Protein AF-0000000082325625 (afdb_homodimer)

pLDDT: mean 93.33, std 6.2, range [50.34, 98.81]

Organism: Leishmania enriettii (NCBI:txid5663)

Nearest PDB structures (foldseek):
  3dyd-assembly1_A  TM=9.563E-01  e=2.583E-39  Homo sapiens
  3dyd-assembly1_B  TM=9.555E-01  e=7.907E-39  Homo sapiens
  4wp0-assembly1_A  TM=8.253E-01  e=5.421E-25  Homo sapiens
  3nra-assembly1_B  TM=8.679E-01  e=1.947E-24  Cereibacter sphaeroides 2.4.1
  3nra-assembly1_A  TM=8.933E-01  e=1.555E-23  Cereibacter sphaeroides 2.4.1

Radius of gyration: 28.06 Å; Cα contacts (8 Å, |Δi|>4): 2011; chains: 2; bounding box: 71×82×68 Å

Solvent-accessible surface area (backbone atoms only — not comparable to full-atom values): 41890 Å² total; per-residue (Å²): 128,87,39,47,48,79,74,58,63,39,8,75,54,12,68,54,67,51,65,67,59,54,51,49,48,52,54,48,47,49,47,63,76,39,41,65,60,30,53,76,68,67,31,66,83,43,73,29,48,67,80,49,43,29,72,81,55,85,31,56,49,56,66,68,42,50,53,41,39,43,52,43,52,72,67,57,79,38,30,25,74,63,52,26,41,45,46,68,64,33,22,36,23,49,29,51,36,43,32,69,73,39,12,69,76,42,61,80,77,71,43,42,37,90,32,30,36,43,17,41,15,39,54,33,25,49,44,36,49,51,46,6,51,37,37,69,72,22,27,35,35,33,49,30,50,29,51,54,65,57,58,49,47,24,56,52,52,45,30,40,75,42,76,33,54,34,37,67,95,60,64,47,40,73,41,61,68,60,44,48,49,55,58,70,64,39,81,80,40,41,56,47,30,39,42,48,56,45,25,18,54,52,52,0,26,53,61,52,56,69,57,46,46,51,51,50,49,50,27,34,75,60,42,31,34,36,37,33,40,31,46,29,57,76,38,34,33,31,55,94,41,71,84,48,85,42,82,62,61,40,79,70,39,51,93,63,67,33,33,33,41,40,23,20,42,40,29,59,74,43,15,29,46,7,59,27,41,13,26,33,37,52,42,43,79,73,51,73,46,50,54,34,50,51,9,28,54,27,47,29,50,62,40,54,39,51,35,29,44,56,44,59,28,45,29,50,37,53,70,64,65,55,69,70,60,57,49,50,52,36,49,52,34,31,54,33,43,35,52,49,47,60,53,42,52,69,27,70,32,40,44,50,45,78,46,29,12,39,49,28,30,24,30,36,46,38,40,85,36,29,38,90,67,46,44,34,14,58,46,35,30,50,50,38,27,65,76,52,27,35,37,43,29,39,14,52,71,27,60,33,70,27,11,30,29,35,36,27,61,62,56,60,70,57,51,53,53,49,47,52,47,50,41,53,49,33,63,69,35,38,56,130,130,89,41,47,50,78,70,62,66,40,10,74,53,13,69,53,68,52,65,66,60,52,49,49,49,51,53,48,47,48,45,62,74,38,40,67,60,31,55,74,69,69,33,67,81,42,73,28,50,65,82,48,42,29,71,81,56,86,31,58,48,56,65,67,40,48,54,42,38,42,52,43,51,71,67,54,79,39,30,24,72,62,46,26,41,44,46,66,62,32,21,35,23,49,29,49,36,44,32,68,74,39,12,68,77,41,60,78,77,73,43,41,36,91,33,32,35,44,20,43,15,41,54,34,24,50,44,34,49,52,46,5,50,36,35,69,74,22,26,35,34,33,50,30,51,29,49,52,64,58,58,51,48,24,54,52,53,46,30,41,76,42,76,34,55,34,37,68,94,59,66,49,40,70,42,61,67,58,43,49,50,56,60,71,65,38,83,79,42,42,55,48,31,39,43,47,57,45,26,16,54,49,53,0,25,52,61,52,56,70,53,43,45,49,54,50,4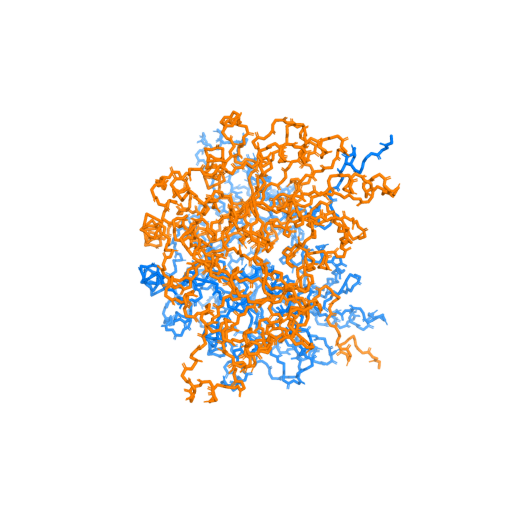9,48,27,34,75,59,44,31,33,36,39,34,41,31,46,29,58,74,36,35,33,32,52,93,41,70,84,47,84,44,82,60,60,41,77,71,39,50,94,62,66,33,32,33,39,39,25,20,44,40,29,58,73,43,14,29,45,8,62,29,41,12,25,33,37,49,43,45,78,71,51,77,45,50,56,33,50,51,8,29,52,25,48,29,50,61,38,57,40,54,38,28,43,56,42,60,26,45,27,51,37,50,71,65,64,53,71,71,61,56,49,50,51,37,46,53,32,31,53,32,42,35,50,49,46,61,54,43,50,70,28,68,32,40,43,52,45,80,46,30,13,38,50,27,29,24,31,36,46,39,41,85,33,27,39,90,68,47,44,35,13,57,48,34,27,51,49,38,25,66,75,51,28,34,36,43,30,39,15,52,73,27,60,33,68,27,12,32,28,35,36,27,61,60,56,59,71,58,50,52,54,49,48,53,46,49,40,52,49,31,64,70,36,38,54,128

Sequence (864 aa):
MARTWDNVKPSERSQFPHPLLAFGAKLGQIAAFNKEKHEAEGKPLLSLAVGDPALDGNIPPPKALTDVIDVIVTEGKSNGYSLSHGTVDVRKAIAEYWVRWFAPSMPGSAISENDVVISCGCSDGLSMVLGAVAGAGDRILIPEPFFSQYDMNCAYFNIDPVYYPCLAERHWEVDLDVLRELVERDHEHKIRAILINNPSNPCGSNFSRAHTEAIVKFADEMRIPIVADEIYAGMTYNIDNPSADVPFTSVADVGTNATRFVVSGASKRFGIPGERMGWIIRVDPTDAGSMIMKGILNLASRYYIPMTPLQAAMAQCLRTTDESYFSHAKQVLCENAAYMYASLSKIPGLSPMKPEGGMFMSVLLKGEDLDDGLSDGVSFASKLALEENVHVFPGEPFHMPCAFRLTLSRPLPIAEEAVRRIRAFCERHCRNMARTWDNVKPSERSQFPHPLLAFGAKLGQIAAFNKEKHEAEGKPLLSLAVGDPALDGNIPPPKALTDVIDVIVTEGKSNGYSLSHGTVDVRKAIAEYWVRWFAPSMPGSAISENDVVISCGCSDGLSMVLGAVAGAGDRILIPEPFFSQYDMNCAYFNIDPVYYPCLAERHWEVDLDVLRELVERDHEHKIRAILINNPSNPCGSNFSRAHTEAIVKFADEMRIPIVADEIYAGMTYNIDNPSADVPFTSVADVGTNATRFVVSGASKRFGIPGERMGWIIRVDPTDAGSMIMKGILNLASRYYIPMTPLQAAMAQCLRTTDESYFSHAKQVLCENAAYMYASLSKIPGLSPMKPEGGMFMSVLLKGEDLDDGLSDGVSFASKLALEENVHVFPGEPFHMPCAFRLTLSRPLPIAEEAVRRIRAFCERHCRN

Structure (mmCIF, N/CA/C/O backbone):
data_AF-0000000082325625-model_v1
#
loop_
_entity.id
_entity.type
_entity.pdbx_description
1 polymer 'Aminotransferase class I/classII large domain-containing protein'
#
loop_
_atom_site.group_PDB
_atom_site.id
_atom_site.type_symbol
_atom_site.label_atom_id
_atom_site.label_alt_id
_atom_site.label_comp_id
_atom_site.label_asym_id
_atom_site.label_entity_id
_atom_site.label_seq_id
_atom_site.pdbx_PDB_ins_code
_atom_site.Cartn_x
_atom_site.Cartn_y
_atom_site.Cartn_z
_atom_site.occupancy
_atom_site.B_iso_or_equiv
_atom_site.auth_seq_id
_atom_site.auth_comp_id
_atom_site.auth_asym_id
_atom_site.auth_atom_id
_atom_site.pdbx_PDB_model_num
ATOM 1 N N . MET A 1 1 ? -27.453 28.172 -11.516 1 51 1 MET A N 1
ATOM 2 C CA . MET A 1 1 ? -26.25 27.672 -12.18 1 51 1 MET A CA 1
ATOM 3 C C . MET A 1 1 ? -25.938 26.25 -11.719 1 51 1 MET A C 1
ATOM 5 O O . MET A 1 1 ? -26.016 25.938 -10.531 1 51 1 MET A O 1
ATOM 9 N N . ALA A 1 2 ? -25.906 25.469 -12.633 1 60.75 2 ALA A N 1
ATOM 10 C CA . ALA A 1 2 ? -25.641 24.047 -12.375 1 60.75 2 ALA A CA 1
ATOM 11 C C . ALA A 1 2 ? -24.344 23.844 -11.617 1 60.75 2 ALA A C 1
ATOM 13 O O . ALA A 1 2 ? -23.359 24.562 -11.859 1 60.75 2 ALA A O 1
ATOM 14 N N . ARG A 1 3 ? -24.438 23.203 -10.477 1 68.19 3 ARG A N 1
ATOM 15 C CA . ARG A 1 3 ? -23.281 22.891 -9.664 1 68.19 3 ARG A CA 1
ATOM 16 C C . ARG A 1 3 ? -22.75 21.5 -9.945 1 68.19 3 ARG A C 1
ATOM 18 O O . ARG A 1 3 ? -23.516 20.609 -10.367 1 68.19 3 ARG A O 1
ATOM 25 N N . THR A 1 4 ? -21.484 21.438 -9.945 1 71.62 4 THR A N 1
ATOM 26 C CA . THR A 1 4 ? -20.797 20.203 -10.312 1 71.62 4 THR A CA 1
ATOM 27 C C . THR A 1 4 ? -21.453 19 -9.664 1 71.62 4 THR A C 1
ATOM 29 O O . THR A 1 4 ? -21.531 17.922 -10.273 1 71.62 4 THR A O 1
ATOM 32 N N . TRP A 1 5 ? -22.141 19.141 -8.531 1 81.94 5 TRP A N 1
ATOM 33 C CA . TRP A 1 5 ? -22.609 17.969 -7.789 1 81.94 5 TRP A CA 1
ATOM 34 C C . TRP A 1 5 ? -24.125 17.828 -7.875 1 81.94 5 TRP A C 1
ATOM 36 O O . TRP A 1 5 ? -24.719 17.031 -7.148 1 81.94 5 TRP A O 1
ATOM 46 N N . ASP A 1 6 ? -24.844 18.609 -8.781 1 75.31 6 ASP A N 1
ATOM 47 C CA . ASP A 1 6 ? -26.281 18.406 -8.977 1 75.31 6 ASP A CA 1
ATOM 48 C C . ASP A 1 6 ? -26.547 17.031 -9.578 1 75.31 6 ASP A C 1
ATOM 50 O O . ASP A 1 6 ? -27.562 16.391 -9.258 1 75.31 6 ASP A O 1
ATOM 54 N N . ASN A 1 7 ? -25.641 16.484 -10.398 1 72.06 7 ASN A N 1
ATOM 55 C CA . ASN A 1 7 ? -25.766 15.164 -10.992 1 72.06 7 ASN A CA 1
ATOM 56 C C . ASN A 1 7 ? -24.438 14.398 -10.938 1 72.06 7 ASN A C 1
ATOM 58 O O . ASN A 1 7 ? -23.953 13.922 -11.969 1 72.06 7 ASN A O 1
ATOM 62 N N . VAL A 1 8 ? -24 14.352 -9.695 1 77.19 8 VAL A N 1
ATOM 63 C CA . VAL A 1 8 ? -22.641 13.859 -9.508 1 77.19 8 VAL A CA 1
ATOM 64 C C . VAL A 1 8 ? -22.562 12.391 -9.922 1 77.19 8 VAL A C 1
ATOM 66 O O . VAL A 1 8 ? -23.406 11.586 -9.539 1 77.19 8 VAL A O 1
ATOM 69 N N . LYS A 1 9 ? -21.75 12.078 -10.93 1 85.75 9 LYS A N 1
ATOM 70 C CA . LYS A 1 9 ? -21.359 10.727 -11.305 1 85.75 9 LYS A CA 1
ATOM 71 C C . LYS A 1 9 ? -19.922 10.422 -10.883 1 85.75 9 LYS A C 1
ATOM 73 O O . LYS A 1 9 ? -19.047 11.273 -11.008 1 85.75 9 LYS A O 1
ATOM 78 N N . PRO A 1 10 ? -19.719 9.18 -10.305 1 92.56 10 PRO A N 1
ATOM 79 C CA . PRO A 1 10 ? -18.344 8.812 -9.977 1 92.56 10 PRO A CA 1
ATOM 80 C C . PRO A 1 10 ? -17.453 8.656 -11.211 1 92.56 10 PRO A C 1
ATOM 82 O O . PRO A 1 10 ? -17.969 8.578 -12.328 1 92.56 10 PRO A O 1
ATOM 85 N N . SER A 1 11 ? -16.172 8.727 -10.977 1 94.94 11 SER A N 1
ATOM 86 C CA . SER A 1 11 ? -15.219 8.539 -12.078 1 94.94 11 SER A CA 1
ATOM 87 C C . SER A 1 11 ? -15.461 7.215 -12.789 1 94.94 11 SER A C 1
ATOM 89 O O . SER A 1 11 ? -15.945 6.258 -12.188 1 94.94 11 SER A O 1
ATOM 91 N N . GLU A 1 12 ? -15.141 7.18 -14.086 1 94.38 12 GLU A N 1
ATOM 92 C CA . GLU A 1 12 ? -15.344 5.973 -14.883 1 94.38 12 GLU A CA 1
ATOM 93 C C . GLU A 1 12 ? -14.594 4.785 -14.289 1 94.38 12 GLU A C 1
ATOM 95 O O . GLU A 1 12 ? -15.117 3.672 -14.242 1 94.38 12 GLU A O 1
ATOM 100 N N . ARG A 1 13 ? -13.398 5.016 -13.75 1 94.88 13 ARG A N 1
ATOM 101 C CA . ARG A 1 13 ? -12.555 3.953 -13.211 1 94.88 13 ARG A CA 1
ATOM 102 C C . ARG A 1 13 ? -13.195 3.303 -11.992 1 94.88 13 ARG A C 1
ATOM 104 O O . ARG A 1 13 ? -12.875 2.166 -11.641 1 94.88 13 ARG A O 1
ATOM 111 N N . SER A 1 14 ? -14.086 4.023 -11.32 1 95.12 14 SER A N 1
ATOM 112 C CA . SER A 1 14 ? -14.672 3.539 -10.078 1 95.12 14 SER A CA 1
ATOM 113 C C . SER A 1 14 ? -16.031 2.902 -10.312 1 95.12 14 SER A C 1
ATOM 115 O O . SER A 1 14 ? -16.734 2.553 -9.359 1 95.12 14 SER A O 1
ATOM 117 N N . GLN A 1 15 ? -16.453 2.799 -11.531 1 92.44 15 GLN A N 1
ATOM 118 C CA . GLN A 1 15 ? -17.797 2.303 -11.836 1 92.44 15 GLN A CA 1
ATOM 119 C C . GLN A 1 15 ? -17.766 0.823 -12.211 1 92.44 15 GLN A C 1
ATOM 121 O O . GLN A 1 15 ? -18.797 0.219 -12.461 1 92.44 15 GLN A O 1
ATOM 126 N N . PHE A 1 16 ? -16.609 0.202 -12.148 1 87.19 16 PHE A N 1
ATOM 127 C CA . PHE A 1 16 ? -16.469 -1.2 -12.523 1 87.19 16 PHE A CA 1
ATOM 128 C C . PHE A 1 16 ? -16.531 -2.1 -11.297 1 87.19 16 PHE A C 1
ATOM 130 O O . PHE A 1 16 ? -15.617 -2.109 -10.477 1 87.19 16 PHE A O 1
ATOM 137 N N . PRO A 1 17 ? -17.609 -2.793 -11.18 1 85.56 17 PRO A N 1
ATOM 138 C CA . PRO A 1 17 ? -17.656 -3.729 -10.055 1 85.56 17 PRO A CA 1
ATOM 139 C C . PRO A 1 17 ? -16.797 -4.969 -10.273 1 85.56 17 PRO A C 1
ATOM 141 O O . PRO A 1 17 ? -16.609 -5.395 -11.414 1 85.56 17 PRO A O 1
ATOM 144 N N . HIS A 1 18 ? -16.359 -5.445 -9.219 1 84.31 18 HIS A N 1
ATOM 145 C CA . HIS A 1 18 ? -15.609 -6.699 -9.305 1 84.31 18 HIS A CA 1
ATOM 146 C C . HIS A 1 18 ? -16.531 -7.855 -9.688 1 84.31 18 HIS A C 1
ATOM 148 O O . HIS A 1 18 ? -17.5 -8.148 -8.977 1 84.31 18 HIS A O 1
ATOM 154 N N . PRO A 1 19 ? -16.266 -8.539 -10.789 1 81.31 19 PRO A N 1
ATOM 155 C CA . PRO A 1 19 ? -17.219 -9.555 -11.281 1 81.31 19 PRO A CA 1
ATOM 156 C C . PRO A 1 19 ? -17.406 -10.703 -10.297 1 81.31 19 PRO A C 1
ATOM 158 O O . PRO A 1 19 ? -18.531 -11.18 -10.109 1 81.31 19 PRO A O 1
ATOM 161 N N . LEU A 1 20 ? -16.328 -11.102 -9.617 1 81.69 20 LEU A N 1
ATOM 162 C CA . LEU A 1 20 ? -16.438 -12.227 -8.688 1 81.69 20 LEU A CA 1
ATOM 163 C C . LEU A 1 20 ? -17.25 -11.836 -7.457 1 81.69 20 LEU A C 1
ATOM 165 O O . LEU A 1 20 ? -18.078 -12.609 -6.988 1 81.69 20 LEU A O 1
ATOM 169 N N . LEU A 1 21 ? -17.047 -10.688 -7.074 1 80.62 21 LEU A N 1
ATOM 170 C CA . LEU A 1 21 ? -17.781 -10.234 -5.891 1 80.62 21 LEU A CA 1
ATOM 171 C C . LEU A 1 21 ? -19.25 -10 -6.215 1 80.62 21 LEU A C 1
ATOM 173 O O . LEU A 1 21 ? -20.125 -10.266 -5.387 1 80.62 21 LEU A O 1
ATOM 177 N N . ALA A 1 22 ? -19.453 -9.516 -7.422 1 82.25 22 ALA A N 1
ATOM 178 C CA . ALA A 1 22 ? -20.844 -9.289 -7.84 1 82.25 22 ALA A CA 1
ATOM 179 C C . ALA A 1 22 ? -21.625 -10.602 -7.871 1 82.25 22 ALA A C 1
ATOM 181 O O . ALA A 1 22 ? -22.75 -10.664 -7.387 1 82.25 22 ALA A O 1
ATOM 182 N N . PHE A 1 23 ? -21.094 -11.648 -8.43 1 85.69 23 PHE A N 1
ATOM 183 C CA . PHE A 1 23 ? -21.797 -12.922 -8.461 1 85.69 23 PHE A CA 1
ATOM 184 C C . PHE A 1 23 ? -21.859 -13.547 -7.074 1 85.69 23 PHE A C 1
ATOM 186 O O . PHE A 1 23 ? -22.844 -14.195 -6.715 1 85.69 23 PHE A O 1
ATOM 193 N N . GLY A 1 24 ? -20.781 -13.352 -6.352 1 85.25 24 GLY A N 1
ATOM 194 C CA . GLY A 1 24 ? -20.828 -13.805 -4.969 1 85.25 24 GLY A CA 1
ATOM 195 C C . GLY A 1 24 ? -21.969 -13.188 -4.184 1 85.25 24 GLY A C 1
ATOM 196 O O . GLY A 1 24 ? -22.641 -13.867 -3.404 1 85.25 24 GLY A O 1
ATOM 197 N N . ALA A 1 25 ? -22.203 -11.992 -4.438 1 84.31 25 ALA A N 1
ATOM 198 C CA . ALA A 1 25 ? -23.312 -11.305 -3.791 1 84.31 25 ALA A CA 1
ATOM 199 C C . ALA A 1 25 ? -24.656 -11.906 -4.223 1 84.31 25 ALA A C 1
ATOM 201 O O . ALA A 1 25 ? -25.562 -12.07 -3.404 1 84.31 25 ALA A O 1
ATOM 202 N N . LYS A 1 26 ? -24.797 -12.18 -5.469 1 88.38 26 LYS A N 1
ATOM 203 C CA . LYS A 1 26 ? -26.016 -12.805 -5.973 1 88.38 26 LYS A CA 1
ATOM 204 C C . LYS A 1 26 ? -26.266 -14.156 -5.309 1 88.38 26 LYS A C 1
ATOM 206 O O . LYS A 1 26 ? -27.391 -14.469 -4.914 1 88.38 26 LYS A O 1
ATOM 211 N N . LEU A 1 27 ? -25.219 -14.992 -5.23 1 91.94 27 LEU A N 1
ATOM 212 C CA . LEU A 1 27 ? -25.344 -16.281 -4.555 1 91.94 27 LEU A CA 1
ATOM 213 C C . LEU A 1 27 ? -25.75 -16.078 -3.096 1 91.94 27 LEU A C 1
ATOM 215 O O . LEU A 1 27 ? -26.578 -16.828 -2.57 1 91.94 27 LEU A O 1
ATOM 219 N N . GLY A 1 28 ? -25.109 -15.07 -2.57 1 89.06 28 GLY A N 1
ATOM 220 C CA . GLY A 1 28 ? -25.5 -14.758 -1.203 1 89.06 28 GLY A CA 1
ATOM 221 C C . GLY A 1 28 ? -26.953 -14.383 -1.062 1 89.06 28 GLY A C 1
ATOM 222 O O . GLY A 1 28 ? -27.609 -14.781 -0.101 1 89.06 28 GLY A O 1
ATOM 223 N N . GLN A 1 29 ? -27.469 -13.68 -1.917 1 91.38 29 GLN A N 1
ATOM 224 C CA . GLN A 1 29 ? -28.875 -13.305 -1.915 1 91.38 29 GLN A CA 1
ATOM 225 C C . GLN A 1 29 ? -29.766 -14.531 -2.066 1 91.38 29 GLN A C 1
ATOM 227 O O . GLN A 1 29 ? -30.797 -14.648 -1.388 1 91.38 29 GLN A O 1
ATOM 232 N N . ILE A 1 30 ? -29.438 -15.328 -2.955 1 94.38 30 ILE A N 1
ATOM 233 C CA . ILE A 1 30 ? -30.203 -16.547 -3.146 1 94.38 30 ILE A CA 1
ATOM 234 C C . ILE A 1 30 ? -30.25 -17.344 -1.844 1 94.38 30 ILE A C 1
ATOM 236 O O . ILE A 1 30 ? -31.312 -17.797 -1.426 1 94.38 30 ILE A O 1
ATOM 240 N N . ALA A 1 31 ? -29.125 -17.484 -1.276 1 93.25 31 ALA A N 1
ATOM 241 C CA . ALA A 1 31 ? -29.062 -18.234 -0.025 1 93.25 31 ALA A CA 1
ATOM 242 C C . ALA A 1 31 ? -29.891 -17.562 1.063 1 93.25 31 ALA A C 1
ATOM 244 O O . ALA A 1 31 ? -30.609 -18.234 1.8 1 93.25 31 ALA A O 1
ATOM 245 N N . ALA A 1 32 ? -29.75 -16.297 1.153 1 91.56 32 ALA A N 1
ATOM 246 C CA . ALA A 1 32 ? -30.484 -15.555 2.178 1 91.56 32 ALA A CA 1
ATOM 247 C C . ALA A 1 32 ? -32 -15.68 1.965 1 91.56 32 ALA A C 1
ATOM 249 O O . ALA A 1 32 ? -32.75 -15.898 2.918 1 91.56 32 ALA A O 1
ATOM 250 N N . PHE A 1 33 ? -32.438 -15.523 0.757 1 94.12 33 PHE A N 1
ATOM 251 C CA . PHE A 1 33 ? -33.844 -15.562 0.426 1 94.12 33 PHE A CA 1
ATOM 252 C C . PHE A 1 33 ? -34.438 -16.953 0.675 1 94.12 33 PHE A C 1
ATOM 254 O O . PHE A 1 33 ? -35.625 -17.094 0.995 1 94.12 33 PHE A O 1
ATOM 261 N N . ASN A 1 34 ? -33.656 -17.938 0.614 1 96.38 34 ASN A N 1
ATOM 262 C CA . ASN A 1 34 ? -34.188 -19.312 0.713 1 96.38 34 ASN A CA 1
ATOM 263 C C . ASN A 1 34 ? -33.688 -19.984 1.99 1 96.38 34 ASN A C 1
ATOM 265 O O . ASN A 1 34 ? -33.688 -21.219 2.078 1 96.38 34 ASN A O 1
ATOM 269 N N . LYS A 1 35 ? -33.312 -19.203 2.859 1 94.5 35 LYS A N 1
ATOM 270 C CA . LYS A 1 35 ? -32.719 -19.719 4.086 1 94.5 35 LYS A CA 1
ATOM 271 C C . LYS A 1 35 ? -33.688 -20.672 4.801 1 94.5 35 LYS A C 1
ATOM 273 O O . LYS A 1 35 ? -33.281 -21.781 5.168 1 94.5 35 LYS A O 1
ATOM 278 N N . GLU A 1 36 ? -34.906 -20.344 4.969 1 95.94 36 GLU A N 1
ATOM 279 C CA . GLU A 1 36 ? -35.875 -21.172 5.68 1 95.94 36 GLU A CA 1
ATOM 280 C C . GLU A 1 36 ? -36.094 -22.484 4.953 1 95.94 36 GLU A C 1
ATOM 282 O O . GLU A 1 36 ? -36.156 -23.547 5.578 1 95.94 36 GLU A O 1
ATOM 287 N N . LYS A 1 37 ? -36.281 -22.312 3.756 1 97.06 37 LYS A N 1
ATOM 288 C CA . LYS A 1 37 ? -36.5 -23.516 2.961 1 97.06 37 LYS A CA 1
ATOM 289 C C . LYS A 1 37 ? -35.312 -24.469 3.076 1 97.06 37 LYS A C 1
ATOM 291 O O . LYS A 1 37 ? -35.5 -25.656 3.293 1 97.06 37 LYS A O 1
ATOM 296 N N . HIS A 1 38 ? -34.125 -23.969 2.875 1 97.81 38 HIS A N 1
ATOM 297 C CA . HIS A 1 38 ? -32.938 -24.812 2.949 1 97.81 38 HIS A CA 1
ATOM 298 C C . HIS A 1 38 ? -32.781 -25.406 4.34 1 97.81 38 HIS A C 1
ATOM 300 O O . HIS A 1 38 ? -32.375 -26.578 4.473 1 97.81 38 HIS A O 1
ATOM 306 N N . GLU A 1 39 ? -33.094 -24.672 5.297 1 96.38 39 GLU A N 1
ATOM 307 C CA . GLU A 1 39 ? -33.062 -25.203 6.656 1 96.38 39 GLU A CA 1
ATOM 308 C C . GLU A 1 39 ? -34.062 -26.344 6.84 1 96.38 39 GLU A C 1
ATOM 310 O O . GLU A 1 39 ? -33.719 -27.375 7.43 1 96.38 39 GLU A O 1
ATOM 315 N N . ALA A 1 40 ? -35.219 -26.109 6.469 1 96.38 40 ALA A N 1
ATOM 316 C CA . ALA A 1 40 ? -36.25 -27.141 6.578 1 96.38 40 ALA A CA 1
ATOM 317 C C . ALA A 1 40 ? -35.844 -28.406 5.844 1 96.38 40 ALA A C 1
ATOM 319 O O . ALA A 1 40 ? -36.188 -29.516 6.254 1 96.38 40 ALA A O 1
ATOM 320 N N . GLU A 1 41 ? -35.031 -28.281 4.898 1 96.69 41 GLU A N 1
ATOM 321 C CA . GLU A 1 41 ? -34.625 -29.422 4.098 1 96.69 41 GLU A CA 1
ATOM 322 C C . GLU A 1 41 ? -33.281 -29.984 4.574 1 96.69 41 GLU A C 1
ATOM 324 O O . GLU A 1 41 ? -32.781 -30.953 4.023 1 96.69 41 GLU A O 1
ATOM 32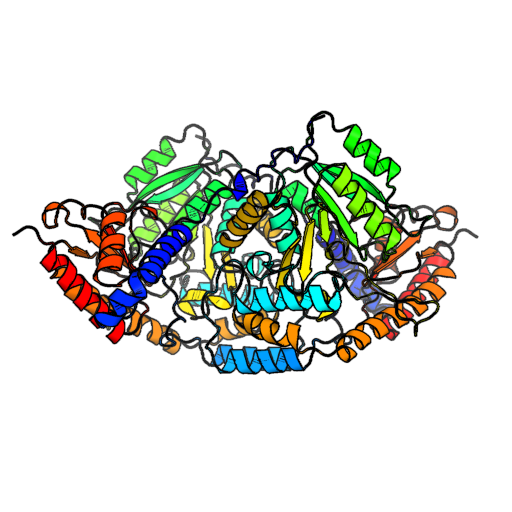9 N N . GLY A 1 42 ? -32.844 -29.328 5.527 1 96.75 42 GLY A N 1
ATOM 330 C CA . GLY A 1 42 ? -31.562 -29.797 6.074 1 96.75 42 GLY A CA 1
ATOM 331 C C . GLY A 1 42 ? -30.406 -29.594 5.129 1 96.75 42 GLY A C 1
ATOM 332 O O . GLY A 1 42 ? -29.5 -30.438 5.043 1 96.75 42 GLY A O 1
ATOM 333 N N . LYS A 1 43 ? -30.469 -28.5 4.453 1 97.31 43 LYS A N 1
ATOM 334 C CA . LYS A 1 43 ? -29.406 -28.188 3.494 1 97.31 43 LYS A CA 1
ATOM 335 C C . LYS A 1 43 ? -28.656 -26.922 3.896 1 97.31 43 LYS A C 1
ATOM 337 O O . LYS A 1 43 ? -28.875 -25.859 3.322 1 97.31 43 LYS A O 1
ATOM 342 N N . PRO A 1 44 ? -27.797 -27.203 4.848 1 96.62 44 PRO A N 1
ATOM 343 C CA . PRO A 1 44 ? -26.953 -26.062 5.172 1 96.62 44 PRO A CA 1
ATOM 344 C C . PRO A 1 44 ? -26.094 -25.609 3.994 1 96.62 44 PRO A C 1
ATOM 346 O O . PRO A 1 44 ? -25.797 -26.391 3.096 1 96.62 44 PRO A O 1
ATOM 349 N N . LEU A 1 45 ? -25.688 -24.234 4.086 1 94.69 45 LEU A N 1
ATOM 350 C CA . LEU A 1 45 ? -24.922 -23.672 2.98 1 94.69 45 LEU A CA 1
ATOM 351 C C . LEU A 1 45 ? -23.547 -24.297 2.893 1 94.69 45 LEU A C 1
ATOM 353 O O . LEU A 1 45 ? -22.828 -24.406 3.898 1 94.69 45 LEU A O 1
ATOM 357 N N . LEU A 1 46 ? -23.266 -24.891 1.758 1 96.94 46 LEU A N 1
ATOM 358 C CA . LEU A 1 46 ? -21.922 -25.328 1.389 1 96.94 46 LEU A CA 1
ATOM 359 C C . LEU A 1 46 ? -21.391 -24.516 0.214 1 96.94 46 LEU A C 1
ATOM 361 O O . LEU A 1 46 ? -21.875 -24.641 -0.911 1 96.94 46 LEU A O 1
ATOM 365 N N . SER A 1 47 ? -20.438 -23.594 0.556 1 95.12 47 SER A N 1
ATOM 366 C CA . SER A 1 47 ? -19.891 -22.797 -0.536 1 95.12 47 SER A CA 1
ATOM 367 C C . SER A 1 47 ? -18.547 -23.344 -1.003 1 95.12 47 SER A C 1
ATOM 369 O O . SER A 1 47 ? -17.609 -23.484 -0.206 1 95.12 47 SER A O 1
ATOM 371 N N . LEU A 1 48 ? -18.469 -23.672 -2.289 1 97 48 LEU A N 1
ATOM 372 C CA . LEU A 1 48 ? -17.219 -24.031 -2.973 1 97 48 LEU A CA 1
ATOM 373 C C . LEU A 1 48 ? -16.812 -22.938 -3.959 1 97 48 LEU A C 1
ATOM 375 O O . LEU A 1 48 ? -15.984 -23.172 -4.84 1 97 48 LEU A O 1
ATOM 379 N N . ALA A 1 49 ? -17.422 -21.766 -3.764 1 92.56 49 ALA A N 1
ATOM 380 C CA . ALA A 1 49 ? -17.25 -20.703 -4.754 1 92.56 49 ALA A CA 1
ATOM 381 C C . ALA A 1 49 ? -15.977 -19.906 -4.473 1 92.56 49 ALA A C 1
ATOM 383 O O . ALA A 1 49 ? -15.383 -19.328 -5.387 1 92.56 49 ALA A O 1
ATOM 384 N N . VAL A 1 50 ? -15.516 -19.734 -3.254 1 85.06 50 VAL A N 1
ATOM 385 C CA . VAL A 1 50 ? -14.391 -18.875 -2.898 1 85.06 50 VAL A CA 1
ATOM 386 C C . VAL A 1 50 ? -13.203 -19.734 -2.471 1 85.06 50 VAL A C 1
ATOM 388 O O . VAL A 1 50 ? -13.352 -20.672 -1.684 1 85.06 50 VAL A O 1
ATOM 391 N N . GLY A 1 51 ? -11.992 -19.406 -3.086 1 87.88 51 GLY A N 1
ATOM 392 C CA . GLY A 1 51 ? -10.766 -20.094 -2.734 1 87.88 51 GLY A CA 1
ATOM 393 C C . GLY A 1 51 ? -9.992 -19.422 -1.621 1 87.88 51 GLY A C 1
ATOM 394 O O . GLY A 1 51 ? -9.031 -18.688 -1.882 1 87.88 51 GLY A O 1
ATOM 395 N N . ASP A 1 52 ? -10.422 -19.641 -0.368 1 89.81 52 ASP A N 1
ATOM 396 C CA . ASP A 1 52 ? -9.758 -19.156 0.836 1 89.81 52 ASP A CA 1
ATOM 397 C C . ASP A 1 52 ? -9.156 -20.312 1.635 1 89.81 52 ASP A C 1
ATOM 399 O O . ASP A 1 52 ? -9.891 -21.078 2.258 1 89.81 52 ASP A O 1
ATOM 403 N N . PRO A 1 53 ? -7.773 -20.453 1.58 1 91.25 53 PRO A N 1
ATOM 404 C CA . PRO A 1 53 ? -7.152 -21.578 2.271 1 91.25 53 PRO A CA 1
ATOM 405 C C . PRO A 1 53 ? -7.312 -21.5 3.789 1 91.25 53 PRO A C 1
ATOM 407 O O . PRO A 1 53 ? -7.109 -22.5 4.484 1 91.25 53 PRO A O 1
ATOM 410 N N . ALA A 1 54 ? -7.727 -20.406 4.293 1 89.5 54 ALA A N 1
ATOM 411 C CA . ALA A 1 54 ? -7.785 -20.219 5.742 1 89.5 54 ALA A CA 1
ATOM 412 C C . ALA A 1 54 ? -9.203 -20.422 6.266 1 89.5 54 ALA A C 1
ATOM 414 O O . ALA A 1 54 ? -9.438 -20.406 7.477 1 89.5 54 ALA A O 1
ATOM 415 N N . LEU A 1 55 ? -10.125 -20.625 5.395 1 87.81 55 LEU A N 1
ATOM 416 C CA . LEU A 1 55 ? -11.547 -20.578 5.734 1 87.81 55 LEU A CA 1
ATOM 417 C C . LEU A 1 55 ? -11.883 -21.594 6.812 1 87.81 55 LEU A C 1
ATOM 419 O O . LEU A 1 55 ? -12.609 -21.281 7.758 1 87.81 55 LEU A O 1
ATOM 423 N N . ASP A 1 56 ? -11.359 -22.891 6.672 1 92.06 56 ASP A N 1
ATOM 424 C CA . ASP A 1 56 ? -11.789 -23.984 7.531 1 92.06 56 ASP A CA 1
ATOM 425 C C . ASP A 1 56 ? -10.703 -24.359 8.539 1 92.06 56 ASP A C 1
ATOM 427 O O . ASP A 1 56 ? -10.938 -25.172 9.438 1 92.06 56 ASP A O 1
ATOM 431 N N . GLY A 1 57 ? -9.555 -23.781 8.422 1 90.81 57 GLY A N 1
ATOM 432 C CA . GLY A 1 57 ? -8.453 -24.094 9.312 1 90.81 57 GLY A CA 1
ATOM 433 C C . GLY A 1 57 ? -7.695 -25.344 8.914 1 90.81 57 GLY A C 1
ATOM 434 O O . GLY A 1 57 ? -6.723 -25.734 9.57 1 90.81 57 GLY A O 1
ATOM 435 N N . ASN A 1 58 ? -8.07 -25.984 7.836 1 92.12 58 ASN A N 1
ATOM 436 C CA . ASN A 1 58 ? -7.438 -27.234 7.422 1 92.12 58 ASN A CA 1
ATOM 437 C C . ASN A 1 58 ? -6.145 -26.984 6.656 1 92.12 58 ASN A C 1
ATOM 439 O O . ASN A 1 58 ? -5.352 -27.906 6.445 1 92.12 58 ASN A O 1
ATOM 443 N N . ILE A 1 59 ? -5.879 -25.797 6.273 1 91.75 59 ILE A N 1
ATOM 444 C CA . ILE A 1 59 ? -4.609 -25.375 5.691 1 91.75 59 ILE A CA 1
ATOM 445 C C . ILE A 1 59 ? -4.074 -24.156 6.441 1 91.75 59 ILE A C 1
ATOM 447 O O . ILE A 1 59 ? -4.051 -23.047 5.906 1 91.75 59 ILE A O 1
ATOM 451 N N . PRO A 1 60 ? -3.658 -24.453 7.609 1 92.12 60 PRO A N 1
ATOM 452 C CA . PRO A 1 60 ? -3.23 -23.359 8.484 1 92.12 60 PRO A CA 1
ATOM 453 C C . PRO A 1 60 ? -1.868 -22.797 8.094 1 92.12 60 PRO A C 1
ATOM 455 O O . PRO A 1 60 ? -1.109 -23.438 7.371 1 92.12 60 PRO A O 1
ATOM 458 N N . PRO A 1 61 ? -1.557 -21.484 8.555 1 92 61 PRO A N 1
ATOM 459 C CA . PRO A 1 61 ? -0.195 -20.984 8.367 1 92 61 PRO A CA 1
ATOM 460 C C . PRO A 1 61 ? 0.846 -21.781 9.141 1 92 61 PRO A C 1
ATOM 462 O O . PRO A 1 61 ? 0.496 -22.531 10.055 1 92 61 PRO A O 1
ATOM 465 N N . PRO A 1 62 ? 2.15 -21.656 8.617 1 93.25 62 PRO A N 1
ATOM 466 C CA . PRO A 1 62 ? 3.199 -22.297 9.414 1 93.25 62 PRO A CA 1
ATOM 467 C C . PRO A 1 62 ? 3.242 -21.781 10.852 1 93.25 62 PRO A C 1
ATOM 469 O O . PRO A 1 62 ? 3.129 -20.578 11.086 1 93.25 62 PRO A O 1
ATOM 472 N N . LYS A 1 63 ? 3.365 -22.734 11.789 1 90.88 63 LYS A N 1
ATOM 473 C CA . LYS A 1 63 ? 3.449 -22.375 13.203 1 90.88 63 LYS A CA 1
ATOM 474 C C . LYS A 1 63 ? 4.586 -21.391 13.445 1 90.88 63 LYS A C 1
ATOM 476 O O . LYS A 1 63 ? 4.449 -20.469 14.25 1 90.88 63 LYS A O 1
ATOM 481 N N . ALA A 1 64 ? 5.691 -21.578 12.75 1 92 64 ALA A N 1
ATOM 482 C CA . ALA A 1 64 ? 6.84 -20.688 12.883 1 92 64 ALA A CA 1
ATOM 483 C C . ALA A 1 64 ? 6.453 -19.234 12.578 1 92 64 ALA A C 1
ATOM 485 O O . ALA A 1 64 ? 6.934 -18.312 13.234 1 92 64 ALA A O 1
ATOM 486 N N . LEU A 1 65 ? 5.609 -19.031 11.625 1 92.94 65 LEU A N 1
ATOM 487 C CA . LEU A 1 65 ? 5.188 -17.688 11.25 1 92.94 65 LEU A CA 1
ATOM 488 C C . LEU A 1 65 ? 4.352 -17.047 12.352 1 92.94 65 LEU A C 1
ATOM 490 O O . LEU A 1 65 ? 4.602 -15.906 12.734 1 92.94 65 LEU A O 1
ATOM 494 N N . THR A 1 66 ? 3.338 -17.781 12.891 1 91.69 66 THR A N 1
ATOM 495 C CA . THR A 1 66 ? 2.482 -17.219 13.938 1 91.69 66 THR A CA 1
ATOM 496 C C . THR A 1 66 ? 3.293 -16.922 15.195 1 91.69 66 THR A C 1
ATOM 498 O O . THR A 1 66 ? 3.053 -15.914 15.867 1 91.69 66 THR A O 1
ATOM 501 N N . ASP A 1 67 ? 4.375 -17.797 15.492 1 93.56 67 ASP A N 1
ATOM 502 C CA . ASP A 1 67 ? 5.25 -17.562 16.641 1 93.56 67 ASP A CA 1
ATOM 503 C C . ASP A 1 67 ? 6.074 -16.297 16.469 1 93.56 67 ASP A C 1
ATOM 505 O O . ASP A 1 67 ? 6.199 -15.5 17.406 1 93.56 67 ASP A O 1
ATOM 509 N N . VAL A 1 68 ? 6.562 -16.109 15.297 1 94.25 68 VAL A N 1
ATOM 510 C CA . VAL A 1 68 ? 7.418 -14.953 15.039 1 94.25 68 VAL A CA 1
ATOM 511 C C . VAL A 1 68 ? 6.59 -13.672 15.062 1 94.25 68 VAL A C 1
ATOM 513 O O . VAL A 1 68 ? 7.035 -12.648 15.578 1 94.25 68 VAL A O 1
ATOM 516 N N . ILE A 1 69 ? 5.395 -13.688 14.531 1 91.62 69 ILE A N 1
ATOM 517 C CA . ILE A 1 69 ? 4.512 -12.523 14.555 1 91.62 69 ILE A CA 1
ATOM 518 C C . ILE A 1 69 ? 4.219 -12.133 16 1 91.62 69 ILE A C 1
ATOM 520 O O . ILE A 1 69 ? 4.227 -10.945 16.344 1 91.62 69 ILE A O 1
ATOM 524 N N . ASP A 1 70 ? 3.941 -13.133 16.859 1 91.62 70 ASP A N 1
ATOM 525 C CA . ASP A 1 70 ? 3.666 -12.867 18.266 1 91.62 70 ASP A CA 1
ATOM 526 C C . ASP A 1 70 ? 4.832 -12.133 18.922 1 91.62 70 ASP A C 1
ATOM 528 O O . ASP A 1 70 ? 4.625 -11.148 19.641 1 91.62 70 ASP A O 1
ATOM 532 N N . VAL A 1 71 ? 6.051 -12.562 18.641 1 93.25 71 VAL A N 1
ATOM 533 C CA . VAL A 1 71 ? 7.254 -11.961 19.203 1 93.25 71 VAL A CA 1
ATOM 534 C C . VAL A 1 71 ? 7.395 -10.523 18.703 1 93.25 71 VAL A C 1
ATOM 536 O O . VAL A 1 71 ? 7.641 -9.609 19.5 1 93.25 71 VAL A O 1
ATOM 539 N N . ILE A 1 72 ? 7.168 -10.312 17.453 1 92.25 72 ILE A N 1
ATOM 540 C CA . ILE A 1 72 ? 7.352 -9.008 16.828 1 92.25 72 ILE A CA 1
ATOM 541 C C . ILE A 1 72 ? 6.344 -8.016 17.391 1 92.25 72 ILE A C 1
ATOM 543 O O . ILE A 1 72 ? 6.695 -6.875 17.719 1 92.25 72 ILE A O 1
ATOM 547 N N . VAL A 1 73 ? 5.117 -8.43 17.516 1 88.81 73 VAL A N 1
ATOM 548 C CA . VAL A 1 73 ? 4.055 -7.57 18.031 1 88.81 73 VAL A CA 1
ATOM 549 C C . VAL A 1 73 ? 4.332 -7.219 19.484 1 88.81 73 VAL A C 1
ATOM 551 O O . VAL A 1 73 ? 4.188 -6.066 19.891 1 88.81 73 VAL A O 1
ATOM 554 N N . THR A 1 74 ? 4.812 -8.156 20.25 1 87.25 74 THR A N 1
ATOM 555 C CA . THR A 1 74 ? 5.09 -7.965 21.672 1 87.25 74 THR A CA 1
ATOM 556 C C . THR A 1 74 ? 6.266 -7.008 21.859 1 87.25 74 THR A C 1
ATOM 558 O O . THR A 1 74 ? 6.238 -6.156 22.75 1 87.25 74 THR A O 1
ATOM 561 N N . GLU A 1 75 ? 7.289 -7.082 20.984 1 88.19 75 GLU A N 1
ATOM 562 C CA . GLU A 1 75 ? 8.469 -6.23 21.078 1 88.19 75 GLU A CA 1
ATOM 563 C C . GLU A 1 75 ? 8.141 -4.789 20.703 1 88.19 75 GLU A C 1
ATOM 565 O O . GLU A 1 75 ? 8.758 -3.85 21.203 1 88.19 75 GLU A O 1
ATOM 570 N N . GLY A 1 76 ? 7.188 -4.648 19.797 1 86.19 76 GLY A N 1
ATOM 571 C CA . GLY A 1 76 ? 6.703 -3.328 19.422 1 86.19 76 GLY A CA 1
ATOM 572 C C . GLY A 1 76 ? 7.723 -2.512 18.656 1 86.19 76 GLY A C 1
ATOM 573 O O . GLY A 1 76 ? 7.668 -1.279 18.656 1 86.19 76 GLY A O 1
ATOM 574 N N . LYS A 1 77 ? 8.727 -3.104 18.047 1 84.94 77 LYS A N 1
ATOM 575 C CA . LYS A 1 77 ? 9.797 -2.389 17.359 1 84.94 77 LYS A CA 1
ATOM 576 C C . LYS A 1 77 ? 9.547 -2.312 15.859 1 84.94 77 LYS A C 1
ATOM 578 O O . LYS A 1 77 ? 10.305 -1.674 15.133 1 84.94 77 LYS A O 1
ATOM 583 N N . SER A 1 78 ? 8.461 -2.967 15.406 1 86.25 78 SER A N 1
ATOM 584 C CA . SER A 1 78 ? 8.18 -3.01 13.977 1 86.25 78 SER A CA 1
ATOM 585 C C . SER A 1 78 ? 6.84 -2.361 13.648 1 86.25 78 SER A C 1
ATOM 587 O O . SER A 1 78 ? 6.137 -2.799 12.742 1 86.25 78 SER A O 1
ATOM 589 N N . ASN A 1 79 ? 6.516 -1.316 14.406 1 87.31 79 ASN A N 1
ATOM 590 C CA . ASN A 1 79 ? 5.234 -0.658 14.18 1 87.31 79 ASN A CA 1
ATOM 591 C C . ASN A 1 79 ? 5.395 0.602 13.336 1 87.31 79 ASN A C 1
ATOM 593 O O . ASN A 1 79 ? 4.406 1.229 12.953 1 87.31 79 ASN A O 1
ATOM 597 N N . GLY A 1 80 ? 6.555 1.006 13.031 1 89.25 80 GLY A N 1
ATOM 598 C CA . GLY A 1 80 ? 6.824 2.223 12.281 1 89.25 80 GLY A CA 1
ATOM 599 C C . GLY A 1 80 ? 6.73 2.031 10.781 1 89.25 80 GLY A C 1
ATOM 600 O O . GLY A 1 80 ? 6.488 0.92 10.305 1 89.25 80 GLY A O 1
ATOM 601 N N . TYR A 1 81 ? 6.832 3.123 10.086 1 86.56 81 TYR A N 1
ATOM 602 C CA . TYR A 1 81 ? 6.844 3.076 8.625 1 86.56 81 TYR A CA 1
ATOM 603 C C . TYR A 1 81 ? 8.055 2.303 8.117 1 86.56 81 TYR A C 1
ATOM 605 O O . TYR A 1 81 ? 9.117 2.314 8.75 1 86.56 81 TYR A O 1
ATOM 613 N N . SER A 1 82 ? 7.875 1.613 7.027 1 86.94 82 SER A N 1
ATOM 614 C CA . SER A 1 82 ? 8.969 1.021 6.258 1 86.94 82 SER A CA 1
ATOM 615 C C . SER A 1 82 ? 9.086 1.67 4.883 1 86.94 82 SER A C 1
ATOM 617 O O . SER A 1 82 ? 8.32 2.572 4.547 1 86.94 82 SER A O 1
ATOM 619 N N . LEU A 1 83 ? 10.117 1.24 4.227 1 85.94 83 LEU A N 1
ATOM 620 C CA . LEU A 1 83 ? 10.195 1.667 2.832 1 85.94 83 LEU A CA 1
ATO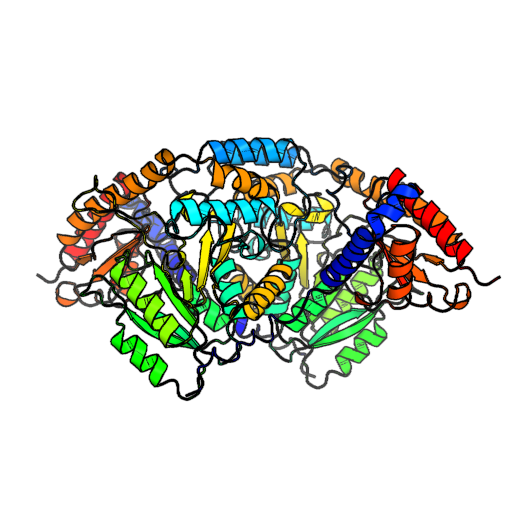M 621 C C . LEU A 1 83 ? 8.953 1.229 2.062 1 85.94 83 LEU A C 1
ATOM 623 O O . LEU A 1 83 ? 8.414 0.146 2.307 1 85.94 83 LEU A O 1
ATOM 627 N N . SER A 1 84 ? 8.523 2.064 1.124 1 86.25 84 SER A N 1
ATOM 628 C CA . SER A 1 84 ? 7.297 1.798 0.38 1 86.25 84 SER A CA 1
ATOM 629 C C . SER A 1 84 ? 7.383 0.471 -0.367 1 86.25 84 SER A C 1
ATOM 631 O O . SER A 1 84 ? 6.363 -0.176 -0.612 1 86.25 84 SER A O 1
ATOM 633 N N . HIS A 1 85 ? 8.578 0.058 -0.752 1 90.81 85 HIS A N 1
ATOM 634 C CA . HIS A 1 85 ? 8.75 -1.179 -1.506 1 90.81 85 HIS A CA 1
ATOM 635 C C . HIS A 1 85 ? 9.219 -2.312 -0.603 1 90.81 85 HIS A C 1
ATOM 637 O O . HIS A 1 85 ? 9.539 -3.402 -1.083 1 90.81 85 HIS A O 1
ATOM 643 N N . GLY A 1 86 ? 9.234 -2.154 0.695 1 92.5 86 GLY A N 1
ATOM 644 C CA . GLY A 1 86 ? 9.617 -3.172 1.658 1 92.5 86 GLY A CA 1
ATOM 645 C C . GLY A 1 86 ? 11.023 -2.977 2.199 1 92.5 86 GLY A C 1
ATOM 646 O O . GLY A 1 86 ? 11.867 -2.361 1.545 1 92.5 86 GLY A O 1
ATOM 647 N N . THR A 1 87 ? 11.266 -3.506 3.4 1 92.69 87 THR A N 1
ATOM 648 C CA . THR A 1 87 ? 12.602 -3.447 3.979 1 92.69 87 THR A CA 1
ATOM 649 C C . THR A 1 87 ? 13.586 -4.27 3.15 1 92.69 87 THR A C 1
ATOM 651 O O . THR A 1 87 ? 13.188 -5.191 2.438 1 92.69 87 THR A O 1
ATOM 654 N N . VAL A 1 88 ? 14.789 -3.82 3.26 1 94.19 88 VAL A N 1
ATOM 655 C CA . VAL A 1 88 ? 15.836 -4.523 2.529 1 94.19 88 VAL A CA 1
ATOM 656 C C . VAL A 1 88 ? 15.828 -6 2.91 1 94.19 88 VAL A C 1
ATOM 658 O O . VAL A 1 88 ? 15.922 -6.875 2.043 1 94.19 88 VAL A O 1
ATOM 661 N N . ASP A 1 89 ? 15.633 -6.289 4.109 1 96.25 89 ASP A N 1
ATOM 662 C CA . ASP A 1 89 ? 15.711 -7.656 4.613 1 96.25 89 ASP A CA 1
ATOM 663 C C . ASP A 1 89 ? 14.594 -8.523 4.039 1 96.25 89 ASP A C 1
ATOM 665 O O . ASP A 1 89 ? 14.844 -9.648 3.6 1 96.25 89 ASP A O 1
ATOM 669 N N . VAL A 1 90 ? 13.367 -8.047 4.039 1 96.44 90 VAL A N 1
ATOM 670 C CA . VAL A 1 90 ? 12.273 -8.859 3.525 1 96.44 90 VAL A CA 1
ATOM 671 C C . VAL A 1 90 ? 12.422 -9.039 2.016 1 96.44 90 VAL A C 1
ATOM 673 O O . VAL A 1 90 ? 12.117 -10.102 1.477 1 96.44 90 VAL A O 1
ATOM 676 N N . ARG A 1 91 ? 12.883 -8.023 1.27 1 96.62 91 ARG A N 1
ATOM 677 C CA . ARG A 1 91 ? 13.086 -8.141 -0.17 1 96.62 91 ARG A CA 1
ATOM 678 C C . ARG A 1 91 ? 14.18 -9.164 -0.487 1 96.62 91 ARG A C 1
ATOM 680 O O . ARG A 1 91 ? 14.047 -9.945 -1.433 1 96.62 91 ARG A O 1
ATOM 687 N N . LYS A 1 92 ? 15.227 -9.156 0.311 1 97.44 92 LYS A N 1
ATOM 688 C CA . LYS A 1 92 ? 16.266 -10.18 0.153 1 97.44 92 LYS A CA 1
ATOM 689 C C . LYS A 1 92 ? 15.711 -11.57 0.428 1 97.44 92 LYS A C 1
ATOM 691 O O . LYS A 1 92 ? 15.984 -12.516 -0.318 1 97.44 92 LYS A O 1
ATOM 696 N N . ALA A 1 93 ? 14.945 -11.703 1.438 1 97.62 93 ALA A N 1
ATOM 697 C CA . ALA A 1 93 ? 14.359 -12.992 1.785 1 97.62 93 ALA A CA 1
ATOM 698 C C . ALA A 1 93 ? 13.453 -13.5 0.666 1 97.62 93 ALA A C 1
ATOM 700 O O . ALA A 1 93 ? 13.445 -14.695 0.362 1 97.62 93 ALA A O 1
ATOM 701 N N . ILE A 1 94 ? 12.727 -12.586 0.056 1 97.5 94 ILE A N 1
ATOM 702 C CA . ILE A 1 94 ? 11.844 -12.953 -1.042 1 97.5 94 ILE A CA 1
ATOM 703 C C . ILE A 1 94 ? 12.672 -13.43 -2.234 1 97.5 94 ILE A C 1
ATOM 705 O O . ILE A 1 94 ? 12.344 -14.445 -2.854 1 97.5 94 ILE A O 1
ATOM 709 N N . ALA A 1 95 ? 13.688 -12.703 -2.541 1 97.19 95 ALA A N 1
ATOM 710 C CA . ALA A 1 95 ? 14.578 -13.109 -3.627 1 97.19 95 ALA A CA 1
ATOM 711 C C . ALA A 1 95 ? 15.156 -14.5 -3.373 1 97.19 95 ALA A C 1
ATOM 713 O O . ALA A 1 95 ? 15.109 -15.367 -4.246 1 97.19 95 ALA A O 1
ATOM 714 N N . GLU A 1 96 ? 15.672 -14.703 -2.158 1 96.5 96 GLU A N 1
ATOM 715 C CA . GLU A 1 96 ? 16.25 -15.984 -1.783 1 96.5 96 GLU A CA 1
ATOM 716 C C . GLU A 1 96 ? 15.211 -17.109 -1.848 1 96.5 96 GLU A C 1
ATOM 718 O O . GLU A 1 96 ? 15.484 -18.188 -2.367 1 96.5 96 GLU A O 1
ATOM 723 N N . TYR A 1 97 ? 14.094 -16.859 -1.349 1 96.5 97 TYR A N 1
ATOM 724 C CA . TYR A 1 97 ? 12.992 -17.812 -1.34 1 96.5 97 TYR A CA 1
ATOM 725 C C . TYR A 1 97 ? 12.617 -18.234 -2.758 1 96.5 97 TYR A C 1
ATOM 727 O O . TYR A 1 97 ? 12.453 -19.422 -3.039 1 96.5 97 TYR A O 1
ATOM 735 N N . TRP A 1 98 ? 12.523 -17.234 -3.664 1 96.31 98 TRP A N 1
ATOM 736 C CA . TRP A 1 98 ? 12.07 -17.531 -5.016 1 96.31 98 TRP A CA 1
ATOM 737 C C . TRP A 1 98 ? 13.109 -18.359 -5.766 1 96.31 98 TRP A C 1
ATOM 739 O O . TRP A 1 98 ? 12.766 -19.344 -6.438 1 96.31 98 TRP A O 1
ATOM 749 N N . VAL A 1 99 ? 14.344 -17.953 -5.672 1 95.44 99 VAL A N 1
ATOM 750 C CA . VAL A 1 99 ? 15.406 -18.703 -6.348 1 95.44 99 VAL A CA 1
ATOM 751 C C . VAL A 1 99 ? 15.477 -20.125 -5.801 1 95.44 99 VAL A C 1
ATOM 753 O O . VAL A 1 99 ? 15.539 -21.078 -6.566 1 95.44 99 VAL A O 1
ATOM 756 N N . ARG A 1 100 ? 15.391 -20.312 -4.473 1 93.19 100 ARG A N 1
ATOM 757 C CA . ARG A 1 100 ? 15.508 -21.609 -3.824 1 93.19 100 ARG A CA 1
ATOM 758 C C . ARG A 1 100 ? 14.398 -22.547 -4.281 1 93.19 100 ARG A C 1
ATOM 760 O O . ARG A 1 100 ? 14.656 -23.703 -4.625 1 93.19 100 ARG A O 1
ATOM 767 N N . TRP A 1 101 ? 13.242 -22.078 -4.406 1 93.94 101 TRP A N 1
ATOM 768 C CA . TRP A 1 101 ? 12.117 -22.984 -4.574 1 93.94 101 TRP A CA 1
ATOM 769 C C . TRP A 1 101 ? 11.656 -23.016 -6.027 1 93.94 101 TRP A C 1
ATOM 771 O O . TRP A 1 101 ? 11.133 -24.031 -6.496 1 93.94 101 TRP A O 1
ATOM 781 N N . PHE A 1 102 ? 11.875 -21.891 -6.785 1 95.31 102 PHE A N 1
ATOM 782 C CA . PHE A 1 102 ? 11.133 -21.812 -8.039 1 95.31 102 PHE A CA 1
ATOM 783 C C . PHE A 1 102 ? 12.031 -21.375 -9.18 1 95.31 102 PHE A C 1
ATOM 785 O O . PHE A 1 102 ? 11.609 -21.328 -10.336 1 95.31 102 PHE A O 1
ATOM 792 N N . ALA A 1 103 ? 13.172 -21.016 -8.898 1 93.94 103 ALA A N 1
ATOM 793 C CA . ALA A 1 103 ? 14.125 -20.672 -9.945 1 93.94 103 ALA A CA 1
ATOM 794 C C . ALA A 1 103 ? 15.508 -21.25 -9.641 1 93.94 103 ALA A C 1
ATOM 796 O O . ALA A 1 103 ? 16.516 -20.531 -9.672 1 93.94 103 ALA A O 1
ATOM 797 N N . PRO A 1 104 ? 15.578 -22.625 -9.539 1 91.38 104 PRO A N 1
ATOM 798 C CA . PRO A 1 104 ? 16.844 -23.234 -9.148 1 91.38 104 PRO A CA 1
ATOM 799 C C . PRO A 1 104 ? 17.906 -23.156 -10.242 1 91.38 104 PRO A C 1
ATOM 801 O O . PRO A 1 104 ? 19.094 -23.328 -9.969 1 91.38 104 PRO A O 1
ATOM 804 N N . SER A 1 105 ? 17.484 -22.953 -11.414 1 92.5 105 SER A N 1
ATOM 805 C CA . SER A 1 105 ? 18.469 -22.891 -12.5 1 92.5 105 SER A CA 1
ATOM 806 C C . SER A 1 105 ? 19.188 -21.547 -12.508 1 92.5 105 SER A C 1
ATOM 808 O O . SER A 1 105 ? 20.203 -21.391 -13.18 1 92.5 105 SER A O 1
ATOM 810 N N . MET A 1 106 ? 18.609 -20.672 -11.789 1 89.38 106 MET A N 1
ATOM 811 C CA . MET A 1 106 ? 19.234 -19.344 -11.719 1 89.38 106 MET A CA 1
ATOM 812 C C . MET A 1 106 ? 20.406 -19.359 -10.734 1 89.38 106 MET A C 1
ATOM 814 O O . MET A 1 106 ? 20.375 -20.047 -9.719 1 89.38 106 MET A O 1
ATOM 818 N N . PRO A 1 107 ? 21.453 -18.516 -11.156 1 83.75 107 PRO A N 1
ATOM 819 C CA . PRO A 1 107 ? 22.469 -18.297 -10.117 1 83.75 107 PRO A CA 1
ATOM 820 C C . PRO A 1 107 ? 21.906 -17.609 -8.883 1 83.75 107 PRO A C 1
ATOM 822 O O . PRO A 1 107 ? 20.984 -16.781 -8.992 1 83.75 107 PRO A O 1
ATOM 825 N N . GLY A 1 108 ? 22.234 -18.062 -7.812 1 73 108 GLY A N 1
ATOM 826 C CA . GLY A 1 108 ? 21.703 -17.578 -6.547 1 73 108 GLY A CA 1
ATOM 827 C C . GLY A 1 108 ? 21.609 -16.078 -6.461 1 73 108 GLY A C 1
ATOM 828 O O . GLY A 1 108 ? 20.719 -15.523 -5.812 1 73 108 GLY A O 1
ATOM 829 N N . SER A 1 109 ? 22.562 -15.359 -7.035 1 74.19 109 SER A N 1
ATOM 830 C CA . SER A 1 109 ? 22.625 -13.906 -6.914 1 74.19 109 SER A CA 1
ATOM 831 C C . SER A 1 109 ? 21.953 -13.219 -8.094 1 74.19 109 SER A C 1
ATOM 833 O O . SER A 1 109 ? 22.062 -12 -8.258 1 74.19 109 SER A O 1
ATOM 835 N N . ALA A 1 110 ? 21.188 -14 -8.844 1 82.31 110 ALA A N 1
ATOM 836 C CA . ALA A 1 110 ? 20.625 -13.43 -10.062 1 82.31 110 ALA A CA 1
ATOM 837 C C . ALA A 1 110 ? 19.453 -12.508 -9.75 1 82.31 110 ALA A C 1
ATOM 839 O O . ALA A 1 110 ? 19.172 -11.578 -10.516 1 82.31 110 ALA A O 1
ATOM 840 N N . ILE A 1 111 ? 18.844 -12.797 -8.633 1 92.44 111 ILE A N 1
ATOM 841 C CA . ILE A 1 111 ? 17.781 -11.922 -8.141 1 92.44 111 ILE A CA 1
ATOM 842 C C . ILE A 1 111 ? 18.172 -11.352 -6.781 1 92.44 111 ILE A C 1
ATOM 844 O O . ILE A 1 111 ? 18.547 -12.094 -5.867 1 92.44 111 ILE A O 1
ATOM 848 N N . SER A 1 112 ? 18.234 -10.016 -6.73 1 94.75 112 SER A N 1
ATOM 849 C CA . SER A 1 112 ? 18.594 -9.344 -5.484 1 94.75 112 SER A CA 1
ATOM 850 C C . SER A 1 112 ? 17.406 -8.602 -4.891 1 94.75 112 SER A C 1
ATOM 852 O O . SER A 1 112 ? 16.312 -8.602 -5.469 1 94.75 112 SER A O 1
ATOM 854 N N . GLU A 1 113 ? 17.688 -8 -3.723 1 95 113 GLU A N 1
ATOM 855 C CA . GLU A 1 113 ? 16.641 -7.207 -3.068 1 95 113 GLU A CA 1
ATOM 856 C C . GLU A 1 113 ? 16.203 -6.043 -3.951 1 95 113 GLU A C 1
ATOM 858 O O . GLU A 1 113 ? 15.062 -5.578 -3.844 1 95 113 GLU A O 1
ATOM 863 N N . ASN A 1 114 ? 17.047 -5.566 -4.871 1 95.25 114 ASN A N 1
ATOM 864 C CA . ASN A 1 114 ? 16.719 -4.453 -5.758 1 95.25 114 ASN A CA 1
ATOM 865 C C . ASN A 1 114 ? 15.742 -4.875 -6.852 1 95.25 114 ASN A C 1
ATOM 867 O O . ASN A 1 114 ? 15.156 -4.023 -7.527 1 95.25 114 ASN A O 1
ATOM 871 N N . ASP A 1 115 ? 15.555 -6.18 -6.988 1 97.38 115 ASP A N 1
ATOM 872 C CA . ASP A 1 115 ? 14.648 -6.703 -8.008 1 97.38 115 ASP A CA 1
ATOM 873 C C . ASP A 1 115 ? 13.289 -7.059 -7.402 1 97.38 115 ASP A C 1
ATOM 875 O O . ASP A 1 115 ? 12.43 -7.629 -8.086 1 97.38 115 ASP A O 1
ATOM 879 N N . VAL A 1 116 ? 13.188 -6.746 -6.176 1 97.38 116 VAL A N 1
ATOM 880 C CA . VAL A 1 116 ? 11.969 -7.184 -5.492 1 97.38 116 VAL A CA 1
ATOM 881 C C . VAL A 1 116 ? 11.219 -5.973 -4.949 1 97.38 116 VAL A C 1
ATOM 883 O O . VAL A 1 116 ? 11.828 -5.066 -4.367 1 97.38 116 VAL A O 1
ATOM 886 N N . VAL A 1 117 ? 9.914 -5.867 -5.164 1 96.56 117 VAL A N 1
ATOM 887 C CA . VAL A 1 117 ? 8.992 -4.891 -4.598 1 96.56 117 VAL A CA 1
ATOM 888 C C . VAL A 1 117 ? 7.855 -5.609 -3.869 1 96.56 117 VAL A C 1
ATOM 890 O O . VAL A 1 117 ? 7.254 -6.539 -4.414 1 96.56 117 VAL A O 1
ATOM 893 N N . ILE A 1 118 ? 7.629 -5.301 -2.666 1 94.69 118 ILE A N 1
ATOM 894 C CA . ILE A 1 118 ? 6.527 -5.93 -1.946 1 94.69 118 ILE A CA 1
ATOM 895 C C . ILE A 1 118 ? 5.215 -5.234 -2.301 1 94.69 118 ILE A C 1
ATOM 897 O O . ILE A 1 118 ? 5.215 -4.105 -2.793 1 94.69 118 ILE A O 1
ATOM 901 N N . SER A 1 119 ? 4.09 -5.855 -2.076 1 92.62 119 SER A N 1
ATOM 902 C CA . SER A 1 119 ? 2.75 -5.375 -2.4 1 92.62 119 SER A CA 1
ATOM 903 C C . SER A 1 119 ? 1.727 -5.855 -1.38 1 92.62 119 SER A C 1
ATOM 905 O O . SER A 1 119 ? 2.012 -6.754 -0.584 1 92.62 119 SER A O 1
ATOM 907 N N . CYS A 1 120 ? 0.538 -5.262 -1.329 1 90.12 120 CYS A N 1
ATOM 908 C CA . CYS A 1 120 ? -0.59 -5.688 -0.507 1 90.12 120 CYS A CA 1
ATOM 909 C C . CYS A 1 120 ? -1.325 -6.855 -1.151 1 90.12 120 CYS A C 1
ATOM 911 O O . CYS A 1 120 ? -2.463 -6.707 -1.603 1 90.12 120 CYS A O 1
ATOM 913 N N . GLY A 1 121 ? -0.704 -7.992 -1.124 1 91.25 121 GLY A N 1
ATOM 914 C CA . GLY A 1 121 ? -1.202 -9.164 -1.832 1 91.25 121 GLY A CA 1
ATOM 915 C C . GLY A 1 121 ? -0.854 -9.156 -3.309 1 91.25 121 GLY A C 1
ATOM 916 O O . GLY A 1 121 ? -0.354 -8.156 -3.832 1 91.25 121 GLY A O 1
ATOM 917 N N . CYS A 1 122 ? -1.085 -10.258 -3.926 1 93.62 122 CYS A N 1
ATOM 918 C CA . CYS A 1 122 ? -0.775 -10.43 -5.34 1 93.62 122 CYS A CA 1
ATOM 919 C C . CYS A 1 122 ? -1.612 -9.484 -6.199 1 93.62 122 CYS A C 1
ATOM 921 O O . CYS A 1 122 ? -1.139 -8.984 -7.219 1 93.62 122 CYS A O 1
ATOM 923 N N . SER A 1 123 ? -2.885 -9.234 -5.781 1 92.31 123 SER A N 1
ATOM 924 C CA . SER A 1 123 ? -3.758 -8.344 -6.539 1 92.31 123 SER A CA 1
ATOM 925 C C . SER A 1 123 ? -3.156 -6.949 -6.656 1 92.31 123 SER A C 1
ATOM 927 O O . SER A 1 123 ? -3.188 -6.34 -7.727 1 92.31 123 SER A O 1
ATOM 929 N N . ASP A 1 124 ? -2.574 -6.441 -5.59 1 92.19 124 ASP A N 1
ATOM 930 C CA . ASP A 1 124 ? -1.894 -5.148 -5.617 1 92.19 124 ASP A CA 1
ATOM 931 C C . ASP A 1 124 ? -0.647 -5.207 -6.5 1 92.19 124 ASP A C 1
ATOM 933 O O . ASP A 1 124 ? -0.365 -4.27 -7.246 1 92.19 124 ASP A O 1
ATOM 937 N N . GLY A 1 125 ? 0.174 -6.281 -6.406 1 95.38 125 GLY A N 1
ATOM 938 C CA . GLY A 1 125 ? 1.328 -6.465 -7.27 1 95.38 125 GLY A CA 1
ATOM 939 C C . GLY A 1 125 ? 0.983 -6.41 -8.75 1 95.38 125 GLY A C 1
ATOM 940 O O . GLY A 1 125 ? 1.656 -5.73 -9.523 1 95.38 125 GLY A O 1
ATOM 941 N N . LEU A 1 126 ? -0.091 -7.141 -9.109 1 96.81 126 LEU A N 1
ATOM 942 C CA . LEU A 1 126 ? -0.549 -7.141 -10.492 1 96.81 126 LEU A CA 1
ATOM 943 C C . LEU A 1 126 ? -0.979 -5.742 -10.93 1 96.81 126 LEU A C 1
ATOM 945 O O . LEU A 1 126 ? -0.688 -5.32 -12.047 1 96.81 126 LEU A O 1
ATOM 949 N N . SER A 1 127 ? -1.648 -5.082 -10.016 1 94.81 127 SER A N 1
ATOM 950 C CA . SER A 1 127 ? -2.076 -3.719 -10.32 1 94.81 127 SER A CA 1
ATOM 951 C C . SER A 1 127 ? -0.881 -2.805 -10.562 1 94.81 127 SER A C 1
ATOM 953 O O . SER A 1 127 ? -0.884 -2.008 -11.5 1 94.81 127 SER A O 1
ATOM 955 N N . MET A 1 128 ? 0.195 -2.881 -9.758 1 95.44 128 MET A N 1
ATOM 956 C CA . MET A 1 128 ? 1.378 -2.041 -9.922 1 95.44 128 MET A CA 1
ATOM 957 C C . MET A 1 128 ? 2.096 -2.361 -11.227 1 95.44 128 MET A C 1
ATOM 959 O O . MET A 1 128 ? 2.486 -1.453 -11.961 1 95.44 128 MET A O 1
ATOM 963 N N . VAL A 1 129 ? 2.215 -3.682 -11.57 1 98 129 VAL A N 1
ATOM 964 C CA . VAL A 1 129 ? 2.936 -4.062 -12.781 1 98 129 VAL A CA 1
ATOM 965 C C . VAL A 1 129 ? 2.156 -3.605 -14.008 1 98 129 VAL A C 1
ATOM 967 O O . VAL A 1 129 ? 2.709 -2.947 -14.898 1 98 129 VAL A O 1
ATOM 970 N N . LEU A 1 130 ? 0.889 -3.869 -14.031 1 97.69 130 LEU A N 1
ATOM 971 C CA . LEU A 1 130 ? 0.087 -3.469 -15.18 1 97.69 130 LEU A CA 1
ATOM 972 C C . LEU A 1 130 ? -0.012 -1.95 -15.273 1 97.69 130 LEU A C 1
ATOM 974 O O . LEU A 1 130 ? 0.034 -1.388 -16.375 1 97.69 130 LEU A O 1
ATOM 978 N N . GLY A 1 131 ? -0.123 -1.351 -14.117 1 96.75 131 GLY A N 1
ATOM 979 C CA . GLY A 1 131 ? -0.193 0.101 -14.078 1 96.75 131 GLY A CA 1
ATOM 980 C C . GLY A 1 131 ? 1.073 0.772 -14.578 1 96.75 131 GLY A C 1
ATOM 981 O O . GLY A 1 131 ? 1.031 1.9 -15.07 1 96.75 131 GLY A O 1
ATOM 982 N N . ALA A 1 132 ? 2.184 0.144 -14.406 1 97.31 132 ALA A N 1
ATOM 983 C CA . ALA A 1 132 ? 3.463 0.702 -14.844 1 97.31 132 ALA A CA 1
ATOM 984 C C . ALA A 1 132 ? 3.746 0.35 -16.297 1 97.31 132 ALA A C 1
ATOM 986 O O . ALA A 1 132 ? 4.246 1.184 -17.062 1 97.31 132 ALA A O 1
ATOM 987 N N . VAL A 1 133 ? 3.377 -0.832 -16.797 1 96.94 133 VAL A N 1
ATOM 988 C CA . VAL A 1 133 ? 3.818 -1.351 -18.094 1 96.94 133 VAL A CA 1
ATOM 989 C C . VAL A 1 133 ? 2.953 -0.766 -19.203 1 96.94 133 VAL A C 1
ATOM 991 O O . VAL A 1 133 ? 3.4 -0.651 -20.344 1 96.94 133 VAL A O 1
ATOM 994 N N . ALA A 1 134 ? 1.695 -0.32 -18.891 1 96.44 134 ALA A N 1
ATOM 995 C CA . ALA A 1 134 ? 0.774 0.087 -19.953 1 96.44 134 ALA A CA 1
ATOM 996 C C . ALA A 1 134 ? 0.035 1.367 -19.562 1 96.44 134 ALA A C 1
ATOM 998 O O . ALA A 1 134 ? -0.347 1.551 -18.406 1 96.44 134 ALA A O 1
ATOM 999 N N . GLY A 1 135 ? -0.05 2.242 -20.484 1 95.31 135 GLY A N 1
ATOM 1000 C CA . GLY A 1 135 ? -0.898 3.418 -20.359 1 95.31 135 GLY A CA 1
ATOM 1001 C C . GLY A 1 135 ? -2.277 3.225 -20.969 1 95.31 135 GLY A C 1
ATOM 1002 O O . GLY A 1 135 ? -2.582 2.16 -21.5 1 95.31 135 GLY A O 1
ATOM 1003 N N . ALA A 1 136 ? -3.201 4.266 -20.766 1 94.31 136 ALA A N 1
ATOM 1004 C CA . ALA A 1 136 ? -4.539 4.223 -21.359 1 94.31 136 ALA A CA 1
ATOM 1005 C C . ALA A 1 136 ? -4.477 3.943 -22.859 1 94.31 136 ALA A C 1
ATOM 1007 O O . ALA A 1 136 ? -3.717 4.586 -23.578 1 94.31 136 ALA A O 1
ATOM 1008 N N . GLY A 1 137 ? -5.258 2.938 -23.328 1 95.69 137 GLY A N 1
ATOM 1009 C CA . GLY A 1 137 ? -5.309 2.605 -24.734 1 95.69 137 GLY A CA 1
ATOM 1010 C C . GLY A 1 137 ? -4.309 1.535 -25.141 1 95.69 137 GLY A C 1
ATOM 1011 O O . GLY A 1 137 ? -4.426 0.938 -26.203 1 95.69 137 GLY A O 1
ATOM 1012 N N . ASP A 1 138 ? -3.254 1.32 -24.25 1 96.44 138 ASP A N 1
ATOM 1013 C CA . ASP A 1 138 ? -2.352 0.202 -24.516 1 96.44 138 ASP A CA 1
ATOM 1014 C C . ASP A 1 138 ? -3.062 -1.134 -24.312 1 96.44 138 ASP A C 1
ATOM 1016 O O . ASP A 1 138 ? -4.199 -1.173 -23.828 1 96.44 138 ASP A O 1
ATOM 1020 N N . ARG A 1 139 ? -2.396 -2.203 -24.812 1 97 139 ARG A N 1
ATOM 1021 C CA . ARG A 1 139 ? -3.029 -3.52 -24.797 1 97 139 ARG A CA 1
ATOM 1022 C C . ARG A 1 139 ? -2.203 -4.52 -24 1 97 139 ARG A C 1
ATOM 1024 O O . ARG A 1 139 ? -0.976 -4.422 -23.953 1 97 139 ARG A O 1
ATOM 1031 N N . ILE A 1 140 ? -2.828 -5.41 -23.328 1 97.75 140 ILE A N 1
ATOM 1032 C CA . ILE A 1 140 ? -2.209 -6.516 -22.594 1 97.75 140 ILE A CA 1
ATOM 1033 C C . ILE A 1 140 ? -2.83 -7.836 -23.047 1 97.75 140 ILE A C 1
ATOM 1035 O O . ILE A 1 140 ? -4.055 -7.953 -23.141 1 97.75 140 ILE A O 1
ATOM 1039 N N . LEU A 1 141 ? -1.956 -8.773 -23.484 1 98.31 141 LEU A N 1
ATOM 1040 C CA . LEU A 1 141 ? -2.41 -10.125 -23.781 1 98.31 141 LEU A CA 1
ATOM 1041 C C . LEU A 1 141 ? -2.805 -10.867 -22.5 1 98.31 141 LEU A C 1
ATOM 1043 O O . LEU A 1 141 ? -2.006 -10.969 -21.578 1 98.31 141 LEU A O 1
ATOM 1047 N N . ILE A 1 142 ? -4.031 -11.383 -22.391 1 98.5 142 ILE A N 1
ATOM 1048 C CA . ILE A 1 142 ? -4.59 -12.055 -21.234 1 98.5 142 ILE A CA 1
ATOM 1049 C C . ILE A 1 142 ? -5.137 -13.422 -21.625 1 98.5 142 ILE A C 1
ATOM 1051 O O . ILE A 1 142 ? -5.797 -13.555 -22.656 1 98.5 142 ILE A O 1
ATOM 1055 N N . PRO A 1 143 ? -4.812 -14.43 -20.875 1 98.5 143 PRO A N 1
ATOM 1056 C CA . PRO A 1 143 ? -5.336 -15.75 -21.219 1 98.5 143 PRO A CA 1
ATOM 1057 C C . PRO A 1 143 ? -6.859 -15.836 -21.109 1 98.5 143 PRO A C 1
ATOM 1059 O O . PRO A 1 143 ? -7.469 -15.07 -20.359 1 98.5 143 PRO A O 1
ATOM 1062 N N . GLU A 1 144 ? -7.402 -16.625 -21.875 1 97.81 144 GLU A N 1
ATOM 1063 C CA . GLU A 1 144 ? -8.812 -17.016 -21.812 1 97.81 144 GLU A CA 1
ATOM 1064 C C . GLU A 1 144 ? -8.961 -18.516 -21.688 1 97.81 144 GLU A C 1
ATOM 1066 O O . GLU A 1 144 ? -8.57 -19.281 -22.578 1 97.81 144 GLU A O 1
ATOM 1071 N N . PRO A 1 145 ? -9.555 -19.031 -20.516 1 97.06 145 PRO A N 1
ATOM 1072 C CA . PRO A 1 145 ? -10.141 -18.281 -19.391 1 97.06 145 PRO A CA 1
ATOM 1073 C C . PRO A 1 145 ? -9.094 -17.578 -18.531 1 97.06 145 PRO A C 1
ATOM 1075 O O . PRO A 1 145 ? -7.895 -17.828 -18.688 1 97.06 145 PRO A O 1
ATOM 1078 N N . PHE A 1 146 ? -9.516 -16.625 -17.781 1 96.06 146 PHE A N 1
ATOM 1079 C CA . PHE A 1 146 ? -8.602 -15.852 -16.953 1 96.06 146 PHE A CA 1
ATOM 1080 C C . PHE A 1 146 ? -9.234 -15.547 -15.594 1 96.06 146 PHE A C 1
ATOM 1082 O O . PHE A 1 146 ? -10.438 -15.719 -15.414 1 96.06 146 PHE A O 1
ATOM 1089 N N . PHE A 1 147 ? -8.391 -15.211 -14.641 1 94 147 PHE A N 1
ATOM 1090 C CA . PHE A 1 147 ? -8.859 -14.672 -13.367 1 94 147 PHE A CA 1
ATOM 1091 C C . PHE A 1 147 ? -9.359 -13.242 -13.539 1 94 147 PHE A C 1
ATOM 1093 O O . PHE A 1 147 ? -8.664 -12.398 -14.102 1 94 147 PHE A O 1
ATOM 1100 N N . SER A 1 148 ? -10.57 -12.961 -13.016 1 91.12 148 SER A N 1
ATOM 1101 C CA . SER A 1 148 ? -11.344 -11.773 -13.367 1 91.12 148 SER A CA 1
ATOM 1102 C C . SER A 1 148 ? -10.641 -10.5 -12.906 1 91.12 148 SER A C 1
ATOM 1104 O O . SER A 1 148 ? -10.938 -9.406 -13.406 1 91.12 148 SER A O 1
ATOM 1106 N N . GLN A 1 149 ? -9.672 -10.578 -11.992 1 91.25 149 GLN A N 1
ATOM 1107 C CA . GLN A 1 149 ? -8.914 -9.43 -11.516 1 91.25 149 GLN A CA 1
ATOM 1108 C C . GLN A 1 149 ? -8.133 -8.773 -12.648 1 91.25 149 GLN A C 1
ATOM 1110 O O . GLN A 1 149 ? -7.91 -7.559 -12.633 1 91.25 149 GLN A O 1
ATOM 1115 N N . TYR A 1 150 ? -7.676 -9.539 -13.672 1 95.81 150 TYR A N 1
ATOM 1116 C CA . TYR A 1 150 ? -6.918 -8.984 -14.789 1 95.81 150 TYR A CA 1
ATOM 1117 C C . TYR A 1 150 ? -7.754 -7.977 -15.57 1 95.81 150 TYR A C 1
ATOM 1119 O O . TYR A 1 150 ? -7.297 -6.867 -15.859 1 95.81 150 TYR A O 1
ATOM 1127 N N . ASP A 1 151 ? -8.984 -8.43 -15.82 1 92.88 151 ASP A N 1
ATOM 1128 C CA . ASP A 1 151 ? -9.906 -7.562 -16.547 1 92.88 151 ASP A CA 1
ATOM 1129 C C . ASP A 1 151 ? -10.266 -6.328 -15.727 1 92.88 151 ASP A C 1
ATOM 1131 O O . ASP A 1 151 ? -10.422 -5.234 -16.281 1 92.88 151 ASP A O 1
ATOM 1135 N N . MET A 1 152 ? -10.391 -6.516 -14.492 1 92 152 MET A N 1
ATOM 1136 C CA . MET A 1 152 ? -10.688 -5.391 -13.609 1 92 152 MET A CA 1
ATOM 1137 C C . MET A 1 152 ? -9.555 -4.371 -13.633 1 92 152 MET A C 1
ATOM 1139 O O . MET A 1 152 ? -9.805 -3.166 -13.695 1 92 152 MET A O 1
ATOM 1143 N N . ASN A 1 153 ? -8.297 -4.82 -13.547 1 94.5 153 ASN A N 1
ATOM 1144 C CA . ASN A 1 153 ? -7.156 -3.914 -13.625 1 94.5 153 ASN A CA 1
ATOM 1145 C C . ASN A 1 153 ? -7.117 -3.186 -14.969 1 94.5 153 ASN A C 1
ATOM 1147 O O . ASN A 1 153 ? -6.805 -1.995 -15.023 1 94.5 153 ASN A O 1
ATOM 1151 N N . CYS A 1 154 ? -7.379 -3.924 -16.094 1 95.81 154 CYS A N 1
ATOM 1152 C CA . CYS A 1 154 ? -7.422 -3.305 -17.422 1 95.81 154 CYS A CA 1
ATOM 1153 C C . CYS A 1 154 ? -8.453 -2.18 -17.453 1 95.81 154 CYS A C 1
ATOM 1155 O O . CYS A 1 154 ? -8.156 -1.082 -17.938 1 95.81 154 CYS A O 1
ATOM 1157 N N . ALA A 1 155 ? -9.711 -2.527 -16.891 1 93.94 155 ALA A N 1
ATOM 1158 C CA . ALA A 1 155 ? -10.766 -1.516 -16.875 1 93.94 155 ALA A CA 1
ATOM 1159 C C . ALA A 1 155 ? -10.352 -0.319 -16.016 1 93.94 155 ALA A C 1
ATOM 1161 O O . ALA A 1 155 ? -10.578 0.832 -16.406 1 93.94 155 ALA A O 1
ATOM 1162 N N . TYR A 1 156 ? -9.68 -0.53 -14.875 1 94.31 156 TYR A N 1
ATOM 1163 C CA . TYR A 1 156 ? -9.25 0.508 -13.945 1 94.31 156 TYR A CA 1
ATOM 1164 C C . TYR A 1 156 ? -8.266 1.463 -14.609 1 94.31 156 TYR A C 1
ATOM 1166 O O . TYR A 1 156 ? -8.32 2.676 -14.391 1 94.31 156 TYR A O 1
ATOM 1174 N N . PHE A 1 157 ? -7.367 0.953 -15.477 1 96.06 157 PHE A N 1
ATOM 1175 C CA . PHE A 1 157 ? -6.289 1.741 -16.062 1 96.06 157 PHE A CA 1
ATOM 1176 C C . PHE A 1 157 ? -6.617 2.129 -17.5 1 96.06 157 PHE A C 1
ATOM 1178 O O . PHE A 1 157 ? -5.812 2.771 -18.172 1 96.06 157 PHE A O 1
ATOM 1185 N N . ASN A 1 158 ? -7.871 1.728 -17.984 1 96.44 158 ASN A N 1
ATOM 1186 C CA . ASN A 1 158 ? -8.266 1.94 -19.375 1 96.44 158 ASN A CA 1
ATOM 1187 C C . ASN A 1 158 ? -7.301 1.263 -20.344 1 96.44 158 ASN A C 1
ATOM 1189 O O . ASN A 1 158 ? -6.898 1.859 -21.344 1 96.44 158 ASN A O 1
ATOM 1193 N N . ILE A 1 159 ? -6.844 0.065 -19.953 1 97.31 159 ILE A N 1
ATOM 1194 C CA . ILE A 1 159 ? -6.043 -0.823 -20.797 1 97.31 159 ILE A CA 1
ATOM 1195 C C . ILE A 1 159 ? -6.957 -1.785 -21.547 1 97.31 159 ILE A C 1
ATOM 1197 O O . ILE A 1 159 ? -7.969 -2.242 -21.016 1 97.31 159 ILE A O 1
ATOM 1201 N N . ASP A 1 160 ? -6.637 -2.023 -22.797 1 97.75 160 ASP A N 1
ATOM 1202 C CA . ASP A 1 160 ? -7.457 -2.916 -23.609 1 97.75 160 ASP A CA 1
ATOM 1203 C C . ASP A 1 160 ? -6.957 -4.355 -23.516 1 97.75 160 ASP A C 1
ATOM 1205 O O . ASP A 1 160 ? -5.855 -4.668 -23.969 1 97.75 160 ASP A O 1
ATOM 1209 N N . PRO A 1 161 ? -7.715 -5.223 -22.938 1 97.56 161 PRO A N 1
ATOM 1210 C CA . PRO A 1 161 ? -7.293 -6.629 -22.922 1 97.56 161 PRO A CA 1
ATOM 1211 C C . PRO A 1 161 ? -7.406 -7.285 -24.297 1 97.56 161 PRO A C 1
ATOM 1213 O O . PRO A 1 161 ? -8.359 -7.02 -25.047 1 97.56 161 PRO A O 1
ATOM 1216 N N . VAL A 1 162 ? -6.449 -7.957 -24.766 1 98.19 162 VAL A N 1
ATOM 1217 C CA . VAL A 1 162 ? -6.445 -8.844 -25.922 1 98.19 162 VAL A CA 1
ATOM 1218 C C . VAL A 1 162 ? -6.355 -10.297 -25.453 1 98.19 162 VAL A C 1
ATOM 1220 O O . VAL A 1 162 ? -5.324 -10.727 -24.938 1 98.19 162 VAL A O 1
ATOM 1223 N N . TYR A 1 163 ? -7.41 -11.047 -25.688 1 97.94 163 TYR A N 1
ATOM 1224 C CA . TYR A 1 163 ? -7.508 -12.391 -25.125 1 97.94 163 TYR A CA 1
ATOM 1225 C C . TYR A 1 163 ? -6.883 -13.422 -26.047 1 97.94 163 TYR A C 1
ATOM 1227 O O . TYR A 1 163 ? -7.035 -13.344 -27.266 1 97.94 163 TYR A O 1
ATOM 1235 N N . TYR A 1 164 ? -6.176 -14.297 -25.484 1 98.25 164 TYR A N 1
ATOM 1236 C CA . TYR A 1 164 ? -5.672 -15.445 -26.219 1 98.25 164 TYR A CA 1
ATOM 1237 C C . TYR A 1 164 ? -6.152 -16.75 -25.594 1 98.25 164 TYR A C 1
ATOM 1239 O O . TYR A 1 164 ? -6.309 -16.828 -24.375 1 98.25 164 TYR A O 1
ATOM 1247 N N . PRO A 1 165 ? -6.344 -17.75 -26.359 1 98.12 165 PRO A N 1
ATOM 1248 C CA . PRO A 1 165 ? -7.004 -18.953 -25.875 1 98.12 165 PRO A CA 1
ATOM 1249 C C . PRO A 1 165 ? -6.035 -19.922 -25.188 1 98.12 165 PRO A C 1
ATOM 1251 O O . PRO A 1 165 ? -4.895 -20.062 -25.625 1 98.12 165 PRO A O 1
ATOM 1254 N N . CYS A 1 166 ? -6.414 -20.438 -24.109 1 97.5 166 CYS A N 1
ATOM 1255 C CA . CYS A 1 166 ? -5.895 -21.672 -23.516 1 97.5 166 CYS A CA 1
ATOM 1256 C C . CYS A 1 166 ? -6.812 -22.844 -23.828 1 97.5 166 CYS A C 1
ATOM 1258 O O . CYS A 1 166 ? -8.016 -22.781 -23.578 1 97.5 166 CYS A O 1
ATOM 1260 N N . LEU A 1 167 ? -6.238 -23.891 -24.359 1 96.38 167 LEU A N 1
ATOM 1261 C CA . LEU A 1 167 ? -7.016 -24.953 -25.016 1 96.38 167 LEU A CA 1
ATOM 1262 C C . LEU A 1 167 ? -7.363 -26.062 -24.031 1 96.38 167 LEU A C 1
ATOM 1264 O O . LEU A 1 167 ? -6.484 -26.781 -23.562 1 96.38 167 LEU A O 1
ATOM 1268 N N . ALA A 1 168 ? -8.625 -26.219 -23.781 1 94 168 ALA A N 1
ATOM 1269 C CA . ALA A 1 168 ? -9.109 -27.25 -22.859 1 94 168 ALA A CA 1
ATOM 1270 C C . ALA A 1 168 ? -8.672 -28.641 -23.312 1 94 168 ALA A C 1
ATOM 1272 O O . ALA A 1 168 ? -8.328 -29.484 -22.484 1 94 168 ALA A O 1
ATOM 1273 N N . GLU A 1 169 ? -8.75 -28.906 -24.609 1 93.56 169 GLU A N 1
ATOM 1274 C CA . GLU A 1 169 ? -8.422 -30.219 -25.156 1 93.56 169 GLU A CA 1
ATOM 1275 C C . GLU A 1 169 ? -6.941 -30.531 -24.984 1 93.56 169 GLU A C 1
ATOM 1277 O O . GLU A 1 169 ? -6.523 -31.688 -25.125 1 93.56 169 GLU A O 1
ATOM 1282 N N . ARG A 1 170 ? -6.188 -29.625 -24.578 1 95.31 170 ARG A N 1
ATOM 1283 C CA . ARG A 1 170 ? -4.766 -29.812 -24.312 1 95.31 170 ARG A CA 1
ATOM 1284 C C . ARG A 1 170 ? -4.414 -29.375 -22.891 1 95.31 170 ARG A C 1
ATOM 1286 O O . ARG A 1 170 ? -3.373 -28.766 -22.672 1 95.31 170 ARG A O 1
ATOM 1293 N N . HIS A 1 171 ? -5.359 -29.531 -22.062 1 93.06 171 HIS A N 1
ATOM 1294 C CA . HIS A 1 171 ? -5.215 -29.266 -20.641 1 93.06 171 HIS A CA 1
ATOM 1295 C C . HIS A 1 171 ? -4.879 -27.797 -20.391 1 93.06 171 HIS A C 1
ATOM 1297 O O . HIS A 1 171 ? -3.99 -27.484 -19.594 1 93.06 171 HIS A O 1
ATOM 1303 N N . TRP A 1 172 ? -5.426 -26.953 -21.172 1 96.38 172 TRP A N 1
ATOM 1304 C CA . TRP A 1 172 ? -5.453 -25.5 -21.016 1 96.38 172 TRP A CA 1
ATOM 1305 C C . TRP A 1 172 ? -4.098 -24.891 -21.359 1 96.38 172 TRP A C 1
ATOM 1307 O O . TRP A 1 172 ? -3.74 -23.828 -20.859 1 96.38 172 TRP A O 1
ATOM 1317 N N . GLU A 1 173 ? -3.277 -25.578 -22.219 1 97.62 173 GLU A N 1
ATOM 1318 C CA . GLU A 1 173 ? -2.062 -24.953 -22.734 1 97.62 173 GLU A CA 1
ATOM 1319 C C . GLU A 1 173 ? -2.387 -23.703 -23.547 1 97.62 173 GLU A C 1
ATOM 1321 O O . GLU A 1 173 ? -3.453 -23.609 -24.156 1 97.62 173 GLU A O 1
ATOM 1326 N N . VAL A 1 174 ? -1.451 -22.812 -23.484 1 98.19 174 VAL A N 1
ATOM 1327 C CA . VAL A 1 174 ? -1.546 -21.609 -24.312 1 98.19 174 VAL A CA 1
ATOM 1328 C C . VAL A 1 174 ? -1.48 -21.984 -25.781 1 98.19 174 VAL A C 1
ATOM 1330 O O . VAL A 1 174 ? -0.655 -22.812 -26.188 1 98.19 174 VAL A O 1
ATOM 1333 N N . ASP A 1 175 ? -2.412 -21.531 -26.562 1 98.31 175 ASP A N 1
ATOM 1334 C CA . ASP A 1 175 ? -2.291 -21.641 -28 1 98.31 175 ASP A CA 1
ATOM 1335 C C . ASP A 1 175 ? -1.265 -20.656 -28.547 1 98.31 175 ASP A C 1
ATOM 1337 O O . ASP A 1 175 ? -1.603 -19.516 -28.859 1 98.31 175 ASP A O 1
ATOM 1341 N N . LEU A 1 176 ? -0.096 -21.094 -28.719 1 97.5 176 LEU A N 1
ATOM 1342 C CA . LEU A 1 176 ? 1.036 -20.25 -29.078 1 97.5 176 LEU A CA 1
ATOM 1343 C C . LEU A 1 176 ? 0.887 -19.719 -30.484 1 97.5 176 LEU A C 1
ATOM 1345 O O . LEU A 1 176 ? 1.366 -18.625 -30.797 1 97.5 176 LEU A O 1
ATOM 1349 N N . ASP A 1 177 ? 0.266 -20.516 -31.312 1 97.94 177 ASP A N 1
ATOM 1350 C CA . ASP A 1 177 ? 0.05 -20.031 -32.688 1 97.94 177 ASP A CA 1
ATOM 1351 C C . ASP A 1 177 ? -0.88 -18.828 -32.688 1 97.94 177 ASP A C 1
ATOM 1353 O O . ASP A 1 177 ? -0.578 -17.812 -33.344 1 97.94 177 ASP A O 1
ATOM 1357 N N . VAL A 1 178 ? -1.925 -18.938 -31.984 1 97.62 178 VAL A N 1
ATOM 1358 C CA . VAL A 1 178 ? -2.865 -17.828 -31.922 1 97.62 178 VAL A CA 1
ATOM 1359 C C . VAL A 1 178 ? -2.215 -16.641 -31.219 1 97.62 178 VAL A C 1
ATOM 1361 O O . VAL A 1 178 ? -2.385 -15.492 -31.656 1 97.62 178 VAL A O 1
ATOM 1364 N N . LEU A 1 179 ? -1.522 -16.969 -30.234 1 97.12 179 LEU A N 1
ATOM 1365 C CA . LEU A 1 179 ? -0.777 -15.938 -29.516 1 97.12 179 LEU A CA 1
ATOM 1366 C C . LEU A 1 179 ? 0.153 -15.195 -30.469 1 97.12 179 LEU A C 1
ATOM 1368 O O . LEU A 1 179 ? 0.196 -13.961 -30.469 1 97.12 179 LEU A O 1
ATOM 1372 N N . ARG A 1 180 ? 0.847 -15.844 -31.25 1 96.5 180 ARG A N 1
ATOM 1373 C CA . ARG A 1 180 ? 1.753 -15.242 -32.219 1 96.5 180 ARG A CA 1
ATOM 1374 C C . ARG A 1 180 ? 0.987 -14.391 -33.25 1 96.5 180 ARG A C 1
ATOM 1376 O O . ARG A 1 180 ? 1.391 -13.266 -33.531 1 96.5 180 ARG A O 1
ATOM 1383 N N . GLU A 1 181 ? -0.087 -14.828 -33.688 1 95.44 181 GLU A N 1
ATOM 1384 C CA . GLU A 1 181 ? -0.908 -14.102 -34.656 1 95.44 181 GLU A CA 1
ATOM 1385 C C . GLU A 1 181 ? -1.4 -12.781 -34.062 1 95.44 181 GLU A C 1
ATOM 1387 O O . GLU A 1 181 ? -1.399 -11.75 -34.75 1 95.44 181 GLU A O 1
ATOM 1392 N N . LEU A 1 182 ? -1.789 -12.93 -32.844 1 96.56 182 LEU A N 1
ATOM 1393 C CA . LEU A 1 182 ? -2.283 -11.727 -32.188 1 96.56 182 LEU A CA 1
ATOM 1394 C C . LEU A 1 182 ? -1.195 -10.664 -32.125 1 96.56 182 LEU A C 1
ATOM 1396 O O . LEU A 1 182 ? -1.459 -9.484 -32.375 1 96.56 182 LEU A O 1
ATOM 1400 N N . VAL A 1 183 ? -0.002 -11.055 -31.797 1 94.56 183 VAL A N 1
ATOM 1401 C CA . VAL A 1 183 ? 1.118 -10.125 -31.672 1 94.56 183 VAL A CA 1
ATOM 1402 C C . VAL A 1 183 ? 1.499 -9.594 -33.062 1 94.56 183 VAL A C 1
ATOM 1404 O O . VAL A 1 183 ? 1.74 -8.398 -33.219 1 94.56 183 VAL A O 1
ATOM 1407 N N . GLU A 1 184 ? 1.573 -10.5 -34 1 93.38 184 GLU A N 1
ATOM 1408 C CA . GLU A 1 184 ? 1.961 -10.102 -35.375 1 93.38 184 GLU A CA 1
ATOM 1409 C C . GLU A 1 184 ? 0.926 -9.164 -35.969 1 93.38 184 GLU A C 1
ATOM 1411 O O . GLU A 1 184 ? 1.267 -8.305 -36.812 1 93.38 184 GLU A O 1
ATOM 1416 N N . ARG A 1 185 ? -0.343 -9.281 -35.531 1 93.56 185 ARG A N 1
ATOM 1417 C CA . ARG A 1 185 ? -1.41 -8.453 -36.094 1 93.56 185 ARG A CA 1
ATOM 1418 C C . ARG A 1 185 ? -1.502 -7.113 -35.375 1 93.56 185 ARG A C 1
ATOM 1420 O O . ARG A 1 185 ? -2.264 -6.234 -35.781 1 93.56 185 ARG A O 1
ATOM 1427 N N . ASP A 1 186 ? -0.753 -7.016 -34.344 1 92.38 186 ASP A N 1
ATOM 1428 C CA . ASP A 1 186 ? -0.732 -5.75 -33.594 1 92.38 186 ASP A CA 1
ATOM 1429 C C . ASP A 1 186 ? 0.136 -4.719 -34.312 1 92.38 186 ASP A C 1
ATOM 1431 O O . ASP A 1 186 ? 1.197 -4.336 -33.812 1 92.38 186 ASP A O 1
ATOM 1435 N N . HIS A 1 187 ? -0.377 -4.129 -35.406 1 90.31 187 HIS A N 1
ATOM 1436 C CA . HIS A 1 187 ? 0.376 -3.26 -36.281 1 90.31 187 HIS A CA 1
ATOM 1437 C C . HIS A 1 187 ? 0.722 -1.938 -35.625 1 90.31 187 HIS A C 1
ATOM 1439 O O . HIS A 1 187 ? 1.695 -1.279 -36 1 90.31 187 HIS A O 1
ATOM 1445 N N . GLU A 1 188 ? -0.034 -1.662 -34.625 1 89.62 188 GLU A N 1
ATOM 1446 C CA . GLU A 1 188 ? 0.218 -0.391 -33.969 1 89.62 188 GLU A CA 1
ATOM 1447 C C . GLU A 1 188 ? 1.175 -0.568 -32.781 1 89.62 188 GLU A C 1
ATOM 1449 O O . GLU A 1 188 ? 1.523 0.403 -32.125 1 89.62 188 GLU A O 1
ATOM 1454 N N . HIS A 1 189 ? 1.554 -1.775 -32.594 1 89.38 189 HIS A N 1
ATOM 1455 C CA . HIS A 1 189 ? 2.521 -2.109 -31.547 1 89.38 189 HIS A CA 1
ATOM 1456 C C . HIS A 1 189 ? 2.08 -1.569 -30.203 1 89.38 189 HIS A C 1
ATOM 1458 O O . HIS A 1 189 ? 2.85 -0.888 -29.516 1 89.38 189 HIS A O 1
ATOM 1464 N N . LYS A 1 190 ? 0.852 -1.931 -29.859 1 92.81 190 LYS A N 1
ATOM 1465 C CA . LYS A 1 190 ? 0.238 -1.463 -28.609 1 92.81 190 LYS A CA 1
ATOM 1466 C C . LYS A 1 190 ? 0.279 -2.545 -27.531 1 92.81 190 LYS A C 1
ATOM 1468 O O . LYS A 1 190 ? -0.026 -2.281 -26.375 1 92.81 190 LYS A O 1
ATOM 1473 N N . ILE A 1 191 ? 0.615 -3.703 -27.859 1 95.69 191 ILE A N 1
ATOM 1474 C CA . ILE A 1 191 ? 0.722 -4.773 -26.875 1 95.69 191 ILE A CA 1
ATOM 1475 C C . ILE A 1 191 ? 1.975 -4.574 -26.031 1 95.69 191 ILE A C 1
ATOM 1477 O O . ILE A 1 191 ? 3.094 -4.598 -26.547 1 95.69 191 ILE A O 1
ATOM 1481 N N . ARG A 1 192 ? 1.705 -4.48 -24.75 1 96.12 192 ARG A N 1
ATOM 1482 C CA . ARG A 1 192 ? 2.789 -4.059 -23.875 1 96.12 192 ARG A CA 1
ATOM 1483 C C . ARG A 1 192 ? 3.293 -5.223 -23.031 1 96.12 192 ARG A C 1
ATOM 1485 O O . ARG A 1 192 ? 4.395 -5.164 -22.484 1 96.12 192 ARG A O 1
ATOM 1492 N N . ALA A 1 193 ? 2.574 -6.23 -22.891 1 96.81 193 ALA A N 1
ATOM 1493 C CA . ALA A 1 193 ? 2.967 -7.383 -22.078 1 96.81 193 ALA A CA 1
ATOM 1494 C C . ALA A 1 193 ? 2.039 -8.57 -22.344 1 96.81 193 ALA A C 1
ATOM 1496 O O . ALA A 1 193 ? 0.942 -8.406 -22.875 1 96.81 193 ALA A O 1
ATOM 1497 N N . ILE A 1 194 ? 2.506 -9.742 -22.078 1 98.06 194 ILE A N 1
ATOM 1498 C CA . ILE A 1 194 ? 1.706 -10.961 -21.984 1 98.06 194 ILE A CA 1
ATOM 1499 C C . ILE A 1 194 ? 1.545 -11.367 -20.531 1 98.06 194 ILE A C 1
ATOM 1501 O O . ILE A 1 194 ? 2.533 -11.516 -19.797 1 98.06 194 ILE A O 1
ATOM 1505 N N . LEU A 1 195 ? 0.337 -11.406 -20.078 1 98.69 195 LEU A N 1
ATOM 1506 C CA . LEU A 1 195 ? 0.039 -11.891 -18.734 1 98.69 195 LEU A CA 1
ATOM 1507 C C . LEU A 1 195 ? -0.226 -13.398 -18.75 1 98.69 195 LEU A C 1
ATOM 1509 O O . LEU A 1 195 ? -0.999 -13.883 -19.578 1 98.69 195 LEU A O 1
ATOM 1513 N N . ILE A 1 196 ? 0.419 -14.203 -17.938 1 98.5 196 ILE A N 1
ATOM 1514 C CA . ILE A 1 196 ? 0.183 -15.641 -17.812 1 98.5 196 ILE A CA 1
ATOM 1515 C C . ILE A 1 196 ? -0.143 -15.977 -16.359 1 98.5 196 ILE A C 1
ATOM 1517 O O . ILE A 1 196 ? 0.266 -15.258 -15.438 1 98.5 196 ILE A O 1
ATOM 1521 N N . ASN A 1 197 ? -0.887 -16.844 -16.141 1 98.56 197 ASN A N 1
ATOM 1522 C CA . ASN A 1 197 ? -1.284 -17.359 -14.836 1 98.56 197 ASN A CA 1
ATOM 1523 C C . ASN A 1 197 ? -1.086 -18.859 -14.734 1 98.56 197 ASN A C 1
ATOM 1525 O O . ASN A 1 197 ? -1.789 -19.625 -15.391 1 98.56 197 ASN A O 1
ATOM 1529 N N . ASN A 1 198 ? -0.096 -19.297 -14.031 1 98.25 198 ASN A N 1
ATOM 1530 C CA . ASN A 1 198 ? 0.29 -20.703 -13.859 1 98.25 198 ASN A CA 1
ATOM 1531 C C . ASN A 1 198 ? 0.821 -20.969 -12.453 1 98.25 198 ASN A C 1
ATOM 1533 O O . ASN A 1 198 ? 1.74 -20.281 -11.992 1 98.25 198 ASN A O 1
ATOM 1537 N N . PRO A 1 199 ? 0.382 -21.875 -11.68 1 97.81 199 PRO A N 1
ATOM 1538 C CA . PRO A 1 199 ? -0.834 -22.625 -11.977 1 97.81 199 PRO A CA 1
ATOM 1539 C C . PRO A 1 199 ? -2.062 -21.734 -12.133 1 97.81 199 PRO A C 1
ATOM 1541 O O . PRO A 1 199 ? -2.086 -20.625 -11.617 1 97.81 199 PRO A O 1
ATOM 1544 N N . SER A 1 200 ? -3.115 -22.281 -12.883 1 97.88 200 SER A N 1
ATOM 1545 C CA . SER A 1 200 ? -4.156 -21.422 -13.43 1 97.88 200 SER A CA 1
ATOM 1546 C C . SER A 1 200 ? -5.359 -21.344 -12.492 1 97.88 200 SER A C 1
ATOM 1548 O O . SER A 1 200 ? -5.773 -22.359 -11.922 1 97.88 200 SER A O 1
ATOM 1550 N N . ASN A 1 201 ? -5.773 -20.234 -12.203 1 96.88 201 ASN A N 1
ATOM 1551 C CA . ASN A 1 201 ? -7.133 -19.891 -11.797 1 96.88 201 ASN A CA 1
ATOM 1552 C C . ASN A 1 201 ? -7.898 -19.203 -12.914 1 96.88 201 ASN A C 1
ATOM 1554 O O . ASN A 1 201 ? -7.535 -18.094 -13.328 1 96.88 201 ASN A O 1
ATOM 1558 N N . PRO A 1 202 ? -8.875 -19.812 -13.492 1 97 202 PRO A N 1
ATOM 1559 C CA . PRO A 1 202 ? -9.797 -20.766 -12.875 1 97 202 PRO A CA 1
ATOM 1560 C C . PRO A 1 202 ? -9.523 -22.219 -13.297 1 97 202 PRO A C 1
ATOM 1562 O O . PRO A 1 202 ? -10.148 -23.141 -12.781 1 97 202 PRO A O 1
ATOM 1565 N N . CYS A 1 203 ? -8.586 -22.516 -14.164 1 97.38 203 CYS A N 1
ATOM 1566 C CA . CYS A 1 203 ? -8.57 -23.766 -14.914 1 97.38 203 CYS A CA 1
ATOM 1567 C C . CYS A 1 203 ? -8.047 -24.906 -14.055 1 97.38 203 CYS A C 1
ATOM 1569 O O . CYS A 1 203 ? -8.383 -26.062 -14.297 1 97.38 203 CYS A O 1
ATOM 1571 N N . GLY A 1 204 ? -7.195 -24.578 -13.102 1 97.12 204 GLY A N 1
ATOM 1572 C CA . GLY A 1 204 ? -6.574 -25.609 -12.281 1 97.12 204 GLY A CA 1
ATOM 1573 C C . GLY A 1 204 ? -5.418 -26.297 -12.977 1 97.12 204 GLY A C 1
ATOM 1574 O O . GLY A 1 204 ? -4.875 -27.281 -12.461 1 97.12 204 GLY A O 1
ATOM 1575 N N . SER A 1 205 ? -5.02 -25.844 -14.062 1 97.06 205 SER A N 1
ATOM 1576 C CA . SER A 1 205 ? -3.951 -26.469 -14.836 1 97.06 205 SER A CA 1
ATOM 1577 C C . SER A 1 205 ? -2.58 -26 -14.367 1 97.06 205 SER A C 1
ATOM 1579 O O . SER A 1 205 ? -2.471 -24.984 -13.68 1 97.06 205 SER A O 1
ATOM 1581 N N . ASN A 1 206 ? -1.551 -26.672 -14.703 1 97.5 206 ASN A N 1
ATOM 1582 C CA . ASN A 1 206 ? -0.129 -26.406 -14.516 1 97.5 206 ASN A CA 1
ATOM 1583 C C . ASN A 1 206 ? 0.67 -26.703 -15.781 1 97.5 206 ASN A C 1
ATOM 1585 O O . ASN A 1 206 ? 0.657 -27.828 -16.281 1 97.5 206 ASN A O 1
ATOM 1589 N N . PHE A 1 207 ? 1.303 -25.766 -16.297 1 97.62 207 PHE A N 1
ATOM 1590 C CA . PHE A 1 207 ? 2.068 -25.938 -17.516 1 97.62 207 PHE A CA 1
ATOM 1591 C C . PHE A 1 207 ? 3.285 -26.828 -17.281 1 97.62 207 PHE A C 1
ATOM 1593 O O . PHE A 1 207 ? 3.922 -26.734 -16.219 1 97.62 207 PHE A O 1
ATOM 1600 N N . SER A 1 208 ? 3.607 -27.641 -18.266 1 96.38 208 SER A N 1
ATOM 1601 C CA . SER A 1 208 ? 4.883 -28.359 -18.25 1 96.38 208 SER A CA 1
ATOM 1602 C C . SER A 1 208 ? 6.055 -27.391 -18.406 1 96.38 208 SER A C 1
ATOM 1604 O O . SER A 1 208 ? 5.875 -26.25 -18.812 1 96.38 208 SER A O 1
ATOM 1606 N N . ARG A 1 209 ? 7.152 -27.859 -18.031 1 96 209 ARG A N 1
ATOM 1607 C CA . ARG A 1 209 ? 8.352 -27.062 -18.25 1 96 209 ARG A CA 1
ATOM 1608 C C . ARG A 1 209 ? 8.508 -26.688 -19.719 1 96 209 ARG A C 1
ATOM 1610 O O . ARG A 1 209 ? 8.812 -25.531 -20.031 1 96 209 ARG A O 1
ATOM 1617 N N . ALA A 1 210 ? 8.391 -27.656 -20.516 1 97.5 210 ALA A N 1
ATOM 1618 C CA . ALA A 1 210 ? 8.555 -27.406 -21.938 1 97.5 210 ALA A CA 1
ATOM 1619 C C . ALA A 1 210 ? 7.605 -26.312 -22.422 1 97.5 210 ALA A C 1
ATOM 1621 O O . ALA A 1 210 ? 8 -25.438 -23.203 1 97.5 210 ALA A O 1
ATOM 1622 N N . HIS A 1 211 ? 6.395 -26.359 -21.969 1 97.69 211 HIS A N 1
ATOM 1623 C CA . HIS A 1 211 ? 5.422 -25.359 -22.406 1 97.69 211 HIS A CA 1
ATOM 1624 C C . HIS A 1 211 ? 5.738 -23.984 -21.828 1 97.69 211 HIS A C 1
ATOM 1626 O O . HIS A 1 211 ? 5.625 -22.969 -22.531 1 97.69 211 HIS A O 1
ATOM 1632 N N . THR A 1 212 ? 6.105 -23.953 -20.594 1 98.12 212 THR A N 1
ATOM 1633 C CA . THR A 1 212 ? 6.551 -22.703 -19.984 1 98.12 212 THR A CA 1
ATOM 1634 C C . THR A 1 212 ? 7.73 -22.109 -20.75 1 98.12 212 THR A C 1
ATOM 1636 O O . THR A 1 212 ? 7.75 -20.922 -21.047 1 98.12 212 THR A O 1
ATOM 1639 N N . GLU A 1 213 ? 8.695 -22.922 -21.078 1 98.12 213 GLU A N 1
ATOM 1640 C CA . GLU A 1 213 ? 9.844 -22.484 -21.859 1 98.12 213 GLU A CA 1
ATOM 1641 C C . GLU A 1 213 ? 9.414 -21.922 -23.219 1 98.12 213 GLU A C 1
ATOM 1643 O O . GLU A 1 213 ? 9.953 -20.906 -23.672 1 98.12 213 GLU A O 1
ATOM 1648 N N . ALA A 1 214 ? 8.492 -22.562 -23.797 1 98.44 214 ALA A N 1
ATOM 1649 C CA . ALA A 1 214 ? 8.008 -22.109 -25.094 1 98.44 214 ALA A CA 1
ATOM 1650 C C . ALA A 1 214 ? 7.375 -20.719 -24.984 1 98.44 214 ALA A C 1
ATOM 1652 O O . ALA A 1 214 ? 7.566 -19.875 -25.859 1 98.44 214 ALA A O 1
ATOM 1653 N N . ILE A 1 215 ? 6.652 -20.484 -23.938 1 98.25 215 ILE A N 1
ATOM 1654 C CA . ILE A 1 215 ? 6.016 -19.188 -23.734 1 98.25 215 ILE A CA 1
ATOM 1655 C C . ILE A 1 215 ? 7.082 -18.125 -23.516 1 98.25 215 ILE A C 1
ATOM 1657 O O . ILE A 1 215 ? 7.012 -17.031 -24.094 1 98.25 215 ILE A O 1
ATOM 1661 N N . VAL A 1 216 ? 8.07 -18.406 -22.688 1 98.06 216 VAL A N 1
ATOM 1662 C CA . VAL A 1 216 ? 9.125 -17.438 -22.375 1 98.06 216 VAL A CA 1
ATOM 1663 C C . VAL A 1 216 ? 9.945 -17.156 -23.641 1 98.06 216 VAL A C 1
ATOM 1665 O O . VAL A 1 216 ? 10.312 -16 -23.891 1 98.06 216 VAL A O 1
ATOM 1668 N N . LYS A 1 217 ? 10.312 -18.172 -24.375 1 97.81 217 LYS A N 1
ATOM 1669 C CA . LYS A 1 217 ? 11.047 -17.984 -25.625 1 97.81 217 LYS A CA 1
ATOM 1670 C C . LYS A 1 217 ? 10.258 -17.125 -26.609 1 97.81 217 LYS A C 1
ATOM 1672 O O . LYS A 1 217 ? 10.828 -16.281 -27.297 1 97.81 217 LYS A O 1
ATOM 1677 N N . PHE A 1 218 ? 8.844 -17.406 -26.75 1 95.12 218 PHE A N 1
ATOM 1678 C CA . PHE A 1 218 ? 7.973 -16.594 -27.578 1 95.12 218 PHE A CA 1
ATOM 1679 C C . PHE A 1 218 ? 8.07 -15.125 -27.172 1 95.12 218 PHE A C 1
ATOM 1681 O O . PHE A 1 218 ? 8.227 -14.242 -28.016 1 95.12 218 PHE A O 1
ATOM 1688 N N . ALA A 1 219 ? 8.055 -14.859 -25.812 1 96.06 219 ALA A N 1
ATOM 1689 C CA . ALA A 1 219 ? 8.133 -13.5 -25.281 1 96.06 219 ALA A CA 1
ATOM 1690 C C . ALA A 1 219 ? 9.477 -12.852 -25.641 1 96.06 219 ALA A C 1
ATOM 1692 O O . ALA A 1 219 ? 9.531 -11.672 -25.984 1 96.06 219 ALA A O 1
ATOM 1693 N N . ASP A 1 220 ? 10.477 -13.641 -25.547 1 96 220 ASP A N 1
ATOM 1694 C CA . ASP A 1 220 ? 11.797 -13.172 -25.938 1 96 220 ASP A CA 1
ATOM 1695 C C . ASP A 1 220 ? 11.852 -12.82 -27.422 1 96 220 ASP A C 1
ATOM 1697 O O . ASP A 1 220 ? 12.305 -11.742 -27.797 1 96 220 ASP A O 1
ATOM 1701 N N . GLU A 1 221 ? 11.406 -13.742 -28.172 1 93.81 221 GLU A N 1
ATOM 1702 C CA . GLU A 1 221 ? 11.414 -13.547 -29.609 1 93.81 221 GLU A CA 1
ATOM 1703 C C . GLU A 1 221 ? 10.641 -12.297 -30 1 93.81 221 GLU A C 1
ATOM 1705 O O . GLU A 1 221 ? 11.07 -11.531 -30.875 1 93.81 221 GLU A O 1
ATOM 1710 N N . MET A 1 222 ? 9.516 -12.102 -29.391 1 92 222 MET A N 1
ATOM 1711 C CA . MET A 1 222 ? 8.641 -10.984 -29.75 1 92 222 MET A CA 1
ATOM 1712 C C . MET A 1 222 ? 9.031 -9.719 -28.984 1 92 222 MET A C 1
ATOM 1714 O O . MET A 1 222 ? 8.5 -8.641 -29.266 1 92 222 MET A O 1
ATOM 1718 N N . ARG A 1 223 ? 9.93 -9.766 -28.047 1 91.12 223 ARG A N 1
ATOM 1719 C CA . ARG A 1 223 ? 10.398 -8.672 -27.203 1 91.12 223 ARG A CA 1
ATOM 1720 C C . ARG A 1 223 ? 9.242 -8.039 -26.422 1 91.12 223 ARG A C 1
ATOM 1722 O O . ARG A 1 223 ? 9.094 -6.816 -26.422 1 91.12 223 ARG A O 1
ATOM 1729 N N . ILE A 1 224 ? 8.5 -8.805 -25.844 1 93.69 224 ILE A N 1
ATOM 1730 C CA . ILE A 1 224 ? 7.402 -8.406 -24.969 1 93.69 224 ILE A CA 1
ATOM 1731 C C . ILE A 1 224 ? 7.617 -8.992 -23.578 1 93.69 224 ILE A C 1
ATOM 1733 O O . ILE A 1 224 ? 7.941 -10.172 -23.438 1 93.69 224 ILE A O 1
ATOM 1737 N N . PRO A 1 225 ? 7.508 -8.133 -22.594 1 95.75 225 PRO A N 1
ATOM 1738 C CA . PRO A 1 225 ? 7.711 -8.688 -21.25 1 95.75 225 PRO A CA 1
ATOM 1739 C C . PRO A 1 225 ? 6.562 -9.586 -20.797 1 95.75 225 PRO A C 1
ATOM 1741 O O . PRO A 1 225 ? 5.461 -9.508 -21.344 1 95.75 225 PRO A O 1
ATOM 1744 N N . ILE A 1 226 ? 6.941 -10.469 -19.891 1 98.12 226 ILE A N 1
ATOM 1745 C CA . ILE A 1 226 ? 5.949 -11.352 -19.281 1 98.12 226 ILE A CA 1
ATOM 1746 C C . ILE A 1 226 ? 5.551 -10.82 -17.906 1 98.12 226 ILE A C 1
ATOM 1748 O O . ILE A 1 226 ? 6.406 -10.438 -17.109 1 98.12 226 ILE A O 1
ATOM 1752 N N . VAL A 1 227 ? 4.254 -10.648 -17.672 1 98.69 227 VAL A N 1
ATOM 1753 C CA . VAL A 1 227 ? 3.682 -10.531 -16.344 1 98.69 227 VAL A CA 1
ATOM 1754 C C . VAL A 1 227 ? 3.135 -11.883 -15.891 1 98.69 227 VAL A C 1
ATOM 1756 O O . VAL A 1 227 ? 2.115 -12.352 -16.406 1 98.69 227 VAL A O 1
ATOM 1759 N N . ALA A 1 228 ? 3.84 -12.5 -14.984 1 98.81 228 ALA A N 1
ATOM 1760 C CA . ALA A 1 228 ? 3.488 -13.859 -14.594 1 98.81 228 ALA A CA 1
ATOM 1761 C C . ALA A 1 228 ? 2.836 -13.891 -13.211 1 98.81 228 ALA A C 1
ATOM 1763 O O . ALA A 1 228 ? 3.486 -13.594 -12.211 1 98.81 228 ALA A O 1
ATOM 1764 N N . ASP A 1 229 ? 1.541 -14.148 -13.188 1 98.75 229 ASP A N 1
ATOM 1765 C CA . ASP A 1 229 ? 0.845 -14.43 -11.938 1 98.75 229 ASP A CA 1
ATOM 1766 C C . ASP A 1 229 ? 1.11 -15.867 -11.477 1 98.75 229 ASP A C 1
ATOM 1768 O O . ASP A 1 229 ? 0.514 -16.812 -12 1 98.75 229 ASP A O 1
ATOM 1772 N N . GLU A 1 230 ? 1.99 -15.961 -10.523 1 98.75 230 GLU A N 1
ATOM 1773 C CA . GLU A 1 230 ? 2.408 -17.266 -10.031 1 98.75 230 GLU A CA 1
ATOM 1774 C C . GLU A 1 230 ? 2.09 -17.422 -8.547 1 98.75 230 GLU A C 1
ATOM 1776 O O . GLU A 1 230 ? 2.887 -17.984 -7.789 1 98.75 230 GLU A O 1
ATOM 1781 N N . ILE A 1 231 ? 0.896 -16.969 -8.164 1 97.88 231 ILE A N 1
ATOM 1782 C CA . ILE A 1 231 ? 0.455 -16.969 -6.773 1 97.88 231 ILE A CA 1
ATOM 1783 C C . ILE A 1 231 ? 0.361 -18.406 -6.266 1 97.88 231 ILE A C 1
ATOM 1785 O O . ILE A 1 231 ? 0.528 -18.656 -5.07 1 97.88 231 ILE A O 1
ATOM 1789 N N . TYR A 1 232 ? 0.148 -19.422 -7.172 1 97.94 232 TYR A N 1
ATOM 1790 C CA . TYR A 1 232 ? -0.004 -20.812 -6.77 1 97.94 232 TYR A CA 1
ATOM 1791 C C . TYR A 1 232 ? 1.287 -21.594 -7 1 97.94 232 TYR A C 1
ATOM 1793 O O . TYR A 1 232 ? 1.279 -22.828 -7.035 1 97.94 232 TYR A O 1
ATOM 1801 N N . ALA A 1 233 ? 2.451 -20.797 -7.141 1 97.31 233 ALA A N 1
ATOM 1802 C CA . ALA A 1 233 ? 3.738 -21.469 -7.32 1 97.31 233 ALA A CA 1
ATOM 1803 C C . ALA A 1 233 ? 3.99 -22.484 -6.215 1 97.31 233 ALA A C 1
ATOM 1805 O O . ALA A 1 233 ? 3.883 -22.156 -5.027 1 97.31 233 ALA A O 1
ATOM 1806 N N . GLY A 1 234 ? 4.285 -23.719 -6.695 1 94.38 234 GLY A N 1
ATOM 1807 C CA . GLY A 1 234 ? 4.625 -24.781 -5.77 1 94.38 234 GLY A CA 1
ATOM 1808 C C . GLY A 1 234 ? 3.416 -25.578 -5.301 1 94.38 234 GLY A C 1
ATOM 1809 O O . GLY A 1 234 ? 3.559 -26.594 -4.633 1 94.38 234 GLY A O 1
ATOM 1810 N N . MET A 1 235 ? 2.209 -25.078 -5.586 1 96.19 235 MET A N 1
ATOM 1811 C CA . MET A 1 235 ? 0.993 -25.797 -5.215 1 96.19 235 MET A CA 1
ATOM 1812 C C . MET A 1 235 ? 0.506 -26.672 -6.367 1 96.19 235 MET A C 1
ATOM 1814 O O . MET A 1 235 ? -0.604 -26.484 -6.867 1 96.19 235 MET A O 1
ATOM 1818 N N . THR A 1 236 ? 1.333 -27.672 -6.785 1 96.94 236 THR A N 1
ATOM 1819 C CA . THR A 1 236 ? 1.048 -28.578 -7.883 1 96.94 236 THR A CA 1
ATOM 1820 C C . THR A 1 236 ? 0.917 -30.016 -7.367 1 96.94 236 THR A C 1
ATOM 1822 O O . THR A 1 236 ? 1.485 -30.359 -6.332 1 96.94 236 THR A O 1
ATOM 1825 N N . TYR A 1 237 ? 0.148 -30.828 -8.039 1 96.25 237 TYR A N 1
ATOM 1826 C CA . TYR A 1 237 ? -0.102 -32.188 -7.641 1 96.25 237 TYR A CA 1
ATOM 1827 C C . TYR A 1 237 ? -0.565 -33.031 -8.828 1 96.25 237 TYR A C 1
ATOM 1829 O O . TYR A 1 237 ? -0.897 -32.5 -9.883 1 96.25 237 TYR A O 1
ATOM 1837 N N . ASN A 1 238 ? -0.415 -34.281 -8.602 1 95.19 238 ASN A N 1
ATOM 1838 C CA . ASN A 1 238 ? -0.882 -35.281 -9.539 1 95.19 238 ASN A CA 1
ATOM 1839 C C . ASN A 1 238 ? -1.92 -36.219 -8.898 1 95.19 238 ASN A C 1
ATOM 1841 O O . ASN A 1 238 ? -1.588 -37.031 -8.031 1 95.19 238 ASN A O 1
ATOM 1845 N N . ILE A 1 239 ? -3.145 -36.094 -9.469 1 95.56 239 ILE A N 1
ATOM 1846 C CA . ILE A 1 239 ? -4.219 -36.812 -8.789 1 95.56 239 ILE A CA 1
ATOM 1847 C C . ILE A 1 239 ? -4.172 -38.312 -9.172 1 95.56 239 ILE A C 1
ATOM 1849 O O . ILE A 1 239 ? -4.727 -39.156 -8.469 1 95.56 239 ILE A O 1
ATOM 1853 N N . ASP A 1 240 ? -3.564 -38.656 -10.281 1 94.12 240 ASP A N 1
ATOM 1854 C CA . ASP A 1 240 ? -3.424 -40.062 -10.68 1 94.12 240 ASP A CA 1
ATOM 1855 C C . ASP A 1 240 ? -2.291 -40.75 -9.906 1 94.12 240 ASP A C 1
ATOM 1857 O O . ASP A 1 240 ? -2.273 -41.969 -9.773 1 94.12 240 ASP A O 1
ATOM 1861 N N . ASN A 1 241 ? -1.403 -39.938 -9.422 1 91.69 241 ASN A N 1
ATOM 1862 C CA . ASN A 1 241 ? -0.285 -40.406 -8.602 1 91.69 241 ASN A CA 1
ATOM 1863 C C . ASN A 1 241 ? 0.064 -39.375 -7.512 1 91.69 241 ASN A C 1
ATOM 1865 O O . ASN A 1 241 ? 1.077 -38.688 -7.609 1 91.69 241 ASN A O 1
ATOM 1869 N N . PRO A 1 242 ? -0.648 -39.5 -6.5 1 87.19 242 PRO A N 1
ATOM 1870 C CA . PRO A 1 242 ? -0.555 -38.438 -5.469 1 87.19 242 PRO A CA 1
ATOM 1871 C C . PRO A 1 242 ? 0.818 -38.406 -4.801 1 87.19 242 PRO A C 1
ATOM 1873 O O . PRO A 1 242 ? 1.182 -37.406 -4.199 1 87.19 242 PRO A O 1
ATOM 1876 N N . SER A 1 243 ? 1.527 -39.531 -4.941 1 87.31 243 SER A N 1
ATOM 1877 C CA . SER A 1 243 ? 2.844 -39.594 -4.312 1 87.31 243 SER A CA 1
ATOM 1878 C C . SER A 1 243 ? 3.912 -38.969 -5.207 1 87.31 243 SER A C 1
ATOM 1880 O O . SER A 1 243 ? 5.031 -38.719 -4.762 1 87.31 243 SER A O 1
ATOM 1882 N N . ALA A 1 244 ? 3.531 -38.75 -6.32 1 87 244 ALA A N 1
ATOM 1883 C CA . ALA A 1 244 ? 4.508 -38.188 -7.262 1 87 244 ALA A CA 1
ATOM 1884 C C . ALA A 1 244 ? 4.73 -36.719 -7.023 1 87 244 ALA A C 1
ATOM 1886 O O . ALA A 1 244 ? 3.793 -35.969 -6.703 1 87 244 ALA A O 1
ATOM 1887 N N . ASP A 1 245 ? 5.883 -36.406 -7.156 1 84.19 245 ASP A N 1
ATOM 1888 C CA . ASP A 1 245 ? 6.227 -34.969 -7.16 1 84.19 245 ASP A CA 1
ATOM 1889 C C . ASP A 1 245 ? 5.883 -34.344 -8.5 1 84.19 245 ASP A C 1
ATOM 1891 O O . ASP A 1 245 ? 6.254 -34.844 -9.562 1 84.19 245 ASP A O 1
ATOM 1895 N N . VAL A 1 246 ? 5.082 -33.375 -8.461 1 88.19 246 VAL A N 1
ATOM 1896 C CA . VAL A 1 246 ? 4.738 -32.625 -9.664 1 88.19 246 VAL A CA 1
ATOM 1897 C C . VAL A 1 246 ? 5.445 -31.281 -9.656 1 88.19 246 VAL A C 1
ATOM 1899 O O . VAL A 1 246 ? 5.148 -30.422 -8.828 1 88.19 246 VAL A O 1
ATOM 1902 N N . PRO A 1 247 ? 6.383 -31.141 -10.617 1 90.12 247 PRO A N 1
ATOM 1903 C CA . PRO A 1 247 ? 7.172 -29.906 -10.609 1 90.12 247 PRO A CA 1
ATOM 1904 C C . PRO A 1 247 ? 6.383 -28.688 -11.094 1 90.12 247 PRO A C 1
ATOM 1906 O O . PRO A 1 247 ? 5.457 -28.828 -11.898 1 90.12 247 PRO A O 1
ATOM 1909 N N . PHE A 1 248 ? 6.586 -27.578 -10.516 1 94.81 248 PHE A N 1
ATOM 1910 C CA . PHE A 1 248 ? 6.207 -26.266 -11.031 1 94.81 248 PHE A CA 1
ATOM 1911 C C . PHE A 1 248 ? 7.406 -25.562 -11.641 1 94.81 248 PHE A C 1
ATOM 1913 O O . PHE A 1 248 ? 8.5 -25.562 -11.07 1 94.81 248 PHE A O 1
ATOM 1920 N N . THR A 1 249 ? 7.277 -25.031 -12.883 1 96.12 249 THR A N 1
ATOM 1921 C CA . THR A 1 249 ? 8.32 -24.234 -13.531 1 96.12 249 THR A CA 1
ATOM 1922 C C . THR A 1 249 ? 7.938 -22.766 -13.586 1 96.12 249 THR A C 1
ATOM 1924 O O . THR A 1 249 ? 7.008 -22.391 -14.305 1 96.12 249 THR A O 1
ATOM 1927 N N . SER A 1 250 ? 8.633 -22 -12.766 1 98.12 250 SER A N 1
ATOM 1928 C CA . SER A 1 250 ? 8.469 -20.547 -12.867 1 98.12 250 SER A CA 1
ATOM 1929 C C . SER A 1 250 ? 9.078 -20.016 -14.156 1 98.12 250 SER A C 1
ATOM 1931 O O . SER A 1 250 ? 10.102 -20.516 -14.625 1 98.12 250 SER A O 1
ATOM 1933 N N . VAL A 1 251 ? 8.453 -18.938 -14.703 1 98.12 251 VAL A N 1
ATOM 1934 C CA . VAL A 1 251 ? 9.047 -18.266 -15.852 1 98.12 251 VAL A CA 1
ATOM 1935 C C . VAL A 1 251 ? 10.43 -17.734 -15.477 1 98.12 251 VAL A C 1
ATOM 1937 O O . VAL A 1 251 ? 11.281 -17.531 -16.359 1 98.12 251 VAL A O 1
ATOM 1940 N N . ALA A 1 252 ? 10.695 -17.531 -14.188 1 97.19 252 ALA A N 1
ATOM 1941 C CA . ALA A 1 252 ? 11.984 -17.047 -13.711 1 97.19 252 ALA A CA 1
ATOM 1942 C C . ALA A 1 252 ? 13.086 -18.078 -13.93 1 97.19 252 ALA A C 1
ATOM 1944 O O . ALA A 1 252 ? 14.273 -17.734 -13.969 1 97.19 252 ALA A O 1
ATOM 1945 N N . ASP A 1 253 ? 12.711 -19.328 -14.039 1 96.75 253 ASP A N 1
ATOM 1946 C CA . ASP A 1 253 ? 13.688 -20.406 -14.109 1 96.75 253 ASP A CA 1
ATOM 1947 C C . ASP A 1 253 ? 14.078 -20.703 -15.555 1 96.75 253 ASP A C 1
ATOM 1949 O O . ASP A 1 253 ? 14.789 -21.672 -15.82 1 96.75 253 ASP A O 1
ATOM 1953 N N . VAL A 1 254 ? 13.648 -19.969 -16.438 1 96.31 254 VAL A N 1
ATOM 1954 C CA . VAL A 1 254 ? 13.945 -20.172 -17.844 1 96.31 254 VAL A CA 1
ATOM 1955 C C . VAL A 1 254 ? 15.008 -19.172 -18.297 1 96.31 254 VAL A C 1
ATOM 1957 O O . VAL A 1 254 ? 14.844 -17.969 -18.141 1 96.31 254 VAL A O 1
ATOM 1960 N N . GLY A 1 255 ? 16 -19.672 -18.844 1 93.38 255 GLY A N 1
ATOM 1961 C CA . GLY A 1 255 ? 17.094 -18.828 -19.328 1 93.38 255 GLY A CA 1
ATOM 1962 C C . GLY A 1 255 ? 16.812 -18.203 -20.688 1 93.38 255 GLY A C 1
ATOM 1963 O O . GLY A 1 255 ? 16.812 -18.891 -21.703 1 93.38 255 GLY A O 1
ATOM 1964 N N . THR A 1 256 ? 16.547 -16.984 -20.688 1 94.88 256 THR A N 1
ATOM 1965 C CA . THR A 1 256 ? 16.359 -16.172 -21.891 1 94.88 256 THR A CA 1
ATOM 1966 C C . THR A 1 256 ? 16.594 -14.703 -21.578 1 94.88 256 THR A C 1
ATOM 1968 O O . THR A 1 256 ? 16.906 -14.336 -20.453 1 94.88 256 THR A O 1
ATOM 1971 N N . ASN A 1 257 ? 16.344 -13.867 -22.609 1 93.56 257 ASN A N 1
ATOM 1972 C CA . ASN A 1 257 ? 16.531 -12.438 -22.422 1 93.56 257 ASN A CA 1
ATOM 1973 C C . ASN A 1 257 ? 15.211 -11.727 -22.141 1 93.56 257 ASN A C 1
ATOM 1975 O O . ASN A 1 257 ? 15.195 -10.516 -21.875 1 93.56 257 ASN A O 1
ATOM 1979 N N . ALA A 1 258 ? 14.234 -12.484 -22.078 1 94.69 258 ALA A N 1
ATOM 1980 C CA . ALA A 1 258 ? 12.922 -11.867 -21.891 1 94.69 258 ALA A CA 1
ATOM 1981 C C . ALA A 1 258 ? 12.805 -11.258 -20.484 1 94.69 258 ALA A C 1
ATOM 1983 O O . ALA A 1 258 ? 13.195 -11.883 -19.5 1 94.69 258 ALA A O 1
ATOM 1984 N N . THR A 1 259 ? 12.281 -9.984 -20.516 1 95.62 259 THR A N 1
ATOM 1985 C CA . THR A 1 259 ? 11.969 -9.359 -19.234 1 95.62 259 THR A CA 1
ATOM 1986 C C . THR A 1 259 ? 10.688 -9.945 -18.641 1 95.62 259 THR A C 1
ATOM 1988 O O . THR A 1 259 ? 9.695 -10.117 -19.359 1 95.62 259 THR A O 1
ATOM 1991 N N . ARG A 1 260 ? 10.883 -10.375 -17.359 1 97 260 ARG A N 1
ATOM 1992 C CA . ARG A 1 260 ? 9.734 -10.961 -16.672 1 97 260 ARG A CA 1
ATOM 1993 C C . ARG A 1 260 ? 9.477 -10.266 -15.352 1 97 260 ARG A C 1
ATOM 1995 O O . ARG A 1 260 ? 10.414 -9.953 -14.609 1 97 260 ARG A O 1
ATOM 2002 N N . PHE A 1 261 ? 8.172 -9.93 -15.117 1 98.62 261 PHE A N 1
ATOM 2003 C CA . PHE A 1 261 ? 7.688 -9.523 -13.805 1 98.62 261 PHE A CA 1
ATOM 2004 C C . PHE A 1 261 ? 6.832 -10.625 -13.18 1 98.62 261 PHE A C 1
ATOM 2006 O O . PHE A 1 261 ? 5.699 -10.852 -13.609 1 98.62 261 PHE A O 1
ATOM 2013 N N . VAL A 1 262 ? 7.512 -11.336 -12.195 1 98.75 262 VAL A N 1
ATOM 2014 C CA . VAL A 1 262 ? 6.82 -12.422 -11.508 1 98.75 262 VAL A CA 1
ATOM 2015 C C . VAL A 1 262 ? 6.086 -11.875 -10.281 1 98.75 262 VAL A C 1
ATOM 2017 O O . VAL A 1 262 ? 6.691 -11.219 -9.43 1 98.75 262 VAL A O 1
ATOM 2020 N N . VAL A 1 263 ? 4.777 -12.086 -10.242 1 98.62 263 VAL A N 1
ATOM 2021 C CA . VAL A 1 263 ? 3.941 -11.648 -9.125 1 98.62 263 VAL A CA 1
ATOM 2022 C C . VAL A 1 263 ? 3.465 -12.859 -8.328 1 98.62 263 VAL A C 1
ATOM 2024 O O . VAL A 1 263 ? 2.963 -13.828 -8.906 1 98.62 263 VAL A O 1
ATOM 2027 N N . SER A 1 264 ? 3.678 -12.836 -7.086 1 98.31 264 SER A N 1
ATOM 2028 C CA . SER A 1 264 ? 3.271 -13.891 -6.168 1 98.31 264 SER A CA 1
ATOM 2029 C C . SER A 1 264 ? 3.064 -13.352 -4.758 1 98.31 264 SER A C 1
ATOM 2031 O O . SER A 1 264 ? 2.928 -12.141 -4.562 1 98.31 264 SER A O 1
ATOM 2033 N N . GLY A 1 265 ? 2.928 -14.227 -3.793 1 96.56 265 GLY A N 1
ATOM 2034 C CA . GLY A 1 265 ? 2.668 -13.758 -2.443 1 96.56 265 GLY A CA 1
ATOM 2035 C C . GLY A 1 265 ? 2.518 -14.883 -1.436 1 96.56 265 GLY A C 1
ATOM 2036 O O . GLY A 1 265 ? 2.754 -16.047 -1.759 1 96.56 265 GLY A O 1
ATOM 2037 N N . ALA A 1 266 ? 2.162 -14.477 -0.227 1 94.88 266 ALA A N 1
ATOM 2038 C CA . ALA A 1 266 ? 2.121 -15.414 0.892 1 94.88 266 ALA A CA 1
ATOM 2039 C C . ALA A 1 266 ? 0.702 -15.922 1.129 1 94.88 266 ALA A C 1
ATOM 2041 O O . ALA A 1 266 ? 0.488 -16.828 1.932 1 94.88 266 ALA A O 1
ATOM 2042 N N . SER A 1 267 ? -0.288 -15.477 0.419 1 93.94 267 SER A N 1
ATOM 2043 C CA . SER A 1 267 ? -1.703 -15.719 0.673 1 93.94 267 SER A CA 1
ATOM 2044 C C . SER A 1 267 ? -2.029 -17.203 0.584 1 93.94 267 SER A C 1
ATOM 2046 O O . SER A 1 267 ? -2.867 -17.719 1.336 1 93.94 267 SER A O 1
ATOM 2048 N N . LYS A 1 268 ? -1.48 -17.875 -0.436 1 96 268 LYS A N 1
ATOM 2049 C CA . LYS A 1 268 ? -1.916 -19.234 -0.744 1 96 268 LYS A CA 1
ATOM 2050 C C . LYS A 1 268 ? -0.951 -20.266 -0.166 1 96 268 LYS A C 1
ATOM 2052 O O . LYS A 1 268 ? -1.291 -20.969 0.779 1 96 268 LYS A O 1
ATOM 2057 N N . ARG A 1 269 ? 0.299 -20.125 -0.546 1 95.06 269 ARG A N 1
ATOM 2058 C CA . ARG A 1 269 ? 1.262 -21.156 -0.16 1 95.06 269 ARG A CA 1
ATOM 2059 C C . ARG A 1 269 ? 1.56 -21.078 1.334 1 95.06 269 ARG A C 1
ATOM 2061 O O . ARG A 1 269 ? 1.942 -22.094 1.939 1 95.06 269 ARG A O 1
ATOM 2068 N N . PHE A 1 270 ? 1.377 -19.938 1.948 1 95 270 PHE A N 1
ATOM 2069 C CA . PHE A 1 270 ? 1.635 -19.812 3.377 1 95 270 PHE A CA 1
ATOM 2070 C C . PHE A 1 270 ? 0.329 -19.719 4.156 1 95 270 PHE A C 1
ATOM 2072 O O . PHE A 1 270 ? 0.339 -19.578 5.383 1 95 270 PHE A O 1
ATOM 2079 N N . GLY A 1 271 ? -0.736 -19.766 3.521 1 92.88 271 GLY A N 1
ATOM 2080 C CA . GLY A 1 271 ? -2.045 -19.891 4.145 1 92.88 271 GLY A CA 1
ATOM 2081 C C . GLY A 1 271 ? -2.447 -18.656 4.938 1 92.88 271 GLY A C 1
ATOM 2082 O O . GLY A 1 271 ? -3.102 -18.766 5.977 1 92.88 271 GLY A O 1
ATOM 2083 N N . ILE A 1 272 ? -2.074 -17.469 4.492 1 92.12 272 ILE A N 1
ATOM 2084 C CA . ILE A 1 272 ? -2.4 -16.25 5.227 1 92.12 272 ILE A CA 1
ATOM 2085 C C . ILE A 1 272 ? -2.967 -15.195 4.27 1 92.12 272 ILE A C 1
ATOM 2087 O O . ILE A 1 272 ? -2.457 -14.078 4.188 1 92.12 272 ILE A O 1
ATOM 2091 N N . PRO A 1 273 ? -4.105 -15.531 3.57 1 92.44 273 PRO A N 1
ATOM 2092 C CA . PRO A 1 273 ? -4.664 -14.594 2.598 1 92.44 273 PRO A CA 1
ATOM 2093 C C . PRO A 1 273 ? -5.102 -13.273 3.236 1 92.44 273 PRO A C 1
ATOM 2095 O O . PRO A 1 273 ? -5.09 -12.234 2.576 1 92.44 273 PRO A O 1
ATOM 2098 N N . GLY A 1 274 ? -5.48 -13.305 4.523 1 90.88 274 GLY A N 1
ATOM 2099 C CA . GLY A 1 274 ? -5.977 -12.117 5.199 1 90.88 274 GLY A CA 1
ATOM 2100 C C . GLY A 1 274 ? -4.871 -11.156 5.602 1 90.88 274 GLY A C 1
ATOM 2101 O O . GLY A 1 274 ? -5.137 -9.992 5.914 1 90.88 274 GLY A O 1
ATOM 2102 N N . GLU A 1 275 ? -3.562 -11.594 5.656 1 90.06 275 GLU A N 1
ATOM 2103 C CA . GLU A 1 275 ? -2.439 -10.766 6.07 1 90.06 275 GLU A CA 1
ATOM 2104 C C . GLU A 1 275 ? -1.938 -9.898 4.922 1 90.06 275 GLU A C 1
ATOM 2106 O O . GLU A 1 275 ? -1.229 -8.914 5.145 1 90.06 275 GLU A O 1
ATOM 2111 N N . ARG A 1 276 ? -2.311 -10.18 3.707 1 88.88 276 ARG A N 1
ATOM 2112 C CA . ARG A 1 276 ? -2.158 -9.375 2.498 1 88.88 276 ARG A CA 1
ATOM 2113 C C . ARG A 1 276 ? -0.689 -9.07 2.227 1 88.88 276 ARG A C 1
ATOM 2115 O O . ARG A 1 276 ? -0.293 -7.902 2.174 1 88.88 276 ARG A O 1
ATOM 2122 N N . MET A 1 277 ? 0.129 -10.07 1.948 1 92.75 277 MET A N 1
ATOM 2123 C CA . MET A 1 277 ? 1.509 -9.852 1.526 1 92.75 277 MET A CA 1
ATOM 2124 C C . MET A 1 277 ? 1.78 -10.508 0.178 1 92.75 277 MET A C 1
ATOM 2126 O O . MET A 1 277 ? 1.617 -11.719 0.032 1 92.75 277 MET A O 1
ATOM 2130 N N . GLY A 1 278 ? 2.074 -9.703 -0.755 1 94.94 278 GLY A N 1
ATOM 2131 C CA . GLY A 1 278 ? 2.543 -10.141 -2.061 1 94.94 278 GLY A CA 1
ATOM 2132 C C . GLY A 1 278 ? 3.852 -9.492 -2.473 1 94.94 278 GLY A C 1
ATOM 2133 O O . GLY A 1 278 ? 4.418 -8.695 -1.724 1 94.94 278 GLY A O 1
ATOM 2134 N N . TRP A 1 279 ? 4.398 -9.891 -3.611 1 97.06 279 TRP A N 1
ATOM 2135 C CA . TRP A 1 279 ? 5.641 -9.305 -4.098 1 97.06 279 TRP A CA 1
ATOM 2136 C C . TRP A 1 279 ? 5.738 -9.414 -5.613 1 97.06 279 TRP A C 1
ATOM 2138 O O . TRP A 1 279 ? 5.062 -10.242 -6.23 1 97.06 279 TRP A O 1
ATOM 2148 N N . ILE A 1 280 ? 6.477 -8.516 -6.168 1 98.06 280 ILE A N 1
ATOM 2149 C CA . ILE A 1 280 ? 6.898 -8.484 -7.562 1 98.06 280 ILE A CA 1
ATOM 2150 C C . ILE A 1 280 ? 8.398 -8.773 -7.652 1 98.06 280 ILE A C 1
ATOM 2152 O O . ILE A 1 280 ? 9.195 -8.18 -6.926 1 98.06 280 ILE A O 1
ATOM 2156 N N . ILE A 1 281 ? 8.781 -9.711 -8.445 1 98.44 281 ILE A N 1
ATOM 2157 C CA . ILE A 1 281 ? 10.18 -10.016 -8.734 1 98.44 281 ILE A CA 1
ATOM 2158 C C . ILE A 1 281 ? 10.477 -9.719 -10.203 1 98.44 281 ILE A C 1
ATOM 2160 O O . ILE A 1 281 ? 9.82 -10.25 -11.094 1 98.44 281 ILE A O 1
ATOM 2164 N N . ARG A 1 282 ? 11.398 -8.898 -10.43 1 97.69 282 ARG A N 1
ATOM 2165 C CA . ARG A 1 282 ? 11.867 -8.617 -11.781 1 97.69 282 ARG A CA 1
ATOM 2166 C C . ARG A 1 282 ? 13.008 -9.555 -12.164 1 97.69 282 ARG A C 1
ATOM 2168 O O . ARG A 1 282 ? 14 -9.664 -11.438 1 97.69 282 ARG A O 1
ATOM 2175 N N . VAL A 1 283 ? 12.82 -10.312 -13.203 1 97.12 283 VAL A N 1
ATOM 2176 C CA . VAL A 1 283 ? 13.867 -11.062 -13.891 1 97.12 283 VAL A CA 1
ATOM 2177 C C . VAL A 1 283 ? 14.188 -10.391 -15.227 1 97.12 283 VAL A C 1
ATOM 2179 O O . VAL A 1 283 ? 13.398 -10.461 -16.172 1 97.12 283 VAL A O 1
ATOM 2182 N N . ASP A 1 284 ? 15.266 -9.773 -15.25 1 93.88 284 ASP A N 1
ATOM 2183 C CA . ASP A 1 284 ? 15.57 -8.875 -16.359 1 93.88 284 ASP A CA 1
ATOM 2184 C C . ASP A 1 284 ? 17.062 -8.914 -16.703 1 93.88 284 ASP A C 1
ATOM 2186 O O . ASP A 1 284 ? 17.781 -7.957 -16.438 1 93.88 284 ASP A O 1
ATOM 2190 N N . PRO A 1 285 ? 17.438 -10.023 -17.422 1 91.44 285 PRO A N 1
ATOM 2191 C CA . PRO A 1 285 ? 18.859 -10.227 -17.703 1 91.44 285 PRO A CA 1
ATOM 2192 C C . PRO A 1 285 ? 19.469 -9.086 -18.531 1 91.44 285 PRO A C 1
ATOM 2194 O O . PRO A 1 285 ? 20.672 -8.844 -18.453 1 91.44 285 PRO A O 1
ATOM 2197 N N . THR A 1 286 ? 18.703 -8.273 -19.203 1 90.25 286 THR A N 1
ATOM 2198 C CA . THR A 1 286 ? 19.234 -7.266 -20.109 1 90.25 286 THR A CA 1
ATOM 2199 C C . THR A 1 286 ? 19 -5.863 -19.547 1 90.25 286 THR A C 1
ATOM 2201 O O . THR A 1 286 ? 19.453 -4.875 -20.141 1 90.25 286 THR A O 1
ATOM 2204 N N . ASP A 1 287 ? 18.234 -5.746 -18.531 1 91.12 287 ASP A N 1
ATOM 2205 C CA . ASP A 1 287 ? 17.875 -4.492 -17.859 1 91.12 287 ASP A CA 1
ATOM 2206 C C . ASP A 1 287 ? 16.891 -3.682 -18.719 1 91.12 287 ASP A C 1
ATOM 2208 O O . ASP A 1 287 ? 16.75 -2.475 -18.516 1 91.12 287 ASP A O 1
ATOM 2212 N N . ALA A 1 288 ? 16.297 -4.355 -19.688 1 92.12 288 ALA A N 1
ATOM 2213 C CA . ALA A 1 288 ? 15.352 -3.682 -20.578 1 92.12 288 ALA A CA 1
ATOM 2214 C C . ALA A 1 288 ? 14.141 -3.174 -19.797 1 92.12 288 ALA A C 1
ATOM 2216 O O . ALA A 1 288 ? 13.469 -2.236 -20.234 1 92.12 288 ALA A O 1
ATOM 2217 N N . GLY A 1 289 ? 13.922 -3.832 -18.672 1 94.12 289 GLY A N 1
ATOM 2218 C CA . GLY A 1 289 ? 12.734 -3.469 -17.922 1 94.12 289 GLY A CA 1
ATOM 2219 C C . GLY A 1 289 ? 13.016 -2.482 -16.797 1 94.12 289 GLY A C 1
ATOM 2220 O O . GLY A 1 289 ? 12.18 -2.271 -15.922 1 94.12 289 GLY A O 1
ATOM 2221 N N . SER A 1 290 ? 14.188 -1.74 -16.797 1 93.75 290 SER A N 1
ATOM 2222 C CA . SER A 1 290 ? 14.625 -0.896 -15.695 1 93.75 290 SER A CA 1
ATOM 2223 C C . SER A 1 290 ? 13.672 0.277 -15.484 1 93.75 290 SER A C 1
ATOM 2225 O O . SER A 1 290 ? 13.359 0.631 -14.344 1 93.75 290 SER A O 1
ATOM 2227 N N . MET A 1 291 ? 13.227 0.835 -16.562 1 94.75 291 MET A N 1
ATOM 2228 C CA . MET A 1 291 ? 12.336 1.982 -16.438 1 94.75 291 MET A CA 1
ATOM 2229 C C . MET A 1 291 ? 10.977 1.561 -15.898 1 94.75 291 MET A C 1
ATOM 2231 O O . MET A 1 291 ? 10.336 2.309 -15.156 1 94.75 291 MET A O 1
ATOM 2235 N N . ILE A 1 292 ? 10.461 0.387 -16.281 1 96.38 292 ILE A N 1
ATOM 2236 C CA . ILE A 1 292 ? 9.195 -0.136 -15.758 1 96.38 292 ILE A CA 1
ATOM 2237 C C . ILE A 1 292 ? 9.328 -0.4 -14.258 1 96.38 292 ILE A C 1
ATOM 2239 O O . ILE A 1 292 ? 8.414 -0.102 -13.484 1 96.38 292 ILE A O 1
ATOM 2243 N N . MET A 1 293 ? 10.516 -0.975 -13.906 1 95.69 293 MET A N 1
ATOM 2244 C CA . MET A 1 293 ? 10.758 -1.219 -12.484 1 95.69 293 MET A CA 1
ATOM 2245 C C . MET A 1 293 ? 10.727 0.085 -11.695 1 95.69 293 MET A C 1
ATOM 2247 O O . MET A 1 293 ? 10.156 0.141 -10.609 1 95.69 293 MET A O 1
ATOM 2251 N N . LYS A 1 294 ? 11.312 1.124 -12.266 1 94.69 294 LYS A N 1
ATOM 2252 C CA . LYS A 1 294 ? 11.234 2.441 -11.641 1 94.69 294 LYS A CA 1
ATOM 2253 C C . LYS A 1 294 ? 9.789 2.91 -11.508 1 94.69 294 LYS A C 1
ATOM 2255 O O . LYS A 1 294 ? 9.414 3.496 -10.492 1 94.69 294 LYS A O 1
ATOM 2260 N N . GLY A 1 295 ? 9.031 2.676 -12.516 1 96.25 295 GLY A N 1
ATOM 2261 C CA . GLY A 1 295 ? 7.609 2.984 -12.453 1 96.25 295 GLY A CA 1
ATOM 2262 C C . GLY A 1 295 ? 6.883 2.229 -11.359 1 96.25 295 GLY A C 1
ATOM 2263 O O . GLY A 1 295 ? 6.051 2.799 -10.648 1 96.25 295 GLY A O 1
ATOM 2264 N N . ILE A 1 296 ? 7.184 0.973 -11.258 1 96.75 296 ILE A N 1
ATOM 2265 C CA . ILE A 1 296 ? 6.59 0.134 -10.219 1 96.75 296 ILE A CA 1
ATOM 2266 C C . ILE A 1 296 ? 6.945 0.687 -8.844 1 96.75 296 ILE A C 1
ATOM 2268 O O . ILE A 1 296 ? 6.09 0.764 -7.957 1 96.75 296 ILE A O 1
ATOM 2272 N N . LEU A 1 297 ? 8.203 1.071 -8.695 1 93.88 297 LEU A N 1
ATOM 2273 C CA . LEU A 1 297 ? 8.648 1.649 -7.434 1 93.88 297 LEU A CA 1
ATOM 2274 C C . LEU A 1 297 ? 7.895 2.939 -7.125 1 93.88 297 LEU A C 1
ATOM 2276 O O . LEU A 1 297 ? 7.5 3.174 -5.98 1 93.88 297 LEU A O 1
ATOM 2280 N N . ASN A 1 298 ? 7.676 3.756 -8.117 1 93.44 298 ASN A N 1
ATOM 2281 C CA . ASN A 1 298 ? 6.891 4.973 -7.934 1 93.44 298 ASN A CA 1
ATOM 2282 C C . ASN A 1 298 ? 5.457 4.66 -7.52 1 93.44 298 ASN A C 1
ATOM 2284 O O . ASN A 1 298 ? 4.906 5.312 -6.629 1 93.44 298 ASN A O 1
ATOM 2288 N N . LEU A 1 299 ? 4.859 3.656 -8.117 1 94 299 LEU A N 1
ATOM 2289 C CA . LEU A 1 299 ? 3.49 3.273 -7.785 1 94 299 LEU A CA 1
ATOM 2290 C C . LEU A 1 299 ? 3.412 2.703 -6.375 1 94 299 LEU A C 1
ATOM 2292 O O . LEU A 1 299 ? 2.418 2.9 -5.672 1 94 299 LEU A O 1
ATOM 2296 N N . ALA A 1 300 ? 4.48 1.998 -5.973 1 91.19 300 ALA A N 1
ATOM 2297 C CA . ALA A 1 300 ? 4.52 1.452 -4.617 1 91.19 300 ALA A CA 1
ATOM 2298 C C . ALA A 1 300 ? 4.566 2.566 -3.576 1 91.19 300 ALA A C 1
ATOM 2300 O O . ALA A 1 300 ? 4.062 2.406 -2.463 1 91.19 300 ALA A O 1
ATOM 2301 N N . SER A 1 301 ? 5.09 3.666 -3.949 1 88.06 301 SER A N 1
ATOM 2302 C CA . SER A 1 301 ? 5.254 4.789 -3.033 1 88.06 301 SER A CA 1
ATOM 2303 C C . SER A 1 301 ? 3.936 5.527 -2.822 1 88.06 301 SER A C 1
ATOM 2305 O O . SER A 1 301 ? 3.818 6.355 -1.917 1 88.06 301 SER A O 1
ATOM 2307 N N . ARG A 1 302 ? 2.873 5.219 -3.545 1 82.12 302 ARG A N 1
ATOM 2308 C CA . ARG A 1 302 ? 1.589 5.902 -3.42 1 82.12 302 ARG A CA 1
ATOM 2309 C C . ARG A 1 302 ? 0.873 5.492 -2.137 1 82.12 302 ARG A C 1
ATOM 2311 O O . ARG A 1 302 ? 0.077 6.258 -1.592 1 82.12 302 ARG A O 1
ATOM 2318 N N . TYR A 1 303 ? 1.023 4.242 -1.68 1 71.44 303 TYR A N 1
ATOM 2319 C CA . TYR A 1 303 ? 0.22 3.744 -0.57 1 71.44 303 TYR A CA 1
ATOM 2320 C C . TYR A 1 303 ? 1.098 3.396 0.626 1 71.44 303 TYR A C 1
ATOM 2322 O O . TYR A 1 303 ? 0.595 3.184 1.731 1 71.44 303 TYR A O 1
ATOM 2330 N N . TYR A 1 304 ? 2.367 3.701 0.603 1 62.75 304 TYR A N 1
ATOM 2331 C CA . TYR A 1 304 ? 3.318 3.336 1.646 1 62.75 304 TYR A CA 1
ATOM 2332 C C . TYR A 1 304 ? 3.08 1.909 2.125 1 62.75 304 TYR A C 1
ATOM 2334 O O . TYR A 1 304 ? 2.484 1.693 3.182 1 62.75 304 TYR A O 1
ATOM 2342 N N . ILE A 1 305 ? 3.285 0.975 1.322 1 63.84 305 ILE A N 1
ATOM 2343 C CA . ILE A 1 305 ? 2.91 -0.421 1.128 1 63.84 305 ILE A CA 1
ATOM 2344 C C . ILE A 1 305 ? 2.848 -1.133 2.479 1 63.84 305 ILE A C 1
ATOM 2346 O O . ILE A 1 305 ? 3.256 -0.574 3.5 1 63.84 305 ILE A O 1
ATOM 2350 N N . PRO A 1 306 ? 2.9 -2.752 2.6 1 63.38 306 PRO A N 1
ATOM 2351 C CA . PRO A 1 306 ? 2.322 -3.77 3.479 1 63.38 306 PRO A CA 1
ATOM 2352 C C . PRO A 1 306 ? 2.75 -3.604 4.934 1 63.38 306 PRO A C 1
ATOM 2354 O O . PRO A 1 306 ? 3.629 -2.789 5.234 1 63.38 306 PRO A O 1
ATOM 2357 N N . MET A 1 307 ? 2.211 -4.25 5.906 1 80.69 307 MET A N 1
ATOM 2358 C CA . MET A 1 307 ? 2.266 -4.297 7.367 1 80.69 307 MET A CA 1
ATOM 2359 C C . MET A 1 307 ? 3.682 -4.59 7.848 1 80.69 307 MET A C 1
ATOM 2361 O O . MET A 1 307 ? 4.195 -5.691 7.645 1 80.69 307 MET A O 1
ATOM 2365 N N . THR A 1 308 ? 4.367 -3.57 8.359 1 90 308 THR A N 1
ATOM 2366 C CA . THR A 1 308 ? 5.758 -3.629 8.789 1 90 308 THR A CA 1
ATOM 2367 C C . THR A 1 308 ? 5.988 -4.82 9.711 1 90 308 THR A C 1
ATOM 2369 O O . THR A 1 308 ? 6.973 -5.547 9.562 1 90 308 THR A O 1
ATOM 2372 N N . PRO A 1 309 ? 5.043 -5.117 10.641 1 90.75 309 PRO A N 1
ATOM 2373 C CA . PRO A 1 309 ? 5.266 -6.309 11.461 1 90.75 309 PRO A CA 1
ATOM 2374 C C . PRO A 1 309 ? 5.27 -7.598 10.641 1 90.75 309 PRO A C 1
ATOM 2376 O O . PRO A 1 309 ? 6.059 -8.508 10.914 1 90.75 309 PRO A O 1
ATOM 2379 N N . LEU A 1 310 ? 4.375 -7.715 9.672 1 92.12 310 LEU A N 1
ATOM 2380 C CA . LEU A 1 310 ? 4.328 -8.906 8.828 1 92.12 310 LEU A CA 1
ATOM 2381 C C . LEU A 1 310 ? 5.598 -9.039 8 1 92.12 310 LEU A C 1
ATOM 2383 O O . LEU A 1 310 ? 6.094 -10.148 7.785 1 92.12 310 LEU A O 1
ATOM 2387 N N . GLN A 1 311 ? 6.145 -7.867 7.469 1 93.75 311 GLN A N 1
ATOM 2388 C CA . GLN A 1 311 ? 7.395 -7.895 6.719 1 93.75 311 GLN A CA 1
ATOM 2389 C C . GLN A 1 311 ? 8.516 -8.531 7.535 1 93.75 311 GLN A C 1
ATOM 2391 O O . GLN A 1 311 ? 9.25 -9.383 7.039 1 93.75 311 GLN A O 1
ATOM 2396 N N . ALA A 1 312 ? 8.555 -8.086 8.742 1 93.94 312 ALA A N 1
ATOM 2397 C CA . ALA A 1 312 ? 9.609 -8.602 9.617 1 93.94 312 ALA A CA 1
ATOM 2398 C C . ALA A 1 312 ? 9.438 -10.102 9.844 1 93.94 312 ALA A C 1
ATOM 2400 O O . ALA A 1 312 ? 10.406 -10.859 9.805 1 93.94 312 ALA A O 1
ATOM 2401 N N . ALA A 1 313 ? 8.227 -10.547 10.062 1 95.12 313 ALA A N 1
ATOM 2402 C CA . ALA A 1 313 ? 7.945 -11.961 10.289 1 95.12 313 ALA A CA 1
ATOM 2403 C C . ALA A 1 313 ? 8.234 -12.789 9.039 1 95.12 313 ALA A C 1
ATOM 2405 O O . ALA A 1 313 ? 8.844 -13.859 9.117 1 95.12 313 ALA A O 1
ATOM 2406 N N . MET A 1 314 ? 7.848 -12.281 7.875 1 95.94 314 MET A N 1
ATOM 2407 C CA . MET A 1 314 ? 8.016 -13.016 6.625 1 95.94 314 MET A CA 1
ATOM 2408 C C . MET A 1 314 ? 9.484 -13.086 6.227 1 95.94 314 MET A C 1
ATOM 2410 O O . MET A 1 314 ? 9.93 -14.062 5.625 1 95.94 314 MET A O 1
ATOM 2414 N N . ALA A 1 315 ? 10.273 -12.023 6.605 1 96 315 ALA A N 1
ATOM 2415 C CA . ALA A 1 315 ? 11.703 -12.062 6.305 1 96 315 ALA A CA 1
ATOM 2416 C C . ALA A 1 315 ? 12.359 -13.305 6.91 1 96 315 ALA A C 1
ATOM 2418 O O . ALA A 1 315 ? 13.227 -13.922 6.289 1 96 315 ALA A O 1
ATOM 2419 N N . GLN A 1 316 ? 11.891 -13.688 8.008 1 95.62 316 GLN A N 1
ATOM 2420 C CA . GLN A 1 316 ? 12.414 -14.875 8.664 1 95.62 316 GLN A CA 1
ATOM 2421 C C . GLN A 1 316 ? 11.758 -16.141 8.117 1 95.62 316 GLN A C 1
ATOM 2423 O O . GLN A 1 316 ? 12.445 -17.109 7.77 1 95.62 316 GLN A O 1
ATOM 2428 N N . CYS A 1 317 ? 10.484 -16.109 7.969 1 96.38 317 CYS A N 1
ATOM 2429 C CA . CYS A 1 317 ? 9.734 -17.328 7.648 1 96.38 317 CYS A CA 1
ATOM 2430 C C . CYS A 1 317 ? 10.023 -17.797 6.23 1 96.38 317 CYS A C 1
ATOM 2432 O O . CYS A 1 317 ? 10.031 -19 5.957 1 96.38 317 CYS A O 1
ATOM 2434 N N . LEU A 1 318 ? 10.266 -16.906 5.32 1 96.94 318 LEU A N 1
ATOM 2435 C CA . LEU A 1 318 ? 10.586 -17.266 3.941 1 96.94 318 LEU A CA 1
ATOM 2436 C C . LEU A 1 318 ? 11.898 -18.047 3.871 1 96.94 318 LEU A C 1
ATOM 2438 O O . LEU A 1 318 ? 12.117 -18.812 2.934 1 96.94 318 LEU A O 1
ATOM 2442 N N . ARG A 1 319 ? 12.75 -17.891 4.844 1 95.06 319 ARG A N 1
ATOM 2443 C CA . ARG A 1 319 ? 14.055 -18.547 4.859 1 95.06 319 ARG A CA 1
ATOM 2444 C C . ARG A 1 319 ? 13.992 -19.875 5.617 1 95.06 319 ARG A C 1
ATOM 2446 O O . ARG A 1 319 ? 14.734 -20.797 5.312 1 95.06 319 ARG A O 1
ATOM 2453 N N . THR A 1 320 ? 13.062 -19.953 6.57 1 93.94 320 THR A N 1
ATOM 2454 C CA . THR A 1 320 ? 13.227 -21.016 7.547 1 93.94 320 THR A CA 1
ATOM 2455 C C . THR A 1 320 ? 12.086 -22.016 7.453 1 93.94 320 THR A C 1
ATOM 2457 O O . THR A 1 320 ? 12.148 -23.109 8.039 1 93.94 320 THR A O 1
ATOM 2460 N N . THR A 1 321 ? 10.977 -21.688 6.719 1 93.19 321 THR A N 1
ATOM 2461 C CA . THR A 1 321 ? 9.867 -22.641 6.641 1 93.19 321 THR A CA 1
ATOM 2462 C C . THR A 1 321 ? 10.3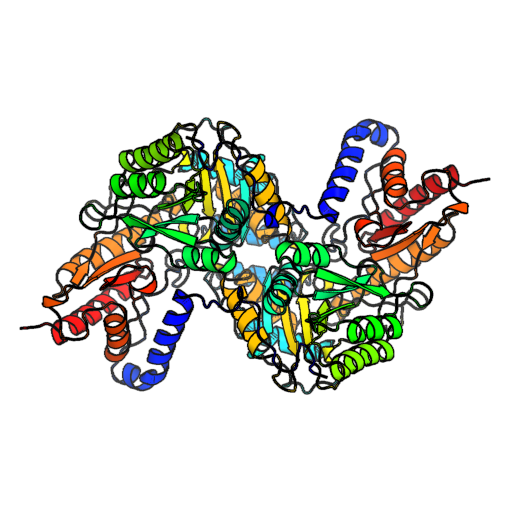05 -23.922 5.961 1 93.19 321 THR A C 1
ATOM 2464 O O . THR A 1 321 ? 10.898 -23.891 4.883 1 93.19 321 THR A O 1
ATOM 2467 N N . ASP A 1 322 ? 9.984 -25.047 6.625 1 89.56 322 ASP A N 1
ATOM 2468 C CA . ASP A 1 322 ? 10.422 -26.359 6.172 1 89.56 322 ASP A CA 1
ATOM 2469 C C . ASP A 1 322 ? 9.539 -26.859 5.027 1 89.56 322 ASP A C 1
ATOM 2471 O O . ASP A 1 322 ? 8.359 -26.516 4.941 1 89.56 322 ASP A O 1
ATOM 2475 N N . GLU A 1 323 ? 10.203 -27.719 4.25 1 88.56 323 GLU A N 1
ATOM 2476 C CA . GLU A 1 323 ? 9.5 -28.312 3.117 1 88.56 323 GLU A CA 1
ATOM 2477 C C . GLU A 1 323 ? 8.289 -29.125 3.582 1 88.56 323 GLU A C 1
ATOM 2479 O O . GLU A 1 323 ? 7.289 -29.219 2.869 1 88.56 323 GLU A O 1
ATOM 2484 N N . SER A 1 324 ? 8.422 -29.672 4.746 1 90.88 324 SER A N 1
ATOM 2485 C CA . SER A 1 324 ? 7.344 -30.5 5.266 1 90.88 324 SER A CA 1
ATOM 2486 C C . SER A 1 324 ? 6.059 -29.703 5.438 1 90.88 324 SER A C 1
ATOM 2488 O O . SER A 1 324 ? 4.961 -30.234 5.273 1 90.88 324 SER A O 1
ATOM 2490 N N . TYR A 1 325 ? 6.211 -28.469 5.613 1 92.38 325 TYR A N 1
ATOM 2491 C CA . TYR A 1 325 ? 5.023 -27.625 5.727 1 92.38 325 TYR A CA 1
ATOM 2492 C C . TYR A 1 325 ? 4.273 -27.562 4.402 1 92.38 325 TYR A C 1
ATOM 2494 O O . TYR A 1 325 ? 3.049 -27.719 4.367 1 92.38 325 TYR A O 1
ATOM 2502 N N . PHE A 1 326 ? 4.98 -27.391 3.4 1 91.19 326 PHE A N 1
ATOM 2503 C CA . PHE A 1 326 ? 4.355 -27.156 2.104 1 91.19 326 PHE A CA 1
ATOM 2504 C C . PHE A 1 326 ? 3.707 -28.438 1.579 1 91.19 326 PHE A C 1
ATOM 2506 O O . PHE A 1 326 ? 2.807 -28.375 0.738 1 91.19 326 PHE A O 1
ATOM 2513 N N . SER A 1 327 ? 4.164 -29.594 2.109 1 91.31 327 SER A N 1
ATOM 2514 C CA . SER A 1 327 ? 3.609 -30.875 1.672 1 91.31 327 SER A CA 1
ATOM 2515 C C . SER A 1 327 ? 2.18 -31.062 2.172 1 91.31 327 SER A C 1
ATOM 2517 O O . SER A 1 327 ? 1.362 -31.703 1.511 1 91.31 327 SER A O 1
ATOM 2519 N N . HIS A 1 328 ? 1.885 -30.438 3.26 1 89.88 328 HIS A N 1
ATOM 2520 C CA . HIS A 1 328 ? 0.561 -30.641 3.832 1 89.88 328 HIS A CA 1
ATOM 2521 C C . HIS A 1 328 ? -0.526 -30.047 2.945 1 89.88 328 HIS A C 1
ATOM 2523 O O . HIS A 1 328 ? -1.479 -30.734 2.574 1 89.88 328 HIS A O 1
ATOM 2529 N N . ALA A 1 329 ? -0.372 -28.812 2.623 1 89.81 329 ALA A N 1
ATOM 2530 C CA . ALA A 1 329 ? -1.364 -28.172 1.763 1 89.81 329 ALA A CA 1
ATOM 2531 C C . ALA A 1 329 ? -1.518 -28.922 0.445 1 89.81 329 ALA A C 1
ATOM 2533 O O . ALA A 1 329 ? -2.635 -29.109 -0.045 1 89.81 329 ALA A O 1
ATOM 2534 N N . LYS A 1 330 ? -0.464 -29.359 -0.114 1 92.88 330 LYS A N 1
ATOM 2535 C CA . LYS A 1 330 ? -0.489 -30.109 -1.362 1 92.88 330 LYS A CA 1
ATOM 2536 C C . LYS A 1 330 ? -1.287 -31.406 -1.206 1 92.88 330 LYS A C 1
ATOM 2538 O O . LYS A 1 330 ? -2.051 -31.781 -2.098 1 92.88 330 LYS A O 1
ATOM 2543 N N . GLN A 1 331 ? -1.042 -31.984 -0.078 1 91.81 331 GLN A N 1
ATOM 2544 C CA . GLN A 1 331 ? -1.738 -33.25 0.172 1 91.81 331 GLN A CA 1
ATOM 2545 C C . GLN A 1 331 ? -3.244 -33.031 0.291 1 91.81 331 GLN A C 1
ATOM 2547 O O . GLN A 1 331 ? -4.031 -33.75 -0.305 1 91.81 331 GLN A O 1
ATOM 2552 N N . VAL A 1 332 ? -3.664 -32.031 0.982 1 93 332 VAL A N 1
ATOM 2553 C CA . VAL A 1 332 ? -5.078 -31.734 1.157 1 93 332 VAL A CA 1
ATOM 2554 C C . VAL A 1 332 ? -5.715 -31.422 -0.197 1 93 332 VAL A C 1
ATOM 2556 O O . VAL A 1 332 ? -6.762 -31.984 -0.54 1 93 332 VAL A O 1
ATOM 2559 N N . LEU A 1 333 ? -5.031 -30.609 -0.974 1 95.19 333 LEU A N 1
ATOM 2560 C CA . LEU A 1 333 ? -5.547 -30.203 -2.277 1 95.19 333 LEU A CA 1
ATOM 2561 C C . LEU A 1 333 ? -5.609 -31.406 -3.229 1 95.19 333 LEU A C 1
ATOM 2563 O O . LEU A 1 333 ? -6.594 -31.562 -3.957 1 95.19 333 LEU A O 1
ATOM 2567 N N . CYS A 1 334 ? -4.57 -32.219 -3.225 1 96.5 334 CYS A N 1
ATOM 2568 C CA . CYS A 1 334 ? -4.504 -33.406 -4.094 1 96.5 334 CYS A CA 1
ATOM 2569 C C . CYS A 1 334 ? -5.605 -34.375 -3.754 1 96.5 334 CYS A C 1
ATOM 2571 O O . CYS A 1 334 ? -6.258 -34.938 -4.648 1 96.5 334 CYS A O 1
ATOM 2573 N N . GLU A 1 335 ? -5.793 -34.594 -2.482 1 94.88 335 GLU A N 1
ATOM 2574 C CA . GLU A 1 335 ? -6.816 -35.531 -2.047 1 94.88 335 GLU A CA 1
ATOM 2575 C C . GLU A 1 335 ? -8.211 -35.062 -2.457 1 94.88 335 GLU A C 1
ATOM 2577 O O . GLU A 1 335 ? -9 -35.844 -2.984 1 94.88 335 GLU A O 1
ATOM 2582 N N . ASN A 1 336 ? -8.5 -33.844 -2.207 1 96.5 336 ASN A N 1
ATOM 2583 C CA . ASN A 1 336 ? -9.781 -33.281 -2.617 1 96.5 336 ASN A CA 1
ATOM 2584 C C . ASN A 1 336 ? -9.945 -33.312 -4.137 1 96.5 336 ASN A C 1
ATOM 2586 O O . ASN A 1 336 ? -11.016 -33.656 -4.645 1 96.5 336 ASN A O 1
ATOM 2590 N N . ALA A 1 337 ? -8.898 -32.938 -4.812 1 97.62 337 ALA A N 1
ATOM 2591 C CA . ALA A 1 337 ? -8.93 -32.938 -6.273 1 97.62 337 ALA A CA 1
ATOM 2592 C C . ALA A 1 337 ? -9.227 -34.344 -6.82 1 97.62 337 ALA A C 1
ATOM 2594 O O . ALA A 1 337 ? -10.047 -34.5 -7.727 1 97.62 337 ALA A O 1
ATOM 2595 N N . ALA A 1 338 ? -8.547 -35.312 -6.309 1 97.44 338 ALA A N 1
ATOM 2596 C CA . ALA A 1 338 ? -8.75 -36.688 -6.758 1 97.44 338 ALA A CA 1
ATOM 2597 C C . ALA A 1 338 ? -10.188 -37.125 -6.527 1 97.44 338 ALA A C 1
ATOM 2599 O O . ALA A 1 338 ? -10.828 -37.656 -7.43 1 97.44 338 ALA A O 1
ATOM 2600 N N . TYR A 1 339 ? -10.625 -36.875 -5.414 1 97.62 339 TYR A N 1
ATOM 2601 C CA . TYR A 1 339 ? -11.984 -37.312 -5.074 1 97.62 339 TYR A CA 1
ATOM 2602 C C . TYR A 1 339 ? -13.008 -36.594 -5.945 1 97.62 339 TYR A C 1
ATOM 2604 O O . TYR A 1 339 ? -13.883 -37.219 -6.543 1 97.62 339 TYR A O 1
ATOM 2612 N N . MET A 1 340 ? -12.898 -35.281 -5.98 1 98.31 340 MET A N 1
ATOM 2613 C CA . MET A 1 340 ? -13.906 -34.5 -6.703 1 98.31 340 MET A CA 1
ATOM 2614 C C . MET A 1 340 ? -13.844 -34.781 -8.203 1 98.31 340 MET A C 1
ATOM 2616 O O . MET A 1 340 ? -14.875 -34.906 -8.859 1 98.31 340 MET A O 1
ATOM 2620 N N . TYR A 1 341 ? -12.672 -34.875 -8.742 1 98.25 341 TYR A N 1
ATOM 2621 C CA . TYR A 1 341 ? -12.562 -35.219 -10.156 1 98.25 341 TYR A CA 1
ATOM 2622 C C . TYR A 1 341 ? -13.219 -36.562 -10.445 1 98.25 341 TYR A C 1
ATOM 2624 O O . TYR A 1 341 ? -14.031 -36.688 -11.367 1 98.25 341 TYR A O 1
ATOM 2632 N N . ALA A 1 342 ? -12.891 -37.531 -9.672 1 98.06 342 ALA A N 1
ATOM 2633 C CA . ALA A 1 342 ? -13.438 -38.844 -9.883 1 98.06 342 ALA A CA 1
ATOM 2634 C C . ALA A 1 342 ? -14.953 -38.844 -9.727 1 98.06 342 ALA A C 1
ATOM 2636 O O . ALA A 1 342 ? -15.664 -39.5 -10.516 1 98.06 342 ALA A O 1
ATOM 2637 N N . SER A 1 343 ? -15.383 -38.219 -8.797 1 98.25 343 SER A N 1
ATOM 2638 C CA . SER A 1 343 ? -16.812 -38.25 -8.5 1 98.25 343 SER A CA 1
ATOM 2639 C C . SER A 1 343 ? -17.609 -37.406 -9.508 1 98.25 343 SER A C 1
ATOM 2641 O O . SER A 1 343 ? -18.625 -37.875 -10.023 1 98.25 343 SER A O 1
ATOM 2643 N N . LEU A 1 344 ? -17.156 -36.25 -9.758 1 98.44 344 LEU A N 1
ATOM 2644 C CA . LEU A 1 344 ? -17.891 -35.375 -10.672 1 98.44 344 LEU A CA 1
ATOM 2645 C C . LEU A 1 344 ? -17.859 -35.938 -12.086 1 98.44 344 LEU A C 1
ATOM 2647 O O . LEU A 1 344 ? -18.781 -35.688 -12.867 1 98.44 344 LEU A O 1
ATOM 2651 N N . SER A 1 345 ? -16.844 -36.625 -12.438 1 97.81 345 SER A N 1
ATOM 2652 C CA . SER A 1 345 ? -16.734 -37.219 -13.773 1 97.81 345 SER A CA 1
ATOM 2653 C C . SER A 1 345 ? -17.859 -38.219 -14.023 1 97.81 345 SER A C 1
ATOM 2655 O O . SER A 1 345 ? -18.172 -38.531 -15.172 1 97.81 345 SER A O 1
ATOM 2657 N N . LYS A 1 346 ? -18.406 -38.688 -12.977 1 97 346 LYS A N 1
ATOM 2658 C CA . LYS A 1 346 ? -19.453 -39.719 -13.109 1 97 346 LYS A CA 1
ATOM 2659 C C . LYS A 1 346 ? -20.844 -39.094 -13.141 1 97 346 LYS A C 1
ATOM 2661 O O . LYS A 1 346 ? -21.844 -39.781 -13.328 1 97 346 LYS A O 1
ATOM 2666 N N . ILE A 1 347 ? -20.828 -37.844 -12.977 1 95.88 347 ILE A N 1
ATOM 2667 C CA . ILE A 1 347 ? -22.125 -37.188 -12.938 1 95.88 347 ILE A CA 1
ATOM 2668 C C . ILE A 1 347 ? -22.516 -36.75 -14.352 1 95.88 347 ILE A C 1
ATOM 2670 O O . ILE A 1 347 ? -21.75 -36.062 -15.023 1 95.88 347 ILE A O 1
ATOM 2674 N N . PRO A 1 348 ? -23.844 -37.188 -14.641 1 92.75 348 PRO A N 1
ATOM 2675 C CA . PRO A 1 348 ? -24.281 -36.75 -15.969 1 92.75 348 PRO A CA 1
ATOM 2676 C C . PRO A 1 348 ? -24.328 -35.25 -16.125 1 92.75 348 PRO A C 1
ATOM 2678 O O . PRO A 1 348 ? -24.688 -34.531 -15.188 1 92.75 348 PRO A O 1
ATOM 2681 N N . GLY A 1 349 ? -23.797 -34.906 -17.219 1 93.56 349 GLY A N 1
ATOM 2682 C CA . GLY A 1 349 ? -23.875 -33.469 -17.562 1 93.56 349 GLY A CA 1
ATOM 2683 C C . GLY A 1 349 ? -22.641 -32.688 -17.109 1 93.56 349 GLY A C 1
ATOM 2684 O O . GLY A 1 349 ? -22.5 -31.531 -17.453 1 93.56 349 GLY A O 1
ATOM 2685 N N . LEU A 1 350 ? -21.812 -33.344 -16.469 1 96.94 350 LEU A N 1
ATOM 2686 C CA . LEU A 1 350 ? -20.609 -32.688 -15.984 1 96.94 350 LEU A CA 1
ATOM 2687 C C . LEU A 1 350 ? -19.359 -33.281 -16.609 1 96.94 350 LEU A C 1
ATOM 2689 O O . LEU A 1 350 ? -19.297 -34.469 -16.859 1 96.94 350 LEU A O 1
ATOM 2693 N N . SER A 1 351 ? -18.484 -32.469 -16.938 1 96.25 351 SER A N 1
ATOM 2694 C CA . SER A 1 351 ? -17.172 -32.844 -17.422 1 96.25 351 SER A CA 1
ATOM 2695 C C . SER A 1 351 ? -16.062 -32.062 -16.734 1 96.25 351 SER A C 1
ATOM 2697 O O . SER A 1 351 ? -15.586 -31.047 -17.266 1 96.25 351 SER A O 1
ATOM 2699 N N . PRO A 1 352 ? -15.664 -32.469 -15.562 1 97.62 352 PRO A N 1
ATOM 2700 C CA . PRO A 1 352 ? -14.594 -31.781 -14.844 1 97.62 352 PRO A CA 1
ATOM 2701 C C . PRO A 1 352 ? -13.242 -31.875 -15.547 1 97.62 352 PRO A C 1
ATOM 2703 O O . PRO A 1 352 ? -12.93 -32.906 -16.141 1 97.62 352 PRO A O 1
ATOM 2706 N N . MET A 1 353 ? -12.57 -30.828 -15.539 1 97.12 353 MET A N 1
ATOM 2707 C CA . MET A 1 353 ? -11.188 -30.844 -16.016 1 97.12 353 MET A CA 1
ATOM 2708 C C . MET A 1 353 ? -10.234 -31.234 -14.891 1 97.12 353 MET A C 1
ATOM 2710 O O . MET A 1 353 ? -10.359 -30.75 -13.758 1 97.12 353 MET A O 1
ATOM 2714 N N . LYS A 1 354 ? -9.289 -32.156 -15.328 1 96.81 354 LYS A N 1
ATOM 2715 C CA . LYS A 1 354 ? -8.352 -32.656 -14.344 1 96.81 354 LYS A CA 1
ATOM 2716 C C . LYS A 1 354 ? -7.445 -31.562 -13.805 1 96.81 354 LYS A C 1
ATOM 2718 O O . LYS A 1 354 ? -6.695 -30.938 -14.562 1 96.81 354 LYS A O 1
ATOM 2723 N N . PRO A 1 355 ? -7.551 -31.297 -12.469 1 96.81 355 PRO A N 1
ATOM 2724 C CA . PRO A 1 355 ? -6.672 -30.266 -11.898 1 96.81 355 PRO A CA 1
ATOM 2725 C C . PRO A 1 355 ? -5.25 -30.766 -11.672 1 96.81 355 PRO A C 1
ATOM 2727 O O . PRO A 1 355 ? -5.055 -31.938 -11.32 1 96.81 355 PRO A O 1
ATOM 2730 N N . GLU A 1 356 ? -4.277 -29.891 -11.867 1 96.69 356 GLU A N 1
ATOM 2731 C CA . GLU A 1 356 ? -2.869 -30.25 -11.695 1 96.69 356 GLU A CA 1
ATOM 2732 C C . GLU A 1 356 ? -2.158 -29.234 -10.789 1 96.69 356 GLU A C 1
ATOM 2734 O O . GLU A 1 356 ? -0.979 -29.406 -10.477 1 96.69 356 GLU A O 1
ATOM 2739 N N . GLY A 1 357 ? -2.863 -28.312 -10.406 1 96.44 357 GLY A N 1
ATOM 2740 C CA . GLY A 1 357 ? -2.277 -27.312 -9.531 1 96.44 357 GLY A CA 1
ATOM 2741 C C . GLY A 1 357 ? -3.268 -26.25 -9.094 1 96.44 357 GLY A C 1
ATOM 2742 O O . GLY A 1 357 ? -4.363 -26.156 -9.656 1 96.44 357 GLY A O 1
ATOM 2743 N N . GLY A 1 358 ? -2.844 -25.344 -8.148 1 96.38 358 GLY A N 1
ATOM 2744 C CA . GLY A 1 358 ? -3.709 -24.312 -7.598 1 96.38 358 GLY A CA 1
ATOM 2745 C C . GLY A 1 358 ? -4.801 -24.875 -6.699 1 96.38 358 GLY A C 1
ATOM 2746 O O . GLY A 1 358 ? -4.652 -25.953 -6.125 1 96.38 358 GLY A O 1
ATOM 2747 N N . MET A 1 359 ? -5.859 -24.172 -6.527 1 97.06 359 MET A N 1
ATOM 2748 C CA . MET A 1 359 ? -6.867 -24.531 -5.531 1 97.06 359 MET A CA 1
ATOM 2749 C C . MET A 1 359 ? -8.242 -24.656 -6.172 1 97.06 359 MET A C 1
ATOM 2751 O O . MET A 1 359 ? -9.266 -24.625 -5.48 1 97.06 359 MET A O 1
ATOM 2755 N N . PHE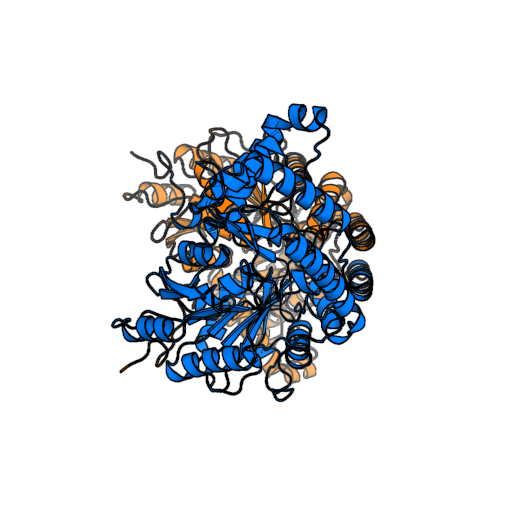 A 1 360 ? -8.227 -24.781 -7.57 1 98.06 360 PHE A N 1
ATOM 2756 C CA . PHE A 1 360 ? -9.523 -24.766 -8.242 1 98.06 360 PHE A CA 1
ATOM 2757 C C . PHE A 1 360 ? -9.602 -25.859 -9.289 1 98.06 360 PHE A C 1
ATOM 2759 O O . PHE A 1 360 ? -8.57 -26.375 -9.734 1 98.06 360 PHE A O 1
ATOM 2766 N N . MET A 1 361 ? -10.797 -26.25 -9.578 1 98.06 361 MET A N 1
ATOM 2767 C CA . MET A 1 361 ? -11.141 -27.156 -10.664 1 98.06 361 MET A CA 1
ATOM 2768 C C . MET A 1 361 ? -12.273 -26.578 -11.516 1 98.06 361 MET A C 1
ATOM 2770 O O . MET A 1 361 ? -13.258 -26.078 -10.984 1 98.06 361 MET A O 1
ATOM 2774 N N . SER A 1 362 ? -12.062 -26.594 -12.758 1 98.06 362 SER A N 1
ATOM 2775 C CA . SER A 1 362 ? -13.094 -26.219 -13.719 1 98.06 362 SER A CA 1
ATOM 2776 C C . SER A 1 362 ? -13.953 -27.422 -14.102 1 98.06 362 SER A C 1
ATOM 2778 O O . SER A 1 362 ? -13.43 -28.516 -14.297 1 98.06 362 SER A O 1
ATOM 2780 N N . VAL A 1 363 ? -15.211 -27.188 -14.156 1 97.81 363 VAL A N 1
ATOM 2781 C CA . VAL A 1 363 ? -16.156 -28.219 -14.578 1 97.81 363 VAL A CA 1
ATOM 2782 C C . VAL A 1 363 ? -16.953 -27.719 -15.773 1 97.81 363 VAL A C 1
ATOM 2784 O O . VAL A 1 363 ? -17.75 -26.781 -15.648 1 97.81 363 VAL A O 1
ATOM 2787 N N . LEU A 1 364 ? -16.781 -28.25 -16.875 1 96.44 364 LEU A N 1
ATOM 2788 C CA . LEU A 1 364 ? -17.531 -27.938 -18.078 1 96.44 364 LEU A CA 1
ATOM 2789 C C . LEU A 1 364 ? -18.906 -28.609 -18.031 1 96.44 364 LEU A C 1
ATOM 2791 O O . LEU A 1 364 ? -19.047 -29.734 -17.547 1 96.44 364 LEU A O 1
ATOM 2795 N N . LEU A 1 365 ? -19.812 -27.922 -18.516 1 95.94 365 LEU A N 1
ATOM 2796 C CA . LEU A 1 365 ? -21.172 -28.422 -18.578 1 95.94 365 LEU A CA 1
ATOM 2797 C C . LEU A 1 365 ? -21.469 -29.016 -19.953 1 95.94 365 LEU A C 1
ATOM 2799 O O . LEU A 1 365 ? -21.156 -28.406 -20.984 1 95.94 365 LEU A O 1
ATOM 2803 N N . LYS A 1 366 ? -21.906 -30.266 -19.875 1 93.19 366 LYS A N 1
ATOM 2804 C CA . LYS A 1 366 ? -22.422 -30.891 -21.078 1 93.19 366 LYS A CA 1
ATOM 2805 C C . LYS A 1 366 ? -23.906 -30.547 -21.281 1 93.19 366 LYS A C 1
ATOM 2807 O O . LYS A 1 366 ? -24.781 -31.281 -20.828 1 93.19 366 LYS A O 1
ATOM 2812 N N . GLY A 1 367 ? -24.016 -29.453 -21.906 1 87.69 367 GLY A N 1
ATOM 2813 C CA . GLY A 1 367 ? -25.359 -28.922 -22.062 1 87.69 367 GLY A CA 1
ATOM 2814 C C . GLY A 1 367 ? -26.344 -29.906 -22.656 1 87.69 367 GLY A C 1
ATOM 2815 O O . GLY A 1 367 ? -27.547 -29.844 -22.375 1 87.69 367 GLY A O 1
ATOM 2816 N N . GLU A 1 368 ? -26 -30.766 -23.438 1 87.25 368 GLU A N 1
ATOM 2817 C CA . GLU A 1 368 ? -26.891 -31.719 -24.078 1 87.25 368 GLU A CA 1
ATOM 2818 C C . GLU A 1 368 ? -27.422 -32.75 -23.078 1 87.25 368 GLU A C 1
ATOM 2820 O O . GLU A 1 368 ? -28.453 -33.375 -23.312 1 87.25 368 GLU A O 1
ATOM 2825 N N . ASP A 1 369 ? -26.719 -32.906 -22.062 1 90.31 369 ASP A N 1
ATOM 2826 C CA . ASP A 1 369 ? -27.109 -33.875 -21.078 1 90.31 369 ASP A CA 1
ATOM 2827 C C . ASP A 1 369 ? -27.953 -33.25 -19.984 1 90.31 369 ASP A C 1
ATOM 2829 O O . ASP A 1 369 ? -28.516 -33.969 -19.141 1 90.31 369 ASP A O 1
ATOM 2833 N N . LEU A 1 370 ? -28.062 -32.031 -20 1 90.81 370 LEU A N 1
ATOM 2834 C CA . LEU A 1 370 ? -28.781 -31.328 -18.953 1 90.81 370 LEU A CA 1
ATOM 2835 C C . LEU A 1 370 ? -30.031 -30.625 -19.516 1 90.81 370 LEU A C 1
ATOM 2837 O O . LEU A 1 370 ? -30.125 -30.391 -20.719 1 90.81 370 LEU A O 1
ATOM 2841 N N . ASP A 1 371 ? -31.062 -30.391 -18.469 1 88.69 371 ASP A N 1
ATOM 2842 C CA . ASP A 1 371 ? -32.281 -29.688 -18.859 1 88.69 371 ASP A CA 1
ATOM 2843 C C . ASP A 1 371 ? -31.953 -28.359 -19.531 1 88.69 371 ASP A C 1
ATOM 2845 O O . ASP A 1 371 ? -30.906 -27.766 -19.266 1 88.69 371 ASP A O 1
ATOM 2849 N N . ASP A 1 372 ? -33.062 -28.016 -20.125 1 80.06 372 ASP A N 1
ATOM 2850 C CA . ASP A 1 372 ? -32.969 -26.719 -20.797 1 80.06 372 ASP A CA 1
ATOM 2851 C C . ASP A 1 372 ? -32.812 -25.578 -19.781 1 80.06 372 ASP A C 1
ATOM 2853 O O . ASP A 1 372 ? -33.375 -25.641 -18.688 1 80.06 372 ASP A O 1
ATOM 2857 N N . GLY A 1 373 ? -31.797 -24.797 -19.781 1 82.88 373 GLY A N 1
ATOM 2858 C CA . GLY A 1 373 ? -31.578 -23.656 -18.922 1 82.88 373 GLY A CA 1
ATOM 2859 C C . GLY A 1 373 ? -30.359 -23.797 -18.031 1 82.88 373 GLY A C 1
ATOM 2860 O O . GLY A 1 373 ? -30.031 -22.891 -17.281 1 82.88 373 GLY A O 1
ATOM 2861 N N . LEU A 1 374 ? -29.984 -25.016 -18.109 1 87.56 374 LEU A N 1
ATOM 2862 C CA . LEU A 1 374 ? -28.797 -25.25 -17.297 1 87.56 374 LEU A CA 1
ATOM 2863 C C . LEU A 1 374 ? -27.547 -25.391 -18.172 1 87.56 374 LEU A C 1
ATOM 2865 O O . LEU A 1 374 ? -26.578 -26.031 -17.781 1 87.56 374 LEU A O 1
ATOM 2869 N N . SER A 1 375 ? -27.703 -24.734 -19.328 1 86 375 SER A N 1
ATOM 2870 C CA . SER A 1 375 ? -26.641 -24.938 -20.297 1 86 375 SER A CA 1
ATOM 2871 C C . SER A 1 375 ? -25.516 -23.938 -20.094 1 86 375 SER A C 1
ATOM 2873 O O . SER A 1 375 ? -24.438 -24.078 -20.672 1 86 375 SER A O 1
ATOM 2875 N N . ASP A 1 376 ? -25.781 -22.969 -19.25 1 91.19 376 ASP A N 1
ATOM 2876 C CA . ASP A 1 376 ? -24.688 -22.062 -18.953 1 91.19 376 ASP A CA 1
ATOM 2877 C C . ASP A 1 376 ? -24.375 -22.031 -17.453 1 91.19 376 ASP A C 1
ATOM 2879 O O . ASP A 1 376 ? -25.203 -22.453 -16.641 1 91.19 376 ASP A O 1
ATOM 2883 N N . GLY A 1 377 ? -23.062 -21.547 -17.188 1 95.06 377 GLY A N 1
ATOM 2884 C CA . GLY A 1 377 ? -22.547 -21.594 -15.828 1 95.06 377 GLY A CA 1
ATOM 2885 C C . GLY A 1 377 ? -23.359 -20.766 -14.844 1 95.06 377 GLY A C 1
ATOM 2886 O O . GLY A 1 377 ? -23.516 -21.141 -13.688 1 95.06 377 GLY A O 1
ATOM 2887 N N . VAL A 1 378 ? -23.922 -19.562 -15.266 1 94.88 378 VAL A N 1
ATOM 2888 C CA . VAL A 1 378 ? -24.688 -18.672 -14.383 1 94.88 378 VAL A CA 1
ATOM 2889 C C . VAL A 1 378 ? -26 -19.344 -13.977 1 94.88 378 VAL A C 1
ATOM 2891 O O . VAL A 1 378 ? -26.328 -19.391 -12.797 1 94.88 378 VAL A O 1
ATOM 2894 N N . SER A 1 379 ? -26.781 -19.844 -14.992 1 95.5 379 SER A N 1
ATOM 2895 C CA . SER A 1 379 ? -28.031 -20.547 -14.703 1 95.5 379 SER A CA 1
ATOM 2896 C C . SER A 1 379 ? -27.781 -21.781 -13.836 1 95.5 379 SER A C 1
ATOM 2898 O O . SER A 1 379 ? -28.516 -22.031 -12.883 1 95.5 379 SER A O 1
ATOM 2900 N N . PHE A 1 380 ? -26.781 -22.547 -14.18 1 96.69 380 PHE A N 1
ATOM 2901 C CA . PHE A 1 380 ? -26.469 -23.75 -13.414 1 96.69 380 PHE A CA 1
ATOM 2902 C C . PHE A 1 380 ? -26.156 -23.406 -11.961 1 96.69 380 PHE A C 1
ATOM 2904 O O . PHE A 1 380 ? -26.766 -23.953 -11.047 1 96.69 380 PHE A O 1
ATOM 2911 N N . ALA A 1 381 ? -25.219 -22.484 -11.758 1 97.25 381 ALA A N 1
ATOM 2912 C CA . ALA A 1 381 ? -24.797 -22.109 -10.406 1 97.25 381 ALA A CA 1
ATOM 2913 C C . ALA A 1 381 ? -25.969 -21.547 -9.609 1 97.25 381 ALA A C 1
ATOM 2915 O O . ALA A 1 381 ? -26.125 -21.844 -8.422 1 97.25 381 ALA A O 1
ATOM 2916 N N . SER A 1 382 ? -26.766 -20.656 -10.195 1 96.12 382 SER A N 1
ATOM 2917 C CA . SER A 1 382 ? -27.906 -20.062 -9.516 1 96.12 382 SER A CA 1
ATOM 2918 C C . SER A 1 382 ? -28.922 -21.125 -9.102 1 96.12 382 SER A C 1
ATOM 2920 O O . SER A 1 382 ? -29.422 -21.109 -7.977 1 96.12 382 SER A O 1
ATOM 2922 N N . LYS A 1 383 ? -29.328 -22.016 -9.992 1 96.69 383 LYS A N 1
ATOM 2923 C CA . LYS A 1 383 ? -30.312 -23.047 -9.68 1 96.69 383 LYS A CA 1
ATOM 2924 C C . LYS A 1 383 ? -29.766 -24.047 -8.664 1 96.69 383 LYS A C 1
ATOM 2926 O O . LYS A 1 383 ? -30.516 -24.531 -7.816 1 96.69 383 LYS A O 1
ATOM 2931 N N . LEU A 1 384 ? -28.484 -24.359 -8.828 1 97.88 384 LEU A N 1
ATOM 2932 C CA . LEU A 1 384 ? -27.859 -25.234 -7.828 1 97.88 384 LEU A CA 1
ATOM 2933 C C . LEU A 1 384 ? -27.938 -24.594 -6.445 1 97.88 384 LEU A C 1
ATOM 2935 O O . LEU A 1 384 ? -28.219 -25.266 -5.457 1 97.88 384 LEU A O 1
ATOM 2939 N N . ALA A 1 385 ? -27.594 -23.328 -6.352 1 97.56 385 ALA A N 1
ATOM 2940 C CA . ALA A 1 385 ? -27.719 -22.594 -5.086 1 97.56 385 ALA A CA 1
ATOM 2941 C C . ALA A 1 385 ? -29.156 -22.625 -4.586 1 97.56 385 ALA A C 1
ATOM 2943 O O . ALA A 1 385 ? -29.406 -22.859 -3.398 1 97.56 385 ALA A O 1
ATOM 2944 N N . LEU A 1 386 ? -30.062 -22.438 -5.488 1 96.31 386 LEU A N 1
ATOM 2945 C CA . LEU A 1 386 ? -31.469 -22.375 -5.133 1 96.31 386 LEU A CA 1
ATOM 2946 C C . LEU A 1 386 ? -31.953 -23.719 -4.594 1 96.31 386 LEU A C 1
ATOM 2948 O O . LEU A 1 386 ? -32.625 -23.781 -3.551 1 96.31 386 LEU A O 1
ATOM 2952 N N . GLU A 1 387 ? -31.641 -24.781 -5.195 1 97.12 387 GLU A N 1
ATOM 2953 C CA . GLU A 1 387 ? -32.25 -26.078 -4.883 1 97.12 387 GLU A CA 1
ATOM 2954 C C . GLU A 1 387 ? -31.438 -26.844 -3.846 1 97.12 387 GLU A C 1
ATOM 2956 O O . GLU A 1 387 ? -31.984 -27.609 -3.051 1 97.12 387 GLU A O 1
ATOM 2961 N N . GLU A 1 388 ? -30.172 -26.594 -3.916 1 97.69 388 GLU A N 1
ATOM 2962 C CA . GLU A 1 388 ? -29.344 -27.453 -3.09 1 97.69 388 GLU A CA 1
ATOM 2963 C C . GLU A 1 388 ? -28.5 -26.656 -2.109 1 97.69 388 GLU A C 1
ATOM 2965 O O . GLU A 1 388 ? -27.766 -27.219 -1.295 1 97.69 388 GLU A O 1
ATOM 2970 N N . ASN A 1 389 ? -28.578 -25.422 -2.164 1 98.31 389 ASN A N 1
ATOM 2971 C CA . ASN A 1 389 ? -27.812 -24.531 -1.303 1 98.31 389 ASN A CA 1
ATOM 2972 C C . ASN A 1 389 ? -26.312 -24.812 -1.371 1 98.31 389 ASN A C 1
ATOM 2974 O O . ASN A 1 389 ? -25.641 -24.859 -0.341 1 98.31 389 ASN A O 1
ATOM 2978 N N . VAL A 1 390 ? -25.844 -25.141 -2.498 1 98.31 390 VAL A N 1
ATOM 2979 C CA . VAL A 1 390 ? -24.422 -25.312 -2.826 1 98.31 390 VAL A CA 1
ATOM 2980 C C . VAL A 1 390 ? -23.984 -24.203 -3.783 1 98.31 390 VAL A C 1
ATOM 2982 O O . VAL A 1 390 ? -24.594 -24 -4.836 1 98.31 390 VAL A O 1
ATOM 2985 N N . HIS A 1 391 ? -22.984 -23.469 -3.299 1 97.94 391 HIS A N 1
ATOM 2986 C CA . HIS A 1 391 ? -22.469 -22.375 -4.121 1 97.94 391 HIS A CA 1
ATOM 2987 C C . HIS A 1 391 ? -21.234 -22.797 -4.891 1 97.94 391 HIS A C 1
ATOM 2989 O O . HIS A 1 391 ? -20.266 -23.281 -4.297 1 97.94 391 HIS A O 1
ATOM 2995 N N . VAL A 1 392 ? -21.25 -22.719 -6.234 1 97.75 392 VAL A N 1
ATOM 2996 C CA . VAL A 1 392 ? -20.109 -22.797 -7.141 1 97.75 392 VAL A CA 1
ATOM 2997 C C . VAL A 1 392 ? -20.031 -21.516 -7.984 1 97.75 392 VAL A C 1
ATOM 2999 O O . VAL A 1 392 ? -20.984 -20.75 -8.047 1 97.75 392 VAL A O 1
ATOM 3002 N N . PHE A 1 393 ? -18.953 -21.312 -8.508 1 96.19 393 PHE A N 1
ATOM 3003 C CA . PHE A 1 393 ? -18.797 -20.062 -9.258 1 96.19 393 PHE A CA 1
ATOM 3004 C C . PHE A 1 393 ? -18.969 -20.312 -10.75 1 96.19 393 PHE A C 1
ATOM 3006 O O . PHE A 1 393 ? -18.297 -21.172 -11.32 1 96.19 393 PHE A O 1
ATOM 3013 N N . PRO A 1 394 ? -19.875 -19.438 -11.414 1 95.81 394 PRO A N 1
ATOM 3014 C CA . PRO A 1 394 ? -20.047 -19.625 -12.859 1 95.81 394 PRO A CA 1
ATOM 3015 C C . PRO A 1 394 ? -18.797 -19.266 -13.656 1 95.81 394 PRO A C 1
ATOM 3017 O O . PRO A 1 394 ? -18.031 -18.391 -13.25 1 95.81 394 PRO A O 1
ATOM 3020 N N . GLY A 1 395 ? -18.578 -19.953 -14.742 1 96 395 GLY A N 1
ATOM 3021 C CA . GLY A 1 395 ? -17.391 -19.781 -15.562 1 96 395 GLY A CA 1
ATOM 3022 C C . GLY A 1 395 ? -17.438 -18.531 -16.422 1 96 395 GLY A C 1
ATOM 3023 O O . GLY A 1 395 ? -16.391 -18.062 -16.906 1 96 395 GLY A O 1
ATOM 3024 N N . GLU A 1 396 ? -18.656 -17.906 -16.547 1 93.25 396 GLU A N 1
ATOM 3025 C CA . GLU A 1 396 ? -18.859 -16.812 -17.484 1 93.25 396 GLU A CA 1
ATOM 3026 C C . GLU A 1 396 ? -18 -15.609 -17.125 1 93.25 396 GLU A C 1
ATOM 3028 O O . GLU A 1 396 ? -17.312 -15.031 -17.984 1 93.25 396 GLU A O 1
ATOM 3033 N N . PRO A 1 397 ? -17.797 -15.336 -15.812 1 93.25 397 PRO A N 1
ATOM 3034 C CA . PRO A 1 397 ? -16.953 -14.195 -15.469 1 93.25 397 PRO A CA 1
ATOM 3035 C C . PRO A 1 397 ? -15.469 -14.461 -15.773 1 93.25 397 PRO A C 1
ATOM 3037 O O . PRO A 1 397 ? -14.672 -13.523 -15.82 1 93.25 397 PRO A O 1
ATOM 3040 N N . PHE A 1 398 ? -15.039 -15.672 -15.938 1 95.69 398 PHE A N 1
ATOM 3041 C CA . PHE A 1 398 ? -13.68 -16.062 -16.281 1 95.69 398 PHE A CA 1
ATOM 3042 C C . PHE A 1 398 ? -13.508 -16.203 -17.781 1 95.69 398 PHE A C 1
ATOM 3044 O O . PHE A 1 398 ? -12.453 -16.625 -18.266 1 95.69 398 PHE A O 1
ATOM 3051 N N . HIS A 1 399 ? -14.562 -15.938 -18.578 1 96.19 399 HIS A N 1
ATOM 3052 C CA . HIS A 1 399 ? -14.617 -16.25 -20 1 96.19 399 HIS A CA 1
ATOM 3053 C C . HIS A 1 399 ? -14.422 -17.734 -20.25 1 96.19 399 HIS A C 1
ATOM 3055 O O . HIS A 1 399 ? -13.664 -18.141 -21.141 1 96.19 399 HIS A O 1
ATOM 3061 N N . MET A 1 400 ? -15.016 -18.469 -19.422 1 95.62 400 MET A N 1
ATOM 3062 C CA . MET A 1 400 ? -15.148 -19.922 -19.516 1 95.62 400 MET A CA 1
ATOM 3063 C C . MET A 1 400 ? -16.609 -20.344 -19.531 1 95.62 400 MET A C 1
ATOM 3065 O O . MET A 1 400 ? -17.125 -20.891 -18.562 1 95.62 400 MET A O 1
ATOM 3069 N N . PRO A 1 401 ? -17.297 -20 -20.734 1 93.81 401 PRO A N 1
ATOM 3070 C CA . PRO A 1 401 ? -18.75 -20.234 -20.766 1 93.81 401 PRO A CA 1
ATOM 3071 C C . PRO A 1 401 ? -19.109 -21.719 -20.625 1 93.81 401 PRO A C 1
ATOM 3073 O O . PRO A 1 401 ? -18.266 -22.578 -20.891 1 93.81 401 PRO A O 1
ATOM 3076 N N . CYS A 1 402 ? -20.297 -21.891 -20.172 1 95.44 402 CYS A N 1
ATOM 3077 C CA . CYS A 1 402 ? -20.844 -23.234 -20 1 95.44 402 CYS A CA 1
ATOM 3078 C C . CYS A 1 402 ? -19.969 -24.078 -19.078 1 95.44 402 CYS A C 1
ATOM 3080 O O . CYS A 1 402 ? -19.641 -25.219 -19.406 1 95.44 402 CYS A O 1
ATOM 3082 N N . ALA A 1 403 ? -19.688 -23.484 -18.031 1 96.94 403 ALA A N 1
ATOM 3083 C CA . ALA A 1 403 ? -18.844 -24.141 -17.031 1 96.94 403 ALA A CA 1
ATOM 3084 C C . ALA A 1 403 ? -19.031 -23.5 -15.648 1 96.94 403 ALA A C 1
ATOM 3086 O O . ALA A 1 403 ? -19.656 -22.453 -15.531 1 96.94 403 ALA A O 1
ATOM 3087 N N . PHE A 1 404 ? -18.562 -24.109 -14.625 1 97.44 404 PHE A N 1
ATOM 3088 C CA . PHE A 1 404 ? -18.406 -23.5 -13.312 1 97.44 404 PHE A CA 1
ATOM 3089 C C . PHE A 1 404 ? -17.078 -23.906 -12.688 1 97.44 404 PHE A C 1
ATOM 3091 O O . PHE A 1 404 ? -16.422 -24.828 -13.172 1 97.44 404 PHE A O 1
ATOM 3098 N N . ARG A 1 405 ? -16.688 -23.156 -11.789 1 97.31 405 ARG A N 1
ATOM 3099 C CA . ARG A 1 405 ? -15.461 -23.406 -11.023 1 97.31 405 ARG A CA 1
ATOM 3100 C C . ARG A 1 405 ? -15.781 -23.719 -9.562 1 97.31 405 ARG A C 1
ATOM 3102 O O . ARG A 1 405 ? -16.672 -23.094 -8.969 1 97.31 405 ARG A O 1
ATOM 3109 N N . LEU A 1 406 ? -15.125 -24.672 -8.992 1 97.81 406 LEU A N 1
ATOM 3110 C CA . LEU A 1 406 ? -15.258 -24.938 -7.562 1 97.81 406 LEU A CA 1
ATOM 3111 C C . LEU A 1 406 ? -13.891 -25.016 -6.891 1 97.81 406 LEU A C 1
ATOM 3113 O O . LEU A 1 406 ? -12.891 -25.344 -7.535 1 97.81 406 LEU A O 1
ATOM 3117 N N . THR A 1 407 ? -13.812 -24.625 -5.637 1 97.25 407 THR A N 1
ATOM 3118 C CA . THR A 1 407 ? -12.562 -24.641 -4.887 1 97.25 407 THR A CA 1
ATOM 3119 C C . THR A 1 407 ? -12.266 -26.047 -4.359 1 97.25 407 THR A C 1
ATOM 3121 O O . THR A 1 407 ? -13.18 -26.828 -4.094 1 97.25 407 THR A O 1
ATOM 3124 N N . LEU A 1 408 ? -10.922 -26.406 -4.266 1 97.81 408 LEU A N 1
ATOM 3125 C CA . LEU A 1 408 ? -10.43 -27.688 -3.762 1 97.81 408 LEU A CA 1
ATOM 3126 C C . LEU A 1 408 ? -9.922 -27.547 -2.33 1 97.81 408 LEU A C 1
ATOM 3128 O O . LEU A 1 408 ? -9.453 -28.531 -1.736 1 97.81 408 LEU A O 1
ATOM 3132 N N . SER A 1 409 ? -10.125 -26.375 -1.764 1 95.62 409 SER A N 1
ATOM 3133 C CA . SER A 1 409 ? -9.414 -26.062 -0.529 1 95.62 409 SER A CA 1
ATOM 3134 C C . SER A 1 409 ? -10.25 -26.406 0.696 1 95.62 409 SER A C 1
ATOM 3136 O O . SER A 1 409 ? -9.766 -26.344 1.828 1 95.62 409 SER A O 1
ATOM 3138 N N . ARG A 1 410 ? -11.555 -26.812 0.527 1 95.69 410 ARG A N 1
ATOM 3139 C CA . ARG A 1 410 ? -12.414 -27.156 1.653 1 95.69 410 ARG A CA 1
ATOM 3140 C C . ARG A 1 410 ? -12.07 -28.547 2.207 1 95.69 410 ARG A C 1
ATOM 3142 O O . ARG A 1 410 ? -11.453 -29.359 1.521 1 95.69 410 ARG A O 1
ATOM 3149 N N . PRO A 1 411 ? -12.492 -28.859 3.449 1 94.62 411 PRO A N 1
ATOM 3150 C CA . PRO A 1 411 ? -12.281 -30.219 3.955 1 94.62 411 PRO A CA 1
ATOM 3151 C C . PRO A 1 411 ? -13.047 -31.266 3.156 1 94.62 411 PRO A C 1
ATOM 3153 O O . PRO A 1 411 ? -14.117 -30.969 2.609 1 94.62 411 PRO A O 1
ATOM 3156 N N . LEU A 1 412 ? -12.383 -32.469 3.18 1 95.88 412 LEU A N 1
ATOM 3157 C CA . LEU A 1 412 ? -12.906 -33.562 2.359 1 95.88 412 LEU A CA 1
ATOM 3158 C C . LEU A 1 412 ? -14.375 -33.812 2.693 1 95.88 412 LEU A C 1
ATOM 3160 O O . LEU A 1 412 ? -15.195 -34 1.793 1 95.88 412 LEU A O 1
ATOM 3164 N N . PRO A 1 413 ? -14.82 -33.781 3.906 1 96.62 413 PRO A N 1
ATOM 3165 C CA . PRO A 1 413 ? -16.234 -34.031 4.18 1 96.62 413 PRO A CA 1
ATOM 3166 C C . PRO A 1 413 ? -17.172 -33 3.557 1 96.62 413 PRO A C 1
ATOM 3168 O O . PRO A 1 413 ? -18.281 -33.344 3.143 1 96.62 413 PRO A O 1
ATOM 3171 N N . ILE A 1 414 ? -16.734 -31.797 3.531 1 96.38 414 ILE A N 1
ATOM 3172 C CA . ILE A 1 414 ? -17.516 -30.75 2.889 1 96.38 414 ILE A CA 1
ATOM 3173 C C . ILE A 1 414 ? -17.594 -31 1.384 1 96.38 414 ILE A C 1
ATOM 3175 O O . ILE A 1 414 ? -18.656 -30.891 0.776 1 96.38 414 ILE A O 1
ATOM 3179 N N . ALA A 1 415 ? -16.469 -31.375 0.809 1 96.81 415 ALA A N 1
ATOM 3180 C CA . ALA A 1 415 ? -16.438 -31.703 -0.613 1 96.81 415 ALA A CA 1
ATOM 3181 C C . ALA A 1 415 ? -17.359 -32.875 -0.923 1 96.81 415 ALA A C 1
ATOM 3183 O O . ALA A 1 415 ? -18.078 -32.844 -1.92 1 96.81 415 ALA A O 1
ATOM 3184 N N . GLU A 1 416 ? -17.344 -33.875 -0.089 1 97.69 416 GLU A N 1
ATOM 3185 C CA . GLU A 1 416 ? -18.172 -35.062 -0.3 1 97.69 416 GLU A CA 1
ATOM 3186 C C . GLU A 1 416 ? -19.656 -34.719 -0.269 1 97.69 416 GLU A C 1
ATOM 3188 O O . GLU A 1 416 ? -20.422 -35.156 -1.139 1 97.69 416 GLU A O 1
ATOM 3193 N N . GLU A 1 417 ? -19.984 -33.906 0.722 1 98 417 GLU A N 1
ATOM 3194 C CA . GLU A 1 417 ? -21.375 -33.531 0.811 1 98 417 GLU A CA 1
ATOM 3195 C C . GLU A 1 417 ? -21.781 -32.625 -0.361 1 98 417 GLU A C 1
ATOM 3197 O O . GLU A 1 417 ? -22.875 -32.781 -0.919 1 98 417 GLU A O 1
ATOM 3202 N N . ALA A 1 418 ? -20.969 -31.781 -0.736 1 98.25 418 ALA A N 1
ATOM 3203 C CA . ALA A 1 418 ? -21.25 -30.922 -1.883 1 98.25 418 ALA A CA 1
ATOM 3204 C C . ALA A 1 418 ? -21.422 -31.75 -3.154 1 98.25 418 ALA A C 1
ATOM 3206 O O . ALA A 1 418 ? -22.359 -31.516 -3.934 1 98.25 418 ALA A O 1
ATOM 3207 N N . VAL A 1 419 ? -20.578 -32.719 -3.379 1 98.38 419 VAL A N 1
ATOM 3208 C CA . VAL A 1 419 ? -20.641 -33.562 -4.57 1 98.38 419 VAL A CA 1
ATOM 3209 C C . VAL A 1 419 ? -21.938 -34.375 -4.566 1 98.38 419 VAL A C 1
ATOM 3211 O O . VAL A 1 419 ? -22.578 -34.531 -5.605 1 98.38 419 VAL A O 1
ATOM 3214 N N . ARG A 1 420 ? -22.281 -34.812 -3.408 1 98.12 420 ARG A N 1
ATOM 3215 C CA . ARG A 1 420 ? -23.547 -35.562 -3.301 1 98.12 420 ARG A CA 1
ATOM 3216 C C . ARG A 1 420 ? -24.719 -34.688 -3.727 1 98.12 420 ARG A C 1
ATOM 3218 O O . ARG A 1 420 ? -25.594 -35.125 -4.477 1 98.12 420 ARG A O 1
ATOM 3225 N N . ARG A 1 421 ? -24.672 -33.562 -3.324 1 98.44 421 ARG A N 1
ATOM 3226 C CA . ARG A 1 421 ? -25.781 -32.656 -3.645 1 98.44 421 ARG A CA 1
ATOM 3227 C C . ARG A 1 421 ? -25.734 -32.219 -5.105 1 98.44 421 ARG A C 1
ATOM 3229 O O . ARG A 1 421 ? -26.766 -32.094 -5.754 1 98.44 421 ARG A O 1
ATOM 3236 N N . ILE A 1 422 ? -24.594 -32 -5.605 1 98.56 422 ILE A N 1
ATOM 3237 C CA . ILE A 1 422 ? -24.453 -31.688 -7.023 1 98.56 422 ILE A CA 1
ATOM 3238 C C . ILE A 1 422 ? -24.953 -32.844 -7.867 1 98.56 422 ILE A C 1
ATOM 3240 O O . ILE A 1 422 ? -25.641 -32.656 -8.867 1 98.56 422 ILE A O 1
ATOM 3244 N N . ARG A 1 423 ? -24.594 -34.031 -7.484 1 97.94 423 ARG A N 1
ATOM 3245 C CA . ARG A 1 423 ? -25.062 -35.219 -8.203 1 97.94 423 ARG A CA 1
ATOM 3246 C C . ARG A 1 423 ? -26.578 -35.281 -8.219 1 97.94 423 ARG A C 1
ATOM 3248 O O . ARG A 1 423 ? -27.188 -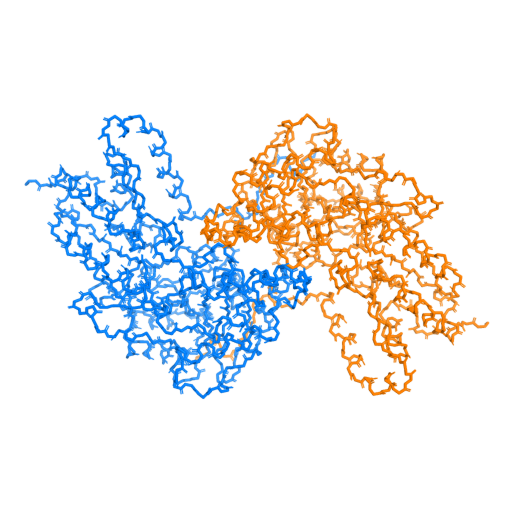35.469 -9.273 1 97.94 423 ARG A O 1
ATOM 3255 N N . ALA A 1 424 ? -27.125 -35.094 -7.062 1 97.12 424 ALA A N 1
ATOM 3256 C CA . ALA A 1 424 ? -28.578 -35.156 -6.98 1 97.12 424 ALA A CA 1
ATOM 3257 C C . ALA A 1 424 ? -29.219 -34.094 -7.875 1 97.12 424 ALA A C 1
ATOM 3259 O O . ALA A 1 424 ? -30.203 -34.375 -8.562 1 97.12 424 ALA A O 1
ATOM 3260 N N . PHE A 1 425 ? -28.656 -33.031 -7.84 1 97.5 425 PHE A N 1
ATOM 3261 C CA . PHE A 1 425 ? -29.141 -31.953 -8.672 1 97.5 425 PHE A CA 1
ATOM 3262 C C . PHE A 1 425 ? -29.062 -32.312 -10.148 1 97.5 425 PHE A C 1
ATOM 3264 O O . PHE A 1 425 ? -30.031 -32.156 -10.891 1 97.5 425 PHE A O 1
ATOM 3271 N N . CYS A 1 426 ? -27.922 -32.719 -10.555 1 97.06 426 CYS A N 1
ATOM 3272 C CA . CYS A 1 426 ? -27.734 -33.031 -11.969 1 97.06 426 CYS A CA 1
ATOM 3273 C C . CYS A 1 426 ? -28.609 -34.219 -12.391 1 97.06 426 CYS A C 1
ATOM 3275 O O . CYS A 1 426 ? -29.109 -34.25 -13.516 1 97.06 426 CYS A O 1
ATOM 3277 N N . GLU A 1 427 ? -28.766 -35.156 -11.531 1 95.38 427 GLU A N 1
ATOM 3278 C CA . GLU A 1 427 ? -29.625 -36.281 -11.859 1 95.38 427 GLU A CA 1
ATOM 3279 C C . GLU A 1 427 ? -31.078 -35.812 -12.023 1 95.38 427 GLU A C 1
ATOM 3281 O O . GLU A 1 427 ? -31.797 -36.344 -12.883 1 95.38 427 GLU A O 1
ATOM 3286 N N . ARG A 1 428 ? -31.312 -34.969 -11.211 1 94.81 428 ARG A N 1
ATOM 3287 C CA . ARG A 1 428 ? -32.656 -34.438 -11.312 1 94.81 428 ARG A CA 1
ATOM 3288 C C . ARG A 1 428 ? -32.875 -33.656 -12.602 1 94.81 428 ARG A C 1
ATOM 3290 O O . ARG A 1 428 ? -33.969 -33.594 -13.148 1 94.81 428 ARG A O 1
ATOM 3297 N N . HIS A 1 429 ? -31.875 -33.188 -12.977 1 95.62 429 HIS A N 1
ATOM 3298 C CA . HIS A 1 429 ? -32 -32.312 -14.133 1 95.62 429 HIS A CA 1
ATOM 3299 C C . HIS A 1 429 ? -31.328 -32.906 -15.359 1 95.62 429 HIS A C 1
ATOM 3301 O O . HIS A 1 429 ? -30.984 -32.188 -16.297 1 95.62 429 HIS A O 1
ATOM 3307 N N . CYS A 1 430 ? -31.203 -34.094 -15.344 1 91.06 430 CYS A N 1
ATOM 3308 C CA . CYS A 1 430 ? -30.609 -34.781 -16.484 1 91.06 430 CYS A CA 1
ATOM 3309 C C . CYS A 1 430 ? -31.656 -35.031 -17.562 1 91.06 430 CYS A C 1
ATOM 3311 O O . CYS A 1 430 ? -32.812 -35.344 -17.266 1 91.06 430 CYS A O 1
ATOM 3313 N N . ARG A 1 431 ? -31.297 -34.812 -18.734 1 84.25 431 ARG A N 1
ATOM 3314 C CA . ARG A 1 431 ? -32.188 -35.156 -19.828 1 84.25 431 ARG A CA 1
ATOM 3315 C C . ARG A 1 431 ? -32.281 -36.656 -20.078 1 84.25 431 ARG A C 1
ATOM 3317 O O . ARG A 1 431 ? -31.25 -37.344 -20 1 84.25 431 ARG A O 1
ATOM 3324 N N . ASN A 1 432 ? -33.344 -37.531 -19.531 1 61.84 432 ASN A N 1
ATOM 3325 C CA . ASN A 1 432 ? -33.625 -38.938 -19.797 1 61.84 432 ASN A CA 1
ATOM 3326 C C . ASN A 1 432 ? -33.438 -39.281 -21.266 1 61.84 432 ASN A C 1
ATOM 3328 O O . ASN A 1 432 ? -33.719 -38.469 -22.141 1 61.84 432 ASN A O 1
ATOM 3332 N N . MET B 1 1 ? 10.898 -4.766 -37.969 1 50.34 1 MET B N 1
ATOM 3333 C CA . MET B 1 1 ? 9.68 -4.129 -37.469 1 50.34 1 MET B CA 1
ATOM 3334 C C . MET B 1 1 ? 9.805 -3.816 -35.969 1 50.34 1 MET B C 1
ATOM 3336 O O . MET B 1 1 ? 10.266 -4.656 -35.188 1 50.34 1 MET B O 1
ATOM 3340 N N . ALA B 1 2 ? 9.609 -2.559 -35.688 1 61.75 2 ALA B N 1
ATOM 3341 C CA . ALA B 1 2 ? 9.75 -2.059 -34.312 1 61.75 2 ALA B CA 1
ATOM 3342 C C . ALA B 1 2 ? 8.766 -2.758 -33.375 1 61.75 2 ALA B C 1
ATOM 3344 O O . ALA B 1 2 ? 7.648 -3.096 -33.781 1 61.75 2 ALA B O 1
ATOM 3345 N N . ARG B 1 3 ? 9.227 -3.324 -32.281 1 71.31 3 ARG B N 1
ATOM 3346 C CA . ARG B 1 3 ? 8.422 -3.975 -31.266 1 71.31 3 ARG B CA 1
ATOM 3347 C C . ARG B 1 3 ? 8.188 -3.043 -30.078 1 71.31 3 ARG B C 1
ATOM 3349 O O . ARG B 1 3 ? 8.992 -2.145 -29.828 1 71.31 3 ARG B O 1
ATOM 3356 N N . THR B 1 4 ? 6.961 -3.115 -29.609 1 71.56 4 THR B N 1
ATOM 3357 C CA . THR B 1 4 ? 6.508 -2.189 -28.578 1 71.56 4 THR B CA 1
ATOM 3358 C C . THR B 1 4 ? 7.551 -2.059 -27.469 1 71.56 4 THR B C 1
ATOM 3360 O O . THR B 1 4 ? 7.715 -0.985 -26.891 1 71.56 4 THR B O 1
ATOM 3363 N N . TRP B 1 5 ? 8.352 -3.08 -27.266 1 81.25 5 TRP B N 1
ATOM 3364 C CA . TRP B 1 5 ? 9.234 -3.09 -26.109 1 81.25 5 TRP B CA 1
ATOM 3365 C C . TRP B 1 5 ? 10.664 -2.756 -26.5 1 81.25 5 TRP B C 1
ATOM 3367 O O . TRP B 1 5 ? 11.586 -2.852 -25.688 1 81.25 5 TRP B O 1
ATOM 3377 N N . ASP B 1 6 ? 10.961 -2.287 -27.797 1 76.94 6 ASP B N 1
ATOM 3378 C CA . ASP B 1 6 ? 12.289 -1.835 -28.203 1 76.94 6 ASP B CA 1
ATOM 3379 C C . ASP B 1 6 ? 12.664 -0.542 -27.484 1 76.94 6 ASP B C 1
ATOM 3381 O O . ASP B 1 6 ? 13.836 -0.327 -27.156 1 76.94 6 ASP B O 1
ATOM 3385 N N . ASN B 1 7 ? 11.711 0.357 -27.203 1 74.62 7 ASN B N 1
ATOM 3386 C CA . ASN B 1 7 ? 11.93 1.583 -26.438 1 74.62 7 ASN B CA 1
ATOM 3387 C C . ASN B 1 7 ? 10.945 1.709 -25.281 1 74.62 7 ASN B C 1
ATOM 3389 O O . ASN B 1 7 ? 10.102 2.609 -25.281 1 74.62 7 ASN B O 1
ATOM 3393 N N . VAL B 1 8 ? 11.117 0.87 -24.375 1 78.44 8 VAL B N 1
ATOM 3394 C CA . VAL B 1 8 ? 10.18 0.666 -23.281 1 78.44 8 VAL B CA 1
ATOM 3395 C C . VAL B 1 8 ? 10.102 1.934 -22.422 1 78.44 8 VAL B C 1
ATOM 3397 O O . VAL B 1 8 ? 11.125 2.453 -21.969 1 78.44 8 VAL B O 1
ATOM 3400 N N . LYS B 1 9 ? 8.961 2.645 -22.422 1 85.69 9 LYS B N 1
ATOM 3401 C CA . LYS B 1 9 ? 8.633 3.688 -21.453 1 85.69 9 LYS B CA 1
ATOM 3402 C C . LYS B 1 9 ? 7.461 3.27 -20.578 1 85.69 9 LYS B C 1
ATOM 3404 O O . LYS B 1 9 ? 6.457 2.744 -21.062 1 85.69 9 LYS B O 1
ATOM 3409 N N . PRO B 1 10 ? 7.602 3.523 -19.203 1 92.56 10 PRO B N 1
ATOM 3410 C CA . PRO B 1 10 ? 6.473 3.203 -18.328 1 92.56 10 PRO B CA 1
ATOM 3411 C C . PRO B 1 10 ? 5.289 4.148 -18.516 1 92.56 10 PRO B C 1
ATOM 3413 O O . PRO B 1 10 ? 5.426 5.191 -19.156 1 92.56 10 PRO B O 1
ATOM 3416 N N . SER B 1 11 ? 4.133 3.721 -18.062 1 95.12 11 SER B N 1
ATOM 3417 C CA . SER B 1 11 ? 2.939 4.555 -18.141 1 95.12 11 SER B CA 1
ATOM 3418 C C . SER B 1 11 ? 3.168 5.91 -17.484 1 95.12 11 SER B C 1
ATOM 3420 O O . SER B 1 11 ? 3.988 6.039 -16.578 1 95.12 11 SER B O 1
ATOM 3422 N N . GLU B 1 12 ? 2.447 6.93 -17.984 1 94.44 12 GLU B N 1
ATOM 3423 C CA . GLU B 1 12 ? 2.588 8.281 -17.453 1 94.44 12 GLU B CA 1
ATOM 3424 C C . GLU B 1 12 ? 2.285 8.32 -15.961 1 94.44 12 GLU B C 1
ATOM 3426 O O . GLU B 1 12 ? 2.984 8.992 -15.195 1 94.44 12 GLU B O 1
ATOM 3431 N N . ARG B 1 13 ? 1.322 7.594 -15.477 1 95 13 ARG B N 1
ATOM 3432 C CA . ARG B 1 13 ? 0.896 7.602 -14.078 1 95 13 ARG B CA 1
ATOM 3433 C C . ARG B 1 13 ? 2 7.082 -13.164 1 95 13 ARG B C 1
ATOM 3435 O O . ARG B 1 13 ? 2.016 7.379 -11.969 1 95 13 ARG B O 1
ATOM 3442 N N . SER B 1 14 ? 2.891 6.246 -13.734 1 95.38 14 SER B N 1
ATOM 3443 C CA . SER B 1 14 ? 3.914 5.605 -12.914 1 95.38 14 SER B CA 1
ATOM 3444 C C . SER B 1 14 ? 5.223 6.387 -12.953 1 95.38 14 SER B C 1
ATOM 3446 O O . SER B 1 14 ? 6.238 5.934 -12.422 1 95.38 14 SER B O 1
ATOM 3448 N N . GLN B 1 15 ? 5.273 7.578 -13.547 1 92.5 15 GLN B N 1
ATOM 3449 C CA . GLN B 1 15 ? 6.508 8.336 -13.711 1 92.5 15 GLN B CA 1
ATOM 3450 C C . GLN B 1 15 ? 6.609 9.453 -12.68 1 92.5 15 GLN B C 1
ATOM 3452 O O . GLN B 1 15 ? 7.621 10.156 -12.609 1 92.5 15 GLN B O 1
ATOM 3457 N N . PHE B 1 16 ? 5.598 9.484 -11.859 1 87.31 16 PHE B N 1
ATOM 3458 C CA . PHE B 1 16 ? 5.594 10.562 -10.875 1 87.31 16 PHE B CA 1
ATOM 3459 C C . PHE B 1 16 ? 6.207 10.086 -9.562 1 87.31 16 PHE B C 1
ATOM 3461 O O . PHE B 1 16 ? 5.613 9.266 -8.852 1 87.31 16 PHE B O 1
ATOM 3468 N N . PRO B 1 17 ? 7.434 10.648 -9.203 1 85.12 17 PRO B N 1
ATOM 3469 C CA . PRO B 1 17 ? 7.996 10.266 -7.91 1 85.12 17 PRO B CA 1
ATOM 3470 C C . PRO B 1 17 ? 7.332 10.984 -6.738 1 85.12 17 PRO B C 1
ATOM 3472 O O . PRO B 1 17 ? 6.867 12.117 -6.891 1 85.12 17 PRO B O 1
ATOM 3475 N N . HIS B 1 18 ? 7.254 10.32 -5.688 1 84.31 18 HIS B N 1
ATOM 3476 C CA . HIS B 1 18 ? 6.742 10.945 -4.477 1 84.31 18 HIS B CA 1
ATOM 3477 C C . HIS B 1 18 ? 7.672 12.062 -4 1 84.31 18 HIS B C 1
ATOM 3479 O O . HIS B 1 18 ? 8.844 11.812 -3.715 1 84.31 18 HIS B O 1
ATOM 3485 N N . PRO B 1 19 ? 7.168 13.289 -3.869 1 81.12 19 PRO B N 1
ATOM 3486 C CA . PRO B 1 19 ? 8.055 14.422 -3.592 1 81.12 19 PRO B CA 1
ATOM 3487 C C . PRO B 1 19 ? 8.742 14.312 -2.234 1 81.12 19 PRO B C 1
ATOM 3489 O O . PRO B 1 19 ? 9.93 14.625 -2.111 1 81.12 19 PRO B O 1
ATOM 3492 N N . LEU B 1 20 ? 8.055 13.828 -1.232 1 81.81 20 LEU B N 1
ATOM 3493 C CA . LEU B 1 20 ? 8.641 13.719 0.099 1 81.81 20 LEU B CA 1
ATOM 3494 C C . LEU B 1 20 ? 9.727 12.648 0.13 1 81.81 20 LEU B C 1
ATOM 3496 O O . LEU B 1 20 ? 10.789 12.852 0.73 1 81.81 20 LEU B O 1
ATOM 3500 N N . LEU B 1 21 ? 9.422 11.609 -0.55 1 79.94 21 LEU B N 1
ATOM 3501 C CA . LEU B 1 21 ? 10.406 10.531 -0.563 1 79.94 21 LEU B CA 1
ATOM 3502 C C . LEU B 1 21 ? 11.633 10.93 -1.374 1 79.94 21 LEU B C 1
ATOM 3504 O O . LEU B 1 21 ? 12.758 10.562 -1.024 1 79.94 21 LEU B O 1
ATOM 3508 N N . ALA B 1 22 ? 11.375 11.734 -2.385 1 82.12 22 ALA B N 1
ATOM 3509 C CA . ALA B 1 22 ? 12.492 12.195 -3.207 1 82.12 22 ALA B CA 1
ATOM 3510 C C . ALA B 1 22 ? 13.422 13.102 -2.408 1 82.12 22 ALA B C 1
ATOM 3512 O O . ALA B 1 22 ? 14.648 12.953 -2.473 1 82.12 22 ALA B O 1
ATOM 3513 N N . PHE B 1 23 ? 12.922 13.969 -1.688 1 86.44 23 PHE B N 1
ATOM 3514 C CA . PHE B 1 23 ? 13.781 14.852 -0.896 1 86.44 23 PHE B CA 1
ATOM 3515 C C . PHE B 1 23 ? 14.383 14.094 0.284 1 86.44 23 PHE B C 1
ATOM 3517 O O . PHE B 1 23 ? 15.523 14.344 0.67 1 86.44 23 PHE B O 1
ATOM 3524 N N . GLY B 1 24 ? 13.547 13.242 0.833 1 85.56 24 GLY B N 1
ATOM 3525 C CA . GLY B 1 24 ? 14.109 12.383 1.859 1 85.56 24 GLY B CA 1
ATOM 3526 C C . GLY B 1 24 ? 15.336 11.617 1.391 1 85.56 24 GLY B C 1
ATOM 3527 O O . GLY B 1 24 ? 16.312 11.484 2.131 1 85.56 24 GLY B O 1
ATOM 3528 N N . ALA B 1 25 ? 15.234 11.172 0.217 1 84 25 ALA B N 1
ATOM 3529 C CA . ALA B 1 25 ? 16.375 10.469 -0.363 1 84 25 ALA B CA 1
ATOM 3530 C C . ALA B 1 25 ? 17.578 11.398 -0.51 1 84 25 ALA B C 1
ATOM 3532 O O . ALA B 1 25 ? 18.719 11 -0.253 1 84 25 ALA B O 1
ATOM 3533 N N . LYS B 1 26 ? 17.328 12.609 -0.937 1 88.62 26 LYS B N 1
ATOM 3534 C CA . LYS B 1 26 ? 18.406 13.586 -1.065 1 88.62 26 LYS B CA 1
ATOM 3535 C C . LYS B 1 26 ? 19.062 13.859 0.283 1 88.62 26 LYS B C 1
ATOM 3537 O O . LYS B 1 26 ? 20.297 13.914 0.378 1 88.62 26 LYS B O 1
ATOM 3542 N N . LEU B 1 27 ? 18.266 14.055 1.307 1 92.12 27 LEU B N 1
ATOM 3543 C CA . LEU B 1 27 ? 18.797 14.266 2.645 1 92.12 27 LEU B CA 1
ATOM 3544 C C . LEU B 1 27 ? 19.625 13.055 3.088 1 92.12 27 LEU B C 1
ATOM 3546 O O . LEU B 1 27 ? 20.688 13.219 3.699 1 92.12 27 LEU B O 1
ATOM 3550 N N . GLY B 1 28 ? 19.047 11.938 2.752 1 87.75 28 GLY B N 1
ATOM 3551 C CA . GLY B 1 28 ? 19.797 10.727 3.049 1 87.75 28 GLY B CA 1
ATOM 3552 C C . GLY B 1 28 ? 21.141 10.672 2.355 1 87.75 28 GLY B C 1
ATOM 3553 O O . GLY B 1 28 ? 22.141 10.234 2.947 1 87.75 28 GLY B O 1
ATOM 3554 N N . GLN B 1 29 ? 21.172 11.078 1.173 1 91.5 29 GLN B N 1
ATOM 3555 C CA . GLN B 1 29 ? 22.422 11.109 0.432 1 91.5 29 GLN B CA 1
ATOM 3556 C C . GLN B 1 29 ? 23.422 12.086 1.064 1 91.5 29 GLN B C 1
ATOM 3558 O O . GLN B 1 29 ? 24.609 11.781 1.179 1 91.5 29 GLN B O 1
ATOM 3563 N N . ILE B 1 30 ? 22.953 13.18 1.459 1 94.31 30 ILE B N 1
ATOM 3564 C CA . ILE B 1 30 ? 23.812 14.164 2.104 1 94.31 30 ILE B CA 1
ATOM 3565 C C . ILE B 1 30 ? 24.406 13.578 3.381 1 94.31 30 ILE B C 1
ATOM 3567 O O . ILE B 1 30 ? 25.609 13.695 3.623 1 94.31 30 ILE B O 1
ATOM 3571 N N . ALA B 1 31 ? 23.562 12.992 4.059 1 91.19 31 ALA B N 1
ATOM 3572 C CA . ALA B 1 31 ? 24.016 12.391 5.305 1 91.19 31 ALA B CA 1
ATOM 3573 C C . ALA B 1 31 ? 25.031 11.281 5.039 1 91.19 31 ALA B C 1
ATOM 3575 O O . ALA B 1 31 ? 26.047 11.18 5.727 1 91.19 31 ALA B O 1
ATOM 3576 N N . ALA B 1 32 ? 24.703 10.516 4.094 1 91.62 32 ALA B N 1
ATOM 3577 C CA . ALA B 1 32 ? 25.594 9.406 3.777 1 91.62 32 ALA B CA 1
ATOM 3578 C C . ALA B 1 32 ? 26.953 9.906 3.281 1 91.62 32 ALA B C 1
ATOM 3580 O O . ALA B 1 32 ? 28 9.391 3.689 1 91.62 32 ALA B O 1
ATOM 3581 N N . PHE B 1 33 ? 26.906 10.859 2.465 1 93.62 33 PHE B N 1
ATOM 3582 C CA . PHE B 1 33 ? 28.125 11.391 1.88 1 93.62 33 PHE B CA 1
ATOM 3583 C C . PHE B 1 33 ? 28.984 12.078 2.941 1 93.62 33 PHE B C 1
ATOM 3585 O O . PHE B 1 33 ? 30.203 12.109 2.832 1 93.62 33 PHE B O 1
ATOM 3592 N N . ASN B 1 34 ? 28.406 12.562 3.934 1 96.06 34 ASN B N 1
ATOM 3593 C CA . ASN B 1 34 ? 29.141 13.344 4.926 1 96.06 34 ASN B CA 1
ATOM 3594 C C . ASN B 1 34 ? 29.219 12.617 6.266 1 96.06 34 ASN B C 1
ATOM 3596 O O . ASN B 1 34 ? 29.453 13.242 7.301 1 96.06 34 ASN B O 1
ATOM 3600 N N . LYS B 1 35 ? 28.969 11.406 6.219 1 94.75 35 LYS B N 1
ATOM 3601 C CA . LYS B 1 35 ? 28.891 10.594 7.43 1 94.75 35 LYS B CA 1
ATOM 3602 C C . LYS B 1 35 ? 30.172 10.727 8.258 1 94.75 35 LYS B C 1
ATOM 3604 O O . LYS B 1 35 ? 30.109 10.969 9.469 1 94.75 35 LYS B O 1
ATOM 3609 N N . GLU B 1 36 ? 31.344 10.625 7.598 1 95.06 36 GLU B N 1
ATOM 3610 C CA . GLU B 1 36 ? 32.625 10.688 8.32 1 95.06 36 GLU B CA 1
ATOM 3611 C C . GLU B 1 36 ? 32.812 12.055 8.961 1 95.06 36 GLU B C 1
ATOM 3613 O O . GLU B 1 36 ? 33.25 12.148 10.117 1 95.06 36 GLU B O 1
ATOM 3618 N N . LYS B 1 37 ? 32.5 12.93 8.211 1 96.75 37 LYS B N 1
ATOM 3619 C CA . LYS B 1 37 ? 32.656 14.289 8.734 1 96.75 37 LYS B CA 1
ATOM 3620 C C . LYS B 1 37 ? 31.734 14.516 9.93 1 96.75 37 LYS B C 1
ATOM 3622 O O . LYS B 1 37 ? 32.156 15.047 10.953 1 96.75 37 LYS B O 1
ATOM 3627 N N . HIS B 1 38 ? 30.531 14.18 9.852 1 96.62 38 HIS B N 1
ATOM 3628 C CA . HIS B 1 38 ? 29.578 14.367 10.938 1 96.62 38 HIS B CA 1
ATOM 3629 C C . HIS B 1 38 ? 29.969 13.555 12.164 1 96.62 38 HIS B C 1
ATOM 3631 O O . HIS B 1 38 ? 29.828 14.023 13.297 1 96.62 38 HIS B O 1
ATOM 3637 N N . GLU B 1 39 ? 30.453 12.438 11.898 1 95.06 39 GLU B N 1
ATOM 3638 C CA . GLU B 1 39 ? 30.938 11.625 13.008 1 95.06 39 GLU B CA 1
ATOM 3639 C C . GLU B 1 39 ? 32.125 12.289 13.711 1 95.06 39 GLU B C 1
ATOM 3641 O O . GLU B 1 39 ? 32.188 12.328 14.938 1 95.06 39 GLU B O 1
ATOM 3646 N N . ALA B 1 40 ? 33 12.742 12.969 1 97 40 ALA B N 1
ATOM 3647 C CA . ALA B 1 40 ? 34.188 13.414 13.531 1 97 40 ALA B CA 1
ATOM 3648 C C . ALA B 1 40 ? 33.781 14.641 14.336 1 97 40 ALA B C 1
ATOM 3650 O O . ALA B 1 40 ? 34.406 14.984 15.328 1 97 40 ALA B O 1
ATOM 3651 N N . GLU B 1 41 ? 32.75 15.211 14.031 1 96 41 GLU B N 1
ATOM 3652 C CA . GLU B 1 41 ? 32.281 16.422 14.695 1 96 41 GLU B CA 1
ATOM 3653 C C . GLU B 1 41 ? 31.281 16.109 15.812 1 96 41 GLU B C 1
ATOM 3655 O O . GLU B 1 41 ? 30.797 17.016 16.484 1 96 41 GLU B O 1
ATOM 3660 N N . GLY B 1 42 ? 31.031 14.898 15.945 1 95.5 42 GLY B N 1
ATOM 3661 C CA . GLY B 1 42 ? 30.109 14.477 16.984 1 95.5 42 GLY B CA 1
ATOM 3662 C C . GLY B 1 42 ? 28.672 14.898 16.734 1 95.5 42 GLY B C 1
ATOM 3663 O O . GLY B 1 42 ? 27.953 15.266 17.656 1 95.5 42 GLY B O 1
ATOM 3664 N N . LYS B 1 43 ? 28.359 14.797 15.477 1 96.69 43 LYS B N 1
ATOM 3665 C CA . LYS B 1 43 ? 27.016 15.211 15.078 1 96.69 43 LYS B CA 1
ATOM 3666 C C . LYS B 1 43 ? 26.234 14.039 14.484 1 96.69 43 LYS B C 1
ATOM 3668 O O . LYS B 1 43 ? 26.094 13.938 13.266 1 96.69 43 LYS B O 1
ATOM 3673 N N . PRO B 1 44 ? 25.797 13.227 15.406 1 94.44 44 PRO B N 1
ATOM 3674 C CA . PRO B 1 44 ? 24.938 12.164 14.891 1 94.44 44 PRO B CA 1
ATOM 3675 C C . PRO B 1 44 ? 23.672 12.711 14.219 1 94.44 44 PRO B C 1
ATOM 3677 O O . PRO B 1 44 ? 23.25 13.828 14.523 1 94.44 44 PRO B O 1
ATOM 3680 N N . LEU B 1 45 ? 23.203 11.82 13.289 1 93.94 45 LEU B N 1
ATOM 3681 C CA . LEU B 1 45 ? 22.047 12.25 12.523 1 93.94 45 LEU B CA 1
ATOM 3682 C C . LEU B 1 45 ? 20.828 12.422 13.43 1 93.94 45 LEU B C 1
ATOM 3684 O O . LEU B 1 45 ? 20.531 11.547 14.234 1 93.94 45 LEU B O 1
ATOM 3688 N N . LEU B 1 46 ? 20.281 13.555 13.414 1 96.06 46 LEU B N 1
ATOM 3689 C CA . LEU B 1 46 ? 18.984 13.852 14.008 1 96.06 46 LEU B CA 1
ATOM 3690 C C . LEU B 1 46 ? 17.969 14.258 12.945 1 96.06 46 LEU B C 1
ATOM 3692 O O . LEU B 1 46 ? 18.078 15.336 12.352 1 96.06 46 LEU B O 1
ATOM 3696 N N . SER B 1 47 ? 17.094 13.344 12.672 1 94.88 47 SER B N 1
ATOM 3697 C CA . SER B 1 47 ? 16.094 13.672 11.664 1 94.88 47 SER B CA 1
ATOM 3698 C C . SER B 1 47 ? 14.789 14.109 12.312 1 94.88 47 SER B C 1
ATOM 3700 O O . SER B 1 47 ? 14.211 13.375 13.117 1 94.88 47 SER B O 1
ATOM 3702 N N . LEU B 1 48 ? 14.359 15.312 11.984 1 96.75 48 LEU B N 1
ATOM 3703 C CA . LEU B 1 48 ? 13.047 15.844 12.328 1 96.75 48 LEU B CA 1
ATOM 3704 C C . LEU B 1 48 ? 12.164 15.961 11.094 1 96.75 48 LEU B C 1
ATOM 3706 O O . LEU B 1 48 ? 11.141 16.656 11.117 1 96.75 48 LEU B O 1
ATOM 3710 N N . ALA B 1 49 ? 12.609 15.266 10.016 1 91.75 49 ALA B N 1
ATOM 3711 C CA . ALA B 1 49 ? 11.945 15.43 8.727 1 91.75 49 ALA B CA 1
ATOM 3712 C C . ALA B 1 49 ? 10.719 14.523 8.617 1 91.75 49 ALA B C 1
ATOM 3714 O O . ALA B 1 49 ? 9.781 14.828 7.883 1 91.75 49 ALA B O 1
ATOM 3715 N N . VAL B 1 50 ? 10.664 13.422 9.25 1 85.75 50 VAL B N 1
ATOM 3716 C CA . VAL B 1 50 ? 9.602 12.438 9.07 1 85.75 50 VAL B CA 1
ATOM 3717 C C . VAL B 1 50 ? 8.766 12.352 10.344 1 85.75 50 VAL B C 1
ATOM 3719 O O . VAL B 1 50 ? 9.305 12.273 11.453 1 85.75 50 VAL B O 1
ATOM 3722 N N . GLY B 1 51 ? 7.461 12.336 10.109 1 88.56 51 GLY B N 1
ATOM 3723 C CA . GLY B 1 51 ? 6.527 12.227 11.219 1 88.56 51 GLY B CA 1
ATOM 3724 C C . GLY B 1 51 ? 6.051 10.805 11.461 1 88.56 51 GLY B C 1
ATOM 3725 O O . GLY B 1 51 ? 4.949 10.438 11.047 1 88.56 51 GLY B O 1
ATOM 3726 N N . ASP B 1 52 ? 6.867 10.023 12.094 1 89.94 52 ASP B N 1
ATOM 3727 C CA . ASP B 1 52 ? 6.555 8.656 12.5 1 89.94 52 ASP B CA 1
ATOM 3728 C C . ASP B 1 52 ? 6.445 8.547 14.023 1 89.94 52 ASP B C 1
ATOM 3730 O O . ASP B 1 52 ? 7.453 8.609 14.727 1 89.94 52 ASP B O 1
ATOM 3734 N N . PRO B 1 53 ? 5.234 8.352 14.555 1 91.06 53 PRO B N 1
ATOM 3735 C CA . PRO B 1 53 ? 5.066 8.305 16.016 1 91.06 53 PRO B CA 1
ATOM 3736 C C . PRO B 1 53 ? 5.684 7.055 16.641 1 91.06 53 PRO B C 1
ATOM 3738 O O . PRO B 1 53 ? 5.883 7 17.859 1 91.06 53 PRO B O 1
ATOM 3741 N N . ALA B 1 54 ? 6.016 6.141 15.867 1 89.69 54 ALA B N 1
ATOM 3742 C CA . ALA B 1 54 ? 6.504 4.871 16.391 1 89.69 54 ALA B CA 1
ATOM 3743 C C . ALA B 1 54 ? 8.031 4.809 16.359 1 89.69 54 ALA B C 1
ATOM 3745 O O . ALA B 1 54 ? 8.633 3.85 16.844 1 89.69 54 ALA B O 1
ATOM 3746 N N . LEU B 1 55 ? 8.625 5.781 15.82 1 87.81 55 LEU B N 1
ATOM 3747 C CA . LEU B 1 55 ? 10.047 5.727 15.492 1 87.81 55 LEU B CA 1
ATOM 3748 C C . LEU B 1 55 ? 10.883 5.48 16.75 1 87.81 55 LEU B C 1
ATOM 3750 O O . LEU B 1 55 ? 11.828 4.68 16.719 1 87.81 55 LEU B O 1
ATOM 3754 N N . ASP B 1 56 ? 10.562 6.188 17.859 1 92.12 56 ASP B N 1
ATOM 3755 C CA . ASP B 1 56 ? 11.43 6.168 19.031 1 92.12 56 ASP B CA 1
ATOM 3756 C C . ASP B 1 56 ? 10.805 5.359 20.156 1 92.12 56 ASP B C 1
ATOM 3758 O O . ASP B 1 56 ? 11.445 5.113 21.188 1 92.12 56 ASP B O 1
ATOM 3762 N N . GLY B 1 57 ? 9.617 4.953 20.016 1 90.81 57 GLY B N 1
ATOM 3763 C CA . GLY B 1 57 ? 8.938 4.199 21.047 1 90.81 57 GLY B CA 1
ATOM 3764 C C . GLY B 1 57 ? 8.305 5.082 22.109 1 90.81 57 GLY B C 1
ATOM 3765 O O . GLY B 1 57 ? 7.676 4.582 23.047 1 90.81 57 GLY B O 1
ATOM 3766 N N . ASN B 1 58 ? 8.438 6.398 22 1 92.12 58 ASN B N 1
ATOM 3767 C CA . ASN B 1 58 ? 7.922 7.316 23 1 92.12 58 ASN B CA 1
ATOM 3768 C C . ASN B 1 58 ? 6.422 7.543 22.844 1 92.12 58 ASN B C 1
ATOM 3770 O O . ASN B 1 58 ? 5.766 8.07 23.75 1 92.12 58 ASN B O 1
ATOM 3774 N N . ILE B 1 59 ? 5.855 7.152 21.781 1 91.81 59 ILE B N 1
ATOM 3775 C CA . ILE B 1 59 ? 4.418 7.16 21.547 1 91.81 59 ILE B CA 1
ATOM 3776 C C . ILE B 1 59 ? 3.961 5.773 21.094 1 91.81 59 ILE B C 1
ATOM 3778 O O . ILE B 1 59 ? 3.6 5.586 19.938 1 91.81 59 ILE B O 1
ATOM 3782 N N . PRO B 1 60 ? 4.004 4.852 22.016 1 91.75 60 PRO B N 1
ATOM 3783 C CA . PRO B 1 60 ? 3.693 3.459 21.688 1 91.75 60 PRO B CA 1
ATOM 3784 C C . PRO B 1 60 ? 2.201 3.223 21.469 1 91.75 60 PRO B C 1
ATOM 3786 O O . PRO B 1 60 ? 1.374 4.039 21.875 1 91.75 60 PRO B O 1
ATOM 3789 N N . PRO B 1 61 ? 1.878 2.127 20.703 1 92 61 PRO B N 1
ATOM 3790 C CA . PRO B 1 61 ? 0.466 1.747 20.625 1 92 61 PRO B CA 1
ATOM 3791 C C . PRO B 1 61 ? -0.121 1.385 21.984 1 92 61 PRO B C 1
ATOM 3793 O O . PRO B 1 61 ? 0.624 1.128 22.938 1 92 61 PRO B O 1
ATOM 3796 N N . PRO B 1 62 ? -1.542 1.451 22.062 1 93.06 62 PRO B N 1
ATOM 3797 C CA . PRO B 1 62 ? -2.17 0.962 23.281 1 93.06 62 PRO B CA 1
ATOM 3798 C C . PRO B 1 62 ? -1.827 -0.496 23.578 1 93.06 62 PRO B C 1
ATOM 3800 O O . PRO B 1 62 ? -1.833 -1.333 22.672 1 93.06 62 PRO B O 1
ATOM 3803 N N . LYS B 1 63 ? -1.472 -0.762 24.812 1 90.5 63 LYS B N 1
ATOM 3804 C CA . LYS B 1 63 ? -1.16 -2.129 25.234 1 90.5 63 LYS B CA 1
ATOM 3805 C C . LYS B 1 63 ? -2.312 -3.074 24.906 1 90.5 63 LYS B C 1
ATOM 3807 O O . LYS B 1 63 ? -2.09 -4.219 24.516 1 90.5 63 LYS B O 1
ATOM 3812 N N . ALA B 1 64 ? -3.535 -2.605 25.078 1 91.62 64 ALA B N 1
ATOM 3813 C CA . ALA B 1 64 ? -4.719 -3.406 24.781 1 91.62 64 ALA B CA 1
ATOM 3814 C C . ALA B 1 64 ? -4.691 -3.891 23.328 1 91.62 64 ALA B C 1
ATOM 3816 O O . ALA B 1 64 ? -5.098 -5.02 23.031 1 91.62 64 ALA B O 1
ATOM 3817 N N . LEU B 1 65 ? -4.23 -3.049 22.453 1 92.94 65 LEU B N 1
ATOM 3818 C CA . LEU B 1 65 ? -4.188 -3.412 21.031 1 92.94 65 LEU B CA 1
ATOM 3819 C C . LEU B 1 65 ? -3.168 -4.52 20.797 1 92.94 65 LEU B C 1
ATOM 3821 O O . LEU B 1 65 ? -3.473 -5.516 20.125 1 92.94 65 LEU B O 1
ATOM 3825 N N . THR B 1 66 ? -1.971 -4.422 21.344 1 91.56 66 THR B N 1
ATOM 3826 C CA . THR B 1 66 ? -0.938 -5.43 21.125 1 91.56 66 THR B CA 1
ATOM 3827 C C . THR B 1 66 ? -1.348 -6.758 21.75 1 91.56 66 THR B C 1
ATOM 3829 O O . THR B 1 66 ? -1.088 -7.824 21.188 1 91.56 66 THR B O 1
ATOM 3832 N N . ASP B 1 67 ? -2.033 -6.719 22.906 1 93.38 67 ASP B N 1
ATOM 3833 C CA . ASP B 1 67 ? -2.514 -7.926 23.562 1 93.38 67 ASP B CA 1
ATOM 3834 C C . ASP B 1 67 ? -3.562 -8.641 22.719 1 93.38 67 ASP B C 1
ATOM 3836 O O . ASP B 1 67 ? -3.523 -9.859 22.578 1 93.38 67 ASP B O 1
ATOM 3840 N N . VAL B 1 68 ? -4.449 -7.852 22.172 1 94 68 VAL B N 1
ATOM 3841 C CA . VAL B 1 68 ? -5.531 -8.43 21.375 1 94 68 VAL B CA 1
ATOM 3842 C C . VAL B 1 68 ? -4.973 -9.016 20.078 1 94 68 VAL B C 1
ATOM 3844 O O . VAL B 1 68 ? -5.402 -10.086 19.641 1 94 68 VAL B O 1
ATOM 3847 N N . ILE B 1 69 ? -4.027 -8.375 19.453 1 91.69 69 ILE B N 1
ATOM 3848 C CA . ILE B 1 69 ? -3.4 -8.891 18.25 1 91.69 69 ILE B CA 1
ATOM 3849 C C . ILE B 1 69 ? -2.736 -10.234 18.547 1 91.69 69 ILE B C 1
ATOM 3851 O O . ILE B 1 69 ? -2.836 -11.172 17.75 1 91.69 69 ILE B O 1
ATOM 3855 N N . ASP B 1 70 ? -2.064 -10.336 19.688 1 91.62 70 ASP B N 1
ATOM 3856 C CA . ASP B 1 70 ? -1.41 -11.586 20.062 1 91.62 70 ASP B CA 1
ATOM 3857 C C . ASP B 1 70 ? -2.418 -12.727 20.172 1 91.62 70 ASP B C 1
ATOM 3859 O O . ASP B 1 70 ? -2.176 -13.828 19.672 1 91.62 70 ASP B O 1
ATOM 3863 N N . VAL B 1 71 ? -3.52 -12.469 20.75 1 92.88 71 VAL B N 1
ATOM 3864 C CA . VAL B 1 71 ? -4.566 -13.469 20.922 1 92.88 71 VAL B CA 1
ATOM 3865 C C . VAL B 1 71 ? -5.109 -13.883 19.547 1 92.88 71 VAL B C 1
ATOM 3867 O O . VAL B 1 71 ? -5.254 -15.07 19.266 1 92.88 71 VAL B O 1
ATOM 3870 N N . ILE B 1 72 ? -5.352 -12.906 18.719 1 92.25 72 ILE B N 1
ATOM 3871 C CA . ILE B 1 72 ? -5.949 -13.148 17.406 1 92.25 72 ILE B CA 1
ATOM 3872 C C . ILE B 1 72 ? -5.004 -13.992 16.562 1 92.25 72 ILE B C 1
ATOM 3874 O O . ILE B 1 72 ? -5.434 -14.953 15.906 1 92.25 72 ILE B O 1
ATOM 3878 N N . VAL B 1 73 ? -3.771 -13.68 16.578 1 88.81 73 VAL B N 1
ATOM 3879 C CA . VAL B 1 73 ? -2.773 -14.398 15.797 1 88.81 73 VAL B CA 1
ATOM 3880 C C . VAL B 1 73 ? -2.645 -15.828 16.312 1 88.81 73 VAL B C 1
ATOM 3882 O O . VAL B 1 73 ? -2.588 -16.781 15.531 1 88.81 73 VAL B O 1
ATOM 3885 N N . THR B 1 74 ? -2.664 -16.016 17.578 1 87.38 74 THR B N 1
ATOM 3886 C CA . THR B 1 74 ? -2.52 -17.328 18.203 1 87.38 74 THR B CA 1
ATOM 3887 C C . THR B 1 74 ? -3.732 -18.203 17.906 1 87.38 74 THR B C 1
ATOM 3889 O O . THR B 1 74 ? -3.59 -19.406 17.641 1 87.38 74 THR B O 1
ATOM 3892 N N . GLU B 1 75 ? -4.93 -17.594 17.859 1 88.31 75 GLU B N 1
ATOM 3893 C CA . GLU B 1 75 ? -6.152 -18.344 17.609 1 88.31 75 GLU B CA 1
ATOM 3894 C C . GLU B 1 75 ? -6.234 -18.781 16.141 1 88.31 75 GLU B C 1
ATOM 3896 O O . GLU B 1 75 ? -6.828 -19.812 15.82 1 88.31 75 GLU B O 1
ATOM 3901 N N . GLY B 1 76 ? -5.66 -17.969 15.289 1 86 76 GLY B N 1
ATOM 3902 C CA . GLY B 1 76 ? -5.57 -18.312 13.883 1 86 76 GLY B CA 1
ATOM 3903 C C . GLY B 1 76 ? -6.914 -18.297 13.18 1 86 76 GLY B C 1
ATOM 3904 O O . GLY B 1 76 ? -7.098 -18.969 12.156 1 86 76 GLY B O 1
ATOM 3905 N N . LYS B 1 77 ? -7.922 -17.594 13.703 1 84.69 77 LYS B N 1
ATOM 3906 C CA . LYS B 1 77 ? -9.266 -17.609 13.133 1 84.69 77 LYS B CA 1
ATOM 3907 C C . LYS B 1 77 ? -9.516 -16.375 12.273 1 84.69 77 LYS B C 1
ATOM 3909 O O . LYS B 1 77 ? -10.57 -16.25 11.656 1 84.69 77 LYS B O 1
ATOM 3914 N N . SER B 1 78 ? -8.508 -15.469 12.219 1 86.06 78 SER B N 1
ATOM 3915 C CA . SER B 1 78 ? -8.688 -14.227 11.477 1 86.06 78 SER B CA 1
ATOM 3916 C C . SER B 1 78 ? -7.648 -14.086 10.367 1 86.06 78 SER B C 1
ATOM 3918 O O . SER B 1 78 ? -7.191 -12.984 10.07 1 86.06 78 SER B O 1
ATOM 3920 N N . ASN B 1 79 ? -7.27 -15.227 9.758 1 86.94 79 ASN B N 1
ATOM 3921 C CA . ASN B 1 79 ? -6.258 -15.188 8.703 1 86.94 79 ASN B CA 1
ATOM 3922 C C . ASN B 1 79 ? -6.895 -15.227 7.32 1 86.94 79 ASN B C 1
ATOM 3924 O O . ASN B 1 79 ? -6.199 -15.117 6.309 1 86.94 79 ASN B O 1
ATOM 3928 N N . GLY B 1 80 ? -8.148 -15.367 7.254 1 88.94 80 GLY B N 1
ATOM 3929 C CA . GLY B 1 80 ? -8.836 -15.484 5.977 1 88.94 80 GLY B CA 1
ATOM 3930 C C . GLY B 1 80 ? -9.188 -14.141 5.371 1 88.94 80 GLY B C 1
ATOM 3931 O O . GLY B 1 80 ? -8.93 -13.094 5.969 1 88.94 80 GLY B O 1
ATOM 3932 N N . TYR B 1 81 ? -9.672 -14.211 4.121 1 86.44 81 TYR B N 1
ATOM 3933 C CA . TYR B 1 81 ? -10.141 -13.008 3.449 1 86.44 81 TYR B CA 1
ATOM 3934 C C . TYR B 1 81 ? -11.297 -12.375 4.211 1 86.44 81 TYR B C 1
ATOM 3936 O O . TYR B 1 81 ? -12.086 -13.078 4.844 1 86.44 81 TYR B O 1
ATOM 3944 N N . SER B 1 82 ? -11.328 -11.07 4.199 1 87 82 SER B N 1
ATOM 3945 C CA . SER B 1 82 ? -12.469 -10.289 4.66 1 87 82 SER B CA 1
ATOM 3946 C C . SER B 1 82 ? -13.148 -9.562 3.504 1 87 82 SER B C 1
ATOM 3948 O O . SER B 1 82 ? -12.719 -9.68 2.354 1 87 82 SER B O 1
ATOM 3950 N N . LEU B 1 83 ? -14.297 -8.961 3.859 1 86.19 83 LEU B N 1
ATOM 3951 C CA . LEU B 1 83 ? -14.883 -8.078 2.857 1 86.19 83 LEU B CA 1
ATOM 3952 C C . LEU B 1 83 ? -13.891 -6.992 2.449 1 86.19 83 LEU B C 1
ATOM 3954 O O . LEU B 1 83 ? -13.133 -6.496 3.281 1 86.19 83 LEU B O 1
ATOM 3958 N N . SER B 1 84 ? -13.906 -6.66 1.186 1 86.31 84 SER B N 1
ATOM 3959 C CA . SER B 1 84 ? -12.945 -5.699 0.652 1 86.31 84 SER B CA 1
ATOM 3960 C C . SER B 1 84 ? -13.031 -4.367 1.386 1 86.31 84 SER B C 1
ATOM 3962 O O . SER B 1 84 ? -12.055 -3.627 1.463 1 86.31 84 SER B O 1
ATOM 3964 N N . HIS B 1 85 ? -14.211 -4.035 1.865 1 90.5 85 HIS B N 1
ATOM 3965 C CA . HIS B 1 85 ? -14.398 -2.766 2.557 1 90.5 85 HIS B CA 1
ATOM 3966 C C . HIS B 1 85 ? -14.352 -2.949 4.07 1 90.5 85 HIS B C 1
ATOM 3968 O O . HIS B 1 85 ? -14.609 -2.008 4.824 1 90.5 85 HIS B O 1
ATOM 3974 N N . GLY B 1 86 ? -13.984 -4.133 4.574 1 92.12 86 GLY B N 1
ATOM 3975 C CA . GLY B 1 86 ? -13.859 -4.414 5.996 1 92.12 86 GLY B CA 1
ATOM 3976 C C . GLY B 1 86 ? -15.031 -5.203 6.551 1 92.12 86 GLY B C 1
ATOM 3977 O O . GLY B 1 86 ? -16.141 -5.156 6.004 1 92.12 86 GLY B O 1
ATOM 3978 N N . THR B 1 87 ? -14.75 -5.961 7.66 1 92.31 87 THR B N 1
ATOM 3979 C CA . THR B 1 87 ? -15.82 -6.699 8.328 1 92.31 87 THR B CA 1
ATOM 3980 C C . THR B 1 87 ? -16.859 -5.742 8.898 1 92.31 87 THR B C 1
ATOM 3982 O O . THR B 1 87 ? -16.562 -4.578 9.164 1 92.31 87 THR B O 1
ATOM 3985 N N . VAL B 1 88 ? -18.062 -6.281 8.922 1 93.94 88 VAL B N 1
ATOM 3986 C CA . VAL B 1 88 ? -19.156 -5.48 9.461 1 93.94 88 VAL B CA 1
ATOM 3987 C C . VAL B 1 88 ? -18.781 -4.965 10.852 1 93.94 88 VAL B C 1
ATOM 3989 O O . VAL B 1 88 ? -18.984 -3.789 11.156 1 93.94 88 VAL B O 1
ATOM 3992 N N . ASP B 1 89 ? -18.125 -5.785 11.633 1 96.19 89 ASP B N 1
ATOM 3993 C CA . ASP B 1 89 ? -17.812 -5.449 13.016 1 96.19 89 ASP B CA 1
ATOM 3994 C C . ASP B 1 89 ? -16.812 -4.297 13.086 1 96.19 89 ASP B C 1
ATOM 3996 O O . ASP B 1 89 ? -16.984 -3.357 13.859 1 96.19 89 ASP B O 1
ATOM 4000 N N . VAL B 1 90 ? -15.75 -4.352 12.32 1 96.12 90 VAL B N 1
ATOM 4001 C CA . VAL B 1 90 ? -14.75 -3.291 12.391 1 96.12 90 VAL B CA 1
ATOM 4002 C C . VAL B 1 90 ? -15.336 -1.989 11.844 1 96.12 90 VAL B C 1
ATOM 4004 O O . VAL B 1 90 ? -15.039 -0.907 12.359 1 96.12 90 VAL B O 1
ATOM 4007 N N . ARG B 1 91 ? -16.172 -2.018 10.758 1 96.81 91 ARG B N 1
ATOM 4008 C CA . ARG B 1 91 ? -16.797 -0.82 10.219 1 96.81 91 ARG B CA 1
ATOM 4009 C C . ARG B 1 91 ? -17.734 -0.188 11.234 1 96.81 91 ARG B C 1
ATOM 4011 O O . ARG B 1 91 ? -17.797 1.037 11.359 1 96.81 91 ARG B O 1
ATOM 4018 N N . LYS B 1 92 ? -18.5 -1.062 11.945 1 97.31 92 LYS B N 1
ATOM 4019 C CA . LYS B 1 92 ? -19.344 -0.555 13.023 1 97.31 92 LYS B CA 1
ATOM 4020 C C . LYS B 1 92 ? -18.5 0.104 14.109 1 97.31 92 LYS B C 1
ATOM 4022 O O . LYS B 1 92 ? -18.844 1.185 14.594 1 97.31 92 LYS B O 1
ATOM 4027 N N . ALA B 1 93 ? -17.406 -0.557 14.516 1 97.44 93 ALA B N 1
ATOM 4028 C CA . ALA B 1 93 ? -16.531 -0.018 15.547 1 97.44 93 ALA B CA 1
ATOM 4029 C C . ALA B 1 93 ? -15.961 1.341 15.133 1 97.44 93 ALA B C 1
ATOM 4031 O O . ALA B 1 93 ? -15.852 2.25 15.961 1 97.44 93 ALA B O 1
ATOM 4032 N N . ILE B 1 94 ? -15.609 1.513 13.867 1 97.69 94 ILE B N 1
ATOM 4033 C CA . ILE B 1 94 ? -15.078 2.771 13.352 1 97.69 94 ILE B CA 1
ATOM 4034 C C . ILE B 1 94 ? -16.156 3.854 13.422 1 97.69 94 ILE B C 1
ATOM 4036 O O . ILE B 1 94 ? -15.883 4.98 13.852 1 97.69 94 ILE B O 1
ATOM 4040 N N . ALA B 1 95 ? -17.359 3.486 12.961 1 97.25 95 ALA B N 1
ATOM 4041 C CA . ALA B 1 95 ? -18.469 4.434 13.039 1 97.25 95 ALA B CA 1
ATOM 4042 C C . ALA B 1 95 ? -18.703 4.895 14.477 1 97.25 95 ALA B C 1
ATOM 4044 O O . ALA B 1 95 ? -18.781 6.094 14.742 1 97.25 95 ALA B O 1
ATOM 4045 N N . GLU B 1 96 ? -18.781 3.943 15.375 1 96.62 96 GLU B N 1
ATOM 4046 C CA . GLU B 1 96 ? -18.984 4.246 16.797 1 96.62 96 GLU B CA 1
ATOM 4047 C C . GLU B 1 96 ? -17.844 5.109 17.344 1 96.62 96 GLU B C 1
ATOM 4049 O O . GLU B 1 96 ? -18.094 6.078 18.062 1 96.62 96 GLU B O 1
ATOM 4054 N N . TYR B 1 97 ? -16.656 4.73 17.062 1 96.31 97 TYR B N 1
ATOM 4055 C CA . TYR B 1 97 ? -15.477 5.457 17.5 1 96.31 97 TYR B CA 1
ATOM 4056 C C . TYR B 1 97 ? -15.516 6.906 17.031 1 96.31 97 TYR B C 1
ATOM 4058 O O . TYR B 1 97 ? -15.258 7.824 17.812 1 96.31 97 TYR B O 1
ATOM 4066 N N . TRP B 1 98 ? -15.867 7.117 15.742 1 96.75 98 TRP B N 1
ATOM 4067 C CA . TRP B 1 98 ? -15.836 8.469 15.195 1 96.75 98 TRP B CA 1
ATOM 4068 C C . TRP B 1 98 ? -16.906 9.344 15.836 1 96.75 98 TRP B C 1
ATOM 4070 O O . TRP B 1 98 ? -16.656 10.492 16.188 1 96.75 98 TRP B O 1
ATOM 4080 N N . VAL B 1 99 ? -18.109 8.797 15.961 1 95.19 99 VAL B N 1
ATOM 4081 C CA . VAL B 1 99 ? -19.188 9.562 16.562 1 95.19 99 VAL B CA 1
ATOM 4082 C C . VAL B 1 99 ? -18.844 9.891 18.016 1 95.19 99 VAL B C 1
ATOM 4084 O O . VAL B 1 99 ? -18.984 11.031 18.453 1 95.19 99 VAL B O 1
ATOM 4087 N N . ARG B 1 100 ? -18.312 8.984 18.75 1 93.38 100 ARG B N 1
ATOM 4088 C CA . ARG B 1 100 ? -17.984 9.148 20.156 1 93.38 100 ARG B CA 1
ATOM 4089 C C . ARG B 1 100 ? -16.953 10.242 20.359 1 93.38 100 ARG B C 1
ATOM 4091 O O . ARG B 1 100 ? -17.109 11.109 21.219 1 93.38 100 ARG B O 1
ATOM 4098 N N . TRP B 1 101 ? -15.992 10.234 19.578 1 94 101 TRP B N 1
ATOM 4099 C CA . TRP B 1 101 ? -14.844 11.078 19.891 1 94 101 TRP B CA 1
ATOM 4100 C C . TRP B 1 101 ? -14.875 12.359 19.062 1 94 101 TRP B C 1
ATOM 4102 O O . TRP B 1 101 ? -14.367 13.398 19.5 1 94 101 TRP B O 1
ATOM 4112 N N . PHE B 1 102 ? -15.5 12.352 17.812 1 95.81 102 PHE B N 1
ATOM 4113 C CA . PHE B 1 102 ? -15.219 13.461 16.906 1 95.81 102 PHE B CA 1
ATOM 4114 C C . PHE B 1 102 ? -16.5 13.984 16.281 1 95.81 102 PHE B C 1
ATOM 4116 O O . PHE B 1 102 ? -16.484 14.984 15.562 1 95.81 102 PHE B O 1
ATOM 4123 N N . ALA B 1 103 ? -17.562 13.359 16.5 1 94.56 103 ALA B N 1
ATOM 4124 C CA . ALA B 1 103 ? -18.859 13.836 16.016 1 94.56 103 ALA B CA 1
ATOM 4125 C C . ALA B 1 103 ? -19.938 13.672 17.062 1 94.56 103 ALA B C 1
ATOM 4127 O O . ALA B 1 103 ? -21 13.117 16.781 1 94.56 103 ALA B O 1
ATOM 4128 N N . PRO B 1 104 ? -19.734 14.234 18.203 1 91.06 104 PRO B N 1
ATOM 4129 C CA . PRO B 1 104 ? -20.688 14.031 19.312 1 91.06 104 PRO B CA 1
ATOM 4130 C C . PRO B 1 104 ? -22.047 14.68 19.047 1 91.06 104 PRO B C 1
ATOM 4132 O O . PRO B 1 104 ? -23.031 14.328 19.688 1 91.06 104 PRO B O 1
ATOM 4135 N N . SER B 1 105 ? -22.109 15.609 18.188 1 91 105 SER B N 1
ATOM 4136 C CA . SER B 1 105 ? -23.375 16.266 17.906 1 91 105 SER B CA 1
ATOM 4137 C C . SER B 1 105 ? -24.266 15.406 17.016 1 91 105 SER B C 1
ATOM 4139 O O . SER B 1 105 ? -25.469 15.68 16.875 1 91 105 SER B O 1
ATOM 4141 N N . MET B 1 106 ? -23.641 14.406 16.516 1 89.06 106 MET B N 1
ATOM 4142 C CA . MET B 1 106 ? -24.422 13.5 15.664 1 89.06 106 MET B CA 1
ATOM 4143 C C . MET B 1 106 ? -25.188 12.5 16.516 1 89.06 106 MET B C 1
ATOM 4145 O O . MET B 1 106 ? -24.719 12.062 17.562 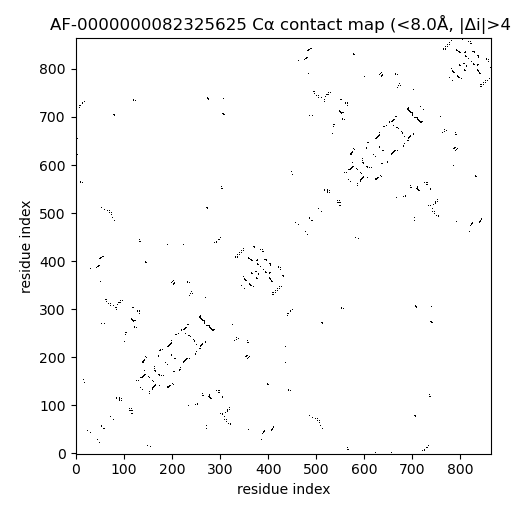1 89.06 106 MET B O 1
ATOM 4149 N N . PRO B 1 107 ? -26.453 12.227 15.945 1 83.88 107 PRO B N 1
ATOM 4150 C CA . PRO B 1 107 ? -27.094 11.078 16.594 1 83.88 107 PRO B CA 1
ATOM 4151 C C . PRO B 1 107 ? -26.281 9.797 16.453 1 83.88 107 PRO B C 1
ATOM 4153 O O . PRO B 1 107 ? -25.578 9.602 15.445 1 83.88 107 PRO B O 1
ATOM 4156 N N . GLY B 1 108 ? -26.109 9.117 17.453 1 74.5 108 GLY B N 1
ATOM 4157 C CA . GLY B 1 108 ? -25.281 7.922 17.516 1 74.5 108 GLY B CA 1
ATOM 4158 C C . GLY B 1 108 ? -25.422 7.027 16.297 1 74.5 108 GLY B C 1
ATOM 4159 O O . GLY B 1 108 ? -24.469 6.383 15.883 1 74.5 108 GLY B O 1
ATOM 4160 N N . SER B 1 109 ? -26.609 6.93 15.695 1 76.31 109 SER B N 1
ATOM 4161 C CA . SER B 1 109 ? -26.844 6.012 14.586 1 76.31 109 SER B CA 1
ATOM 4162 C C . SER B 1 109 ? -26.719 6.723 13.242 1 76.31 109 SER B C 1
ATOM 4164 O O . SER B 1 109 ? -27.062 6.156 12.203 1 76.31 109 SER B O 1
ATOM 4166 N N . ALA B 1 110 ? -26.156 7.934 13.305 1 81.81 110 ALA B N 1
ATOM 4167 C CA . ALA B 1 110 ? -26.125 8.719 12.07 1 81.81 110 ALA B CA 1
ATOM 4168 C C . ALA B 1 110 ? -25.078 8.164 11.102 1 81.81 110 ALA B C 1
ATOM 4170 O O . ALA B 1 110 ? -25.219 8.32 9.883 1 81.81 110 ALA B O 1
ATOM 4171 N N . ILE B 1 111 ? -24.109 7.566 11.664 1 91.88 111 ILE B N 1
ATOM 4172 C CA . ILE B 1 111 ? -23.109 6.867 10.859 1 91.88 111 ILE B CA 1
ATOM 4173 C C . ILE B 1 111 ? -23.141 5.375 11.172 1 91.88 111 ILE B C 1
ATOM 4175 O O . ILE B 1 111 ? -23.062 4.977 12.344 1 91.88 111 ILE B O 1
ATOM 4179 N N . SER B 1 112 ? -23.422 4.59 10.164 1 94.25 112 SER B N 1
ATOM 4180 C CA . SER B 1 112 ? -23.484 3.143 10.328 1 94.25 112 SER B CA 1
ATOM 4181 C C . SER B 1 112 ? -22.297 2.463 9.633 1 94.25 112 SER B C 1
ATOM 4183 O O . SER B 1 112 ? -21.469 3.129 9.016 1 94.25 112 SER B O 1
ATOM 4185 N N . GLU B 1 113 ? -22.234 1.174 9.828 1 94.88 113 GLU B N 1
ATOM 4186 C CA . GLU B 1 113 ? -21.203 0.389 9.172 1 94.88 113 GLU B CA 1
ATOM 4187 C C . GLU B 1 113 ? -21.266 0.544 7.652 1 94.88 113 GLU B C 1
ATOM 4189 O O . GLU B 1 113 ? -20.25 0.409 6.965 1 94.88 113 GLU B O 1
ATOM 4194 N N . ASN B 1 114 ? -22.438 0.857 7.062 1 94.75 114 ASN B N 1
ATOM 4195 C CA . ASN B 1 114 ? -22.609 1.015 5.621 1 94.75 114 ASN B CA 1
ATOM 4196 C C . ASN B 1 114 ? -21.984 2.312 5.121 1 94.75 114 ASN B C 1
ATOM 4198 O O . ASN B 1 114 ? -21.797 2.492 3.916 1 94.75 114 ASN B O 1
ATOM 4202 N N . ASP B 1 115 ? -21.625 3.211 6.074 1 97.31 115 ASP B N 1
ATOM 4203 C CA . ASP B 1 115 ? -21.016 4.492 5.727 1 97.31 115 ASP B CA 1
ATOM 4204 C C . ASP B 1 115 ? -19.5 4.438 5.879 1 97.31 115 ASP B C 1
ATOM 4206 O O . ASP B 1 115 ? -18.828 5.457 5.734 1 97.31 115 ASP B O 1
ATOM 4210 N N . VAL B 1 116 ? -19.047 3.264 6.188 1 97.38 116 VAL B N 1
ATOM 4211 C CA . VAL B 1 116 ? -17.625 3.156 6.5 1 97.38 116 VAL B CA 1
ATOM 4212 C C . VAL B 1 116 ? -16.969 2.17 5.543 1 97.38 116 VAL B C 1
ATOM 4214 O O . VAL B 1 116 ? -17.5 1.093 5.277 1 97.38 116 VAL B O 1
ATOM 4217 N N . VAL B 1 117 ? -15.836 2.586 4.961 1 96.44 117 VAL B N 1
ATOM 4218 C CA . VAL B 1 117 ? -14.953 1.734 4.16 1 96.44 117 VAL B CA 1
ATOM 4219 C C . VAL B 1 117 ? -13.547 1.756 4.742 1 96.44 117 VAL B C 1
ATOM 4221 O O . VAL B 1 117 ? -13 2.824 5.035 1 96.44 117 VAL B O 1
ATOM 4224 N N . ILE B 1 118 ? -12.961 0.603 4.957 1 94.38 118 ILE B N 1
ATOM 4225 C CA . ILE B 1 118 ? -11.602 0.565 5.473 1 94.38 118 ILE B CA 1
ATOM 4226 C C . ILE B 1 118 ? -10.609 0.701 4.316 1 94.38 118 ILE B C 1
ATOM 4228 O O . ILE B 1 118 ? -10.961 0.487 3.156 1 94.38 118 ILE B O 1
ATOM 4232 N N . SER B 1 119 ? -9.398 1.114 4.633 1 92.69 119 SER B N 1
ATOM 4233 C CA . SER B 1 119 ? -8.336 1.335 3.654 1 92.69 119 SER B CA 1
ATOM 4234 C C . SER B 1 119 ? -6.973 0.965 4.223 1 92.69 119 SER B C 1
ATOM 4236 O O . SER B 1 119 ? -6.832 0.77 5.434 1 92.69 119 SER B O 1
ATOM 4238 N N . CYS B 1 120 ? -5.93 0.773 3.338 1 90.25 120 CYS B N 1
ATOM 4239 C CA . CYS B 1 120 ? -4.543 0.548 3.738 1 90.25 120 CYS B CA 1
ATOM 4240 C C . CYS B 1 120 ? -3.873 1.855 4.137 1 90.25 120 CYS B C 1
ATOM 4242 O O . CYS B 1 120 ? -2.988 2.346 3.434 1 90.25 120 CYS B O 1
ATOM 4244 N N . GLY B 1 121 ? -4.285 2.34 5.285 1 91.31 121 GLY B N 1
ATOM 4245 C CA . GLY B 1 121 ? -3.859 3.654 5.734 1 91.31 121 GLY B CA 1
ATOM 4246 C C . GLY B 1 121 ? -4.652 4.785 5.113 1 91.31 121 GLY B C 1
ATOM 4247 O O . GLY B 1 121 ? -5.457 4.562 4.203 1 91.31 121 GLY B O 1
ATOM 4248 N N . CYS B 1 122 ? -4.406 5.973 5.633 1 93.69 122 CYS B N 1
ATOM 4249 C CA . CYS B 1 122 ? -5.117 7.16 5.176 1 93.69 122 CYS B CA 1
ATOM 4250 C C . CYS B 1 122 ? -4.766 7.48 3.725 1 93.69 122 CYS B C 1
ATOM 4252 O O . CYS B 1 122 ? -5.617 7.949 2.967 1 93.69 122 CYS B O 1
ATOM 4254 N N . SER B 1 123 ? -3.523 7.23 3.328 1 92.38 123 SER B N 1
ATOM 4255 C CA . SER B 1 123 ? -3.098 7.496 1.958 1 92.38 123 SER B CA 1
ATOM 4256 C C . SER B 1 123 ? -3.934 6.707 0.957 1 92.38 123 SER B C 1
ATOM 4258 O O . SER B 1 123 ? -4.348 7.242 -0.074 1 92.38 123 SER B O 1
ATOM 4260 N N . ASP B 1 124 ? -4.211 5.453 1.225 1 92.12 124 ASP B N 1
ATOM 4261 C CA . ASP B 1 124 ? -5.082 4.645 0.375 1 92.12 124 ASP B CA 1
ATOM 4262 C C . ASP B 1 124 ? -6.512 5.18 0.387 1 92.12 124 ASP B C 1
ATOM 4264 O O . ASP B 1 124 ? -7.176 5.215 -0.652 1 92.12 124 ASP B O 1
ATOM 4268 N N . GLY B 1 125 ? -7.035 5.543 1.593 1 95.31 125 GLY B N 1
ATOM 4269 C CA . GLY B 1 125 ? -8.359 6.137 1.682 1 95.31 125 GLY B CA 1
ATOM 4270 C C . GLY B 1 125 ? -8.516 7.371 0.813 1 95.31 125 GLY B C 1
ATOM 4271 O O . GLY B 1 125 ? -9.508 7.504 0.094 1 95.31 125 GLY B O 1
ATOM 4272 N N . LEU B 1 126 ? -7.535 8.242 0.873 1 96.81 126 LEU B N 1
ATOM 4273 C CA . LEU B 1 126 ? -7.559 9.453 0.057 1 96.81 126 LEU B CA 1
ATOM 4274 C C . LEU B 1 126 ? -7.523 9.109 -1.428 1 96.81 126 LEU B C 1
ATOM 4276 O O . LEU B 1 126 ? -8.219 9.734 -2.232 1 96.81 126 LEU B O 1
ATOM 4280 N N . SER B 1 127 ? -6.723 8.141 -1.733 1 94.94 127 SER B N 1
ATOM 4281 C CA . SER B 1 127 ? -6.656 7.695 -3.123 1 94.94 127 SER B CA 1
ATOM 4282 C C . SER B 1 127 ? -8.008 7.18 -3.604 1 94.94 127 SER B C 1
ATOM 4284 O O . SER B 1 127 ? -8.438 7.496 -4.715 1 94.94 127 SER B O 1
ATOM 4286 N N . MET B 1 128 ? -8.711 6.387 -2.809 1 95.5 128 MET B N 1
ATOM 4287 C CA . MET B 1 128 ? -10.016 5.844 -3.199 1 95.5 128 MET B CA 1
ATOM 4288 C C . MET B 1 128 ? -11.047 6.957 -3.346 1 95.5 128 MET B C 1
ATOM 4290 O O . MET B 1 128 ? -11.797 6.984 -4.32 1 95.5 128 MET B O 1
ATOM 4294 N N . VAL B 1 129 ? -11.047 7.887 -2.414 1 97.94 129 VAL B N 1
ATOM 4295 C CA . VAL B 1 129 ? -12.039 8.953 -2.465 1 97.94 129 VAL B CA 1
ATOM 4296 C C . VAL B 1 129 ? -11.789 9.844 -3.682 1 97.94 129 VAL B C 1
ATOM 4298 O O . VAL B 1 129 ? -12.703 10.094 -4.473 1 97.94 129 VAL B O 1
ATOM 4301 N N . LEU B 1 130 ? -10.562 10.281 -3.871 1 97.69 130 LEU B N 1
ATOM 4302 C CA . LEU B 1 130 ? -10.25 11.133 -5.016 1 97.69 130 LEU B CA 1
ATOM 4303 C C . LEU B 1 130 ? -10.453 10.375 -6.324 1 97.69 130 LEU B C 1
ATOM 4305 O O . LEU B 1 130 ? -10.938 10.945 -7.305 1 97.69 130 LEU B O 1
ATOM 4309 N N . GLY B 1 131 ? -10.078 9.102 -6.301 1 96.75 131 GLY B N 1
ATOM 4310 C CA . GLY B 1 131 ? -10.258 8.273 -7.484 1 96.75 131 GLY B CA 1
ATOM 4311 C C . GLY B 1 131 ? -11.711 8.086 -7.875 1 96.75 131 GLY B C 1
ATOM 4312 O O . GLY B 1 131 ? -12.023 7.875 -9.047 1 96.75 131 GLY B O 1
ATOM 4313 N N . ALA B 1 132 ? -12.586 8.117 -6.906 1 97.25 132 ALA B N 1
ATOM 4314 C CA . ALA B 1 132 ? -14.008 7.934 -7.172 1 97.25 132 ALA B CA 1
ATOM 4315 C C . ALA B 1 132 ? -14.688 9.258 -7.5 1 97.25 132 ALA B C 1
ATOM 4317 O O . ALA B 1 132 ? -15.531 9.328 -8.398 1 97.25 132 ALA B O 1
ATOM 4318 N N . VAL B 1 133 ? -14.281 10.352 -6.918 1 96.75 133 VAL B N 1
ATOM 4319 C CA . VAL B 1 133 ? -15.008 11.617 -6.988 1 96.75 133 VAL B CA 1
ATOM 4320 C C . VAL B 1 133 ? -14.664 12.336 -8.289 1 96.75 133 VAL B C 1
ATOM 4322 O O . VAL B 1 133 ? -15.469 13.117 -8.805 1 96.75 133 VAL B O 1
ATOM 4325 N N . ALA B 1 134 ? -13.469 12.102 -8.867 1 96.5 134 ALA B N 1
ATOM 4326 C CA . ALA B 1 134 ? -13.023 12.891 -10.008 1 96.5 134 ALA B CA 1
ATOM 4327 C C . ALA B 1 134 ? -12.43 12 -11.094 1 96.5 134 ALA B C 1
ATOM 4329 O O . ALA B 1 134 ? -11.727 11.031 -10.797 1 96.5 134 ALA B O 1
ATOM 4330 N N . GLY B 1 135 ? -12.805 12.258 -12.305 1 95.12 135 GLY B N 1
ATOM 4331 C CA . GLY B 1 135 ? -12.172 11.648 -13.461 1 95.12 135 GLY B CA 1
ATOM 4332 C C . GLY B 1 135 ? -11.039 12.492 -14.031 1 95.12 135 GLY B C 1
ATOM 4333 O O . GLY B 1 135 ? -10.75 13.578 -13.531 1 95.12 135 GLY B O 1
ATOM 4334 N N . ALA B 1 136 ? -10.281 11.922 -15.07 1 94.38 136 ALA B N 1
ATOM 4335 C CA . ALA B 1 136 ? -9.211 12.656 -15.742 1 94.38 136 ALA B CA 1
ATOM 4336 C C . ALA B 1 136 ? -9.703 14.016 -16.234 1 94.38 136 ALA B C 1
ATOM 4338 O O . ALA B 1 136 ? -10.75 14.109 -16.875 1 94.38 136 ALA B O 1
ATOM 4339 N N . GLY B 1 137 ? -8.961 15.094 -15.891 1 95.75 137 GLY B N 1
ATOM 4340 C CA . GLY B 1 137 ? -9.312 16.438 -16.328 1 95.75 137 GLY B CA 1
ATOM 4341 C C . GLY B 1 137 ? -10.188 17.172 -15.336 1 95.75 137 GLY B C 1
ATOM 4342 O O . GLY B 1 137 ? -10.328 18.391 -15.406 1 95.75 137 GLY B O 1
ATOM 4343 N N . ASP B 1 138 ? -10.867 16.406 -14.375 1 96.38 138 ASP B N 1
ATOM 4344 C CA . ASP B 1 138 ? -11.602 17.078 -13.305 1 96.38 138 ASP B CA 1
ATOM 4345 C C . ASP B 1 138 ? -10.648 17.781 -12.336 1 96.38 138 ASP B C 1
ATOM 4347 O O . ASP B 1 138 ? -9.43 17.609 -12.43 1 96.38 138 ASP B O 1
ATOM 4351 N N . ARG B 1 139 ? -11.234 18.656 -11.5 1 96.75 139 ARG B N 1
ATOM 4352 C CA . ARG B 1 139 ? -10.43 19.5 -10.625 1 96.75 139 ARG B CA 1
ATOM 4353 C C . ARG B 1 139 ? -10.773 19.25 -9.156 1 96.75 139 ARG B C 1
ATOM 4355 O O . ARG B 1 139 ? -11.922 18.953 -8.828 1 96.75 139 ARG B O 1
ATOM 4362 N N . ILE B 1 140 ? -9.836 19.328 -8.297 1 97.94 140 ILE B N 1
ATOM 4363 C CA . ILE B 1 140 ? -9.992 19.234 -6.852 1 97.94 140 ILE B CA 1
ATOM 4364 C C . ILE B 1 140 ? -9.344 20.453 -6.188 1 97.94 140 ILE B C 1
ATOM 4366 O O . ILE B 1 140 ? -8.219 20.828 -6.531 1 97.94 140 ILE B O 1
ATOM 4370 N N . LEU B 1 141 ? -10.156 21.156 -5.34 1 98.31 141 LEU B N 1
ATOM 4371 C CA . LEU B 1 141 ? -9.602 22.234 -4.527 1 98.31 141 LEU B CA 1
ATOM 4372 C C . LEU B 1 141 ? -8.695 21.672 -3.432 1 98.31 141 LEU B C 1
ATOM 4374 O O . LEU B 1 141 ? -9.125 20.828 -2.639 1 98.31 141 LEU B O 1
ATOM 4378 N N . ILE B 1 142 ? -7.43 22.141 -3.334 1 98.56 142 ILE B N 1
ATOM 4379 C CA . ILE B 1 142 ? -6.418 21.672 -2.391 1 98.56 142 ILE B CA 1
ATOM 4380 C C . ILE B 1 142 ? -5.812 22.859 -1.649 1 98.56 142 ILE B C 1
ATOM 4382 O O . ILE B 1 142 ? -5.508 23.891 -2.26 1 98.56 142 ILE B O 1
ATOM 4386 N N . PRO B 1 143 ? -5.723 22.703 -0.353 1 98.44 143 PRO B N 1
ATOM 4387 C CA . PRO B 1 143 ? -5.125 23.812 0.398 1 98.44 143 PRO B CA 1
ATOM 4388 C C . PRO B 1 143 ? -3.66 24.047 0.039 1 98.44 143 PRO B C 1
ATOM 4390 O O . PRO B 1 143 ? -2.973 23.109 -0.398 1 98.44 143 PRO B O 1
ATOM 4393 N N . GLU B 1 144 ? -3.266 25.219 0.155 1 97.75 144 GLU B N 1
ATOM 4394 C CA . GLU B 1 144 ? -1.868 25.641 0.07 1 97.75 144 GLU B CA 1
ATOM 4395 C C . GLU B 1 144 ? -1.439 26.391 1.327 1 97.75 144 GLU B C 1
ATOM 4397 O O . GLU B 1 144 ? -1.969 27.453 1.626 1 97.75 144 GLU B O 1
ATOM 4402 N N . PRO B 1 145 ? -0.45 25.828 2.105 1 97.38 145 PRO B N 1
ATOM 4403 C CA . PRO B 1 145 ? 0.335 24.609 1.874 1 97.38 145 PRO B CA 1
ATOM 4404 C C . PRO B 1 145 ? -0.489 23.328 2.039 1 97.38 145 PRO B C 1
ATOM 4406 O O . PRO B 1 145 ? -1.616 23.375 2.537 1 97.38 145 PRO B O 1
ATOM 4409 N N . PHE B 1 146 ? -0.023 22.281 1.457 1 96.19 146 PHE B N 1
ATOM 4410 C CA . PHE B 1 146 ? -0.73 21.016 1.511 1 96.19 146 PHE B CA 1
ATOM 4411 C C . PHE B 1 146 ? 0.244 19.859 1.74 1 96.19 146 PHE B C 1
ATOM 4413 O O . PHE B 1 146 ? 1.457 20.031 1.605 1 96.19 146 PHE B O 1
ATOM 4420 N N . PHE B 1 147 ? -0.227 18.719 2.184 1 94.19 147 PHE B N 1
ATOM 4421 C CA . PHE B 1 147 ? 0.525 17.469 2.223 1 94.19 147 PHE B CA 1
ATOM 4422 C C . PHE B 1 147 ? 0.707 16.906 0.818 1 94.19 147 PHE B C 1
ATOM 4424 O O . PHE B 1 147 ? -0.263 16.766 0.069 1 94.19 147 PHE B O 1
ATOM 4431 N N . SER B 1 148 ? 1.909 16.531 0.436 1 91.31 148 SER B N 1
ATOM 4432 C CA . SER B 1 148 ? 2.326 16.297 -0.941 1 91.31 148 SER B CA 1
ATOM 4433 C C . SER B 1 148 ? 1.604 15.086 -1.532 1 91.31 148 SER B C 1
ATOM 4435 O O . SER B 1 148 ? 1.537 14.938 -2.754 1 91.31 148 SER B O 1
ATOM 4437 N N . GLN B 1 149 ? 1.039 14.234 -0.729 1 91.44 149 GLN B N 1
ATOM 4438 C CA . GLN B 1 149 ? 0.293 13.07 -1.194 1 91.44 149 GLN B CA 1
ATOM 4439 C C . GLN B 1 149 ? -0.908 13.484 -2.039 1 91.44 149 GLN B C 1
ATOM 4441 O O . GLN B 1 149 ? -1.322 12.758 -2.941 1 91.44 149 GLN B O 1
ATOM 4446 N N . TYR B 1 150 ? -1.522 14.641 -1.78 1 95.81 150 TYR B N 1
ATOM 4447 C CA . TYR B 1 150 ? -2.676 15.102 -2.543 1 95.81 150 TYR B CA 1
ATOM 4448 C C . TYR B 1 150 ? -2.311 15.32 -4.008 1 95.81 150 TYR B C 1
ATOM 4450 O O . TYR B 1 150 ? -3.016 14.852 -4.902 1 95.81 150 TYR B O 1
ATOM 4458 N N . ASP B 1 151 ? -1.173 16 -4.117 1 92.75 151 ASP B N 1
ATOM 4459 C CA . ASP B 1 151 ? -0.692 16.281 -5.469 1 92.75 151 ASP B CA 1
ATOM 4460 C C . ASP B 1 151 ? -0.303 14.984 -6.184 1 92.75 151 ASP B C 1
ATOM 4462 O O . ASP B 1 151 ? -0.519 14.844 -7.391 1 92.75 151 ASP B O 1
ATOM 4466 N N . MET B 1 152 ? 0.248 14.078 -5.508 1 92.12 152 MET B N 1
ATOM 4467 C CA . MET B 1 152 ? 0.609 12.781 -6.074 1 92.12 152 MET B CA 1
ATOM 4468 C C . MET B 1 152 ? -0.628 12.039 -6.566 1 92.12 152 MET B C 1
ATOM 4470 O O . MET B 1 152 ? -0.619 11.461 -7.652 1 92.12 152 MET B O 1
ATOM 4474 N N . ASN B 1 153 ? -1.746 12.008 -5.742 1 94.69 153 ASN B N 1
ATOM 4475 C CA . ASN B 1 153 ? -2.992 11.375 -6.164 1 94.69 153 ASN B CA 1
ATOM 4476 C C . ASN B 1 153 ? -3.574 12.055 -7.402 1 94.69 153 ASN B C 1
ATOM 4478 O O . ASN B 1 153 ? -4.086 11.383 -8.297 1 94.69 153 ASN B O 1
ATOM 4482 N N . CYS B 1 154 ? -3.451 13.438 -7.438 1 95.94 154 CYS B N 1
ATOM 4483 C CA . CYS B 1 154 ? -3.938 14.164 -8.602 1 95.94 154 CYS B CA 1
ATOM 4484 C C . CYS B 1 154 ? -3.18 13.75 -9.859 1 95.94 154 CYS B C 1
ATOM 4486 O O . CYS B 1 154 ? -3.789 13.477 -10.898 1 95.94 154 CYS B O 1
ATOM 4488 N N . ALA B 1 155 ? -1.856 13.688 -9.719 1 94.19 155 ALA B N 1
ATOM 4489 C CA . ALA B 1 155 ? -1.032 13.281 -10.852 1 94.19 155 ALA B CA 1
ATOM 4490 C C . ALA B 1 155 ? -1.344 11.852 -11.281 1 94.19 155 ALA B C 1
ATOM 4492 O O . ALA B 1 155 ? -1.448 11.562 -12.477 1 94.19 155 ALA B O 1
ATOM 4493 N N . TYR B 1 156 ? -1.556 10.938 -10.336 1 94.44 156 TYR B N 1
ATOM 4494 C CA . TYR B 1 156 ? -1.839 9.531 -10.594 1 94.44 156 TYR B CA 1
ATOM 4495 C C . TYR B 1 156 ? -3.133 9.367 -11.383 1 94.44 156 TYR B C 1
ATOM 4497 O O . TYR B 1 156 ? -3.219 8.523 -12.281 1 94.44 156 TYR B O 1
ATOM 4505 N N . PHE B 1 157 ? -4.129 10.18 -11.133 1 96.25 157 PHE B N 1
ATOM 4506 C CA . PHE B 1 157 ? -5.453 10.023 -11.719 1 96.25 157 PHE B CA 1
ATOM 4507 C C . PHE B 1 157 ? -5.676 11.039 -12.836 1 96.25 157 PHE B C 1
ATOM 4509 O O . PHE B 1 157 ? -6.75 11.086 -13.438 1 96.25 157 PHE B O 1
ATOM 4516 N N . ASN B 1 158 ? -4.594 11.898 -13.141 1 96.44 158 ASN B N 1
ATOM 4517 C CA . ASN B 1 158 ? -4.707 12.977 -14.117 1 96.44 158 ASN B CA 1
ATOM 4518 C C . ASN B 1 158 ? -5.805 13.969 -13.734 1 96.44 158 ASN B C 1
ATOM 4520 O O . ASN B 1 158 ? -6.598 14.383 -14.578 1 96.44 158 ASN B O 1
ATOM 4524 N N . ILE B 1 159 ? -5.922 14.25 -12.398 1 97.31 159 ILE B N 1
ATOM 4525 C CA . ILE B 1 159 ? -6.785 15.281 -11.836 1 97.31 159 ILE B CA 1
ATOM 4526 C C . ILE B 1 159 ? -6.016 16.594 -11.711 1 97.31 159 ILE B C 1
ATOM 4528 O O . ILE B 1 159 ? -4.82 16.594 -11.391 1 97.31 159 ILE B O 1
ATOM 4532 N N . ASP B 1 160 ? -6.672 17.672 -12.016 1 97.69 160 ASP B N 1
ATOM 4533 C CA . ASP B 1 160 ? -6.031 18.984 -11.945 1 97.69 160 ASP B CA 1
ATOM 4534 C C . ASP B 1 160 ? -6.227 19.625 -10.578 1 97.69 160 ASP B C 1
ATOM 4536 O O . ASP B 1 160 ? -7.348 19.969 -10.203 1 97.69 160 ASP B O 1
ATOM 4540 N N . PRO B 1 161 ? -5.188 19.781 -9.82 1 97.75 161 PRO B N 1
ATOM 4541 C CA . PRO B 1 161 ? -5.34 20.469 -8.539 1 97.75 161 PRO B CA 1
ATOM 4542 C C . PRO B 1 161 ? -5.57 21.969 -8.703 1 97.75 161 PRO B C 1
ATOM 4544 O O . PRO B 1 161 ? -4.969 22.594 -9.578 1 97.75 161 PRO B O 1
ATOM 4547 N N . VAL B 1 162 ? -6.516 22.547 -8.047 1 98.19 162 VAL B N 1
ATOM 4548 C CA . VAL B 1 162 ? -6.754 23.984 -7.883 1 98.19 162 VAL B CA 1
ATOM 4549 C C . VAL B 1 162 ? -6.441 24.406 -6.449 1 98.19 162 VAL B C 1
ATOM 4551 O O . VAL B 1 162 ? -7.16 24.031 -5.516 1 98.19 162 VAL B O 1
ATOM 4554 N N . TYR B 1 163 ? -5.371 25.219 -6.285 1 98 163 TYR B N 1
ATOM 4555 C CA . TYR B 1 163 ? -4.875 25.516 -4.945 1 98 163 TYR B CA 1
ATOM 4556 C C . TYR B 1 163 ? -5.59 26.734 -4.363 1 98 163 TYR B C 1
ATOM 4558 O O . TYR B 1 163 ? -5.855 27.703 -5.074 1 98 163 TYR B O 1
ATOM 4566 N N . TYR B 1 164 ? -5.957 26.641 -3.104 1 98.44 164 TYR B N 1
ATOM 4567 C CA . TYR B 1 164 ? -6.48 27.781 -2.359 1 98.44 164 TYR B CA 1
ATOM 4568 C C . TYR B 1 164 ? -5.605 28.094 -1.149 1 98.44 164 TYR B C 1
ATOM 4570 O O . TYR B 1 164 ? -5.039 27.172 -0.537 1 98.44 164 TYR B O 1
ATOM 4578 N N . PRO B 1 165 ? -5.539 29.281 -0.785 1 98.19 165 PRO B N 1
ATOM 4579 C CA . PRO B 1 165 ? -4.562 29.672 0.236 1 98.19 165 PRO B CA 1
ATOM 4580 C C . PRO B 1 165 ? -5.09 29.484 1.657 1 98.19 165 PRO B C 1
ATOM 4582 O O . PRO B 1 165 ? -6.27 29.719 1.919 1 98.19 165 PRO B O 1
ATOM 4585 N N . CYS B 1 166 ? -4.266 28.953 2.518 1 97.88 166 CYS B N 1
ATOM 4586 C CA . CYS B 1 166 ? -4.352 29.062 3.969 1 97.88 166 CYS B CA 1
ATOM 4587 C C . CYS B 1 166 ? -3.402 30.125 4.492 1 97.88 166 CYS B C 1
ATOM 4589 O O . CYS B 1 166 ? -2.209 30.109 4.18 1 97.88 166 CYS B O 1
ATOM 4591 N N . LEU B 1 167 ? -3.994 31.031 5.273 1 96.75 167 LEU B N 1
ATOM 4592 C CA . LEU B 1 167 ? -3.305 32.281 5.57 1 96.75 167 LEU B CA 1
ATOM 4593 C C . LEU B 1 167 ? -2.477 32.156 6.844 1 96.75 167 LEU B C 1
ATOM 4595 O O . LEU B 1 167 ? -3.027 32.031 7.938 1 96.75 167 LEU B O 1
ATOM 4599 N N . ALA B 1 168 ? -1.169 32.281 6.746 1 94.31 168 ALA B N 1
ATOM 4600 C CA . ALA B 1 168 ? -0.256 32.188 7.883 1 94.31 168 ALA B CA 1
ATOM 4601 C C . ALA B 1 168 ? -0.583 33.25 8.938 1 94.31 168 ALA B C 1
ATOM 4603 O O . ALA B 1 168 ? -0.494 33 10.133 1 94.31 168 ALA B O 1
ATOM 4604 N N . GLU B 1 169 ? -0.922 34.469 8.477 1 93.62 169 GLU B N 1
ATOM 4605 C CA . GLU B 1 169 ? -1.19 35.594 9.391 1 93.62 169 GLU B CA 1
ATOM 4606 C C . GLU B 1 169 ? -2.463 35.344 10.195 1 93.62 169 GLU B C 1
ATOM 4608 O O . GLU B 1 169 ? -2.717 36.031 11.188 1 93.62 169 GLU B O 1
ATOM 4613 N N . ARG B 1 170 ? -3.156 34.375 9.844 1 95.75 170 ARG B N 1
ATOM 4614 C CA . ARG B 1 170 ? -4.367 34 10.57 1 95.75 170 ARG B CA 1
ATOM 4615 C C . ARG B 1 170 ? -4.301 32.562 11.023 1 95.75 170 ARG B C 1
ATOM 4617 O O . ARG B 1 170 ? -5.297 31.828 10.953 1 95.75 170 ARG B O 1
ATOM 4624 N N . HIS B 1 171 ? -3.127 32.125 11.273 1 94 171 HIS B N 1
ATOM 4625 C CA . HIS B 1 171 ? -2.844 30.797 11.789 1 94 171 HIS B CA 1
ATOM 4626 C C . HIS B 1 171 ? -3.316 29.719 10.812 1 94 171 HIS B C 1
ATOM 4628 O O . HIS B 1 171 ? -3.936 28.734 11.227 1 94 171 HIS B O 1
ATOM 4634 N N . TRP B 1 172 ? -3.203 29.984 9.609 1 97.06 172 TRP B N 1
ATOM 4635 C CA . TRP B 1 172 ? -3.375 29.062 8.484 1 97.06 172 TRP B CA 1
ATOM 4636 C C . TRP B 1 172 ? -4.852 28.766 8.25 1 97.06 172 TRP B C 1
ATOM 4638 O O . TRP B 1 172 ? -5.199 27.688 7.742 1 97.06 172 TRP B O 1
ATOM 4648 N N . GLU B 1 173 ? -5.801 29.625 8.625 1 97.44 173 GLU B N 1
ATOM 4649 C CA . GLU B 1 173 ? -7.199 29.5 8.234 1 97.44 173 GLU B CA 1
ATOM 4650 C C . GLU B 1 173 ? -7.348 29.5 6.715 1 97.44 173 GLU B C 1
ATOM 4652 O O . GLU B 1 173 ? -6.555 30.141 6.012 1 97.44 173 GLU B O 1
ATOM 4657 N N . VAL B 1 174 ? -8.328 28.906 6.305 1 98.38 174 VAL B N 1
ATOM 4658 C CA . VAL B 1 174 ? -8.695 28.922 4.891 1 98.38 174 VAL B CA 1
ATOM 4659 C C . VAL B 1 174 ? -9.172 30.328 4.5 1 98.38 174 VAL B C 1
ATOM 4661 O O . VAL B 1 174 ? -9.938 30.953 5.234 1 98.38 174 VAL B O 1
ATOM 4664 N N . ASP B 1 175 ? -8.602 30.812 3.445 1 98.44 175 ASP B N 1
ATOM 4665 C CA . ASP B 1 175 ? -9.164 32.031 2.869 1 98.44 175 ASP B CA 1
ATOM 4666 C C . ASP B 1 175 ? -10.469 31.734 2.123 1 98.44 175 ASP B C 1
ATOM 4668 O O . ASP B 1 175 ? -10.445 31.406 0.934 1 98.44 175 ASP B O 1
ATOM 4672 N N . LEU B 1 176 ? -11.547 31.891 2.771 1 97.75 176 LEU B N 1
ATOM 4673 C CA . LEU B 1 176 ? -12.859 31.5 2.26 1 97.75 176 LEU B CA 1
ATOM 4674 C C . LEU B 1 176 ? -13.258 32.375 1.079 1 97.75 176 LEU B C 1
ATOM 4676 O O . LEU B 1 176 ? -13.984 31.938 0.189 1 97.75 176 LEU B O 1
ATOM 4680 N N . ASP B 1 177 ? -12.82 33.625 1.104 1 97.88 177 ASP B N 1
ATOM 4681 C CA . ASP B 1 177 ? -13.133 34.5 -0.013 1 97.88 177 ASP B CA 1
ATOM 4682 C C . ASP B 1 177 ? -12.469 34 -1.3 1 97.88 177 ASP B C 1
ATOM 4684 O O . ASP B 1 177 ? -13.117 33.906 -2.342 1 97.88 177 ASP B O 1
ATOM 4688 N N . VAL B 1 178 ? -11.266 33.688 -1.159 1 98.19 178 VAL B N 1
ATOM 4689 C CA . VAL B 1 178 ? -10.547 33.188 -2.328 1 98.19 178 VAL B CA 1
ATOM 4690 C C . VAL B 1 178 ? -11.133 31.859 -2.758 1 98.19 178 VAL B C 1
ATOM 4692 O O . VAL B 1 178 ? -11.289 31.594 -3.951 1 98.19 178 VAL B O 1
ATOM 4695 N N . LEU B 1 179 ? -11.383 31.094 -1.777 1 97.56 179 LEU B N 1
ATOM 4696 C CA . LEU B 1 179 ? -12.016 29.797 -2.045 1 97.56 179 LEU B CA 1
ATOM 4697 C C . LEU B 1 179 ? -13.305 29.984 -2.832 1 97.56 179 LEU B C 1
ATOM 4699 O O . LEU B 1 179 ? -13.539 29.281 -3.822 1 97.56 179 LEU B O 1
ATOM 4703 N N . ARG B 1 180 ? -14.133 30.859 -2.49 1 96.25 180 ARG B N 1
ATOM 4704 C CA . ARG B 1 180 ? -15.383 31.141 -3.182 1 96.25 180 ARG B CA 1
ATOM 4705 C C . ARG B 1 180 ? -15.117 31.625 -4.609 1 96.25 180 ARG B C 1
ATOM 4707 O O . ARG B 1 180 ? -15.781 31.156 -5.547 1 96.25 180 ARG B O 1
ATOM 4714 N N . GLU B 1 181 ? -14.203 32.469 -4.754 1 97.38 181 GLU B N 1
ATOM 4715 C CA . GLU B 1 181 ? -13.867 32.969 -6.074 1 97.38 181 GLU B CA 1
ATOM 4716 C C . GLU B 1 181 ? -13.43 31.859 -7.016 1 97.38 181 GLU B C 1
ATOM 4718 O O . GLU B 1 181 ? -13.82 31.844 -8.188 1 97.38 181 GLU B O 1
ATOM 4723 N N . LEU B 1 182 ? -12.625 31 -6.5 1 97.19 182 LEU B N 1
ATOM 4724 C CA . LEU B 1 182 ? -12.148 29.891 -7.305 1 97.19 182 LEU B CA 1
ATOM 4725 C C . LEU B 1 182 ? -13.32 29.031 -7.797 1 97.19 182 LEU B C 1
ATOM 4727 O O . LEU B 1 182 ? -13.344 28.625 -8.953 1 97.19 182 LEU B O 1
ATOM 4731 N N . VAL B 1 183 ? -14.281 28.766 -6.941 1 95 183 VAL B N 1
ATOM 4732 C CA . VAL B 1 183 ? -15.438 27.938 -7.289 1 95 183 VAL B CA 1
ATOM 4733 C C . VAL B 1 183 ? -16.328 28.688 -8.281 1 95 183 VAL B C 1
ATOM 4735 O O . VAL B 1 183 ? -16.797 28.109 -9.258 1 95 183 VAL B O 1
ATOM 4738 N N . GLU B 1 184 ? -16.516 29.969 -8.031 1 93.06 184 GLU B N 1
ATOM 4739 C CA . GLU B 1 184 ? -17.375 30.766 -8.898 1 93.06 184 GLU B CA 1
ATOM 4740 C C . GLU B 1 184 ? -16.766 30.922 -10.289 1 93.06 184 GLU B C 1
ATOM 4742 O O . GLU B 1 184 ? -17.484 31.047 -11.273 1 93.06 184 GLU B O 1
ATOM 4747 N N . ARG B 1 185 ? -15.484 30.859 -10.32 1 94.38 185 ARG B N 1
ATOM 4748 C CA . ARG B 1 185 ? -14.797 31.047 -11.594 1 94.38 185 ARG B CA 1
ATOM 4749 C C . ARG B 1 185 ? -14.711 29.734 -12.359 1 94.38 185 ARG B C 1
ATOM 4751 O O . ARG B 1 185 ? -14.266 29.719 -13.516 1 94.38 185 ARG B O 1
ATOM 4758 N N . ASP B 1 186 ? -15.07 28.688 -11.734 1 92.75 186 ASP B N 1
ATOM 4759 C CA . ASP B 1 186 ? -15.07 27.391 -12.398 1 92.75 186 ASP B CA 1
ATOM 4760 C C . ASP B 1 186 ? -16.281 27.234 -13.305 1 92.75 186 ASP B C 1
ATOM 4762 O O . ASP B 1 186 ? -17.172 26.422 -13.031 1 92.75 186 ASP B O 1
ATOM 4766 N N . HIS B 1 187 ? -16.25 27.875 -14.469 1 90.31 187 HIS B N 1
ATOM 4767 C CA . HIS B 1 187 ? -17.391 27.984 -15.367 1 90.31 187 HIS B CA 1
ATOM 4768 C C . HIS B 1 187 ? -17.719 26.625 -16 1 90.31 187 HIS B C 1
ATOM 4770 O O . HIS B 1 187 ? -18.859 26.391 -16.422 1 90.31 187 HIS B O 1
ATOM 4776 N N . GLU B 1 188 ? -16.719 25.828 -16 1 88.88 188 GLU B N 1
ATOM 4777 C CA . GLU B 1 188 ? -16.938 24.531 -16.625 1 88.88 188 GLU B CA 1
ATOM 4778 C C . GLU B 1 188 ? -17.422 23.5 -15.609 1 88.88 188 GLU B C 1
ATOM 4780 O O . GLU B 1 188 ? -17.688 22.344 -15.961 1 88.88 188 GLU B O 1
ATOM 4785 N N . HIS B 1 189 ? -17.547 23.938 -14.398 1 89.12 189 HIS B N 1
ATOM 4786 C CA . HIS B 1 189 ? -18.047 23.094 -13.32 1 89.12 189 HIS B CA 1
ATOM 4787 C C . HIS B 1 189 ? -17.281 21.781 -13.234 1 89.12 189 HIS B C 1
ATOM 4789 O O . HIS B 1 189 ? -17.891 20.703 -13.211 1 89.12 189 HIS B O 1
ATOM 4795 N N . LYS B 1 190 ? -15.961 21.984 -13.156 1 92.88 190 LYS B N 1
ATOM 4796 C CA . LYS B 1 190 ? -15.062 20.828 -13.125 1 92.88 190 LYS B CA 1
ATOM 4797 C C . LYS B 1 190 ? -14.562 20.562 -11.711 1 92.88 190 LYS B C 1
ATOM 4799 O O . LYS B 1 190 ? -13.93 19.531 -11.453 1 92.88 190 LYS B O 1
ATOM 4804 N N . ILE B 1 191 ? -14.789 21.422 -10.805 1 95.81 191 ILE B N 1
ATOM 4805 C CA . ILE B 1 191 ? -14.383 21.203 -9.422 1 95.81 191 ILE B CA 1
ATOM 4806 C C . ILE B 1 191 ? -15.312 20.172 -8.766 1 95.81 191 ILE B C 1
ATOM 4808 O O . ILE B 1 191 ? -16.516 20.406 -8.633 1 95.81 191 ILE B O 1
ATOM 4812 N N . ARG B 1 192 ? -14.688 19.125 -8.32 1 96 192 ARG B N 1
ATOM 4813 C CA . ARG B 1 192 ? -15.477 17.984 -7.895 1 96 192 ARG B CA 1
ATOM 4814 C C . ARG B 1 192 ? -15.477 17.859 -6.375 1 96 192 ARG B C 1
ATOM 4816 O O . ARG B 1 192 ? -16.328 17.156 -5.805 1 96 192 ARG B O 1
ATOM 4823 N N . ALA B 1 193 ? -14.57 18.469 -5.691 1 97.19 193 ALA B N 1
ATOM 4824 C CA . ALA B 1 193 ? -14.492 18.391 -4.234 1 97.19 193 ALA B CA 1
ATOM 4825 C C . ALA B 1 193 ? -13.516 19.422 -3.686 1 97.19 193 ALA B C 1
ATOM 4827 O O . ALA B 1 193 ? -12.688 19.969 -4.43 1 97.19 193 ALA B O 1
ATOM 4828 N N . ILE B 1 194 ? -13.711 19.75 -2.473 1 97.81 194 ILE B N 1
ATOM 4829 C CA . ILE B 1 194 ? -12.727 20.5 -1.702 1 97.81 194 ILE B CA 1
ATOM 4830 C C . ILE B 1 194 ? -12.047 19.578 -0.694 1 97.81 194 ILE B C 1
ATOM 4832 O O . ILE B 1 194 ? -12.711 18.922 0.101 1 97.81 194 ILE B O 1
ATOM 4836 N N . LEU B 1 195 ? -10.727 19.484 -0.798 1 98.75 195 LEU B N 1
ATOM 4837 C CA . LEU B 1 195 ? -9.945 18.719 0.168 1 98.75 195 LEU B CA 1
ATOM 4838 C C . LEU B 1 195 ? -9.461 19.625 1.3 1 98.75 195 LEU B C 1
ATOM 4840 O O . LEU B 1 195 ? -8.922 20.703 1.052 1 98.75 195 LEU B O 1
ATOM 4844 N N . ILE B 1 196 ? -9.727 19.234 2.555 1 98.44 196 ILE B N 1
ATOM 4845 C CA . ILE B 1 196 ? -9.227 19.969 3.713 1 98.44 196 ILE B CA 1
ATOM 4846 C C . ILE B 1 196 ? -8.391 19.031 4.594 1 98.44 196 ILE B C 1
ATOM 4848 O O . ILE B 1 196 ? -8.602 17.812 4.59 1 98.44 196 ILE B O 1
ATOM 4852 N N . ASN B 1 197 ? -7.48 19.531 5.172 1 98.44 197 ASN B N 1
ATOM 4853 C CA . ASN B 1 197 ? -6.602 18.828 6.102 1 98.44 197 ASN B CA 1
ATOM 4854 C C . ASN B 1 197 ? -6.504 19.547 7.441 1 98.44 197 ASN B C 1
ATOM 4856 O O . ASN B 1 197 ? -5.93 20.625 7.523 1 98.44 197 ASN B O 1
ATOM 4860 N N . ASN B 1 198 ? -7.121 18.953 8.453 1 98.19 198 ASN B N 1
ATOM 4861 C CA . ASN B 1 198 ? -7.199 19.531 9.797 1 98.19 198 ASN B CA 1
ATOM 4862 C C . ASN B 1 198 ? -7.195 18.438 10.867 1 98.19 198 ASN B C 1
ATOM 4864 O O . ASN B 1 198 ? -8.016 17.516 10.82 1 98.19 198 ASN B O 1
ATOM 4868 N N . PRO B 1 199 ? -6.387 18.469 11.852 1 97.94 199 PRO B N 1
ATOM 4869 C CA . PRO B 1 199 ? -5.227 19.359 11.945 1 97.94 199 PRO B CA 1
ATOM 4870 C C . PRO B 1 199 ? -4.281 19.219 10.758 1 97.94 199 PRO B C 1
ATOM 4872 O O . PRO B 1 199 ? -4.273 18.172 10.086 1 97.94 199 PRO B O 1
ATOM 4875 N N . SER B 1 200 ? -3.496 20.266 10.562 1 98.12 200 SER B N 1
ATOM 4876 C CA . SER B 1 200 ? -2.852 20.422 9.266 1 98.12 200 SER B CA 1
ATOM 4877 C C . SER B 1 200 ? -1.442 19.828 9.273 1 98.12 200 SER B C 1
ATOM 4879 O O . SER B 1 200 ? -0.69 20.031 10.234 1 98.12 200 SER B O 1
ATOM 4881 N N . ASN B 1 201 ? -1.063 19.094 8.328 1 97.12 201 ASN B N 1
ATOM 4882 C CA . ASN B 1 201 ? 0.277 18.812 7.82 1 97.12 201 ASN B CA 1
ATOM 4883 C C . ASN B 1 201 ? 0.517 19.484 6.473 1 97.12 201 ASN B C 1
ATOM 4885 O O . ASN B 1 201 ? -0.136 19.156 5.484 1 97.12 201 ASN B O 1
ATOM 4889 N N . PRO B 1 202 ? 1.28 20.484 6.41 1 97 202 PRO B N 1
ATOM 4890 C CA . PRO B 1 202 ? 2.492 20.672 7.207 1 97 202 PRO B CA 1
ATOM 4891 C C . PRO B 1 202 ? 2.334 21.766 8.266 1 97 202 PRO B C 1
ATOM 4893 O O . PRO B 1 202 ? 3.234 21.984 9.078 1 97 202 PRO B O 1
ATOM 4896 N N . CYS B 1 203 ? 1.253 22.453 8.367 1 97.31 203 CYS B N 1
ATOM 4897 C CA . CYS B 1 203 ? 1.201 23.75 9.023 1 97.31 203 CYS B CA 1
ATOM 4898 C C . CYS B 1 203 ? 1.186 23.594 10.539 1 97.31 203 CYS B C 1
ATOM 4900 O O . CYS B 1 203 ? 1.603 24.5 11.266 1 97.31 203 CYS B O 1
ATOM 4902 N N . GLY B 1 204 ? 0.646 22.469 11.023 1 97.38 204 GLY B N 1
ATOM 4903 C CA . GLY B 1 204 ? 0.5 22.266 12.453 1 97.38 204 GLY B CA 1
ATOM 4904 C C . GLY B 1 204 ? -0.687 23.016 13.047 1 97.38 204 GLY B C 1
ATOM 4905 O O . GLY B 1 204 ? -0.862 23.047 14.266 1 97.38 204 GLY B O 1
ATOM 4906 N N . SER B 1 205 ? -1.517 23.578 12.258 1 97.19 205 SER B N 1
ATOM 4907 C CA . SER B 1 205 ? -2.666 24.344 12.719 1 97.19 205 SER B CA 1
ATOM 4908 C C . SER B 1 205 ? -3.865 23.453 12.992 1 97.19 205 SER B C 1
ATOM 4910 O O . SER B 1 205 ? -3.902 22.297 12.547 1 97.19 205 SER B O 1
ATOM 4912 N N . ASN B 1 206 ? -4.777 23.906 13.734 1 97.69 206 ASN B N 1
ATOM 4913 C CA . ASN B 1 206 ? -6.086 23.344 14.055 1 97.69 206 ASN B CA 1
ATOM 4914 C C . ASN B 1 206 ? -7.195 24.391 13.93 1 97.69 206 ASN B C 1
ATOM 4916 O O . ASN B 1 206 ? -7.164 25.422 14.609 1 97.69 206 ASN B O 1
ATOM 4920 N N . PHE B 1 207 ? -8.133 24.125 13.086 1 97.62 207 PHE B N 1
ATOM 4921 C CA . PHE B 1 207 ? -9.219 25.062 12.883 1 97.62 207 PHE B CA 1
ATOM 4922 C C . PHE B 1 207 ? -10.125 25.141 14.102 1 97.62 207 PHE B C 1
ATOM 4924 O O . PHE B 1 207 ? -10.391 24.125 14.75 1 97.62 207 PHE B O 1
ATOM 4931 N N . SER B 1 208 ? -10.578 26.359 14.414 1 96.44 208 SER B N 1
ATOM 4932 C CA . SER B 1 208 ? -11.648 26.516 15.391 1 96.44 208 SER B CA 1
ATOM 4933 C C . SER B 1 208 ? -12.945 25.891 14.906 1 96.44 208 SER B C 1
ATOM 4935 O O . SER B 1 208 ? -13.102 25.609 13.711 1 96.44 208 SER B O 1
ATOM 4937 N N . ARG B 1 209 ? -13.789 25.594 15.805 1 95.88 209 ARG B N 1
ATOM 4938 C CA . ARG B 1 209 ? -15.109 25.094 15.422 1 95.88 209 ARG B CA 1
ATOM 4939 C C . ARG B 1 209 ? -15.789 26.047 14.445 1 95.88 209 ARG B C 1
ATOM 4941 O O . ARG B 1 209 ? -16.359 25.609 13.445 1 95.88 209 ARG B O 1
ATOM 4948 N N . ALA B 1 210 ? -15.766 27.297 14.789 1 97.44 210 ALA B N 1
ATOM 4949 C CA . ALA B 1 210 ? -16.422 28.297 13.938 1 97.44 210 ALA B CA 1
ATOM 4950 C C . ALA B 1 210 ? -15.867 28.25 12.516 1 97.44 210 ALA B C 1
ATOM 4952 O O . ALA B 1 210 ? -16.625 28.312 11.547 1 97.44 210 ALA B O 1
ATOM 4953 N N . HIS B 1 211 ? -14.625 28.109 12.43 1 98.12 211 HIS B N 1
ATOM 4954 C CA . HIS B 1 211 ? -14.016 28.078 11.102 1 98.12 211 HIS B CA 1
ATOM 4955 C C . HIS B 1 211 ? -14.352 26.797 10.367 1 98.12 211 HIS B C 1
ATOM 4957 O O . HIS B 1 211 ? -14.625 26.812 9.164 1 98.12 211 HIS B O 1
ATOM 4963 N N . THR B 1 212 ? -14.289 25.719 11.047 1 98.31 212 THR B N 1
ATOM 4964 C CA . THR B 1 212 ? -14.711 24.453 10.469 1 98.31 212 THR B CA 1
ATOM 4965 C C . THR B 1 212 ? -16.156 24.531 9.977 1 98.31 212 THR B C 1
ATOM 4967 O O . THR B 1 212 ? -16.469 24.109 8.867 1 98.31 212 THR B O 1
ATOM 4970 N N . GLU B 1 213 ? -17.016 25.062 10.727 1 97.94 213 GLU B N 1
ATOM 4971 C CA . GLU B 1 213 ? -18.406 25.234 10.336 1 97.94 213 GLU B CA 1
ATOM 4972 C C . GLU B 1 213 ? -18.531 26.094 9.086 1 97.94 213 GLU B C 1
ATOM 4974 O O . GLU B 1 213 ? -19.344 25.812 8.203 1 97.94 213 GLU B O 1
ATOM 4979 N N . ALA B 1 214 ? -17.766 27.125 9.062 1 98.44 214 ALA B N 1
ATOM 4980 C CA . ALA B 1 214 ? -17.812 28.016 7.902 1 98.44 214 ALA B CA 1
ATOM 4981 C C . ALA B 1 214 ? -17.406 27.266 6.629 1 98.44 214 ALA B C 1
ATOM 4983 O O . ALA B 1 214 ? -18 27.484 5.566 1 98.44 214 ALA B O 1
ATOM 4984 N N . ILE B 1 215 ? -16.406 26.469 6.727 1 98.56 215 ILE B N 1
ATOM 4985 C CA . ILE B 1 215 ? -15.961 25.688 5.578 1 98.56 215 ILE B CA 1
ATOM 4986 C C . ILE B 1 215 ? -17.062 24.719 5.145 1 98.56 215 ILE B C 1
ATOM 4988 O O . ILE B 1 215 ? -17.359 24.594 3.953 1 98.56 215 ILE B O 1
ATOM 4992 N N . VAL B 1 216 ? -17.688 24 6.09 1 98.06 216 VAL B N 1
ATOM 4993 C CA . VAL B 1 216 ? -18.734 23.031 5.789 1 98.06 216 VAL B CA 1
ATOM 4994 C C . VAL B 1 216 ? -19.953 23.734 5.191 1 98.06 216 VAL B C 1
ATOM 4996 O O . VAL B 1 216 ? -20.562 23.234 4.242 1 98.06 216 VAL B O 1
ATOM 4999 N N . LYS B 1 217 ? -20.328 24.875 5.715 1 97.25 217 LYS B N 1
ATOM 5000 C CA . LYS B 1 217 ? -21.438 25.656 5.176 1 97.25 217 LYS B CA 1
ATOM 5001 C C . LYS B 1 217 ? -21.141 26.109 3.748 1 97.25 217 LYS B C 1
ATOM 5003 O O . LYS B 1 217 ? -22.031 26.094 2.895 1 97.25 217 LYS B O 1
ATOM 5008 N N . PHE B 1 218 ? -19.984 26.531 3.557 1 96.19 218 PHE B N 1
ATOM 5009 C CA . PHE B 1 218 ? -19.578 26.906 2.209 1 96.19 218 PHE B CA 1
ATOM 5010 C C . PHE B 1 218 ? -19.75 25.734 1.245 1 96.19 218 PHE B C 1
ATOM 5012 O O . PHE B 1 218 ? -20.312 25.891 0.157 1 96.19 218 PHE B O 1
ATOM 5019 N N . ALA B 1 219 ? -19.25 24.625 1.646 1 96.19 219 ALA B N 1
ATOM 5020 C CA . ALA B 1 219 ? -19.391 23.438 0.824 1 96.19 219 ALA B CA 1
ATOM 5021 C C . ALA B 1 219 ? -20.859 23.125 0.535 1 96.19 219 ALA B C 1
ATOM 5023 O O . ALA B 1 219 ? -21.203 22.75 -0.584 1 96.19 219 ALA B O 1
ATOM 5024 N N . ASP B 1 220 ? -21.641 23.219 1.531 1 94.62 220 ASP B N 1
ATOM 5025 C CA . ASP B 1 220 ? -23.078 23.016 1.361 1 94.62 220 ASP B CA 1
ATOM 5026 C C . ASP B 1 220 ? -23.656 24.031 0.368 1 94.62 220 ASP B C 1
ATOM 5028 O O . ASP B 1 220 ? -24.375 23.641 -0.556 1 94.62 220 ASP B O 1
ATOM 5032 N N . GLU B 1 221 ? -23.312 25.297 0.567 1 93.38 221 GLU B N 1
ATOM 5033 C CA . GLU B 1 221 ? -23.812 26.359 -0.303 1 93.38 221 GLU B CA 1
ATOM 5034 C C . GLU B 1 221 ? -23.406 26.109 -1.754 1 93.38 221 GLU B C 1
ATOM 5036 O O . GLU B 1 221 ? -24.203 26.312 -2.67 1 93.38 221 GLU B O 1
ATOM 5041 N N . MET B 1 222 ? -22.25 25.656 -1.919 1 92.12 222 MET B N 1
ATOM 5042 C CA . MET B 1 222 ? -21.719 25.5 -3.27 1 92.12 222 MET B CA 1
ATOM 5043 C C . MET B 1 222 ? -22.047 24.109 -3.814 1 92.12 222 MET B C 1
ATOM 5045 O O . MET B 1 222 ? -21.797 23.828 -4.988 1 92.12 222 MET B O 1
ATOM 5049 N N . ARG B 1 223 ? -22.578 23.266 -3.021 1 91.31 223 ARG B N 1
ATOM 5050 C CA . ARG B 1 223 ? -22.922 21.891 -3.361 1 91.31 223 ARG B CA 1
ATOM 5051 C C . ARG B 1 223 ? -21.703 21.125 -3.867 1 91.31 223 ARG B C 1
ATOM 5053 O O . ARG B 1 223 ? -21.766 20.469 -4.91 1 91.31 223 ARG B O 1
ATOM 5060 N N . ILE B 1 224 ? -20.656 21.25 -3.213 1 93.69 224 ILE B N 1
ATOM 5061 C CA . ILE B 1 224 ? -19.422 20.484 -3.455 1 93.69 224 ILE B CA 1
ATOM 5062 C C . ILE B 1 224 ? -19.078 19.656 -2.227 1 93.69 224 ILE B C 1
ATOM 5064 O O . ILE B 1 224 ? -19.141 20.141 -1.096 1 93.69 224 ILE B O 1
ATOM 5068 N N . PRO B 1 225 ? -18.812 18.406 -2.445 1 96.25 225 PRO B N 1
ATOM 5069 C CA . PRO B 1 225 ? -18.469 17.578 -1.277 1 96.25 225 PRO B CA 1
ATOM 5070 C C . PRO B 1 225 ? -17.109 17.922 -0.691 1 96.25 225 PRO B C 1
ATOM 5072 O O . PRO B 1 225 ? -16.266 18.531 -1.372 1 96.25 225 PRO B O 1
ATOM 5075 N N . ILE B 1 226 ? -17.016 17.594 0.569 1 97.88 226 ILE B N 1
ATOM 5076 C CA . ILE B 1 226 ? -15.75 17.766 1.27 1 97.88 226 ILE B CA 1
ATOM 5077 C C . ILE B 1 226 ? -15.023 16.438 1.376 1 97.88 226 ILE B C 1
ATOM 5079 O O . ILE B 1 226 ? -15.641 15.414 1.707 1 97.88 226 ILE B O 1
ATOM 5083 N N . VAL B 1 227 ? -13.781 16.391 0.96 1 98.62 227 VAL B N 1
ATOM 5084 C CA . VAL B 1 227 ? -12.852 15.336 1.344 1 98.62 227 VAL B CA 1
ATOM 5085 C C . VAL B 1 227 ? -11.969 15.82 2.494 1 98.62 227 VAL B C 1
ATOM 5087 O O . VAL B 1 227 ? -11.102 16.672 2.301 1 98.62 227 VAL B O 1
ATOM 5090 N N . ALA B 1 228 ? -12.227 15.281 3.67 1 98.81 228 ALA B N 1
ATOM 5091 C CA . ALA B 1 228 ? -11.547 15.781 4.863 1 98.81 228 ALA B CA 1
ATOM 5092 C C . ALA B 1 228 ? -10.492 14.797 5.348 1 98.81 228 ALA B C 1
ATOM 5094 O O . ALA B 1 228 ? -10.82 13.688 5.789 1 98.81 228 ALA B O 1
ATOM 5095 N N . ASP B 1 229 ? -9.242 15.172 5.16 1 98.69 229 ASP B N 1
ATOM 5096 C CA . ASP B 1 229 ? -8.148 14.445 5.785 1 98.69 229 ASP B CA 1
ATOM 5097 C C . ASP B 1 229 ? -8.008 14.82 7.258 1 98.69 229 ASP B C 1
ATOM 5099 O O . ASP B 1 229 ? -7.449 15.867 7.586 1 98.69 229 ASP B O 1
ATOM 5103 N N . GLU B 1 230 ? -8.492 13.938 8.07 1 98.75 230 GLU B N 1
ATOM 5104 C CA . GLU B 1 230 ? -8.508 14.18 9.516 1 98.75 230 GLU B CA 1
ATOM 5105 C C . GLU B 1 230 ? -7.707 13.117 10.266 1 98.75 230 GLU B C 1
ATOM 5107 O O . GLU B 1 230 ? -8.109 12.672 11.336 1 98.75 230 GLU B O 1
ATOM 5112 N N . ILE B 1 231 ? -6.539 12.773 9.688 1 97.94 231 ILE B N 1
ATOM 5113 C CA . ILE B 1 231 ? -5.684 11.727 10.227 1 97.94 231 ILE B CA 1
ATOM 5114 C C . ILE B 1 231 ? -5.191 12.133 11.617 1 97.94 231 ILE B C 1
ATOM 5116 O O . ILE B 1 231 ? -4.922 11.273 12.461 1 97.94 231 ILE B O 1
ATOM 5120 N N . TYR B 1 232 ? -5.152 13.43 11.938 1 97.94 232 TYR B N 1
ATOM 5121 C CA . TYR B 1 232 ? -4.652 13.914 13.227 1 97.94 232 TYR B CA 1
ATOM 5122 C C . TYR B 1 232 ? -5.801 14.289 14.148 1 97.94 232 TYR B C 1
ATOM 5124 O O . TYR B 1 232 ? -5.605 15.008 15.133 1 97.94 232 TYR B O 1
ATOM 5132 N N . ALA B 1 233 ? -7.027 13.773 13.836 1 97.5 233 ALA B N 1
ATOM 5133 C CA . ALA B 1 233 ? -8.18 14.047 14.688 1 97.5 233 ALA B CA 1
ATOM 5134 C C . ALA B 1 233 ? -7.887 13.672 16.141 1 97.5 233 ALA B C 1
ATOM 5136 O O . ALA B 1 233 ? -7.457 12.555 16.422 1 97.5 233 ALA B O 1
ATOM 5137 N N . GLY B 1 234 ? -8.125 14.711 16.984 1 94.69 234 GLY B N 1
ATOM 5138 C CA . GLY B 1 234 ? -7.961 14.492 18.422 1 94.69 234 GLY B CA 1
ATOM 5139 C C . GLY B 1 234 ? -6.555 14.773 18.906 1 94.69 234 GLY B C 1
ATOM 5140 O O . GLY B 1 234 ? -6.309 14.789 20.125 1 94.69 234 GLY B O 1
ATOM 5141 N N . MET B 1 235 ? -5.617 14.922 18.016 1 96.25 235 MET B N 1
ATOM 5142 C CA . MET B 1 235 ? -4.25 15.242 18.406 1 96.25 235 MET B CA 1
ATOM 5143 C C . MET B 1 235 ? -4.027 16.75 18.406 1 96.25 235 MET B C 1
ATOM 5145 O O . MET B 1 235 ? -3.195 17.266 17.656 1 96.25 235 MET B O 1
ATOM 5149 N N . THR B 1 236 ? -4.762 17.453 19.297 1 96.88 236 THR B N 1
ATOM 5150 C CA . THR B 1 236 ? -4.695 18.906 19.422 1 96.88 236 THR B CA 1
ATOM 5151 C C . THR B 1 236 ? -4.184 19.312 20.797 1 96.88 236 THR B C 1
ATOM 5153 O O . THR B 1 236 ? -4.336 18.562 21.766 1 96.88 236 THR B O 1
ATOM 5156 N N . TYR B 1 237 ? -3.539 20.453 20.891 1 96 237 TYR B N 1
ATOM 5157 C CA . TYR B 1 237 ? -2.939 20.938 22.141 1 96 237 TYR B CA 1
ATOM 5158 C C . TYR B 1 237 ? -2.758 22.453 22.109 1 96 237 TYR B C 1
ATOM 5160 O O . TYR B 1 237 ? -2.889 23.078 21.047 1 96 237 TYR B O 1
ATOM 5168 N N . ASN B 1 238 ? -2.648 22.953 23.281 1 95.44 238 ASN B N 1
ATOM 5169 C CA . ASN B 1 238 ? -2.352 24.359 23.5 1 95.44 238 ASN B CA 1
ATOM 5170 C C . ASN B 1 238 ? -1.026 24.531 24.25 1 95.44 238 ASN B C 1
ATOM 5172 O O . ASN B 1 238 ? -0.926 24.219 25.438 1 95.44 238 ASN B O 1
ATOM 5176 N N . ILE B 1 239 ? -0.1 25.109 23.516 1 95.69 239 ILE B N 1
ATOM 5177 C CA . ILE B 1 239 ? 1.238 25.172 24.094 1 95.69 239 ILE B CA 1
ATOM 5178 C C . ILE B 1 239 ? 1.312 26.281 25.125 1 95.69 239 ILE B C 1
ATOM 5180 O O . ILE B 1 239 ? 2.201 26.297 25.984 1 95.69 239 ILE B O 1
ATOM 5184 N N . ASP B 1 240 ? 0.452 27.25 25.109 1 94.62 240 ASP B N 1
ATOM 5185 C CA . ASP B 1 240 ? 0.417 28.312 26.094 1 94.62 240 ASP B CA 1
ATOM 5186 C C . ASP B 1 240 ? -0.27 27.844 27.375 1 94.62 240 ASP B C 1
ATOM 5188 O O . ASP B 1 240 ? -0.047 28.422 28.453 1 94.62 240 ASP B O 1
ATOM 5192 N N . ASN B 1 241 ? -1.071 26.844 27.234 1 92.94 241 ASN B N 1
ATOM 5193 C CA . ASN B 1 241 ? -1.776 26.219 28.344 1 92.94 241 ASN B CA 1
ATOM 5194 C C . ASN B 1 241 ? -1.904 24.719 28.156 1 92.94 241 ASN B C 1
ATOM 5196 O O . ASN B 1 241 ? -2.986 24.219 27.844 1 92.94 241 ASN B O 1
ATOM 5200 N N . PRO B 1 242 ? -0.882 24.141 28.5 1 90 242 PRO B N 1
ATOM 5201 C CA . PRO B 1 242 ? -0.802 22.719 28.188 1 90 242 PRO B CA 1
ATOM 5202 C C . PRO B 1 242 ? -1.875 21.891 28.906 1 90 242 PRO B C 1
ATOM 5204 O O . PRO B 1 242 ? -2.18 20.781 28.484 1 90 242 PRO B O 1
ATOM 5207 N N . SER B 1 243 ? -2.398 22.406 29.938 1 86.38 243 SER B N 1
ATOM 5208 C CA . SER B 1 243 ? -3.414 21.688 30.703 1 86.38 243 SER B CA 1
ATOM 5209 C C . SER B 1 243 ? -4.801 21.875 30.094 1 86.38 243 SER B C 1
ATOM 5211 O O . SER B 1 243 ? -5.738 21.156 30.438 1 86.38 243 SER B O 1
ATOM 5213 N N . ALA B 1 244 ? -4.871 22.781 29.234 1 87.06 244 ALA B N 1
ATOM 5214 C CA . ALA B 1 244 ? -6.172 23.062 28.641 1 87.06 244 ALA B CA 1
ATOM 5215 C C . ALA B 1 244 ? -6.543 22 27.609 1 87.06 244 ALA B C 1
ATOM 5217 O O . ALA B 1 244 ? -5.68 21.5 26.875 1 87.06 244 ALA B O 1
ATOM 5218 N N . ASP B 1 245 ? -7.703 21.703 27.688 1 84 245 ASP B N 1
ATOM 5219 C CA . ASP B 1 245 ? -8.242 20.859 26.625 1 84 245 ASP B CA 1
ATOM 5220 C C . ASP B 1 245 ? -8.477 21.672 25.344 1 84 245 ASP B C 1
ATOM 5222 O O . ASP B 1 245 ? -9.086 22.734 25.391 1 84 245 ASP B O 1
ATOM 5226 N N . VAL B 1 246 ? -7.859 21.297 24.281 1 88.62 246 VAL B N 1
ATOM 5227 C CA . VAL B 1 246 ? -8.047 21.922 22.984 1 88.62 246 VAL B CA 1
ATOM 5228 C C . VAL B 1 246 ? -8.93 21.031 22.094 1 88.62 246 VAL B C 1
ATOM 5230 O O . VAL B 1 246 ? -8.516 19.938 21.703 1 88.62 246 VAL B O 1
ATOM 5233 N N . PRO B 1 247 ? -10.141 21.531 21.844 1 90.19 247 PRO B N 1
ATOM 5234 C CA . PRO B 1 247 ? -11.062 20.688 21.078 1 90.19 247 PRO B CA 1
ATOM 5235 C C . PRO B 1 247 ? -10.68 20.562 19.609 1 90.19 247 PRO B C 1
ATOM 5237 O O . PRO B 1 247 ? -10.055 21.469 19.062 1 90.19 247 PRO B O 1
ATOM 5240 N N . PHE B 1 248 ? -10.875 19.5 19.016 1 95.81 248 PHE B N 1
ATOM 5241 C CA . PHE B 1 248 ? -10.906 19.25 17.578 1 95.81 248 PHE B CA 1
ATOM 5242 C C . PHE B 1 248 ? -12.344 19.141 17.078 1 95.81 248 PHE B C 1
ATOM 5244 O O . PHE B 1 248 ? -13.172 18.484 17.719 1 95.81 248 PHE B O 1
ATOM 5251 N N . THR B 1 249 ? -12.703 19.859 16.031 1 96.06 249 THR B N 1
ATOM 5252 C CA . THR B 1 249 ? -14.016 19.75 15.406 1 96.06 249 THR B CA 1
ATOM 5253 C C . THR B 1 249 ? -13.906 19.047 14.055 1 96.06 249 THR B C 1
ATOM 5255 O O . THR B 1 249 ? -13.336 19.594 13.109 1 96.06 249 THR B O 1
ATOM 5258 N N . SER B 1 250 ? -14.43 17.859 13.992 1 98.19 250 SER B N 1
ATOM 5259 C CA . SER B 1 250 ? -14.539 17.156 12.711 1 98.19 250 SER B CA 1
ATOM 5260 C C . SER B 1 250 ? -15.617 17.797 11.836 1 98.19 250 SER B C 1
ATOM 5262 O O . SER B 1 250 ? -16.625 18.281 12.336 1 98.19 250 SER B O 1
ATOM 5264 N N . VAL B 1 251 ? -15.398 17.766 10.523 1 97.81 251 VAL B N 1
ATOM 5265 C CA . VAL B 1 251 ? -16.438 18.203 9.602 1 97.81 251 VAL B CA 1
ATOM 5266 C C . VAL B 1 251 ? -17.688 17.359 9.789 1 97.81 251 VAL B C 1
ATOM 5268 O O . VAL B 1 251 ? -18.797 17.797 9.453 1 97.81 251 VAL B O 1
ATOM 5271 N N . ALA B 1 252 ? -17.516 16.172 10.297 1 97.06 252 ALA B N 1
ATOM 5272 C CA . ALA B 1 252 ? -18.656 15.273 10.531 1 97.06 252 ALA B CA 1
ATOM 5273 C C . ALA B 1 252 ? -19.562 15.82 11.617 1 97.06 252 ALA B C 1
ATOM 5275 O O . ALA B 1 252 ? -20.75 15.445 11.695 1 97.06 252 ALA B O 1
ATOM 5276 N N . ASP B 1 253 ? -19.078 16.609 12.453 1 96.44 253 ASP B N 1
ATOM 5277 C CA . ASP B 1 253 ? -19.828 17.078 13.609 1 96.44 253 ASP B CA 1
ATOM 5278 C C . ASP B 1 253 ? -20.625 18.328 13.273 1 96.44 253 ASP B C 1
ATOM 5280 O O . ASP B 1 253 ? -21.203 18.969 14.164 1 96.44 253 ASP B O 1
ATOM 5284 N N . VAL B 1 254 ? -20.625 18.766 12.117 1 96.12 254 VAL B N 1
ATOM 5285 C CA . VAL B 1 254 ? -21.328 19.969 11.695 1 96.12 254 VAL B CA 1
ATOM 5286 C C . VAL B 1 254 ? -22.641 19.594 10.992 1 96.12 254 VAL B C 1
ATOM 5288 O O . VAL B 1 254 ? -22.625 18.828 10.023 1 96.12 254 VAL B O 1
ATOM 5291 N N . GLY B 1 255 ? -23.672 20.062 11.43 1 92.62 255 GLY B N 1
ATOM 5292 C CA . GLY B 1 255 ? -24.969 19.797 10.844 1 92.62 255 GLY B CA 1
ATOM 5293 C C . GLY B 1 255 ? -25.234 20.594 9.578 1 92.62 255 GLY B C 1
ATOM 5294 O O . GLY B 1 255 ? -25.438 21.812 9.648 1 92.62 255 GLY B O 1
ATOM 5295 N N . THR B 1 256 ? -25.203 19.969 8.484 1 94.38 256 THR B N 1
ATOM 5296 C CA . THR B 1 256 ? -25.531 20.531 7.176 1 94.38 256 THR B CA 1
ATOM 5297 C C . THR B 1 256 ? -25.859 19.422 6.184 1 94.38 256 THR B C 1
ATOM 5299 O O . THR B 1 256 ? -25.844 18.25 6.535 1 94.38 256 THR B O 1
AT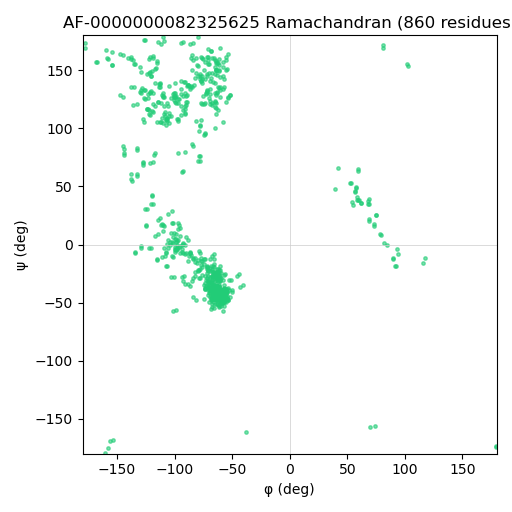OM 5302 N N . ASN B 1 257 ? -26.141 19.859 5.004 1 93.69 257 ASN B N 1
ATOM 5303 C CA . ASN B 1 257 ? -26.5 18.891 3.977 1 93.69 257 ASN B CA 1
ATOM 5304 C C . ASN B 1 257 ? -25.297 18.516 3.121 1 93.69 257 ASN B C 1
ATOM 5306 O O . ASN B 1 257 ? -25.391 17.641 2.258 1 93.69 257 ASN B O 1
ATOM 5310 N N . ALA B 1 258 ? -24.188 19.141 3.418 1 94.31 258 ALA B N 1
ATOM 5311 C CA . ALA B 1 258 ? -23 18.875 2.604 1 94.31 258 ALA B CA 1
ATOM 5312 C C . ALA B 1 258 ? -22.531 17.438 2.748 1 94.31 258 ALA B C 1
ATOM 5314 O O . ALA B 1 258 ? -22.469 16.906 3.857 1 94.31 258 ALA B O 1
ATOM 5315 N N . THR B 1 259 ? -22.328 16.844 1.59 1 95.62 259 THR B N 1
ATOM 5316 C CA . THR B 1 259 ? -21.719 15.516 1.609 1 95.62 259 THR B CA 1
ATOM 5317 C C . THR B 1 259 ? -20.234 15.594 1.972 1 95.62 259 THR B C 1
ATOM 5319 O O . THR B 1 259 ? -19.516 16.438 1.456 1 95.62 259 THR B O 1
ATOM 5322 N N . ARG B 1 260 ? -19.891 14.773 2.924 1 96.75 260 ARG B N 1
ATOM 5323 C CA . ARG B 1 260 ? -18.516 14.75 3.381 1 96.75 260 ARG B CA 1
ATOM 5324 C C . ARG B 1 260 ? -17.953 13.328 3.377 1 96.75 260 ARG B C 1
ATOM 5326 O O . ARG B 1 260 ? -18.641 12.383 3.768 1 96.75 260 ARG B O 1
ATOM 5333 N N . PHE B 1 261 ? -16.75 13.203 2.871 1 98.5 261 PHE B N 1
ATOM 5334 C CA . PHE B 1 261 ? -15.945 12 3.025 1 98.5 261 PHE B CA 1
ATOM 5335 C C . PHE B 1 261 ? -14.766 12.25 3.955 1 98.5 261 PHE B C 1
ATOM 5337 O O . PHE B 1 261 ? -13.805 12.922 3.578 1 98.5 261 PHE B O 1
ATOM 5344 N N . VAL B 1 262 ? -14.93 11.719 5.191 1 98.75 262 VAL B N 1
ATOM 5345 C CA . VAL B 1 262 ? -13.883 11.883 6.195 1 98.75 262 VAL B CA 1
ATOM 5346 C C . VAL B 1 262 ? -12.898 10.719 6.113 1 98.75 262 VAL B C 1
ATOM 5348 O O . VAL B 1 262 ? -13.297 9.555 6.172 1 98.75 262 VAL B O 1
ATOM 5351 N N . VAL B 1 263 ? -11.656 11.055 5.914 1 98.56 263 VAL B N 1
ATOM 5352 C CA . VAL B 1 263 ? -10.594 10.055 5.836 1 98.56 263 VAL B CA 1
ATOM 5353 C C . VAL B 1 263 ? -9.688 10.172 7.062 1 98.56 263 VAL B C 1
ATOM 5355 O O . VAL B 1 263 ? -9.234 11.258 7.41 1 98.56 263 VAL B O 1
ATOM 5358 N N . SER B 1 264 ? -9.461 9.086 7.707 1 98.31 264 SER B N 1
ATOM 5359 C CA . SER B 1 264 ? -8.617 9 8.898 1 98.31 264 SER B CA 1
ATOM 5360 C C . SER B 1 264 ? -8.07 7.59 9.078 1 98.31 264 SER B C 1
ATOM 5362 O O . SER B 1 264 ? -8.078 6.785 8.141 1 98.31 264 SER B O 1
ATOM 5364 N N . GLY B 1 265 ? -7.496 7.34 10.219 1 96.62 265 GLY B N 1
ATOM 5365 C CA . GLY B 1 265 ? -6.898 6.027 10.414 1 96.62 265 GLY B CA 1
ATOM 5366 C C . GLY B 1 265 ? -6.25 5.863 11.773 1 96.62 265 GLY B C 1
ATOM 5367 O O . GLY B 1 265 ? -6.367 6.738 12.633 1 96.62 265 GLY B O 1
ATOM 5368 N N . ALA B 1 266 ? -5.574 4.707 11.93 1 94.94 266 ALA B N 1
ATOM 5369 C CA . ALA B 1 266 ? -5.016 4.324 13.227 1 94.94 266 ALA B CA 1
ATOM 5370 C C . ALA B 1 266 ? -3.535 4.68 13.312 1 94.94 266 ALA B C 1
ATOM 5372 O O . ALA B 1 266 ? -2.926 4.578 14.375 1 94.94 266 ALA B O 1
ATOM 5373 N N . SER B 1 267 ? -2.93 5.18 12.266 1 93.94 267 SER B N 1
ATOM 5374 C CA . SER B 1 267 ? -1.486 5.363 12.141 1 93.94 267 SER B CA 1
ATOM 5375 C C . SER B 1 267 ? -0.96 6.324 13.203 1 93.94 267 SER B C 1
ATOM 5377 O O . SER B 1 267 ? 0.14 6.137 13.727 1 93.94 267 SER B O 1
ATOM 5379 N N . LYS B 1 268 ? -1.701 7.379 13.445 1 95.94 268 LYS B N 1
ATOM 5380 C CA . LYS B 1 268 ? -1.162 8.461 14.266 1 95.94 268 LYS B CA 1
ATOM 5381 C C . LYS B 1 268 ? -1.71 8.398 15.688 1 95.94 268 LYS B C 1
ATOM 5383 O O . LYS B 1 268 ? -0.973 8.102 16.625 1 95.94 268 LYS B O 1
ATOM 5388 N N . ARG B 1 269 ? -2.971 8.43 15.781 1 95.06 269 ARG B N 1
ATOM 5389 C CA . ARG B 1 269 ? -3.578 8.508 17.109 1 95.06 269 ARG B CA 1
ATOM 5390 C C . ARG B 1 269 ? -3.381 7.207 17.875 1 95.06 269 ARG B C 1
ATOM 5392 O O . ARG B 1 269 ? -3.377 7.203 19.109 1 95.06 269 ARG B O 1
ATOM 5399 N N . PHE B 1 270 ? -3.256 6.105 17.188 1 95.06 270 PHE B N 1
ATOM 5400 C CA . PHE B 1 270 ? -3.057 4.828 17.859 1 95.06 270 PHE B CA 1
ATOM 5401 C C . PHE B 1 270 ? -1.602 4.383 17.75 1 95.06 270 PHE B C 1
ATOM 5403 O O . PHE B 1 270 ? -1.242 3.303 18.234 1 95.06 270 PHE B O 1
ATOM 5410 N N . GLY B 1 271 ? -0.764 5.109 17.125 1 92.88 271 GLY B N 1
ATOM 5411 C CA . GLY B 1 271 ? 0.674 4.895 17.109 1 92.88 271 GLY B CA 1
ATOM 5412 C C . GLY B 1 271 ? 1.088 3.643 16.359 1 92.88 271 GLY B C 1
ATOM 5413 O O . GLY B 1 271 ? 2.045 2.969 16.75 1 92.88 271 GLY B O 1
ATOM 5414 N N . ILE B 1 272 ? 0.372 3.303 15.297 1 92.06 272 ILE B N 1
ATOM 5415 C CA . ILE B 1 272 ? 0.707 2.092 14.555 1 92.06 272 ILE B CA 1
ATOM 5416 C C . ILE B 1 272 ? 0.744 2.396 13.062 1 92.06 272 ILE B C 1
ATOM 5418 O O . ILE B 1 272 ? 0.053 1.749 12.273 1 92.06 272 ILE B O 1
ATOM 5422 N N . PRO B 1 273 ? 1.654 3.32 12.641 1 92.44 273 PRO B N 1
ATOM 5423 C CA . PRO B 1 273 ? 1.694 3.686 11.219 1 92.44 273 PRO B CA 1
ATOM 5424 C C . PRO B 1 273 ? 2.086 2.514 10.32 1 92.44 273 PRO B C 1
ATOM 5426 O O . PRO B 1 273 ? 1.666 2.453 9.164 1 92.44 273 PRO B O 1
ATOM 5429 N N . GLY B 1 274 ? 2.861 1.586 10.836 1 91 274 GLY B N 1
ATOM 5430 C CA . GLY B 1 274 ? 3.334 0.46 10.047 1 91 274 GLY B CA 1
ATOM 5431 C C . GLY B 1 274 ? 2.268 -0.593 9.812 1 91 274 GLY B C 1
ATOM 5432 O O . GLY B 1 274 ? 2.408 -1.439 8.922 1 91 274 GLY B O 1
ATOM 5433 N N . GLU B 1 275 ? 1.168 -0.658 10.602 1 90.06 275 GLU B N 1
ATOM 5434 C CA . GLU B 1 275 ? 0.107 -1.653 10.484 1 90.06 275 GLU B CA 1
ATOM 5435 C C . GLU B 1 275 ? -0.872 -1.285 9.375 1 90.06 275 GLU B C 1
ATOM 5437 O O . GLU B 1 275 ? -1.633 -2.135 8.898 1 90.06 275 GLU B O 1
ATOM 5442 N N . ARG B 1 276 ? -0.862 -0.034 8.906 1 89.25 276 ARG B N 1
ATOM 5443 C CA . ARG B 1 276 ? -1.533 0.472 7.715 1 89.25 276 ARG B CA 1
ATOM 5444 C C . ARG B 1 276 ? -3.041 0.262 7.805 1 89.25 276 ARG B C 1
ATOM 5446 O O . ARG B 1 276 ? -3.633 -0.401 6.949 1 89.25 276 ARG B O 1
ATOM 5453 N N . MET B 1 277 ? -3.707 0.835 8.703 1 92.75 277 MET B N 1
ATOM 5454 C CA . MET B 1 277 ? -5.164 0.799 8.758 1 92.75 277 MET B CA 1
ATOM 5455 C C . MET B 1 277 ? -5.746 2.209 8.734 1 92.75 277 MET B C 1
ATOM 5457 O O . MET B 1 277 ? -5.445 3.025 9.602 1 92.75 277 MET B O 1
ATOM 5461 N N . GLY B 1 278 ? -6.441 2.492 7.73 1 95 278 GLY B N 1
ATOM 5462 C CA . GLY B 1 278 ? -7.219 3.713 7.594 1 95 278 GLY B CA 1
ATOM 5463 C C . GLY B 1 278 ? -8.68 3.459 7.281 1 95 278 GLY B C 1
ATOM 5464 O O . GLY B 1 278 ? -9.109 2.307 7.176 1 95 278 GLY B O 1
ATOM 5465 N N . TRP B 1 279 ? -9.516 4.5 7.211 1 96.94 279 TRP B N 1
ATOM 5466 C CA . TRP B 1 279 ? -10.93 4.348 6.887 1 96.94 279 TRP B CA 1
ATOM 5467 C C . TRP B 1 279 ? -11.484 5.629 6.27 1 96.94 279 TRP B C 1
ATOM 5469 O O . TRP B 1 279 ? -10.906 6.707 6.438 1 96.94 279 TRP B O 1
ATOM 5479 N N . ILE B 1 280 ? -12.484 5.445 5.512 1 98.12 280 ILE B N 1
ATOM 5480 C CA . ILE B 1 280 ? -13.328 6.488 4.941 1 98.12 280 ILE B CA 1
ATOM 5481 C C . ILE B 1 280 ? -14.703 6.453 5.605 1 98.12 280 ILE B C 1
ATOM 5483 O O . ILE B 1 280 ? -15.32 5.391 5.727 1 98.12 280 ILE B O 1
ATOM 5487 N N . ILE B 1 281 ? -15.172 7.547 6.098 1 98.31 281 ILE B N 1
ATOM 5488 C CA . ILE B 1 281 ? -16.516 7.703 6.645 1 98.31 281 ILE B CA 1
ATOM 5489 C C . ILE B 1 281 ? -17.312 8.68 5.781 1 98.31 281 ILE B C 1
ATOM 5491 O O . ILE B 1 281 ? -16.906 9.82 5.574 1 98.31 281 ILE B O 1
ATOM 5495 N N . ARG B 1 282 ? -18.391 8.211 5.293 1 97.5 282 ARG B N 1
ATOM 5496 C CA . ARG B 1 282 ? -19.312 9.062 4.547 1 97.5 282 ARG B CA 1
ATOM 5497 C C . ARG B 1 282 ? -20.344 9.68 5.473 1 97.5 282 ARG B C 1
ATOM 5499 O O . ARG B 1 282 ? -21.016 8.977 6.227 1 97.5 282 ARG B O 1
ATOM 5506 N N . VAL B 1 283 ? -20.391 10.977 5.551 1 96.62 283 VAL B N 1
ATOM 5507 C CA . VAL B 1 283 ? -21.453 11.766 6.148 1 96.62 283 VAL B CA 1
ATOM 5508 C C . VAL B 1 283 ? -22.297 12.414 5.051 1 96.62 283 VAL B C 1
ATOM 5510 O O . VAL B 1 283 ? -21.859 13.359 4.398 1 96.62 283 VAL B O 1
ATOM 5513 N N . ASP B 1 284 ? -23.422 11.875 4.859 1 93.88 284 ASP B N 1
ATOM 5514 C CA . ASP B 1 284 ? -24.203 12.227 3.682 1 93.88 284 ASP B CA 1
ATOM 5515 C C . ASP B 1 284 ? -25.688 12.25 4.004 1 93.88 284 ASP B C 1
ATOM 5517 O O . ASP B 1 284 ? -26.453 11.375 3.566 1 93.88 284 ASP B O 1
ATOM 5521 N N . PRO B 1 285 ? -26.094 13.375 4.637 1 90.81 285 PRO B N 1
ATOM 5522 C CA . PRO B 1 285 ? -27.484 13.453 5.086 1 90.81 285 PRO B CA 1
ATOM 5523 C C . PRO B 1 285 ? -28.484 13.375 3.936 1 90.81 285 PRO B C 1
ATOM 5525 O O . PRO B 1 285 ? -29.641 12.969 4.133 1 90.81 285 PRO B O 1
ATOM 5528 N N . THR B 1 286 ? -28.109 13.648 2.756 1 89.88 286 THR B N 1
ATOM 5529 C CA . THR B 1 286 ? -29.062 13.727 1.653 1 89.88 286 THR B CA 1
ATOM 5530 C C . THR B 1 286 ? -28.891 12.539 0.71 1 89.88 286 THR B C 1
ATOM 5532 O O . THR B 1 286 ? -29.656 12.391 -0.25 1 89.88 286 THR B O 1
ATOM 5535 N N . ASP B 1 287 ? -27.875 11.781 0.864 1 89.94 287 ASP B N 1
ATOM 5536 C CA . ASP B 1 287 ? -27.531 10.609 0.059 1 89.94 287 ASP B CA 1
ATOM 5537 C C . ASP B 1 287 ? -27.031 11.023 -1.32 1 89.94 287 ASP B C 1
ATOM 5539 O O . ASP B 1 287 ? -27.031 10.219 -2.254 1 89.94 287 ASP B O 1
ATOM 5543 N N . ALA B 1 288 ? -26.641 12.328 -1.424 1 91.88 288 ALA B N 1
ATOM 5544 C CA . ALA B 1 288 ? -26.156 12.852 -2.697 1 91.88 288 ALA B CA 1
ATOM 5545 C C . ALA B 1 288 ? -24.859 12.148 -3.121 1 91.88 288 ALA B C 1
ATOM 5547 O O . ALA B 1 288 ? -24.531 12.109 -4.309 1 91.88 288 ALA B O 1
ATOM 5548 N N . GLY B 1 289 ? -24.203 11.648 -2.104 1 93.69 289 GLY B N 1
ATOM 5549 C CA . GLY B 1 289 ? -22.922 11.031 -2.396 1 93.69 289 GLY B CA 1
ATOM 5550 C C . GLY B 1 289 ? -23 9.523 -2.555 1 93.69 289 GLY B C 1
ATOM 5551 O O . GLY B 1 289 ? -21.969 8.836 -2.553 1 93.69 289 GLY B O 1
ATOM 5552 N N . SER B 1 290 ? -24.234 8.93 -2.758 1 93.25 290 SER B N 1
ATOM 5553 C CA . SER B 1 290 ? -24.438 7.48 -2.752 1 93.25 290 SER B CA 1
ATOM 5554 C C . SER B 1 290 ? -23.688 6.812 -3.896 1 93.25 290 SER B C 1
ATOM 5556 O O . SER B 1 290 ? -23.078 5.754 -3.715 1 93.25 290 SER B O 1
ATOM 5558 N N . MET B 1 291 ? -23.688 7.492 -5.062 1 94.38 291 MET B N 1
ATOM 5559 C CA . MET B 1 291 ? -23 6.906 -6.219 1 94.38 291 MET B CA 1
ATOM 5560 C C . MET B 1 291 ? -21.5 6.941 -6.043 1 94.38 291 MET B C 1
ATOM 5562 O O . MET B 1 291 ? -20.797 6.035 -6.488 1 94.38 291 MET B O 1
ATOM 5566 N N . ILE B 1 292 ? -20.953 8 -5.406 1 96.19 292 ILE B N 1
ATOM 5567 C CA . ILE B 1 292 ? -19.531 8.102 -5.125 1 96.19 292 ILE B CA 1
ATOM 5568 C C . ILE B 1 292 ? -19.109 7.012 -4.137 1 96.19 292 ILE B C 1
ATOM 5570 O O . ILE B 1 292 ? -18.062 6.383 -4.293 1 96.19 292 ILE B O 1
ATOM 5574 N N . MET B 1 293 ? -20 6.832 -3.117 1 95.19 293 MET B N 1
ATOM 5575 C CA . MET B 1 293 ? -19.734 5.773 -2.15 1 95.19 293 MET B CA 1
ATOM 5576 C C . MET B 1 293 ? -19.672 4.41 -2.836 1 95.19 293 MET B C 1
ATOM 5578 O O . MET B 1 293 ? -18.797 3.594 -2.525 1 95.19 293 MET B O 1
ATOM 5582 N N . LYS B 1 294 ? -20.594 4.188 -3.752 1 94.62 294 LYS B N 1
ATOM 5583 C CA . LYS B 1 294 ? -20.547 2.953 -4.531 1 94.62 294 LYS B CA 1
ATOM 5584 C C . LYS B 1 294 ? -19.234 2.834 -5.309 1 94.62 294 LYS B C 1
ATOM 5586 O O . LYS B 1 294 ? -18.672 1.748 -5.402 1 94.62 294 LYS B O 1
ATOM 5591 N N . GLY B 1 295 ? -18.781 3.977 -5.891 1 96.06 295 GLY B N 1
ATOM 5592 C CA . GLY B 1 295 ? -17.484 4 -6.559 1 96.06 295 GLY B CA 1
ATOM 5593 C C . GLY B 1 295 ? -16.328 3.668 -5.633 1 96.06 295 GLY B C 1
ATOM 5594 O O . GLY B 1 295 ? -15.43 2.92 -6.004 1 96.06 295 GLY B O 1
ATOM 5595 N N . ILE B 1 296 ? -16.391 4.203 -4.438 1 96.25 296 ILE B N 1
ATOM 5596 C CA . ILE B 1 296 ? -15.359 3.938 -3.439 1 96.25 296 ILE B CA 1
ATOM 5597 C C . ILE B 1 296 ? -15.352 2.451 -3.094 1 96.25 296 ILE B C 1
ATOM 5599 O O . ILE B 1 296 ? -14.281 1.838 -2.996 1 96.25 296 ILE B O 1
ATOM 5603 N N . LEU B 1 297 ? -16.516 1.887 -2.949 1 93.94 297 LEU B N 1
ATOM 5604 C CA . LEU B 1 297 ? -16.641 0.461 -2.662 1 93.94 297 LEU B CA 1
ATOM 5605 C C . LEU B 1 297 ? -16.047 -0.372 -3.799 1 93.94 297 LEU B C 1
ATOM 5607 O O . LEU B 1 297 ? -15.359 -1.366 -3.553 1 93.94 297 LEU B O 1
ATOM 5611 N N . ASN B 1 298 ? -16.312 0.047 -5.012 1 93.38 298 ASN B N 1
ATOM 5612 C CA . ASN B 1 298 ? -15.742 -0.644 -6.16 1 93.38 298 ASN B CA 1
ATOM 5613 C C . ASN B 1 298 ? -14.219 -0.558 -6.156 1 93.38 298 ASN B C 1
ATOM 5615 O O . ASN B 1 298 ? -13.531 -1.548 -6.43 1 93.38 298 ASN B O 1
ATOM 5619 N N . LEU B 1 299 ? -13.672 0.596 -5.832 1 93.88 299 LEU B N 1
ATOM 5620 C CA . LEU B 1 299 ? -12.227 0.78 -5.793 1 93.88 299 LEU B CA 1
ATOM 5621 C C . LEU B 1 299 ? -11.609 -0.034 -4.664 1 93.88 299 LEU B C 1
ATOM 5623 O O . LEU B 1 299 ? -10.492 -0.54 -4.797 1 93.88 299 LEU B O 1
ATOM 5627 N N . ALA B 1 300 ? -12.359 -0.163 -3.521 1 91.19 300 ALA B N 1
ATOM 5628 C CA . ALA B 1 300 ? -11.875 -0.971 -2.402 1 91.19 300 ALA B CA 1
ATOM 5629 C C . ALA B 1 300 ? -11.773 -2.443 -2.793 1 91.19 300 ALA B C 1
ATOM 5631 O O . ALA B 1 300 ? -10.93 -3.174 -2.271 1 91.19 300 ALA B O 1
ATOM 5632 N N . SER B 1 301 ? -12.578 -2.84 -3.73 1 87.69 301 SER B N 1
ATOM 5633 C CA . SER B 1 301 ? -12.641 -4.242 -4.133 1 87.69 301 SER B CA 1
ATOM 5634 C C . SER B 1 301 ? -11.477 -4.605 -5.055 1 87.69 301 SER B C 1
ATOM 5636 O O . SER B 1 301 ? -11.242 -5.785 -5.328 1 87.69 301 SER B O 1
ATOM 5638 N N . ARG B 1 302 ? -10.633 -3.629 -5.48 1 81.88 302 ARG B N 1
ATOM 5639 C CA . ARG B 1 302 ? -9.523 -3.902 -6.395 1 81.88 302 ARG B CA 1
ATOM 5640 C C . ARG B 1 302 ? -8.383 -4.613 -5.672 1 81.88 302 ARG B C 1
ATOM 5642 O O . ARG B 1 302 ? -7.613 -5.348 -6.297 1 81.88 302 ARG B O 1
ATOM 5649 N N . TYR B 1 303 ? -8.102 -4.316 -4.379 1 70.44 303 TYR B N 1
ATOM 5650 C CA . TYR B 1 303 ? -6.93 -4.832 -3.688 1 70.44 303 TYR B CA 1
ATOM 5651 C C . TYR B 1 303 ? -7.328 -5.77 -2.555 1 70.44 303 TYR B C 1
ATOM 5653 O O . TYR B 1 303 ? -6.496 -6.512 -2.029 1 70.44 303 TYR B O 1
ATOM 5661 N N . TYR B 1 304 ? -8.562 -6.141 -2.432 1 61.72 304 TYR B N 1
ATOM 5662 C CA . TYR B 1 304 ? -9.062 -6.953 -1.328 1 61.72 304 TYR B CA 1
ATOM 5663 C C . TYR B 1 304 ? -8.414 -6.551 -0.013 1 61.72 304 TYR B C 1
ATOM 5665 O O . TYR B 1 304 ? -7.754 -7.367 0.636 1 61.72 304 TYR B O 1
ATOM 5673 N N . ILE B 1 305 ? -8.43 -5.215 0.178 1 64.06 305 ILE B N 1
ATOM 5674 C CA . ILE B 1 305 ? -7.629 -4.562 1.211 1 64.06 305 ILE B CA 1
ATOM 5675 C C . ILE B 1 305 ? -8.203 -4.887 2.588 1 64.06 305 ILE B C 1
ATOM 5677 O O . ILE B 1 305 ? -9.328 -5.367 2.699 1 64.06 305 ILE B O 1
ATOM 5681 N N . PRO B 1 306 ? -7.48 -4.586 3.883 1 64.12 306 PRO B N 1
ATOM 5682 C CA . PRO B 1 306 ? -6.422 -4.52 4.895 1 64.12 306 PRO B CA 1
ATOM 5683 C C . PRO B 1 306 ? -6.25 -5.832 5.656 1 64.12 306 PRO B C 1
ATOM 5685 O O . PRO B 1 306 ? -7.039 -6.762 5.473 1 64.12 306 PRO B O 1
ATOM 5688 N N . MET B 1 307 ? -5.367 -5.996 6.551 1 80.56 307 MET B N 1
ATOM 5689 C CA . MET B 1 307 ? -4.906 -7.105 7.379 1 80.56 307 MET B CA 1
ATOM 5690 C C . MET B 1 307 ? -6.004 -7.559 8.336 1 80.56 307 MET B C 1
ATOM 5692 O O . MET B 1 307 ? -6.297 -6.875 9.32 1 80.56 307 MET B O 1
ATOM 5696 N N . THR B 1 308 ? -6.734 -8.727 7.934 1 89.44 308 THR B N 1
ATOM 5697 C CA . THR B 1 308 ? -7.895 -9.25 8.633 1 89.44 308 THR B CA 1
ATOM 5698 C C . THR B 1 308 ? -7.613 -9.383 10.133 1 89.44 308 THR B C 1
ATOM 5700 O O . THR B 1 308 ? -8.445 -9.016 10.961 1 89.44 308 THR B O 1
ATOM 5703 N N . PRO B 1 309 ? -6.352 -9.836 10.539 1 90.69 309 PRO B N 1
ATOM 5704 C CA . PRO B 1 309 ? -6.098 -9.891 11.977 1 90.69 309 PRO B CA 1
ATOM 5705 C C . PRO B 1 309 ? -6.129 -8.508 12.633 1 90.69 309 PRO B C 1
ATOM 5707 O O . PRO B 1 309 ? -6.629 -8.359 13.75 1 90.69 309 PRO B O 1
ATOM 5710 N N . LEU B 1 310 ? -5.613 -7.531 11.961 1 92.06 310 LEU B N 1
ATOM 5711 C CA . LEU B 1 310 ? -5.625 -6.172 12.5 1 92.06 310 LEU B CA 1
ATOM 5712 C C . LEU B 1 310 ? -7.051 -5.641 12.594 1 92.06 310 LEU B C 1
ATOM 5714 O O . LEU B 1 310 ? -7.395 -4.941 13.547 1 92.06 310 LEU B O 1
ATOM 5718 N N . GLN B 1 311 ? -7.914 -5.902 11.562 1 93.56 311 GLN B N 1
ATOM 5719 C CA . GLN B 1 311 ? -9.312 -5.496 11.602 1 93.56 311 GLN B CA 1
ATOM 5720 C C . GLN B 1 311 ? -10 -6.004 12.867 1 93.56 311 GLN B C 1
ATOM 5722 O O . GLN B 1 311 ? -10.703 -5.254 13.547 1 93.56 311 GLN B O 1
ATOM 5727 N N . ALA B 1 312 ? -9.75 -7.309 13.086 1 93.81 312 ALA B N 1
ATOM 5728 C CA . ALA B 1 312 ? -10.367 -7.918 14.266 1 93.81 312 ALA B CA 1
ATOM 5729 C C . ALA B 1 312 ? -9.891 -7.242 15.547 1 93.81 312 ALA B C 1
ATOM 5731 O O . ALA B 1 312 ? -10.688 -6.961 16.438 1 93.81 312 ALA B O 1
ATOM 5732 N N . ALA B 1 313 ? -8.594 -6.953 15.648 1 95 313 ALA B N 1
ATOM 5733 C CA . ALA B 1 313 ? -8.031 -6.309 16.828 1 95 313 ALA B CA 1
ATOM 5734 C C . ALA B 1 313 ? -8.555 -4.887 16.984 1 95 313 ALA B C 1
ATOM 5736 O O . ALA B 1 313 ? -8.922 -4.469 18.094 1 95 313 ALA B O 1
ATOM 5737 N N . MET B 1 314 ? -8.641 -4.141 15.891 1 95.75 314 MET B N 1
ATOM 5738 C CA . MET B 1 314 ? -9.07 -2.748 15.93 1 95.75 314 MET B CA 1
ATOM 5739 C C . MET B 1 314 ? -10.562 -2.646 16.25 1 95.75 314 MET B C 1
ATOM 5741 O O . MET B 1 314 ? -11 -1.687 16.891 1 95.75 314 MET B O 1
ATOM 5745 N N . ALA B 1 315 ? -11.391 -3.672 15.766 1 96 315 ALA B N 1
ATOM 5746 C CA . ALA B 1 315 ? -12.812 -3.672 16.109 1 96 315 ALA B CA 1
ATOM 5747 C C . ALA B 1 315 ? -13.016 -3.582 17.609 1 96 315 ALA B C 1
ATOM 5749 O O . ALA B 1 315 ? -13.922 -2.898 18.078 1 96 315 ALA B O 1
ATOM 5750 N N . GLN B 1 316 ? -12.18 -4.219 18.328 1 95.69 316 GLN B N 1
ATOM 5751 C CA . GLN B 1 316 ? -12.258 -4.184 19.781 1 95.69 316 GLN B CA 1
ATOM 5752 C C . GLN B 1 316 ? -11.602 -2.916 20.328 1 95.69 316 GLN B C 1
ATOM 5754 O O . GLN B 1 316 ? -12.195 -2.219 21.156 1 95.69 316 GLN B O 1
ATOM 5759 N N . CYS B 1 317 ? -10.43 -2.578 19.891 1 96.19 317 CYS B N 1
ATOM 5760 C CA . CYS B 1 317 ? -9.617 -1.518 20.469 1 96.19 317 CYS B CA 1
ATOM 5761 C C . CYS B 1 317 ? -10.273 -0.155 20.266 1 96.19 317 CYS B C 1
ATOM 5763 O O . CYS B 1 317 ? -10.156 0.73 21.109 1 96.19 317 CYS B O 1
ATOM 5765 N N . LEU B 1 318 ? -10.938 0.059 19.141 1 96.94 318 LEU B N 1
ATOM 5766 C CA . LEU B 1 318 ? -11.609 1.318 18.844 1 96.94 318 LEU B CA 1
ATOM 5767 C C . LEU B 1 318 ? -12.727 1.575 19.859 1 96.94 318 LEU B C 1
ATOM 5769 O O . LEU B 1 318 ? -13.102 2.727 20.094 1 96.94 318 LEU B O 1
ATOM 5773 N N . ARG B 1 319 ? -13.266 0.545 20.469 1 94.81 319 ARG B N 1
ATOM 5774 C CA . ARG B 1 319 ? -14.367 0.665 21.422 1 94.81 319 ARG B CA 1
ATOM 5775 C C . ARG B 1 319 ? -13.852 0.795 22.844 1 94.81 319 ARG B C 1
ATOM 5777 O O . ARG B 1 319 ? -14.484 1.431 23.688 1 94.81 319 ARG B O 1
ATOM 5784 N N . THR B 1 320 ? -12.648 0.227 23.078 1 93.94 320 THR B N 1
ATOM 5785 C CA . THR B 1 320 ? -12.32 -0.005 24.484 1 93.94 320 THR B CA 1
ATOM 5786 C C . THR B 1 320 ? -11.117 0.838 24.891 1 93.94 320 THR B C 1
ATOM 5788 O O . THR B 1 320 ? -10.812 0.954 26.078 1 93.94 320 THR B O 1
ATOM 5791 N N . THR B 1 321 ? -10.367 1.431 23.938 1 93.06 321 THR B N 1
ATOM 5792 C CA . THR B 1 321 ? -9.203 2.217 24.328 1 93.06 321 THR B CA 1
ATOM 5793 C C . THR B 1 321 ? -9.617 3.418 25.172 1 93.06 321 THR B C 1
ATOM 5795 O O . THR B 1 321 ? -10.523 4.168 24.797 1 93.06 321 THR B O 1
ATOM 5798 N N . ASP B 1 322 ? -8.906 3.553 26.281 1 89.5 322 ASP B N 1
ATOM 5799 C CA . ASP B 1 322 ? -9.25 4.578 27.266 1 89.5 322 ASP B CA 1
ATOM 5800 C C . ASP B 1 322 ? -8.711 5.941 26.859 1 89.5 322 ASP B C 1
ATOM 5802 O O . ASP B 1 322 ? -7.691 6.027 26.156 1 89.5 322 ASP B O 1
ATOM 5806 N N . GLU B 1 323 ? -9.43 6.945 27.391 1 88.5 323 GLU B N 1
ATOM 5807 C CA . GLU B 1 323 ? -9.039 8.32 27.109 1 88.5 323 GLU B CA 1
ATOM 5808 C C . GLU B 1 323 ? -7.621 8.602 27.609 1 88.5 323 GLU B C 1
ATOM 5810 O O . GLU B 1 323 ? -6.898 9.406 27.031 1 88.5 323 GLU B O 1
ATOM 5815 N N . SER B 1 324 ? -7.266 7.941 28.656 1 90.81 324 SER B N 1
ATOM 5816 C CA . SER B 1 324 ? -5.953 8.164 29.266 1 90.81 324 SER B CA 1
ATOM 5817 C C . SER B 1 324 ? -4.836 7.824 28.281 1 90.81 324 SER B C 1
ATOM 5819 O O . SER B 1 324 ? -3.775 8.453 28.297 1 90.81 324 SER B O 1
ATOM 5821 N N . TYR B 1 325 ? -5.141 6.91 27.438 1 92.06 325 TYR B N 1
ATOM 5822 C CA . TYR B 1 325 ? -4.137 6.582 26.422 1 92.06 325 TYR B CA 1
ATOM 5823 C C . TYR B 1 325 ? -3.879 7.77 25.5 1 92.06 325 TYR B C 1
ATOM 5825 O O . TYR B 1 325 ? -2.727 8.109 25.234 1 92.06 325 TYR B O 1
ATOM 5833 N N . PHE B 1 326 ? -4.914 8.391 25.078 1 90.88 326 PHE B N 1
ATOM 5834 C CA . PHE B 1 326 ? -4.789 9.438 24.078 1 90.88 326 PHE B CA 1
ATOM 5835 C C . PHE B 1 326 ? -4.148 10.688 24.656 1 90.88 326 PHE B C 1
ATOM 5837 O O . PHE B 1 326 ? -3.596 11.508 23.938 1 90.88 326 PHE B O 1
ATOM 5844 N N . SER B 1 327 ? -4.16 10.82 26 1 91.56 327 SER B N 1
ATOM 5845 C CA . SER B 1 327 ? -3.57 11.977 26.656 1 91.56 327 SER B CA 1
ATOM 5846 C C . SER B 1 327 ? -2.047 11.938 26.594 1 91.56 327 SER B C 1
ATOM 5848 O O . SER B 1 327 ? -1.394 12.984 26.547 1 91.56 327 SER B O 1
ATOM 5850 N N . HIS B 1 328 ? -1.556 10.727 26.547 1 89.31 328 HIS B N 1
ATOM 5851 C CA . HIS B 1 328 ? -0.101 10.617 26.578 1 89.31 328 HIS B CA 1
ATOM 5852 C C . HIS B 1 328 ? 0.517 11.227 25.328 1 89.31 328 HIS B C 1
ATOM 5854 O O . HIS B 1 328 ? 1.405 12.078 25.406 1 89.31 328 HIS B O 1
ATOM 5860 N N . ALA B 1 329 ? 0.076 10.766 24.203 1 89.75 329 ALA B N 1
ATOM 5861 C CA . ALA B 1 329 ? 0.616 11.305 22.953 1 89.75 329 ALA B CA 1
ATOM 5862 C C . ALA B 1 329 ? 0.454 12.82 22.891 1 89.75 329 ALA B C 1
ATOM 5864 O O . ALA B 1 329 ? 1.366 13.531 22.469 1 89.75 329 ALA B O 1
ATOM 5865 N N . LYS B 1 330 ? -0.658 13.305 23.312 1 92.56 330 LYS B N 1
ATOM 5866 C CA . LYS B 1 330 ? -0.917 14.742 23.328 1 92.56 330 LYS B CA 1
ATOM 5867 C C . LYS B 1 330 ? 0.086 15.477 24.203 1 92.56 330 LYS B C 1
ATOM 5869 O O . LYS B 1 330 ? 0.571 16.547 23.844 1 92.56 330 LYS B O 1
ATOM 5874 N N . GLN B 1 331 ? 0.31 14.898 25.281 1 92.44 331 GLN B N 1
ATOM 5875 C CA . GLN B 1 331 ? 1.25 15.516 26.203 1 92.44 331 GLN B CA 1
ATOM 5876 C C . GLN B 1 331 ? 2.652 15.578 25.609 1 92.44 331 GLN B C 1
ATOM 5878 O O . GLN B 1 331 ? 3.316 16.625 25.688 1 92.44 331 GLN B O 1
ATOM 5883 N N . VAL B 1 332 ? 3.094 14.469 25.031 1 92.81 332 VAL B N 1
ATOM 5884 C CA . VAL B 1 332 ? 4.418 14.422 24.422 1 92.81 332 VAL B CA 1
ATOM 5885 C C . VAL B 1 332 ? 4.512 15.484 23.328 1 92.81 332 VAL B C 1
ATOM 5887 O O . VAL B 1 332 ? 5.461 16.266 23.281 1 92.81 332 VAL B O 1
ATOM 5890 N N . LEU B 1 333 ? 3.553 15.555 22.5 1 95.94 333 LEU B N 1
ATOM 5891 C CA . LEU B 1 333 ? 3.543 16.5 21.391 1 95.94 333 LEU B CA 1
ATOM 5892 C C . LEU B 1 333 ? 3.482 17.938 21.891 1 95.94 333 LEU B C 1
ATOM 5894 O O . LEU B 1 333 ? 4.184 18.812 21.375 1 95.94 333 LEU B O 1
ATOM 5898 N N . CYS B 1 334 ? 2.676 18.172 22.891 1 96.56 334 CYS B N 1
ATOM 5899 C CA . CYS B 1 334 ? 2.523 19.5 23.438 1 96.56 334 CYS B CA 1
ATOM 5900 C C . CYS B 1 334 ? 3.824 19.984 24.062 1 96.56 334 CYS B C 1
ATOM 5902 O O . CYS B 1 334 ? 4.234 21.125 23.859 1 96.56 334 CYS B O 1
ATOM 5904 N N . GLU B 1 335 ? 4.391 19.141 24.797 1 95 335 GLU B N 1
ATOM 5905 C CA . GLU B 1 335 ? 5.648 19.484 25.453 1 95 335 GLU B CA 1
ATOM 5906 C C . GLU B 1 335 ? 6.727 19.828 24.422 1 95 335 GLU B C 1
ATOM 5908 O O . GLU B 1 335 ? 7.43 20.828 24.562 1 95 335 GLU B O 1
ATOM 5913 N N . ASN B 1 336 ? 6.859 18.984 23.484 1 96.69 336 ASN B N 1
ATOM 5914 C CA . ASN B 1 336 ? 7.82 19.25 22.422 1 96.69 336 ASN B CA 1
ATOM 5915 C C . ASN B 1 336 ? 7.48 20.531 21.656 1 96.69 336 ASN B C 1
ATOM 5917 O O . ASN B 1 336 ? 8.367 21.328 21.359 1 96.69 336 ASN B O 1
ATOM 5921 N N . ALA B 1 337 ? 6.238 20.703 21.375 1 97.88 337 ALA B N 1
ATOM 5922 C CA . ALA B 1 337 ? 5.785 21.891 20.656 1 97.88 337 ALA B CA 1
ATOM 5923 C C . ALA B 1 337 ? 6.121 23.156 21.438 1 97.88 337 ALA B C 1
ATOM 5925 O O . ALA B 1 337 ? 6.613 24.125 20.859 1 97.88 337 ALA B O 1
ATOM 5926 N N . ALA B 1 338 ? 5.801 23.156 22.672 1 97.5 338 ALA B N 1
ATOM 5927 C CA . ALA B 1 338 ? 6.07 24.312 23.516 1 97.5 338 ALA B CA 1
ATOM 5928 C C . ALA B 1 338 ? 7.562 24.641 23.531 1 97.5 338 ALA B C 1
ATOM 5930 O O . ALA B 1 338 ? 7.957 25.797 23.344 1 97.5 338 ALA B O 1
ATOM 5931 N N . TYR B 1 339 ? 8.297 23.656 23.766 1 97.5 339 TYR B N 1
ATOM 5932 C CA . TYR B 1 339 ? 9.742 23.859 23.828 1 97.5 339 TYR B CA 1
ATOM 5933 C C . TYR B 1 339 ? 10.273 24.375 22.5 1 97.5 339 TYR B C 1
ATOM 5935 O O . TYR B 1 339 ? 11.008 25.359 22.453 1 97.5 339 TYR B O 1
ATOM 5943 N N . MET B 1 340 ? 9.961 23.703 21.438 1 98.38 340 MET B N 1
ATOM 5944 C CA . MET B 1 340 ? 10.523 24.047 20.125 1 98.38 340 MET B CA 1
ATOM 5945 C C . MET B 1 340 ? 10.031 25.422 19.688 1 98.38 340 MET B C 1
ATOM 5947 O O . MET B 1 340 ? 10.805 26.203 19.125 1 98.38 340 MET B O 1
ATOM 5951 N N . TYR B 1 341 ? 8.773 25.672 19.875 1 98.38 341 TYR B N 1
ATOM 5952 C CA . TYR B 1 341 ? 8.258 26.984 19.516 1 98.38 341 TYR B CA 1
ATOM 5953 C C . TYR B 1 341 ? 9.016 28.078 20.266 1 98.38 341 TYR B C 1
ATOM 5955 O O . TYR B 1 341 ? 9.477 29.047 19.656 1 98.38 341 TYR B O 1
ATOM 5963 N N . ALA B 1 342 ? 9.086 27.953 21.531 1 98.06 342 ALA B N 1
ATOM 5964 C CA . ALA B 1 342 ? 9.75 28.953 22.359 1 98.06 342 ALA B CA 1
ATOM 5965 C C . ALA B 1 342 ? 11.211 29.109 21.938 1 98.06 342 ALA B C 1
ATOM 5967 O O . ALA B 1 342 ? 11.719 30.234 21.859 1 98.06 342 ALA B O 1
ATOM 5968 N N . SER B 1 343 ? 11.852 28.047 21.766 1 98.31 343 SER B N 1
ATOM 5969 C CA . SER B 1 343 ? 13.273 28.078 21.453 1 98.31 343 SER B CA 1
ATOM 5970 C C . SER B 1 343 ? 13.531 28.609 20.047 1 98.31 343 SER B C 1
ATOM 5972 O O . SER B 1 343 ? 14.391 29.469 19.859 1 98.31 343 SER B O 1
ATOM 5974 N N . LEU B 1 344 ? 12.844 28.094 19.016 1 98.44 344 LEU B N 1
ATOM 5975 C CA . LEU B 1 344 ? 13.086 28.484 17.641 1 98.44 344 LEU B CA 1
ATOM 5976 C C . LEU B 1 344 ? 12.688 29.938 17.406 1 98.44 344 LEU B C 1
ATOM 5978 O O . LEU B 1 344 ? 13.266 30.625 16.562 1 98.44 344 LEU B O 1
ATOM 5982 N N . SER B 1 345 ? 11.781 30.422 18.188 1 97.25 345 SER B N 1
ATOM 5983 C CA . SER B 1 345 ? 11.344 31.797 18.062 1 97.25 345 SER B CA 1
ATOM 5984 C C . SER B 1 345 ? 12.469 32.781 18.422 1 97.25 345 SER B C 1
ATOM 5986 O O . SER B 1 345 ? 12.445 33.938 18 1 97.25 345 SER B O 1
ATOM 5988 N N . LYS B 1 346 ? 13.289 32.375 19.156 1 97.06 346 LYS B N 1
ATOM 5989 C CA . LYS B 1 346 ? 14.398 33.219 19.594 1 97.06 346 LYS B CA 1
ATOM 5990 C C . LYS B 1 346 ? 15.562 33.156 18.609 1 97.06 346 LYS B C 1
ATOM 5992 O O . LYS B 1 346 ? 16.547 33.875 18.766 1 97.06 346 LYS B O 1
ATOM 5997 N N . ILE B 1 347 ? 15.43 32.344 17.719 1 96.44 347 ILE B N 1
ATOM 5998 C CA . ILE B 1 347 ? 16.531 32.188 16.766 1 96.44 347 ILE B CA 1
ATOM 5999 C C . ILE B 1 347 ? 16.359 33.156 15.609 1 96.44 347 ILE B C 1
ATOM 6001 O O . ILE B 1 347 ? 15.312 33.188 14.961 1 96.44 347 ILE B O 1
ATOM 6005 N N . PRO B 1 348 ? 17.516 33.906 15.375 1 92.62 348 PRO B N 1
ATOM 6006 C CA . PRO B 1 348 ? 17.422 34.844 14.242 1 92.62 348 PRO B CA 1
ATOM 6007 C C . PRO B 1 348 ? 17.156 34.125 12.922 1 92.62 348 PRO B C 1
ATOM 6009 O O . PRO B 1 348 ? 17.688 33.031 12.68 1 92.62 348 PRO B O 1
ATOM 6012 N N . GLY B 1 349 ? 16.266 34.719 12.258 1 93.94 349 GLY B N 1
ATOM 6013 C CA . GLY B 1 349 ? 15.992 34.219 10.914 1 93.94 349 GLY B CA 1
ATOM 6014 C C . GLY B 1 349 ? 14.859 33.219 10.883 1 93.94 349 GLY B C 1
ATOM 6015 O O . GLY B 1 349 ? 14.43 32.812 9.805 1 93.94 349 GLY B O 1
ATOM 6016 N N . LEU B 1 350 ? 14.477 32.875 11.984 1 97.06 350 LEU B N 1
ATOM 6017 C CA . LEU B 1 350 ? 13.406 31.875 12.062 1 97.06 350 LEU B CA 1
ATOM 6018 C C . LEU B 1 350 ? 12.133 32.5 12.633 1 97.06 350 LEU B C 1
ATOM 6020 O O . LEU B 1 350 ? 12.195 33.344 13.516 1 97.06 350 LEU B O 1
ATOM 6024 N N . SER B 1 351 ? 11.102 32.125 12.062 1 96.56 351 SER B N 1
ATOM 6025 C CA . SER B 1 351 ? 9.773 32.469 12.555 1 96.56 351 SER B CA 1
ATOM 6026 C C . SER B 1 351 ? 8.852 31.266 12.594 1 96.56 351 SER B C 1
ATOM 6028 O O . SER B 1 351 ? 8.078 31.031 11.656 1 96.56 351 SER B O 1
ATOM 6030 N N . PRO B 1 352 ? 8.945 30.5 13.648 1 97.94 352 PRO B N 1
ATOM 6031 C CA . PRO B 1 352 ? 8.078 29.344 13.766 1 97.94 352 PRO B CA 1
ATOM 6032 C C . PRO B 1 352 ? 6.605 29.703 13.93 1 97.94 352 PRO B C 1
ATOM 6034 O O . PRO B 1 352 ? 6.289 30.703 14.594 1 97.94 352 PRO B O 1
ATOM 6037 N N . MET B 1 353 ? 5.789 28.969 13.289 1 97.31 353 MET B N 1
ATOM 6038 C CA . MET B 1 353 ? 4.348 29.094 13.492 1 97.31 353 MET B CA 1
ATOM 6039 C C . MET B 1 353 ? 3.893 28.219 14.664 1 97.31 353 MET B C 1
ATOM 6041 O O . MET B 1 353 ? 4.316 27.078 14.797 1 97.31 353 MET B O 1
ATOM 6045 N N . LYS B 1 354 ? 3.064 28.875 15.523 1 96.94 354 LYS B N 1
ATOM 6046 C CA . LYS B 1 354 ? 2.592 28.188 16.719 1 96.94 354 LYS B CA 1
ATOM 6047 C C . LYS B 1 354 ? 1.751 26.969 16.344 1 96.94 354 LYS B C 1
ATOM 6049 O O . LYS B 1 354 ? 0.708 27.094 15.711 1 96.94 354 LYS B O 1
ATOM 6054 N N . PRO B 1 355 ? 2.238 25.781 16.703 1 97.06 355 PRO B N 1
ATOM 6055 C CA . PRO B 1 355 ? 1.438 24.594 16.422 1 97.06 355 PRO B CA 1
ATOM 6056 C C . PRO B 1 355 ? 0.266 24.422 17.391 1 97.06 355 PRO B C 1
ATOM 6058 O O . PRO B 1 355 ? 0.381 24.75 18.562 1 97.06 355 PRO B O 1
ATOM 6061 N N . GLU B 1 356 ? -0.853 23.906 16.875 1 96.94 356 GLU B N 1
ATOM 6062 C CA . GLU B 1 356 ? -2.059 23.703 17.672 1 96.94 356 GLU B CA 1
ATOM 6063 C C . GLU B 1 356 ? -2.592 22.281 17.516 1 96.94 356 GLU B C 1
ATOM 6065 O O . GLU B 1 356 ? -3.562 21.891 18.172 1 96.94 356 GLU B O 1
ATOM 6070 N N . GLY B 1 357 ? -1.981 21.547 16.719 1 96.69 357 GLY B N 1
ATOM 6071 C CA . GLY B 1 357 ? -2.404 20.188 16.5 1 96.69 357 GLY B CA 1
ATOM 6072 C C . GLY B 1 357 ? -1.512 19.422 15.531 1 96.69 357 GLY B C 1
ATOM 6073 O O . GLY B 1 357 ? -0.686 20.031 14.844 1 96.69 357 GLY B O 1
ATOM 6074 N N . GLY B 1 358 ? -1.707 18.062 15.438 1 96.44 358 GLY B N 1
ATOM 6075 C CA . GLY B 1 358 ? -0.895 17.219 14.586 1 96.44 358 GLY B CA 1
ATOM 6076 C C . GLY B 1 358 ? 0.503 16.984 15.125 1 96.44 358 GLY B C 1
ATOM 6077 O O . GLY B 1 358 ? 0.726 17.062 16.344 1 96.44 358 GLY B O 1
ATOM 6078 N N . MET B 1 359 ? 1.398 16.672 14.297 1 97.31 359 MET B N 1
ATOM 6079 C CA . MET B 1 359 ? 2.721 16.25 14.75 1 97.31 359 MET B CA 1
ATOM 6080 C C . MET B 1 359 ? 3.812 17.109 14.125 1 97.31 359 MET B C 1
ATOM 6082 O O . MET B 1 359 ? 4.98 16.719 14.109 1 97.31 359 MET B O 1
ATOM 6086 N N . PHE B 1 360 ? 3.373 18.344 13.523 1 98.06 360 PHE B N 1
ATOM 6087 C CA . PHE B 1 360 ? 4.363 19.109 12.781 1 98.06 360 PHE B CA 1
ATOM 6088 C C . PHE B 1 360 ? 4.281 20.594 13.148 1 98.06 360 PHE B C 1
ATOM 6090 O O . PHE B 1 360 ? 3.262 21.047 13.672 1 98.06 360 PHE B O 1
ATOM 6097 N N . MET B 1 361 ? 5.379 21.234 12.953 1 98 361 MET B N 1
ATOM 6098 C CA . MET B 1 361 ? 5.508 22.688 13.062 1 98 361 MET B CA 1
ATOM 6099 C C . MET B 1 361 ? 6.18 23.266 11.828 1 98 361 MET B C 1
ATOM 6101 O O . MET B 1 361 ? 7.188 22.734 11.359 1 98 361 MET B O 1
ATOM 6105 N N . SER B 1 362 ? 5.547 24.266 11.312 1 98.12 362 SER B N 1
ATOM 6106 C CA . SER B 1 362 ? 6.141 25.016 10.211 1 98.12 362 SER B CA 1
ATOM 6107 C C . SER B 1 362 ? 7.008 26.156 10.734 1 98.12 362 SER B C 1
ATOM 6109 O O . SER B 1 362 ? 6.637 26.828 11.695 1 98.12 362 SER B O 1
ATOM 6111 N N . VAL B 1 363 ? 8.148 26.281 10.117 1 97.69 363 VAL B N 1
ATOM 6112 C CA . VAL B 1 363 ? 9.055 27.375 10.445 1 97.69 363 VAL B CA 1
ATOM 6113 C C . VAL B 1 363 ? 9.328 28.219 9.203 1 97.69 363 VAL B C 1
ATOM 6115 O O . VAL B 1 363 ? 9.953 27.75 8.25 1 97.69 363 VAL B O 1
ATOM 6118 N N . LEU B 1 364 ? 8.82 29.438 9.227 1 96.75 364 LEU B N 1
ATOM 6119 C CA . LEU B 1 364 ? 9.078 30.391 8.156 1 96.75 364 LEU B CA 1
ATOM 6120 C C . LEU B 1 364 ? 10.484 30.969 8.273 1 96.75 364 LEU B C 1
ATOM 6122 O O . LEU B 1 364 ? 10.961 31.234 9.383 1 96.75 364 LEU B O 1
ATOM 6126 N N . LEU B 1 365 ? 11.047 31.141 7.188 1 95.12 365 LEU B N 1
ATOM 6127 C CA . LEU B 1 365 ? 12.375 31.734 7.148 1 95.12 365 LEU B CA 1
ATOM 6128 C C . LEU B 1 365 ? 12.289 33.25 6.875 1 95.12 365 LEU B C 1
ATOM 6130 O O . LEU B 1 365 ? 11.57 33.656 5.977 1 95.12 365 LEU B O 1
ATOM 6134 N N . LYS B 1 366 ? 12.922 33.969 7.816 1 93.69 366 LYS B N 1
ATOM 6135 C CA . LYS B 1 366 ? 13.125 35.406 7.586 1 93.69 366 LYS B CA 1
ATOM 6136 C C . LYS B 1 366 ? 14.367 35.656 6.738 1 93.69 366 LYS B C 1
ATOM 6138 O O . LYS B 1 366 ? 15.461 35.844 7.273 1 93.69 366 LYS B O 1
ATOM 6143 N N . GLY B 1 367 ? 14.07 35.562 5.465 1 87 367 GLY B N 1
ATOM 6144 C CA . GLY B 1 367 ? 15.18 35.656 4.527 1 87 367 GLY B CA 1
ATOM 6145 C C . GLY B 1 367 ? 16.062 36.844 4.75 1 87 367 GLY B C 1
ATOM 6146 O O . GLY B 1 367 ? 17.266 36.812 4.469 1 87 367 GLY B O 1
ATOM 6147 N N . GLU B 1 368 ? 15.586 37.906 5.23 1 87.19 368 GLU B N 1
ATOM 6148 C CA . GLU B 1 368 ? 16.359 39.125 5.426 1 87.19 368 GLU B CA 1
ATOM 6149 C C . GLU B 1 368 ? 17.359 38.969 6.566 1 87.19 368 GLU B C 1
ATOM 6151 O O . GLU B 1 368 ? 18.344 39.719 6.641 1 87.19 368 GLU B O 1
ATOM 6156 N N . ASP B 1 369 ? 17.062 38.094 7.348 1 89.94 369 ASP B N 1
ATOM 6157 C CA . ASP B 1 369 ? 17.922 37.906 8.516 1 89.94 369 ASP B CA 1
ATOM 6158 C C . ASP B 1 369 ? 18.969 36.812 8.273 1 89.94 369 ASP B C 1
ATOM 6160 O O . ASP B 1 369 ? 19.875 36.625 9.078 1 89.94 369 ASP B O 1
ATOM 6164 N N . LEU B 1 370 ? 18.844 36.188 7.242 1 90.56 370 LEU B N 1
ATOM 6165 C CA . LEU B 1 370 ? 19.75 35.062 6.953 1 90.56 370 LEU B CA 1
ATOM 6166 C C . LEU B 1 370 ? 20.609 35.375 5.734 1 90.56 370 LEU B C 1
ATOM 6168 O O . LEU B 1 370 ? 20.281 36.25 4.93 1 90.56 370 LEU B O 1
ATOM 6172 N N . ASP B 1 371 ? 21.812 34.594 5.707 1 87.44 371 ASP B N 1
ATOM 6173 C CA . ASP B 1 371 ? 22.703 34.75 4.566 1 87.44 371 ASP B CA 1
ATOM 6174 C C . ASP B 1 371 ? 21.969 34.5 3.254 1 87.44 371 ASP B C 1
ATOM 6176 O O . ASP B 1 371 ? 20.984 33.75 3.227 1 87.44 371 ASP B O 1
ATOM 6180 N N . ASP B 1 372 ? 22.672 35.031 2.299 1 80.88 372 ASP B N 1
ATOM 6181 C CA . ASP B 1 372 ? 22.156 34.844 0.951 1 80.88 372 ASP B CA 1
ATOM 6182 C C . ASP B 1 372 ? 22.156 33.375 0.564 1 80.88 372 ASP B C 1
ATOM 6184 O O . ASP B 1 372 ? 23.062 32.625 0.953 1 80.88 372 ASP B O 1
ATOM 6188 N N . GLY B 1 373 ? 21.125 32.781 0.223 1 82.12 373 GLY B N 1
ATOM 6189 C CA . GLY B 1 373 ? 21.047 31.391 -0.223 1 82.12 373 GLY B CA 1
ATOM 6190 C C . GLY B 1 373 ? 20.234 30.516 0.713 1 82.12 373 GLY B C 1
ATOM 6191 O O . GLY B 1 373 ? 20.047 29.328 0.439 1 82.12 373 GLY B O 1
ATOM 6192 N N . LEU B 1 374 ? 20.125 31.156 1.799 1 85.06 374 LEU B N 1
ATOM 6193 C CA . LEU B 1 374 ? 19.328 30.391 2.75 1 85.06 374 LEU B CA 1
ATOM 6194 C C . LEU B 1 374 ? 17.906 30.938 2.836 1 85.06 374 LEU B C 1
ATOM 6196 O O . LEU B 1 374 ? 17.234 30.766 3.855 1 85.06 374 LEU B O 1
ATOM 6200 N N . SER B 1 375 ? 17.578 31.484 1.699 1 86.25 375 SER B N 1
ATOM 6201 C CA . SER B 1 375 ? 16.297 32.188 1.717 1 86.25 375 SER B CA 1
ATOM 6202 C C . SER B 1 375 ? 15.148 31.234 1.372 1 86.25 375 SER B C 1
ATOM 6204 O O . SER B 1 375 ? 13.977 31.594 1.537 1 86.25 375 SER B O 1
ATOM 6206 N N . ASP B 1 376 ? 15.539 30.094 0.856 1 90.94 376 ASP B N 1
ATOM 6207 C CA . ASP B 1 376 ? 14.469 29.141 0.601 1 90.94 376 ASP B CA 1
ATOM 6208 C C . ASP B 1 376 ? 14.664 27.859 1.407 1 90.94 376 ASP B C 1
ATOM 6210 O O . ASP B 1 376 ? 15.766 27.594 1.906 1 90.94 376 ASP B O 1
ATOM 6214 N N . GLY B 1 377 ? 13.508 27.078 1.561 1 94.56 377 GLY B N 1
ATOM 6215 C CA . GLY B 1 377 ? 13.461 25.906 2.414 1 94.56 377 GLY B CA 1
ATOM 6216 C C . GLY B 1 377 ? 14.406 24.797 1.965 1 94.56 377 GLY B C 1
ATOM 6217 O O . GLY B 1 377 ? 14.984 24.094 2.795 1 94.56 377 GLY B O 1
ATOM 6218 N N . VAL B 1 378 ? 14.578 24.641 0.629 1 94.75 378 VAL B N 1
ATOM 6219 C CA . VAL B 1 378 ? 15.43 23.578 0.098 1 94.75 378 VAL B CA 1
ATOM 6220 C C . VAL B 1 378 ? 16.891 23.875 0.449 1 94.75 378 VAL B C 1
ATOM 6222 O O . VAL B 1 378 ? 17.594 23 0.96 1 94.75 378 VAL B O 1
ATOM 6225 N N . SER B 1 379 ? 17.359 24.984 0.098 1 95.19 379 SER B N 1
ATOM 6226 C CA . SER B 1 379 ? 18.734 25.375 0.424 1 95.19 379 SER B CA 1
ATOM 6227 C C . SER B 1 379 ? 18.984 25.312 1.926 1 95.19 379 SER B C 1
ATOM 6229 O O . SER B 1 379 ? 20.031 24.812 2.365 1 95.19 379 SER B O 1
ATOM 6231 N N . PHE B 1 380 ? 18.047 25.859 2.639 1 96.44 380 PHE B N 1
ATOM 6232 C CA . PHE B 1 380 ? 18.188 25.844 4.09 1 96.44 380 PHE B CA 1
ATOM 6233 C C . PHE B 1 380 ? 18.312 24.422 4.613 1 96.44 380 PHE B C 1
ATOM 6235 O O . PHE B 1 380 ? 19.266 24.109 5.328 1 96.44 380 PHE B O 1
ATOM 6242 N N . ALA B 1 381 ? 17.391 23.609 4.336 1 96.69 381 ALA B N 1
ATOM 6243 C CA . ALA B 1 381 ? 17.391 22.219 4.812 1 96.69 381 ALA B CA 1
ATOM 6244 C C . ALA B 1 381 ? 18.656 21.484 4.383 1 96.69 381 ALA B C 1
ATOM 6246 O O . ALA B 1 381 ? 19.219 20.719 5.156 1 96.69 381 ALA B O 1
ATOM 6247 N N . SER B 1 382 ? 19.016 21.625 3.107 1 95.88 382 SER B N 1
ATOM 6248 C CA . SER B 1 382 ? 20.219 20.953 2.598 1 95.88 382 SER B CA 1
ATOM 6249 C C . SER B 1 382 ? 21.469 21.406 3.354 1 95.88 382 SER B C 1
ATOM 6251 O O . SER B 1 382 ? 22.281 20.578 3.736 1 95.88 382 SER B O 1
ATOM 6253 N N . LYS B 1 383 ? 21.641 22.656 3.5 1 95.88 383 LYS B N 1
ATOM 6254 C CA . LYS B 1 383 ? 22.828 23.156 4.184 1 95.88 383 LYS B CA 1
ATOM 6255 C C . LYS B 1 383 ? 22.812 22.797 5.664 1 95.88 383 LYS B C 1
ATOM 6257 O O . LYS B 1 383 ? 23.859 22.516 6.254 1 95.88 383 LYS B O 1
ATOM 6262 N N . LEU B 1 384 ? 21.641 22.859 6.219 1 97.19 384 LEU B N 1
ATOM 6263 C CA . LEU B 1 384 ? 21.531 22.406 7.602 1 97.19 384 LEU B CA 1
ATOM 6264 C C . LEU B 1 384 ? 21.938 20.953 7.742 1 97.19 384 LEU B C 1
ATOM 6266 O O . LEU B 1 384 ? 22.641 20.578 8.688 1 97.19 384 LEU B O 1
ATOM 6270 N N . ALA B 1 385 ? 21.469 20.156 6.887 1 97.69 385 ALA B N 1
ATOM 6271 C CA . ALA B 1 385 ? 21.875 18.75 6.867 1 97.69 385 ALA B CA 1
ATOM 6272 C C . ALA B 1 385 ? 23.391 18.625 6.691 1 97.69 385 ALA B C 1
ATOM 6274 O O . ALA B 1 385 ? 24.047 17.844 7.383 1 97.69 385 ALA B O 1
ATOM 6275 N N . LEU B 1 386 ? 23.844 19.328 5.77 1 95.94 386 LEU B N 1
ATOM 6276 C CA . LEU B 1 386 ? 25.266 19.266 5.457 1 95.94 386 LEU B CA 1
ATOM 6277 C C . LEU B 1 386 ? 26.109 19.672 6.668 1 95.94 386 LEU B C 1
ATOM 6279 O O . LEU B 1 386 ? 27.062 18.969 7.027 1 95.94 386 LEU B O 1
ATOM 6283 N N . GLU B 1 387 ? 25.766 20.766 7.344 1 96.88 387 GLU B N 1
ATOM 6284 C CA . GLU B 1 387 ? 26.641 21.344 8.359 1 96.88 387 GLU B CA 1
ATOM 6285 C C . GLU B 1 387 ? 26.344 20.766 9.734 1 96.88 387 GLU B C 1
ATOM 6287 O O . GLU B 1 387 ? 27.234 20.641 10.57 1 96.88 387 GLU B O 1
ATOM 6292 N N . GLU B 1 388 ? 25.094 20.484 9.914 1 97.44 388 GLU B N 1
ATOM 6293 C CA . GLU B 1 388 ? 24.734 20.156 11.289 1 97.44 388 GLU B CA 1
ATOM 6294 C C . GLU B 1 388 ? 24.141 18.75 11.375 1 97.44 388 GLU B C 1
ATOM 6296 O O . GLU B 1 388 ? 23.812 18.266 12.461 1 97.44 388 GLU B O 1
ATOM 6301 N N . ASN B 1 389 ? 23.984 18.094 10.328 1 98 389 ASN B N 1
ATOM 6302 C CA . ASN B 1 389 ? 23.422 16.75 10.25 1 98 389 ASN B CA 1
ATOM 6303 C C . ASN B 1 389 ? 22.047 16.672 10.914 1 98 389 ASN B C 1
ATOM 6305 O O . ASN B 1 389 ? 21.766 15.734 11.664 1 98 389 ASN B O 1
ATOM 6309 N N . VAL B 1 390 ? 21.359 17.703 10.797 1 98.12 390 VAL B N 1
ATOM 6310 C CA . VAL B 1 390 ? 19.953 17.797 11.211 1 98.12 390 VAL B CA 1
ATOM 6311 C C . VAL B 1 390 ? 19.062 17.875 9.977 1 98.12 390 VAL B C 1
ATOM 6313 O O . VAL B 1 390 ? 19.266 18.719 9.102 1 98.12 390 VAL B O 1
ATOM 6316 N N . HIS B 1 391 ? 18.188 16.875 9.875 1 97.81 391 HIS B N 1
ATOM 6317 C CA . HIS B 1 391 ? 17.266 16.828 8.75 1 97.81 391 HIS B CA 1
ATOM 6318 C C . HIS B 1 391 ? 15.922 17.469 9.117 1 97.81 391 HIS B C 1
ATOM 6320 O O . HIS B 1 391 ? 15.297 17.078 10.102 1 97.81 391 HIS B O 1
ATOM 6326 N N . VAL B 1 392 ? 15.562 18.5 8.422 1 97.5 392 VAL B N 1
ATOM 6327 C CA . VAL B 1 392 ? 14.227 19.078 8.398 1 97.5 392 VAL B CA 1
ATOM 6328 C C . VAL B 1 392 ? 13.664 19.016 6.977 1 97.5 392 VAL B C 1
ATOM 6330 O O . VAL B 1 392 ? 14.414 18.812 6.02 1 97.5 392 VAL B O 1
ATOM 6333 N N . PHE B 1 393 ? 12.43 19.141 6.844 1 96.31 393 PHE B N 1
ATOM 6334 C CA . PHE B 1 393 ? 11.844 19.031 5.512 1 96.31 393 PHE B CA 1
ATOM 6335 C C . PHE B 1 393 ? 11.547 20.406 4.934 1 96.31 393 PHE B C 1
ATOM 6337 O O . PHE B 1 393 ? 10.875 21.219 5.574 1 96.31 393 PHE B O 1
ATOM 6344 N N . PRO B 1 394 ? 12.094 20.625 3.652 1 95.69 394 PRO B N 1
ATOM 6345 C CA . PRO B 1 394 ? 11.82 21.922 3.045 1 95.69 394 PRO B CA 1
ATOM 6346 C C . PRO B 1 394 ? 10.344 22.141 2.744 1 95.69 394 PRO B C 1
ATOM 6348 O O . PRO B 1 394 ? 9.625 21.172 2.449 1 95.69 394 PRO B O 1
ATOM 6351 N N . GLY B 1 395 ? 9.875 23.375 2.848 1 96.06 395 GLY B N 1
ATOM 6352 C CA . GLY B 1 395 ? 8.477 23.734 2.662 1 96.06 395 GLY B CA 1
ATOM 6353 C C . GLY B 1 395 ? 8.047 23.719 1.208 1 96.06 395 GLY B C 1
ATOM 6354 O O . GLY B 1 395 ? 6.852 23.672 0.911 1 96.06 395 GLY B O 1
ATOM 6355 N N . GLU B 1 396 ? 9.031 23.734 0.282 1 93.38 396 GLU B N 1
ATOM 6356 C CA . GLU B 1 396 ? 8.742 23.906 -1.139 1 93.38 396 GLU B CA 1
ATOM 6357 C C . GLU B 1 396 ? 7.859 22.781 -1.672 1 93.38 396 GLU B C 1
ATOM 6359 O O . GLU B 1 396 ? 6.863 23.047 -2.35 1 93.38 396 GLU B O 1
ATOM 6364 N N . PRO B 1 397 ? 8.094 21.516 -1.233 1 93.06 397 PRO B N 1
ATOM 6365 C CA . PRO B 1 397 ? 7.223 20.438 -1.722 1 93.06 397 PRO B CA 1
ATOM 6366 C C . PRO B 1 397 ? 5.797 20.547 -1.193 1 93.06 397 PRO B C 1
ATOM 6368 O O . PRO B 1 397 ? 4.883 19.922 -1.729 1 93.06 397 PRO B O 1
ATOM 6371 N N . PHE B 1 398 ? 5.574 21.281 -0.154 1 95.75 398 PHE B N 1
ATOM 6372 C CA . PHE B 1 398 ? 4.254 21.516 0.42 1 95.75 398 PHE B CA 1
ATOM 6373 C C . PHE B 1 398 ? 3.627 22.781 -0.149 1 95.75 398 PHE B C 1
ATOM 6375 O O . PHE B 1 398 ? 2.557 23.203 0.29 1 95.75 398 PHE B O 1
ATOM 6382 N N . HIS B 1 399 ? 4.336 23.469 -1.076 1 96.06 399 HIS B N 1
ATOM 6383 C CA . HIS B 1 399 ? 3.965 24.797 -1.532 1 96.06 399 HIS B CA 1
ATOM 6384 C C . HIS B 1 399 ? 3.951 25.797 -0.377 1 96.06 399 HIS B C 1
ATOM 6386 O O . HIS B 1 399 ? 3.018 26.594 -0.246 1 96.06 399 HIS B O 1
ATOM 6392 N N . MET B 1 400 ? 4.816 25.703 0.467 1 95.88 400 MET B N 1
ATOM 6393 C CA . MET B 1 400 ? 5.152 26.594 1.566 1 95.88 400 MET B CA 1
ATOM 6394 C C . MET B 1 400 ? 6.578 27.125 1.425 1 95.88 400 MET B C 1
ATOM 6396 O O . MET B 1 400 ? 7.465 26.734 2.188 1 95.88 400 MET B O 1
ATOM 6400 N N . PRO B 1 401 ? 6.742 28.016 0.42 1 94 401 PRO B N 1
ATOM 6401 C CA . PRO B 1 401 ? 8.109 28.453 0.139 1 94 401 PRO B CA 1
ATOM 6402 C C . PRO B 1 401 ? 8.734 29.219 1.308 1 94 401 PRO B C 1
ATOM 6404 O O . PRO B 1 401 ? 8.016 29.781 2.139 1 94 401 PRO B O 1
ATOM 6407 N N . CYS B 1 402 ? 10.062 29.141 1.247 1 94.69 402 CYS B N 1
ATOM 6408 C CA . CYS B 1 402 ? 10.852 29.844 2.244 1 94.69 402 CYS B CA 1
ATOM 6409 C C . CYS B 1 402 ? 10.477 29.406 3.654 1 94.69 402 CYS B C 1
ATOM 6411 O O . CYS B 1 402 ? 10.25 30.25 4.527 1 94.69 402 CYS B O 1
ATOM 6413 N N . ALA B 1 403 ? 10.367 28.234 3.791 1 96.94 403 ALA B N 1
ATOM 6414 C CA . ALA B 1 403 ? 10.016 27.625 5.074 1 96.94 403 ALA B CA 1
ATOM 6415 C C . ALA B 1 403 ? 10.531 26.203 5.168 1 96.94 403 ALA B C 1
ATOM 6417 O O . ALA B 1 403 ? 11.008 25.641 4.176 1 96.94 403 ALA B O 1
ATOM 6418 N N . PHE B 1 404 ? 10.562 25.594 6.312 1 97.31 404 PHE B N 1
ATOM 6419 C CA . PHE B 1 404 ? 10.75 24.172 6.516 1 97.31 404 PHE B CA 1
ATOM 6420 C C . PHE B 1 404 ? 9.781 23.641 7.574 1 97.31 404 PHE B C 1
ATOM 6422 O O . PHE B 1 404 ? 9.172 24.422 8.305 1 97.31 404 PHE B O 1
ATOM 6429 N N . ARG B 1 405 ? 9.562 22.406 7.543 1 97.69 405 ARG B N 1
ATOM 6430 C CA . ARG B 1 405 ? 8.719 21.688 8.492 1 97.69 405 ARG B CA 1
ATOM 6431 C C . ARG B 1 405 ? 9.539 20.75 9.359 1 97.69 405 ARG B C 1
ATOM 6433 O O . ARG B 1 405 ? 10.461 20.094 8.875 1 97.69 405 ARG B O 1
ATOM 6440 N N . LEU B 1 406 ? 9.289 20.672 10.539 1 97.56 406 LEU B N 1
ATOM 6441 C CA . LEU B 1 406 ? 9.922 19.688 11.398 1 97.56 406 LEU B CA 1
ATOM 6442 C C . LEU B 1 406 ? 8.875 18.922 12.219 1 97.56 406 LEU B C 1
ATOM 6444 O O . LEU B 1 406 ? 7.789 19.453 12.477 1 97.56 406 LEU B O 1
ATOM 6448 N N . THR B 1 407 ? 9.109 17.734 12.625 1 97.5 407 THR B N 1
ATOM 6449 C CA . THR B 1 407 ? 8.195 16.891 13.391 1 97.5 407 THR B CA 1
ATOM 6450 C C . THR B 1 407 ? 8.312 17.188 14.883 1 97.5 407 THR B C 1
ATOM 6452 O O . THR B 1 407 ? 9.383 17.578 15.359 1 97.5 407 THR B O 1
ATOM 6455 N N . LEU B 1 408 ? 7.246 17 15.586 1 97.5 408 LEU B N 1
ATOM 6456 C CA . LEU B 1 408 ? 7.156 17.203 17.031 1 97.5 408 LEU B CA 1
ATOM 6457 C C . LEU B 1 408 ? 7.121 15.867 17.766 1 97.5 408 LEU B C 1
ATOM 6459 O O . LEU B 1 408 ? 7.035 15.836 19 1 97.5 408 LEU B O 1
ATOM 6463 N N . SER B 1 409 ? 7.246 14.828 17.047 1 95.81 409 SER B N 1
ATOM 6464 C CA . SER B 1 409 ? 6.941 13.516 17.609 1 95.81 409 SER B CA 1
ATOM 6465 C C . SER B 1 409 ? 8.18 12.875 18.234 1 95.81 409 SER B C 1
ATOM 6467 O O . SER B 1 409 ? 8.086 11.836 18.891 1 95.81 409 SER B O 1
ATOM 6469 N N . ARG B 1 410 ? 9.383 13.469 18.062 1 95.56 410 ARG B N 1
ATOM 6470 C CA . ARG B 1 410 ? 10.602 12.898 18.625 1 95.56 410 ARG B CA 1
ATOM 6471 C C . ARG B 1 410 ? 10.688 13.156 20.125 1 95.56 410 ARG B C 1
ATOM 6473 O O . ARG B 1 410 ? 10.031 14.062 20.641 1 95.56 410 ARG B O 1
ATOM 6480 N N . PRO B 1 411 ? 11.516 12.359 20.844 1 94.06 411 PRO B N 1
ATOM 6481 C CA . PRO B 1 411 ? 11.719 12.664 22.25 1 94.06 411 PRO B CA 1
ATOM 6482 C C . PRO B 1 411 ? 12.336 14.039 22.484 1 94.06 411 PRO B C 1
ATOM 6484 O O . PRO B 1 411 ? 13.094 14.523 21.641 1 94.06 411 PRO B O 1
ATOM 6487 N N . LEU B 1 412 ? 11.969 14.617 23.672 1 96.38 412 LEU B N 1
ATOM 6488 C CA . LEU B 1 412 ? 12.375 15.977 24 1 96.38 412 LEU B CA 1
ATOM 6489 C C . LEU B 1 412 ? 13.891 16.125 23.922 1 96.38 412 LEU B C 1
ATOM 6491 O O . LEU B 1 412 ? 14.398 17.109 23.359 1 96.38 412 LEU B O 1
ATOM 6495 N N . PRO B 1 413 ? 14.672 15.148 24.391 1 96.25 413 PRO B N 1
ATOM 6496 C CA . PRO B 1 413 ? 16.125 15.328 24.281 1 96.25 413 PRO B CA 1
ATOM 6497 C C . PRO B 1 413 ? 16.609 15.445 22.844 1 96.25 413 PRO B C 1
ATOM 6499 O O . PRO B 1 413 ? 17.562 16.172 22.562 1 96.25 413 PRO B O 1
ATOM 6502 N N . ILE B 1 414 ? 15.977 14.742 21.953 1 95.88 414 ILE B N 1
ATOM 6503 C CA . ILE B 1 414 ? 16.312 14.844 20.531 1 95.88 414 ILE B CA 1
ATOM 6504 C C . ILE B 1 414 ? 15.938 16.219 20 1 95.88 414 ILE B C 1
ATOM 6506 O O . ILE B 1 414 ? 16.719 16.859 19.281 1 95.88 414 ILE B O 1
ATOM 6510 N N . ALA B 1 415 ? 14.789 16.688 20.391 1 96.19 415 ALA B N 1
ATOM 6511 C CA . ALA B 1 415 ? 14.352 18.016 19.984 1 96.19 415 ALA B CA 1
ATOM 6512 C C . ALA B 1 415 ? 15.312 19.094 20.5 1 96.19 415 ALA B C 1
ATOM 6514 O O . ALA B 1 415 ? 15.664 20.016 19.781 1 96.19 415 ALA B O 1
ATOM 6515 N N . GLU B 1 416 ? 15.695 18.969 21.734 1 97.62 416 GLU B N 1
ATOM 6516 C CA . GLU B 1 416 ? 16.594 19.938 22.344 1 97.62 416 GLU B CA 1
ATOM 6517 C C . GLU B 1 416 ? 17.938 20 21.594 1 97.62 416 GLU B C 1
ATOM 6519 O O . GLU B 1 416 ? 18.438 21.078 21.297 1 97.62 416 GLU B O 1
ATOM 6524 N N . GLU B 1 417 ? 18.438 18.859 21.344 1 97.62 417 GLU B N 1
ATOM 6525 C CA . GLU B 1 417 ? 19.703 18.828 20.625 1 97.62 417 GLU B CA 1
ATOM 6526 C C . GLU B 1 417 ? 19.531 19.391 19.203 1 97.62 417 GLU B C 1
ATOM 6528 O O . GLU B 1 417 ? 20.391 20.125 18.719 1 97.62 417 GLU B O 1
ATOM 6533 N N . ALA B 1 418 ? 18.516 19.016 18.5 1 98.12 418 ALA B N 1
ATOM 6534 C CA . ALA B 1 418 ? 18.266 19.547 17.156 1 98.12 418 ALA B CA 1
ATOM 6535 C C . ALA B 1 418 ? 18.156 21.062 17.172 1 98.12 418 ALA B C 1
ATOM 6537 O O . ALA B 1 418 ? 18.734 21.734 16.312 1 98.12 418 ALA B O 1
ATOM 6538 N N . VAL B 1 419 ? 17.469 21.625 18.156 1 98 419 VAL B N 1
ATOM 6539 C CA . VAL B 1 419 ? 17.281 23.062 18.266 1 98 419 VAL B CA 1
ATOM 6540 C C . VAL B 1 419 ? 18.625 23.734 18.516 1 98 419 VAL B C 1
ATOM 6542 O O . VAL B 1 419 ? 18.922 24.797 17.938 1 98 419 VAL B O 1
ATOM 6545 N N . ARG B 1 420 ? 19.312 23.203 19.391 1 98 420 ARG B N 1
ATOM 6546 C CA . ARG B 1 420 ? 20.656 23.734 19.641 1 98 420 ARG B CA 1
ATOM 6547 C C . ARG B 1 420 ? 21.453 23.828 18.344 1 98 420 ARG B C 1
ATOM 6549 O O . ARG B 1 420 ? 22.094 24.844 18.078 1 98 420 ARG B O 1
ATOM 6556 N N . ARG B 1 421 ? 21.375 22.812 17.594 1 98.19 421 ARG B N 1
ATOM 6557 C CA . ARG B 1 421 ? 22.156 22.797 16.359 1 98.19 421 ARG B CA 1
ATOM 6558 C C . ARG B 1 421 ? 21.547 23.734 15.32 1 98.19 421 ARG B C 1
ATOM 6560 O O . ARG B 1 421 ? 22.281 24.375 14.57 1 98.19 421 ARG B O 1
ATOM 6567 N N . ILE B 1 422 ? 20.312 23.797 15.266 1 98.31 422 ILE B N 1
ATOM 6568 C CA . ILE B 1 422 ? 19.672 24.75 14.375 1 98.31 422 ILE B CA 1
ATOM 6569 C C . ILE B 1 422 ? 20.047 26.172 14.766 1 98.31 422 ILE B C 1
ATOM 6571 O O . ILE B 1 422 ? 20.344 27 13.906 1 98.31 422 ILE B O 1
ATOM 6575 N N . ARG B 1 423 ? 20.047 26.438 16.031 1 97.56 423 ARG B N 1
ATOM 6576 C CA . ARG B 1 423 ? 20.453 27.766 16.5 1 97.56 423 ARG B CA 1
ATOM 6577 C C . ARG B 1 423 ? 21.875 28.078 16.062 1 97.56 423 ARG B C 1
ATOM 6579 O O . ARG B 1 423 ? 22.141 29.172 15.523 1 97.56 423 ARG B O 1
ATOM 6586 N N . ALA B 1 424 ? 22.672 27.219 16.312 1 96.31 424 ALA B N 1
ATOM 6587 C CA . ALA B 1 424 ? 24.062 27.438 15.93 1 96.31 424 ALA B CA 1
ATOM 6588 C C . ALA B 1 424 ? 24.172 27.719 14.43 1 96.31 424 ALA B C 1
ATOM 6590 O O . ALA B 1 424 ? 24.922 28.609 14.016 1 96.31 424 ALA B O 1
ATOM 6591 N N . PHE B 1 425 ? 23.469 26.969 13.781 1 96.88 425 PHE B N 1
ATOM 6592 C CA . PHE B 1 425 ? 23.469 27.125 12.328 1 96.88 425 PHE B CA 1
ATOM 6593 C C . PHE B 1 425 ? 22.969 28.516 11.945 1 96.88 425 PHE B C 1
ATOM 6595 O O . PHE B 1 425 ? 23.609 29.219 11.164 1 96.88 425 PHE B O 1
ATOM 6602 N N . CYS B 1 426 ? 21.859 28.844 12.422 1 96.5 426 CYS B N 1
ATOM 6603 C CA . CYS B 1 426 ? 21.281 30.125 12.07 1 96.5 426 CYS B CA 1
ATOM 6604 C C . CYS B 1 426 ? 22.156 31.281 12.539 1 96.5 426 CYS B C 1
ATOM 6606 O O . CYS B 1 426 ? 22.266 32.312 11.852 1 96.5 426 CYS B O 1
ATOM 6608 N N . GLU B 1 427 ? 22.719 31.188 13.727 1 94 427 GLU B N 1
ATOM 6609 C CA . GLU B 1 427 ? 23.609 32.25 14.211 1 94 427 GLU B CA 1
ATOM 6610 C C . GLU B 1 427 ? 24.828 32.406 13.305 1 94 427 GLU B C 1
ATOM 6612 O O . GLU B 1 427 ? 25.297 33.5 13.086 1 94 427 GLU B O 1
ATOM 6617 N N . ARG B 1 428 ? 25.188 31.234 12.883 1 93.81 428 ARG B N 1
ATOM 6618 C CA . ARG B 1 428 ? 26.328 31.281 11.969 1 93.81 428 ARG B CA 1
ATOM 6619 C C . ARG B 1 428 ? 25.938 31.953 10.648 1 93.81 428 ARG B C 1
ATOM 6621 O O . ARG B 1 428 ? 26.781 32.562 10 1 93.81 428 ARG B O 1
ATOM 6628 N N . HIS B 1 429 ? 24.844 31.812 10.367 1 95.38 429 HIS B N 1
ATOM 6629 C CA . HIS B 1 429 ? 24.438 32.281 9.055 1 95.38 429 HIS B CA 1
ATOM 6630 C C . HIS B 1 429 ? 23.516 33.5 9.18 1 95.38 429 HIS B C 1
ATOM 6632 O O . HIS B 1 429 ? 22.766 33.812 8.25 1 95.38 429 HIS B O 1
ATOM 6638 N N . CYS B 1 430 ? 23.469 34.156 10.227 1 90.81 430 CYS B N 1
ATOM 6639 C CA . CYS B 1 430 ? 22.656 35.375 10.43 1 90.81 430 CYS B CA 1
ATOM 6640 C C . CYS B 1 430 ? 23.312 36.562 9.766 1 90.81 430 CYS B C 1
ATOM 6642 O O . CYS B 1 430 ? 24.531 36.719 9.789 1 90.81 430 CYS B O 1
ATOM 6644 N N . ARG B 1 431 ? 22.5 37.406 9.172 1 84.25 431 ARG B N 1
ATOM 6645 C CA . ARG B 1 431 ? 23.016 38.656 8.602 1 84.25 431 ARG B CA 1
ATOM 6646 C C . ARG B 1 431 ? 23.234 39.688 9.695 1 84.25 431 ARG B C 1
ATOM 6648 O O . ARG B 1 431 ? 22.422 39.812 10.617 1 84.25 431 ARG B O 1
ATOM 6655 N N . ASN B 1 432 ? 24.453 40.031 10.367 1 61.38 432 ASN B N 1
ATOM 6656 C CA . ASN B 1 432 ? 24.828 41.094 11.297 1 61.38 432 ASN B CA 1
ATOM 6657 C C . ASN B 1 432 ? 24.188 42.438 10.922 1 61.38 432 ASN B C 1
ATOM 6659 O O . ASN B 1 432 ? 24.031 42.719 9.734 1 61.38 432 ASN B O 1
#

Foldseek 3Di:
DDDCVPPPDDDQLPPDDQPLVVLVVVLVVLCVVCVVVCVVVVFDFQEQADAALPPAPLQAFDPLLVVLLVVLVVVVPQQDFDQLQADQLLLQLVLQLCCVAAAVLDDNVLFHSLQKGKFQALLRVLLLLCLLQAAAPAEEEAEPLADLSNVSSCSNRNYHYDYFYQDLVVLRQTPVVRVLVVLVPPVVNRHRAYEEEAVGVPALGHDDPVSLLVVLVSCQVSVHAYEYEDQFQPLFADLVCRPDDDHHHDNLNHDDQHKYWYKYFCRQQRSPVVQRMIMIGIRHPPCPCVSSSVSSSVVSNPVSRGRSSSSVSSSPCSPPPDPVSSSSQSNLLSVLLNVLQVLQCPAFQWDKRRRGTDFKIKIAGPQVFFADQLQWQSSVQSVLCNPNSYHWATSVSSNPIRITMGTSSDGNVSSVVNSVSSRVVRVVGTDD/DDDPPPPDDDDQLVPDDQPLVVVVVVLVVLCVVCVVVCVVVVFDFQEQADAALPPPPLQAFDPLLVVLLVVLVVVVPQQDFDQLQADQLLLQLVLQLCCVAAAVLDDSPLFHSLQKGKAQALLRVLLLLCLLQAAAPAEEEAEPLADLSNVSSCSNRNYHYDYFYQDLVVLRQTPVVRVVVVLVPPVVNRHREYEEEAVGVPALGHDDPVSLLVVLVSCQVSVHAYEYEDQFQPLFADLVCRPDDDHHHDNLNHDDQHKYWYKYFCRPQRSNVPQRMIMIGIRHPPCPCVSSSVSSSVVSNPPSDDRSSSSVSSSVCSNDPDPVSSSSQSNLLSVLLNVLQVLQCPAFQWDKRRRTTDFKIKIAGPLLFFADQLQWQSSVQSVLCNPNSYHWATSVSSNRIRMTMGTSSDGNVSSVSSSVSSRVVRVVGTDD

InterPro domains:
  IPR004838 Aminotransferases, class-I, pyridoxal-phosphate-binding site [PS00105] (265-278)
  IPR004839 Aminotransferase, class I/classII, large domain [PF00155] (45-421)
  IPR005958 Tyrosine/nicotianamine aminotransferase [PIRSF000517] (29-431)
  IPR005958 Tyrosine/nicotianamine aminotransferase [TIGR01265] (30-429)
  IPR015421 Pyridoxal phosphate-dependent transferase, major domain [G3DSA:3.40.640.10] (64-322)
  IPR015422 Pyridoxal phosphate-dependent transferase, small domain [G3DSA:3.90.1150.10] (47-426)
  IPR015424 Pyridoxal phosphate-dependent transferase [SSF53383] (35-429)

Secondary structure (DSSP, 8-state):
---TTTT----GGGS---HHHHHHHHHHHHHHHTHHHHHHTT---EE-SS--TTSSSSSPPPHHHHHHHHHHHHHT-S-S---TT--HHHHHHHHHHHHHHH-TTS-TTSS-GGGEEEESHHHHHHHHHHHHH--TT-EEEEEES--THHHHHHHHHT-EEEEEEEEGGGTTEE-HHHHHHHHHT-TT--EEEEEEESS-TTT-----HHHHHHHHHHHHHHT--EEEE-TTTT-B--SS-TTS------GGGS-SS--EEEEEESTTTTS-GGG--EEEEEE-TT-TTHHHHHHHHHHHTTTT-S-HHHHHHHHHHHHH--HHHHHHHHHHHHHHHHHHHHHHTTSTTEEEPPP-BTTEEEEEE-GGGB-TT-SSHHHHHHHHHHHH-EE-EESGGGT--SEEEEES-S-HHHHHHHHHHHHHHHHHTB--/---TTTT----GGGS---HHHHHHHHHHHHHHHTHHHHHHTT---EE-S---TTSSSSSPPPHHHHHHHHHHHHHT-S-S---TT--HHHHHHHHHHHHHHH-TTS-TTSS-GGGEEEESHHHHHHHHHHHHH--TT-EEEEEES--THHHHHHHHHT-EEEEEEEEGGGTTEE-HHHHHHHHHT-TT--EEEEEEESS-TTT-----HHHHHHHHHHHHHHT--EEEE-TTTT-B--SS-TTS------GGGS-SS--EEEEEESTTTTS-GGG--EEEEEE-TT-TTHHHHHHHHHHHTTTT-S-HHHHHHHHHHHHH--HHHHHHHHHHHHHHHHHHHHHHTTSTTEEE----BTTEEEEEE-GGGB-TT-SSHHHHHHHHHHHH-EE-EESGGGT--SEEEEES-S-HHHHHHHHHHHHHHHHHTB--